Protein AF-0000000075106741 (afdb_homodimer)

Nearest PDB structures (foldseek):
  3rys-assembly2_B  TM=8.899E-01  e=9.550E-18  Paenarthrobacter aurescens TC1
  6ii7-assembly1_A  TM=8.811E-01  e=4.983E-16  Plasmodium falciparum 3D7
  3ewd-assembly1_A  TM=8.974E-01  e=1.372E-15  Plasmodium vivax
  2amx-assembly1_B  TM=8.766E-01  e=8.888E-16  Plasmodium yoelii
  2pgr-assembly1_A  TM=8.559E-01  e=1.923E-15  Plasmodium vivax

pLDDT: mean 95.47, std 5.76, range [39.94, 98.94]

Sequence (836 aa):
MQAKRTFAPNPRYPDEFLRKIPKTDLHCHLDGCVRPATLIELAQEQGVELPTYDVPQLSTCLFKETYANLEEYLRCFAYTCAVLRDPAALERVAYEQAVDQYAVGVRYFETRFAPQLLAIPGKLSVEDILVHVNNGLKRATDEANAADDVQSGAAPVHGYGIIVCAMRFFMPNFGPYYEQFCHVHRYEDNHRLYGLASMALITQAHAAKEAFGLPIVALDIAGAENGFPASDHVEAFAFAHKKFMHKTVHAGEGYGPESIFSAITDLHADRIGHGYHLFHANQVRKDMTDDQKQSYVDGLAQYVADQRTCLEVCVSSNLQTVPEIENDASRHPLTEMLNGKLAVSLCTDNCTVSKTDMFKEVRLAVDALDLSPSELRRVILTGFKRSFMPLPYKQKRAYTHGVIDYYDNLCREYNIQDMQAKRTFAPNPRYPDEFLRKIPKTDLHCHLDGCVRPATLIELAQEQGVELPTYDVPQLSTCLFKETYANLEEYLRCFAYTCAVLRDPAALERVAYEQAVDQYAVGVRYFETRFAPQLLAIPGKLSVEDILVHVNNGLKRATDEANAADDVQSGAAPVHGYGIIVCAMRFFMPNFGPYYEQFCHVHRYEDNHRLYGLASMALITQAHAAKEAFGLPIVALDIAGAENGFPASDHVEAFAFAHKKFMHKTVHAGEGYGPESIFSAITDLHADRIGHGYHLFHANQVRKDMTDDQKQSYVDGLAQYVADQRTCLEVCVSSNLQTVPEIENDASRHPLTEMLNGKLAVSLCTDNCTVSKTDMFKEVRLAVDALDLSPSELRRVILTGFKRSFMPLPYKQKRAYTHGVIDYYDNLCREYNIQD

Solvent-accessible surface area (backbone atoms only — not comparable to full-atom values): 42378 Å² total; per-residue (Å²): 131,83,64,46,76,75,60,69,78,45,83,82,58,54,66,68,57,58,33,58,41,65,31,41,30,75,37,31,31,54,62,31,37,51,49,63,64,56,51,45,53,43,17,64,75,69,71,50,88,62,99,55,84,42,59,74,54,34,48,57,70,61,31,36,87,65,44,84,26,49,72,64,60,52,54,52,44,60,59,41,36,60,49,40,55,34,66,68,44,30,18,49,47,31,20,51,44,42,47,58,44,47,73,35,22,32,28,35,35,26,42,28,43,44,50,58,51,37,19,30,82,97,76,34,48,54,52,52,50,53,51,30,32,47,51,14,34,48,52,34,37,54,57,59,41,66,35,66,50,32,68,73,59,73,38,73,67,55,51,67,29,35,30,46,29,29,56,42,62,84,50,46,86,63,27,60,32,36,34,53,50,44,61,79,45,63,86,50,55,68,58,56,46,36,18,52,51,30,35,54,47,50,56,47,49,51,50,36,24,67,76,67,68,46,55,64,33,29,44,33,41,41,72,62,44,69,93,30,60,59,65,45,36,35,68,28,41,51,51,36,43,70,69,66,39,42,35,36,28,60,21,10,61,72,35,25,33,61,42,40,49,35,30,43,61,54,45,56,37,56,29,31,35,41,38,62,23,47,79,39,39,88,48,49,79,68,96,62,53,70,68,53,31,43,52,50,28,51,49,51,48,44,43,36,37,69,68,50,38,31,27,36,33,27,64,63,38,41,46,26,34,28,63,88,44,65,28,31,63,62,62,47,55,62,64,58,40,56,75,56,63,39,40,40,21,60,22,38,40,22,29,48,48,47,69,44,41,70,37,51,47,51,51,45,47,35,31,46,62,60,54,48,58,63,52,48,50,49,33,40,50,37,28,59,73,70,47,63,66,86,51,62,51,63,58,45,53,52,51,46,51,52,46,51,51,49,40,52,51,49,27,60,75,68,68,54,67,119,130,79,64,46,78,76,60,68,79,44,84,81,58,53,68,69,55,56,34,57,42,65,32,41,29,75,37,31,31,53,62,33,37,51,49,63,65,55,50,46,53,44,17,63,75,70,70,50,87,63,99,55,84,43,58,74,55,34,48,55,70,60,32,36,87,65,44,83,28,48,72,64,60,52,56,53,42,60,58,42,35,58,48,40,55,34,65,70,43,28,20,50,47,31,20,52,44,41,46,58,46,45,72,37,23,32,28,36,35,25,42,29,44,42,50,60,50,38,18,30,81,96,76,35,49,55,53,54,51,54,52,29,30,47,51,13,33,48,52,33,37,53,58,59,40,65,35,66,51,34,69,73,59,74,36,75,66,55,52,66,29,34,29,46,30,31,54,43,61,84,49,47,86,64,26,61,32,36,34,53,50,42,60,78,46,63,87,51,56,67,58,56,47,36,18,51,51,29,33,55,46,50,55,47,51,50,50,38,24,68,75,67,69,46,54,65,33,29,42,33,41,41,70,62,42,70,93,30,60,58,64,43,37,34,67,28,41,51,50,36,43,71,68,66,39,43,35,38,27,61,21,9,62,72,34,27,34,62,40,41,49,34,30,44,61,55,48,57,36,55,28,31,34,39,38,62,24,46,78,39,38,87,48,49,79,70,96,62,54,70,68,53,32,42,52,51,28,51,51,50,48,44,43,36,34,70,67,51,39,30,27,36,32,26,64,63,39,43,47,26,32,27,60,88,45,65,27,30,64,63,62,48,57,60,60,58,39,54,75,55,63,39,42,39,22,61,22,40,41,24,30,47,48,47,70,44,41,68,38,52,48,52,51,43,47,35,30,45,62,61,53,47,56,63,54,47,51,47,31,40,49,37,29,60,72,70,47,65,66,86,48,62,50,64,54,46,52,52,51,46,51,51,44,51,54,49,40,52,51,50,28,60,75,69,67,55,68,117

Organism: Aphanomyces astaci (NCBI:txid112090)

Radius of gyration: 28.32 Å; Cα contacts (8 Å, |Δi|>4): 1610; chains: 2; bounding box: 59×89×72 Å

InterPro domains:
  IPR001365 Adenosine deaminase domain [PF00962] (22-396)
  IPR006330 Adenosine/adenine deaminase [PTHR11409] (16-404)
  IPR032466 Metal-dependent hydrolase [SSF51556] (14-395)

Foldseek 3Di:
DPQPLDFDFDPLDDLVLLQAAEFEFAFEELLLAAQLQLLLVLCVVVVNDDPDSDSVVCCPPLLNQADPAPQSLCVSSLSSLVSLLDLVSLLQSLLVVLLQQVSRRYQEYEYEDALLLNAAPPPRDSLSSLVSSQNNNVVNQVVSCPDPCNVVLVHFGHDYAYEHEQELDDDLVSHNSSVVLCVVCVVDDRLLSSQVRLQVNLVVVVVSCVVPVHRHAEYEYDDAPVPRAPLSNLVSLVVCVVVVHAYEYAAPQNAACVRVVCCCPRNVHLAYEANQRLQPLVRDPDPDDSVVSNVVSVVSLVVQQVSLHEYAHAQLVSLHRPCVCVSQSLSTCVLVCVVSVHHYEYHHNRCSSSVHHSSSRLSSCCRSNVDAPVSSLRRRLSSLVSHSPPDDPVVSVVSSVSSNVSSVVSCVVSVNDD/DPQPLDFDFDPLDDLVLLQAAEFEFAFEELLLAAQLQLLLVLCVVPVNDDPDSDSVVCCPPLQNQADPAPQRLCVSSLSSLVSLLDLVSLLQSLLVVLLQQVSRRYQEYEYEDALLLNAAPPPRDSLSSLVSSQNNNVVNQVVSCPDPCNVVLVHFGHYYAYEHEQELDDDLVSHNSRVVLCVVCVVDDRLLSSQVRLQVNLVVVVVSCVVPVHRHAEYEYDDAPVPRAPLSNLVSLVVCVVVVHAYEYAAPQNAACVRVVCCCPRNVHLAYEACQRLQPLVRDPDPDDSVVSNVVSVVSLVVQQVSLHEYAHAQLVSLRRPCVCVSQSLSTCVLVCVVSVHHYEYHHNRCSSSVHHSSSRLSSCCRSNVDAPVSSLRRRLSSLVSHSPPDDPVVSVVSSVSSNVSSVVSCVVSVNDD

Secondary structure (DSSP, 8-state):
---B---PPPTTS-HHHHHHS-EEEEEEESTT---HHHHHHHHHHHT---S-S-HHHHHHHTS-S--SSHHHHGGGHHHHHHHHSSHHHHHHHHHHHHHHHHHTTEEEEEEEE-HHHH-BTTTB-HHHHHHHHHHHHHHHHHHHHTSHHHHTTSSPPPEEEEEEEEESS--GGG-HHHHHHHHHTTTS-HHHHHHHHHHHHHHHHHHHHHHHT--EEEEEEES--TT--GGGGHHHHHHHHHTT-EEEEEESSSS-HHHHHHHHHTT--SEEEE-GGGG-GGG--SS--HHHHHHHHHHHHHHHHHHTPEEEE-HHHHHHH-GGGTTBGGGSTHHHHHHTT--EEE--B-TTTTT--HHHHHHHHHHHH---HHHHHHHHHHHHHT---SS-HHHHHHHHHHHHHHHHHHHHHTT---/---B---PPPTTS-HHHHHHS-EEEEEEESTT---HHHHHHHHHHHT---S---HHHHHHHTS-S--SSHHHHGGGHHHHHHHHSSHHHHHHHHHHHHHHHHHTTEEEEEEEE-HHHH-BTTTB-HHHHHHHHHHHHHHHHHHHHTSHHHHTTSSPPPEEEEEEEEESS--GGG-HHHHHHHHHTTTS-HHHHHHHHHHHHHHHHHHHHHHHT--EEEEEEES--TT--GGGGHHHHHHHHHTT-EEEEEESSSS-HHHHHHHHHTT--SEEEE-GGGG-GGG--SS--HHHHHHHHHHHHHHHHHHT-EEEE-HHHHHHH-GGGTTBGGGSTHHHHHHTT--EEE--B-TTTTT--HHHHHHHHHHHH---HHHHHHHHHHHHHT---SS-HHHHHHHHHHHHHHHHHHHHHTT---

Structure (mmCIF, N/CA/C/O backbone):
data_AF-0000000075106741-model_v1
#
loop_
_entity.id
_entity.type
_entity.pdbx_description
1 polymer 'adenosine deaminase'
#
loop_
_atom_site.group_PDB
_atom_site.id
_atom_site.type_symbol
_atom_site.label_atom_id
_atom_site.label_alt_id
_atom_site.label_comp_id
_atom_site.label_asym_id
_atom_site.label_entity_id
_atom_site.label_seq_id
_atom_site.pdbx_PDB_ins_code
_atom_site.Cartn_x
_atom_site.Cartn_y
_atom_site.Cartn_z
_atom_site.occupancy
_atom_site.B_iso_or_equiv
_atom_site.auth_seq_id
_atom_site.auth_comp_id
_atom_site.auth_asym_id
_atom_site.auth_atom_id
_atom_site.pdbx_PDB_model_num
ATOM 1 N N . MET A 1 1 ? 27.641 30.562 4.332 1 39.94 1 MET A N 1
ATOM 2 C CA . MET A 1 1 ? 27.297 30.797 2.934 1 39.94 1 MET A CA 1
ATOM 3 C C . MET A 1 1 ? 25.797 31.109 2.791 1 39.94 1 MET A C 1
ATOM 5 O O . MET A 1 1 ? 24.984 30.594 3.555 1 39.94 1 MET A O 1
ATOM 9 N N . GLN A 1 2 ? 25.344 32.188 2.193 1 46.97 2 GLN A N 1
ATOM 10 C CA . GLN A 1 2 ? 23.969 32.656 2.01 1 46.97 2 GLN A CA 1
ATOM 11 C C . GLN A 1 2 ? 23.109 31.547 1.368 1 46.97 2 GLN A C 1
ATOM 13 O O . GLN A 1 2 ? 23.578 30.828 0.483 1 46.97 2 GLN A O 1
ATOM 18 N N . ALA A 1 3 ? 22.016 31.062 2.041 1 59.72 3 ALA A N 1
ATOM 19 C CA . ALA A 1 3 ? 21.078 30.078 1.519 1 59.72 3 ALA A CA 1
ATOM 20 C C . ALA A 1 3 ? 20.672 30.406 0.086 1 59.72 3 ALA A C 1
ATOM 22 O O . ALA A 1 3 ? 20.312 31.547 -0.217 1 59.72 3 ALA A O 1
ATOM 23 N N . LYS A 1 4 ? 21.234 29.734 -0.822 1 64.62 4 LYS A N 1
ATOM 24 C CA . LYS A 1 4 ? 20.766 29.906 -2.191 1 64.62 4 LYS A CA 1
ATOM 25 C C . LYS A 1 4 ? 19.344 29.391 -2.354 1 64.62 4 LYS A C 1
ATOM 27 O O . LYS A 1 4 ? 19.125 28.234 -2.697 1 64.62 4 LYS A O 1
ATOM 32 N N . ARG A 1 5 ? 18.438 30.203 -1.872 1 67.38 5 ARG A N 1
ATOM 33 C CA . ARG A 1 5 ? 17.016 29.875 -1.977 1 67.38 5 ARG A CA 1
ATOM 34 C C . ARG A 1 5 ? 16.375 30.625 -3.139 1 67.38 5 ARG A C 1
ATOM 36 O O . ARG A 1 5 ? 15.195 30.422 -3.447 1 67.38 5 ARG A O 1
ATOM 43 N N . THR A 1 6 ? 17.203 31.438 -3.705 1 74 6 THR A N 1
ATOM 44 C CA . THR A 1 6 ? 16.656 32.219 -4.801 1 74 6 THR A CA 1
ATOM 45 C C . THR A 1 6 ? 17.297 31.828 -6.129 1 74 6 THR A C 1
ATOM 47 O O . THR A 1 6 ? 18.516 31.734 -6.223 1 74 6 THR A O 1
ATOM 50 N N . PHE A 1 7 ? 16.438 31.516 -6.973 1 82.75 7 PHE A N 1
ATOM 51 C CA . PHE A 1 7 ? 16.828 31.109 -8.32 1 82.75 7 PHE A CA 1
ATOM 52 C C . PHE A 1 7 ? 16.172 32 -9.367 1 82.75 7 PHE A C 1
ATOM 54 O O . PHE A 1 7 ? 15.203 32.688 -9.07 1 82.75 7 PHE A O 1
ATOM 61 N N . ALA A 1 8 ? 16.875 31.969 -10.523 1 86.12 8 ALA A N 1
ATOM 62 C CA . ALA A 1 8 ? 16.203 32.625 -11.648 1 86.12 8 ALA A CA 1
ATOM 63 C C . ALA A 1 8 ? 14.867 31.938 -11.945 1 86.12 8 ALA A C 1
ATOM 65 O O . ALA A 1 8 ? 14.773 30.703 -11.945 1 86.12 8 ALA A O 1
ATOM 66 N N . PRO A 1 9 ? 13.859 32.781 -12.117 1 89.94 9 PRO A N 1
ATOM 67 C CA . PRO A 1 9 ? 12.555 32.188 -12.398 1 89.94 9 PRO A CA 1
ATOM 68 C C . PRO A 1 9 ? 12.547 31.359 -13.688 1 89.94 9 PRO A C 1
ATOM 70 O O . PRO A 1 9 ? 13.062 31.812 -14.711 1 89.94 9 PRO A O 1
ATOM 73 N N . ASN A 1 10 ? 12.062 30.172 -13.656 1 92.94 10 ASN A N 1
ATOM 74 C CA . ASN A 1 10 ? 11.82 29.359 -14.836 1 92.94 10 ASN A CA 1
ATOM 75 C C . ASN A 1 10 ? 10.789 30 -15.766 1 92.94 10 ASN A C 1
ATOM 77 O O . ASN A 1 10 ? 9.633 30.188 -15.383 1 92.94 10 ASN A O 1
ATOM 81 N N . PRO A 1 11 ? 11.148 30.359 -16.938 1 92.94 11 PRO A N 1
ATOM 82 C CA . PRO A 1 11 ? 10.273 31.156 -17.797 1 92.94 11 PRO A CA 1
ATOM 83 C C . PRO A 1 11 ? 9.055 30.359 -18.297 1 92.94 11 PRO A C 1
ATOM 85 O O . PRO A 1 11 ? 8.094 30.953 -18.781 1 92.94 11 PRO A O 1
ATOM 88 N N . ARG A 1 12 ? 9 29.109 -18.156 1 94.31 12 ARG A N 1
ATOM 89 C CA . ARG A 1 12 ? 7.887 28.281 -18.609 1 94.31 12 ARG A CA 1
ATOM 90 C C . ARG A 1 12 ? 6.641 28.531 -17.766 1 94.31 12 ARG A C 1
ATOM 92 O O . ARG A 1 12 ? 5.523 28.266 -18.203 1 94.31 12 ARG A O 1
ATOM 99 N N . TYR A 1 13 ? 6.863 29.031 -16.578 1 97.81 13 TYR A N 1
ATOM 100 C CA . TYR A 1 13 ? 5.746 29.078 -15.641 1 97.81 13 TYR A CA 1
ATOM 101 C C . TYR A 1 13 ? 5.52 30.5 -15.125 1 97.81 13 TYR A C 1
ATOM 103 O O . TYR A 1 13 ? 6.191 30.938 -14.188 1 97.81 13 TYR A O 1
ATOM 111 N N . PRO A 1 14 ? 4.496 31.203 -15.656 1 97.12 14 PRO A N 1
ATOM 112 C CA . PRO A 1 14 ? 4.156 32.5 -15.055 1 97.12 14 PRO A CA 1
ATOM 113 C C . PRO A 1 14 ? 3.637 32.344 -13.625 1 97.12 14 PRO A C 1
ATOM 115 O O . PRO A 1 14 ? 3.025 31.344 -13.281 1 97.12 14 PRO A O 1
ATOM 118 N N . ASP A 1 15 ? 3.811 33.344 -12.812 1 96.88 15 ASP A N 1
ATOM 119 C CA . ASP A 1 15 ? 3.385 33.344 -11.422 1 96.88 15 ASP A CA 1
ATOM 120 C C . ASP A 1 15 ? 1.887 33.062 -11.305 1 96.88 15 ASP A C 1
ATOM 122 O O . ASP A 1 15 ? 1.451 32.344 -10.414 1 96.88 15 ASP A O 1
ATOM 126 N N . GLU A 1 16 ? 1.173 33.625 -12.164 1 97.06 16 GLU A N 1
ATOM 127 C CA . GLU A 1 16 ? -0.279 33.5 -12.109 1 97.06 16 GLU A CA 1
ATOM 128 C C . GLU A 1 16 ? -0.699 32.031 -12.297 1 97.06 16 GLU A C 1
ATOM 130 O O . GLU A 1 16 ? -1.611 31.562 -11.625 1 97.06 16 GLU A O 1
ATOM 135 N N . PHE A 1 17 ? -0.03 31.391 -13.227 1 97.81 17 PHE A N 1
ATOM 136 C CA . PHE A 1 17 ? -0.297 29.984 -13.453 1 97.81 17 PHE A CA 1
ATOM 137 C C . PHE A 1 17 ? -0.016 29.172 -12.195 1 97.81 17 PHE A C 1
ATOM 139 O O . PHE A 1 17 ? -0.866 28.391 -11.75 1 97.81 17 PHE A O 1
ATOM 146 N N . LEU A 1 18 ? 1.142 29.375 -11.562 1 98.19 18 LEU A N 1
ATOM 147 C CA . LEU A 1 18 ? 1.545 28.609 -10.391 1 98.19 18 LEU A CA 1
ATOM 148 C C . LEU A 1 18 ? 0.64 28.922 -9.203 1 98.19 18 LEU A C 1
ATOM 150 O O . LEU A 1 18 ? 0.421 28.047 -8.344 1 98.19 18 LEU A O 1
ATOM 154 N N . ARG A 1 19 ? 0.143 30.094 -9.156 1 97.44 19 ARG A N 1
ATOM 155 C CA . ARG A 1 19 ? -0.765 30.453 -8.07 1 97.44 19 ARG A CA 1
ATOM 156 C C . ARG A 1 19 ? -2.121 29.781 -8.242 1 97.44 19 ARG A C 1
ATOM 158 O O . ARG A 1 19 ? -2.775 29.438 -7.262 1 97.44 19 ARG A O 1
ATOM 165 N N . LYS A 1 20 ? -2.551 29.562 -9.477 1 97.25 20 LYS A N 1
ATOM 166 C CA . LYS A 1 20 ? -3.916 29.125 -9.773 1 97.25 20 LYS A CA 1
ATOM 167 C C . LYS A 1 20 ? -4.023 27.609 -9.812 1 97.25 20 LYS A C 1
ATOM 169 O O . LYS A 1 20 ? -5.082 27.047 -9.523 1 97.25 20 LYS A O 1
ATOM 174 N N . ILE A 1 21 ? -2.992 26.984 -10.266 1 98.31 21 ILE A N 1
ATOM 175 C CA . ILE A 1 21 ? -3.111 25.547 -10.398 1 98.31 21 ILE A CA 1
ATOM 176 C C . ILE A 1 21 ? -3.527 24.938 -9.062 1 98.31 21 ILE A C 1
ATOM 178 O O . ILE A 1 21 ? -3.137 25.422 -7.996 1 98.31 21 ILE A O 1
ATOM 182 N N . PRO A 1 22 ? -4.434 23.906 -9.125 1 98.75 22 PRO A N 1
ATOM 183 C CA . PRO A 1 22 ? -4.816 23.234 -7.883 1 98.75 22 PRO A CA 1
ATOM 184 C C . PRO A 1 22 ? -3.645 22.5 -7.227 1 98.75 22 PRO A C 1
ATOM 186 O O . PRO A 1 22 ? -2.836 21.875 -7.918 1 98.75 22 PRO A O 1
ATOM 189 N N . LYS A 1 23 ? -3.527 22.625 -5.961 1 98.75 23 LYS A N 1
ATOM 190 C CA . LYS A 1 23 ? -2.432 22.016 -5.211 1 98.75 23 LYS A CA 1
ATOM 191 C C . LYS A 1 23 ? -2.943 21.328 -3.953 1 98.75 23 LYS A C 1
ATOM 193 O O . LYS A 1 23 ? -4.082 21.547 -3.537 1 98.75 23 LYS A O 1
ATOM 198 N N . THR A 1 24 ? -2.141 20.438 -3.49 1 98.88 24 THR A N 1
ATOM 199 C CA . THR A 1 24 ? -2.307 19.875 -2.156 1 98.88 24 THR A CA 1
ATOM 200 C C . THR A 1 24 ? -1.145 20.281 -1.251 1 98.88 24 THR A C 1
ATOM 202 O O . THR A 1 24 ? -0.092 20.703 -1.734 1 98.88 24 THR A O 1
ATOM 205 N N . ASP A 1 25 ? -1.331 20.312 -0.007 1 98.94 25 ASP A N 1
ATOM 206 C CA . ASP A 1 25 ? -0.294 20.312 1.021 1 98.94 25 ASP A CA 1
ATOM 207 C C . ASP A 1 25 ? -0.521 19.203 2.043 1 98.94 25 ASP A C 1
ATOM 209 O O . ASP A 1 25 ? -1.244 19.391 3.023 1 98.94 25 ASP A O 1
ATOM 213 N N . LEU A 1 26 ? 0.18 18.094 1.817 1 98.94 26 LEU A N 1
ATOM 214 C CA . LEU A 1 26 ? -0.127 16.891 2.574 1 98.94 26 LEU A CA 1
ATOM 215 C C . LEU A 1 26 ? 0.728 16.797 3.834 1 98.94 26 LEU A C 1
ATOM 217 O O . LEU A 1 26 ? 0.576 15.875 4.633 1 98.94 26 LEU A O 1
ATOM 221 N N . HIS A 1 27 ? 1.652 17.734 4.035 1 98.88 27 HIS A N 1
ATOM 222 C CA . HIS A 1 27 ? 2.541 17.828 5.188 1 98.88 27 HIS A CA 1
ATOM 223 C C . HIS A 1 27 ? 2.66 19.266 5.676 1 98.88 27 HIS A C 1
ATOM 225 O O . HIS A 1 27 ? 3.633 19.953 5.363 1 98.88 27 HIS A O 1
ATOM 231 N N . CYS A 1 28 ? 1.723 19.641 6.508 1 98.62 28 CYS A N 1
ATOM 232 C CA . CYS A 1 28 ? 1.64 21.016 7 1 98.62 28 CYS A CA 1
ATOM 233 C C . CYS A 1 28 ? 1.309 21.031 8.492 1 98.62 28 CYS A C 1
ATOM 235 O O . CYS A 1 28 ? 0.235 20.594 8.898 1 98.62 28 CYS A O 1
ATOM 237 N N . HIS A 1 29 ? 2.156 21.562 9.273 1 98.75 29 HIS A N 1
ATOM 238 C CA . HIS A 1 29 ? 1.971 21.594 10.719 1 98.75 29 HIS A CA 1
ATOM 239 C C . HIS A 1 29 ? 1.17 22.812 11.156 1 98.75 29 HIS A C 1
ATOM 241 O O . HIS A 1 29 ? 1.473 23.938 10.742 1 98.75 29 HIS A O 1
ATOM 247 N N . LEU A 1 30 ? 0.253 22.609 11.992 1 98.81 30 LEU A N 1
ATOM 248 C CA . LEU A 1 30 ? -0.552 23.688 12.531 1 98.81 30 LEU A CA 1
ATOM 249 C C . LEU A 1 30 ? 0.31 24.656 13.344 1 98.81 30 LEU A C 1
ATOM 251 O O . LEU A 1 30 ? 0.274 25.859 13.125 1 98.81 30 LEU A O 1
ATOM 255 N N . ASP A 1 31 ? 1.072 24.141 14.25 1 98 31 ASP A N 1
ATOM 256 C CA . ASP A 1 31 ? 1.877 24.922 15.18 1 98 31 ASP A CA 1
ATOM 257 C C . ASP A 1 31 ? 3.053 25.578 14.461 1 98 31 ASP A C 1
ATOM 259 O O . ASP A 1 31 ? 3.676 26.5 15 1 98 31 ASP A O 1
ATOM 263 N N . GLY A 1 32 ? 3.371 25.125 13.258 1 97.5 32 GLY A N 1
ATOM 264 C CA . GLY A 1 32 ? 4.445 25.719 12.477 1 97.5 32 GLY A CA 1
ATOM 265 C C . GLY A 1 32 ? 3.959 26.766 11.492 1 97.5 32 GLY A C 1
ATOM 266 O O . GLY A 1 32 ? 4.754 27.344 10.742 1 97.5 32 GLY A O 1
ATOM 267 N N . CYS A 1 33 ? 2.658 27.016 11.5 1 97.56 33 CYS A N 1
ATOM 268 C CA . CYS A 1 33 ? 2.07 27.938 10.523 1 97.56 33 CYS A CA 1
ATOM 269 C C . CYS A 1 33 ? 1.396 29.109 11.211 1 97.56 33 CYS A C 1
ATOM 271 O O . CYS A 1 33 ? 0.698 29.891 10.562 1 97.56 33 CYS A O 1
ATOM 273 N N . VAL A 1 34 ? 1.618 29.328 12.492 1 97.88 34 VAL A N 1
ATOM 274 C CA . VAL A 1 34 ? 1.037 30.469 13.195 1 97.88 34 VAL A CA 1
ATOM 275 C C . VAL A 1 34 ? 1.608 31.766 12.641 1 97.88 34 VAL A C 1
ATOM 277 O O . VAL A 1 34 ? 2.826 31.953 12.602 1 97.88 34 VAL A O 1
ATOM 280 N N . ARG A 1 35 ? 0.675 32.656 12.242 1 97 35 ARG A N 1
ATOM 281 C CA . ARG A 1 35 ? 1.149 33.969 11.766 1 97 35 ARG A CA 1
ATOM 282 C C . ARG A 1 35 ? 1.922 34.688 12.859 1 97 35 ARG A C 1
ATOM 284 O O . ARG A 1 35 ? 1.515 34.688 14.023 1 97 35 ARG A O 1
ATOM 291 N N . PRO A 1 36 ? 3.07 35.312 12.445 1 95.5 36 PRO A N 1
ATOM 292 C CA . PRO A 1 36 ? 3.857 36.031 13.461 1 95.5 36 PRO A CA 1
ATOM 293 C C . PRO A 1 36 ? 3.035 37.062 14.234 1 95.5 36 PRO A C 1
ATOM 295 O O . PRO A 1 36 ? 3.137 37.125 15.461 1 95.5 36 PRO A O 1
ATOM 298 N N . ALA A 1 37 ? 2.227 37.812 13.555 1 96.38 37 ALA A N 1
ATOM 299 C CA . ALA A 1 37 ? 1.386 38.812 14.211 1 96.38 37 ALA A CA 1
ATOM 300 C C . ALA A 1 37 ? 0.393 38.125 15.164 1 96.38 37 ALA A C 1
ATOM 302 O O . ALA A 1 37 ? 0.146 38.625 16.266 1 96.38 37 ALA A O 1
ATOM 303 N N . THR A 1 38 ? -0.191 37.031 14.734 1 97.81 38 THR A N 1
ATOM 304 C CA . THR A 1 38 ? -1.12 36.281 15.57 1 97.81 38 THR A CA 1
ATOM 305 C C . THR A 1 38 ? -0.415 35.75 16.812 1 97.81 38 THR A C 1
ATOM 307 O O . THR A 1 38 ? -0.968 35.781 17.906 1 97.81 38 THR A O 1
ATOM 310 N N . LEU A 1 39 ? 0.794 35.219 16.641 1 97.38 39 LEU A N 1
ATOM 311 C CA . LEU A 1 39 ? 1.573 34.719 17.766 1 97.38 39 LEU A CA 1
ATOM 312 C C . LEU A 1 39 ? 1.777 35.781 18.828 1 97.38 39 LEU A C 1
ATOM 314 O O . LEU A 1 39 ? 1.59 35.531 20.016 1 97.38 39 LEU A O 1
ATOM 318 N N . ILE A 1 40 ? 2.107 37 18.375 1 96.75 40 ILE A N 1
ATOM 319 C CA . ILE A 1 40 ? 2.365 38.094 19.281 1 96.75 40 ILE A CA 1
ATOM 320 C C . ILE A 1 40 ? 1.081 38.469 20.016 1 96.75 40 ILE A C 1
ATOM 322 O O . ILE A 1 40 ? 1.083 38.656 21.234 1 96.75 40 ILE A O 1
ATOM 326 N N . GLU A 1 41 ? -0 38.594 19.297 1 98 41 GLU A N 1
ATOM 327 C CA . GLU A 1 41 ? -1.278 38.969 19.891 1 98 41 GLU A CA 1
ATOM 328 C C . GLU A 1 41 ? -1.715 37.969 20.938 1 98 41 GLU A C 1
ATOM 330 O O . GLU A 1 41 ? -2.102 38.312 22.047 1 98 41 GLU A O 1
ATOM 335 N N . LEU A 1 42 ? -1.631 36.719 20.562 1 98 42 LEU A N 1
ATOM 336 C CA . LEU A 1 42 ? -2.045 35.656 21.484 1 98 42 LEU A CA 1
ATOM 337 C C . LEU A 1 42 ? -1.137 35.594 22.703 1 98 42 LEU A C 1
ATOM 339 O O . LEU A 1 42 ? -1.604 35.375 23.828 1 98 42 LEU A O 1
ATOM 343 N N . ALA A 1 43 ? 0.165 35.781 22.484 1 97.25 43 ALA A N 1
ATOM 344 C CA . ALA A 1 43 ? 1.121 35.781 23.594 1 97.25 43 ALA A CA 1
ATOM 345 C C . ALA A 1 43 ? 0.81 36.906 24.578 1 97.25 43 ALA A C 1
ATOM 347 O O . ALA A 1 43 ? 0.829 36.688 25.797 1 97.25 43 ALA A O 1
ATOM 348 N N . GLN A 1 44 ? 0.499 38.031 24.078 1 97.06 44 GLN A N 1
ATOM 349 C CA . GLN A 1 44 ? 0.157 39.188 24.922 1 97.06 44 GLN A CA 1
ATOM 350 C C . GLN A 1 44 ? -1.146 38.938 25.688 1 97.06 44 GLN A C 1
ATOM 352 O O . GLN A 1 44 ? -1.232 39.219 26.875 1 97.06 44 GLN A O 1
ATOM 357 N N . GLU A 1 45 ? -2.062 38.438 25 1 97.62 45 GLU A N 1
ATOM 358 C CA . GLU A 1 45 ? -3.365 38.156 25.609 1 97.62 45 GLU A CA 1
ATOM 359 C C . GLU A 1 45 ? -3.252 37.125 26.719 1 97.62 45 GLU A C 1
ATOM 361 O O . GLU A 1 45 ? -3.953 37.219 27.734 1 97.62 45 GLU A O 1
ATOM 366 N N . GLN A 1 46 ? -2.334 36.188 26.516 1 96.94 46 GLN A N 1
ATOM 367 C CA . GLN A 1 46 ? -2.297 35.031 27.406 1 96.94 46 GLN A CA 1
ATOM 368 C C . GLN A 1 46 ? -1.145 35.125 28.406 1 96.94 46 GLN A C 1
ATOM 370 O O . GLN A 1 46 ? -1.016 34.312 29.297 1 96.94 46 GLN A O 1
ATOM 375 N N . GLY A 1 47 ? -0.302 36.094 28.234 1 95.62 47 GLY A N 1
ATOM 376 C CA . GLY A 1 47 ? 0.821 36.312 29.141 1 95.62 47 GLY A CA 1
ATOM 377 C C . GLY A 1 47 ? 1.99 35.375 28.859 1 95.62 47 GLY A C 1
ATOM 378 O O . GLY A 1 47 ? 2.701 34.969 29.781 1 95.62 47 GLY A O 1
ATOM 379 N N . VAL A 1 48 ? 2.113 34.906 27.641 1 94.75 48 VAL A N 1
ATOM 380 C CA . VAL A 1 48 ? 3.262 34.125 27.234 1 94.75 48 VAL A CA 1
ATOM 381 C C . VAL A 1 48 ? 4.414 35.031 26.844 1 94.75 48 VAL A C 1
ATOM 383 O O . VAL A 1 48 ? 4.246 35.938 26.016 1 94.75 48 VAL A O 1
ATOM 386 N N . GLU A 1 49 ? 5.582 34.844 27.391 1 94.19 49 GLU A N 1
ATOM 387 C CA . GLU A 1 49 ? 6.742 35.688 27.109 1 94.19 49 GLU A CA 1
ATOM 388 C C . GLU A 1 49 ? 7.41 35.281 25.797 1 94.19 49 GLU A C 1
ATOM 390 O O . GLU A 1 49 ? 7.73 34.094 25.594 1 94.19 49 GLU A O 1
ATOM 395 N N . LEU A 1 50 ? 7.574 36.188 24.953 1 94.38 50 LEU A N 1
ATOM 396 C CA . LEU A 1 50 ? 8.312 36.031 23.703 1 94.38 50 LEU A CA 1
ATOM 397 C C . LEU A 1 50 ? 9.641 36.75 23.75 1 94.38 50 LEU A C 1
ATOM 399 O O . LEU A 1 50 ? 9.812 37.688 24.531 1 94.38 50 LEU A O 1
ATOM 403 N N . PRO A 1 51 ? 10.578 36.375 22.969 1 92.06 51 PRO A N 1
ATOM 404 C CA . PRO A 1 51 ? 11.852 37.094 22.938 1 92.06 51 PRO A CA 1
ATOM 405 C C . PRO A 1 51 ? 11.688 38.531 22.453 1 92.06 51 PRO A C 1
ATOM 407 O O . PRO A 1 51 ? 12.484 39.406 22.812 1 92.06 51 PRO A O 1
ATOM 410 N N . THR A 1 52 ? 10.727 38.688 21.594 1 92.56 52 THR A N 1
ATOM 411 C CA . THR A 1 52 ? 10.398 40.031 21.094 1 92.56 52 THR A CA 1
ATOM 412 C C . THR A 1 52 ? 8.93 40.125 20.688 1 92.56 52 THR A C 1
ATOM 414 O O . THR A 1 52 ? 8.273 39.094 20.5 1 92.56 52 THR A O 1
ATOM 417 N N . TYR A 1 53 ? 8.469 41.312 20.672 1 93.31 53 TYR A N 1
ATOM 418 C CA . TYR A 1 53 ? 7.086 41.531 20.25 1 93.31 53 TYR A CA 1
ATOM 419 C C . TYR A 1 53 ? 7.027 42.344 18.969 1 93.31 53 TYR A C 1
ATOM 421 O O . TYR A 1 53 ? 5.992 42.938 18.641 1 93.31 53 TYR A O 1
ATOM 429 N N . ASP A 1 54 ? 8.148 42.406 18.312 1 92.56 54 ASP A N 1
ATOM 430 C CA . ASP A 1 54 ? 8.258 43 17 1 92.56 54 ASP A CA 1
ATOM 431 C C . ASP A 1 54 ? 8.227 41.938 15.898 1 92.56 54 ASP A C 1
ATOM 433 O O . ASP A 1 54 ? 9.062 41.031 15.883 1 92.56 54 ASP A O 1
ATOM 437 N N . VAL A 1 55 ? 7.281 42.125 15 1 89.69 55 VAL A N 1
ATOM 438 C CA . VAL A 1 55 ? 7.039 41.094 14 1 89.69 55 VAL A CA 1
ATOM 439 C C . VAL A 1 55 ? 8.305 40.875 13.172 1 89.69 55 VAL A C 1
ATOM 441 O O . VAL A 1 55 ? 8.758 39.719 13.031 1 89.69 55 VAL A O 1
ATOM 444 N N . PRO A 1 56 ? 8.953 41.875 12.68 1 89.5 56 PRO A N 1
ATOM 445 C CA . PRO A 1 56 ? 10.172 41.656 11.906 1 89.5 56 PRO A CA 1
ATOM 446 C C . PRO A 1 56 ? 11.281 41 12.719 1 89.5 56 PRO A C 1
ATOM 448 O O . PRO A 1 56 ? 12 40.125 12.203 1 89.5 56 PRO A O 1
ATOM 451 N N . GLN A 1 57 ? 11.336 41.375 13.953 1 88.88 57 GLN A N 1
ATOM 452 C CA . GLN A 1 57 ? 12.375 40.812 14.805 1 88.88 57 GLN A CA 1
ATOM 453 C C . GLN A 1 57 ? 12.086 39.344 15.148 1 88.88 57 GLN A C 1
ATOM 455 O O . GLN A 1 57 ? 13 38.531 15.266 1 88.88 57 GLN A O 1
ATOM 460 N N . LEU A 1 58 ? 10.867 39.125 15.375 1 88.12 58 LEU A N 1
ATOM 461 C CA . LEU A 1 58 ? 10.469 37.75 15.656 1 88.12 58 LEU A CA 1
ATOM 462 C C . LEU A 1 58 ? 10.852 36.812 14.5 1 88.12 58 LEU A C 1
ATOM 464 O O . LEU A 1 58 ? 11.297 35.688 14.719 1 88.12 58 LEU A O 1
ATOM 468 N N . SER A 1 59 ? 10.75 37.281 13.297 1 83.81 59 SER A N 1
ATOM 469 C CA . SER A 1 59 ? 11.008 36.5 12.086 1 83.81 59 SER A CA 1
ATOM 470 C C . SER A 1 59 ? 12.5 36.25 11.883 1 83.81 59 SER A C 1
ATOM 472 O O . SER A 1 59 ? 12.898 35.375 11.117 1 83.81 59 SER A O 1
ATOM 474 N N . THR A 1 60 ? 13.281 37 12.609 1 82.56 60 THR A N 1
ATOM 475 C CA . THR A 1 60 ? 14.727 36.844 12.469 1 82.56 60 THR A CA 1
ATOM 476 C C . THR A 1 60 ? 15.312 36.094 13.641 1 82.56 60 THR A C 1
ATOM 478 O O . THR A 1 60 ? 16.25 35.281 13.469 1 82.56 60 THR A O 1
ATOM 481 N N . CYS A 1 61 ? 14.672 36.281 14.781 1 84 61 CYS A N 1
ATOM 482 C CA . CYS A 1 61 ? 15.289 35.688 15.953 1 84 61 CYS A CA 1
ATOM 483 C C . CYS A 1 61 ? 14.656 34.344 16.266 1 84 61 CYS A C 1
ATOM 485 O O . CYS A 1 61 ? 15.344 33.406 16.688 1 84 61 CYS A O 1
ATOM 487 N N . LEU A 1 62 ? 13.461 34.25 16.094 1 85.31 62 LEU A N 1
ATOM 488 C CA . LEU A 1 62 ? 12.75 33.031 16.406 1 85.31 62 LEU A CA 1
ATOM 489 C C . LEU A 1 62 ? 12.617 32.156 15.156 1 85.31 62 LEU A C 1
ATOM 491 O O . LEU A 1 62 ? 12.961 30.969 15.195 1 85.31 62 LEU A O 1
ATOM 495 N N . PHE A 1 63 ? 12.156 32.719 14.125 1 88.69 63 PHE A N 1
ATOM 496 C CA . PHE A 1 63 ? 12.031 32 12.852 1 88.69 63 PHE A CA 1
ATOM 497 C C . PHE A 1 63 ? 13.203 32.375 11.938 1 88.69 63 PHE A C 1
ATOM 499 O O . PHE A 1 63 ? 13.039 33.125 10.984 1 88.69 63 PHE A O 1
ATOM 506 N N . LYS A 1 64 ? 14.305 31.672 12.141 1 83.94 64 LYS A N 1
ATOM 507 C CA . LYS A 1 64 ? 15.562 32 11.484 1 83.94 64 LYS A CA 1
ATOM 508 C C . LYS A 1 64 ? 15.594 31.5 10.047 1 83.94 64 LYS A C 1
ATOM 510 O O . LYS A 1 64 ? 14.766 30.672 9.656 1 83.94 64 LYS A O 1
ATOM 515 N N . GLU A 1 65 ? 16.484 32 9.344 1 81.69 65 GLU A N 1
ATOM 516 C CA . GLU A 1 65 ? 16.672 31.578 7.961 1 81.69 65 GLU A CA 1
ATOM 517 C C . GLU A 1 65 ? 17.391 30.219 7.902 1 81.69 65 GLU A C 1
ATOM 519 O O . GLU A 1 65 ? 17.156 29.438 6.984 1 81.69 65 GLU A O 1
ATOM 524 N N . THR A 1 66 ? 18.234 30.109 8.828 1 83.62 66 THR A N 1
ATOM 525 C CA . THR A 1 66 ? 19 28.875 8.867 1 83.62 66 THR A CA 1
ATOM 526 C C . THR A 1 66 ? 19.125 28.359 10.289 1 83.62 66 THR A C 1
ATOM 528 O O . THR A 1 66 ? 19.047 29.125 11.25 1 83.62 66 THR A O 1
ATOM 531 N N . TYR A 1 67 ? 19.281 27.094 10.352 1 88.06 67 TYR A N 1
ATOM 532 C CA . TYR A 1 67 ? 19.469 26.391 11.609 1 88.06 67 TYR A CA 1
ATOM 533 C C . TYR A 1 67 ? 20.609 25.391 11.523 1 88.06 67 TYR A C 1
ATOM 535 O O . TYR A 1 67 ? 21.031 25.016 10.43 1 88.06 67 TYR A O 1
ATOM 543 N N . ALA A 1 68 ? 21.109 25.047 12.68 1 84.56 68 ALA A N 1
ATOM 544 C CA . ALA A 1 68 ? 22.203 24.078 12.703 1 84.56 68 ALA A CA 1
ATOM 545 C C . ALA A 1 68 ? 21.703 22.688 12.359 1 84.56 68 ALA A C 1
ATOM 547 O O . ALA A 1 68 ? 22.422 21.891 11.766 1 84.56 68 ALA A O 1
ATOM 548 N N . ASN A 1 69 ? 20.547 22.391 12.812 1 83.94 69 ASN A N 1
ATOM 549 C CA . ASN A 1 69 ? 19.938 21.078 12.641 1 83.94 69 ASN A CA 1
ATOM 550 C C . ASN A 1 69 ? 18.438 21.094 12.969 1 83.94 69 ASN A C 1
ATOM 552 O O . ASN A 1 69 ? 17.891 22.141 13.289 1 83.94 69 ASN A O 1
ATOM 556 N N . LEU A 1 70 ? 17.828 19.953 12.789 1 85.81 70 LEU A N 1
ATOM 557 C CA . LEU A 1 70 ? 16.391 19.812 13.023 1 85.81 70 LEU A CA 1
ATOM 558 C C . LEU A 1 70 ? 16.047 20.156 14.461 1 85.81 70 LEU A C 1
ATOM 560 O O . LEU A 1 70 ? 15.047 20.844 14.719 1 85.81 70 LEU A O 1
ATOM 564 N N . GLU A 1 71 ? 16.812 19.781 15.43 1 84.75 71 GLU A N 1
ATOM 565 C CA . GLU A 1 71 ? 16.516 20.016 16.844 1 84.75 71 GLU A CA 1
ATOM 566 C C . GLU A 1 71 ? 16.438 21.5 17.156 1 84.75 71 GLU A C 1
ATOM 568 O O . GLU A 1 71 ? 15.555 21.953 17.891 1 84.75 71 GLU A O 1
ATOM 573 N N . GLU A 1 72 ? 17.422 22.25 16.641 1 86.25 72 GLU A N 1
ATOM 574 C CA . GLU A 1 72 ? 17.359 23.703 16.812 1 86.25 72 GLU A CA 1
ATOM 575 C C . GLU A 1 72 ? 16.141 24.297 16.109 1 86.25 72 GLU A C 1
ATOM 577 O O . GLU A 1 72 ? 15.484 25.188 16.656 1 86.25 72 GLU A O 1
ATOM 582 N N . TYR A 1 73 ? 15.867 23.828 14.93 1 88 73 TYR A N 1
ATOM 583 C CA . TYR A 1 73 ? 14.711 24.234 14.141 1 88 73 TYR A CA 1
ATOM 584 C C . TYR A 1 73 ? 13.422 24.094 14.938 1 88 73 TYR A C 1
ATOM 586 O O . TYR A 1 73 ? 12.508 24.906 14.812 1 88 73 TYR A O 1
ATOM 594 N N . LEU A 1 74 ? 13.359 23.141 15.852 1 86.69 74 LEU A N 1
ATOM 595 C CA . LEU A 1 74 ? 12.125 22.766 16.547 1 86.69 74 LEU A CA 1
ATOM 596 C C . LEU A 1 74 ? 11.945 23.594 17.812 1 86.69 74 LEU A C 1
ATOM 598 O O . LEU A 1 74 ? 10.867 23.594 18.406 1 86.69 74 LEU A O 1
ATOM 602 N N . ARG A 1 75 ? 12.852 24.422 18.156 1 85.25 75 ARG A N 1
ATOM 603 C CA . ARG A 1 75 ? 12.828 25.141 19.438 1 85.25 75 ARG A CA 1
ATOM 604 C C . ARG A 1 75 ? 11.703 26.156 19.469 1 85.25 75 ARG A C 1
ATOM 606 O O . ARG A 1 75 ? 11.109 26.406 20.531 1 85.25 75 ARG A O 1
ATOM 613 N N . CYS A 1 76 ? 11.43 26.672 18.359 1 89.44 76 CYS A N 1
ATOM 614 C CA . CYS A 1 76 ? 10.438 27.734 18.297 1 89.44 76 CYS A CA 1
ATOM 615 C C . CYS A 1 76 ? 9.047 27.203 18.625 1 89.44 76 CYS A C 1
ATOM 617 O O . CYS A 1 76 ? 8.148 27.984 18.953 1 89.44 76 CYS A O 1
ATOM 619 N N . PHE A 1 77 ? 8.852 25.922 18.609 1 92.5 77 PHE A N 1
ATOM 620 C CA . PHE A 1 77 ? 7.527 25.328 18.781 1 92.5 77 PHE A CA 1
ATOM 621 C C . PHE A 1 77 ? 7.074 25.422 20.219 1 92.5 77 PHE A C 1
ATOM 623 O O . PHE A 1 77 ? 5.879 25.312 20.516 1 92.5 77 PHE A O 1
ATOM 630 N N . ALA A 1 78 ? 8.016 25.672 21.156 1 92.12 78 ALA A N 1
ATOM 631 C CA . ALA A 1 78 ? 7.637 25.906 22.547 1 92.12 78 ALA A CA 1
ATOM 632 C C . ALA A 1 78 ? 6.723 27.125 22.672 1 92.12 78 ALA A C 1
ATOM 634 O O . ALA A 1 78 ? 5.781 27.109 23.469 1 92.12 78 ALA A O 1
ATOM 635 N N . TYR A 1 79 ? 6.98 28.094 21.875 1 93.38 79 TYR A N 1
ATOM 636 C CA . TYR A 1 79 ? 6.207 29.328 21.922 1 93.38 79 TYR A CA 1
ATOM 637 C C . TYR A 1 79 ? 4.844 29.156 21.266 1 93.38 79 TYR A C 1
ATOM 639 O O . TYR A 1 79 ? 3.822 29.562 21.812 1 93.38 79 TYR A O 1
ATOM 647 N N . THR A 1 80 ? 4.836 28.516 20.094 1 96.19 80 THR A N 1
ATOM 648 C CA . THR A 1 80 ? 3.576 28.359 19.375 1 96.19 80 THR A CA 1
ATOM 649 C C . THR A 1 80 ? 2.646 27.406 20.109 1 96.19 80 THR A C 1
ATOM 651 O O . THR A 1 80 ? 1.442 27.656 20.219 1 96.19 80 THR A O 1
ATOM 654 N N . CYS A 1 81 ? 3.201 26.359 20.703 1 96.44 81 CYS A N 1
ATOM 655 C CA . CYS A 1 81 ? 2.375 25.422 21.469 1 96.44 81 CYS A CA 1
ATOM 656 C C . CYS A 1 81 ? 1.808 26.094 22.719 1 96.44 81 CYS A C 1
ATOM 658 O O . CYS A 1 81 ? 0.669 25.812 23.094 1 96.44 81 CYS A O 1
ATOM 660 N N . ALA A 1 82 ? 2.613 26.938 23.312 1 96.19 82 ALA A N 1
ATOM 661 C CA . ALA A 1 82 ? 2.164 27.625 24.531 1 96.19 82 ALA A CA 1
ATOM 662 C C . ALA A 1 82 ? 0.915 28.453 24.266 1 96.19 82 ALA A C 1
ATOM 664 O O . ALA A 1 82 ? -0.036 28.422 25.047 1 96.19 82 ALA A O 1
ATOM 665 N N . VAL A 1 83 ? 0.877 29.156 23.156 1 97.44 83 VAL A N 1
ATOM 666 C CA . VAL A 1 83 ? -0.252 30.047 22.906 1 97.44 83 VAL A CA 1
ATOM 667 C C . VAL A 1 83 ? -1.44 29.234 22.391 1 97.44 83 VAL A C 1
ATOM 669 O O . VAL A 1 83 ? -2.586 29.672 22.469 1 97.44 83 VAL A O 1
ATOM 672 N N . LEU A 1 84 ? -1.208 28.016 21.875 1 98.44 84 LEU A N 1
ATOM 673 C CA . LEU A 1 84 ? -2.271 27.188 21.312 1 98.44 84 LEU A CA 1
ATOM 674 C C . LEU A 1 84 ? -3.012 26.422 22.406 1 98.44 84 LEU A C 1
ATOM 676 O O . LEU A 1 84 ? -4.07 25.844 22.156 1 98.44 84 LEU A O 1
ATOM 680 N N . ARG A 1 85 ? -2.506 26.469 23.625 1 98 85 ARG A N 1
ATOM 681 C CA . ARG A 1 85 ? -3.195 25.828 24.75 1 98 85 ARG A CA 1
ATOM 682 C C . ARG A 1 85 ? -4.406 26.656 25.172 1 98 85 ARG A C 1
ATOM 684 O O . ARG A 1 85 ? -4.551 26.969 26.359 1 98 85 ARG A O 1
ATOM 691 N N . ASP A 1 86 ? -5.203 26.938 24.203 1 98 86 ASP A N 1
ATOM 692 C CA . ASP A 1 86 ? -6.395 27.766 24.359 1 98 86 ASP A CA 1
ATOM 693 C C . ASP A 1 86 ? -7.398 27.5 23.25 1 98 86 ASP A C 1
ATOM 695 O O . ASP A 1 86 ? -7.043 27.516 22.062 1 98 86 ASP A O 1
ATOM 699 N N . PRO A 1 87 ? -8.68 27.203 23.609 1 98.19 87 PRO A N 1
ATOM 700 C CA . PRO A 1 87 ? -9.68 26.844 22.594 1 98.19 87 PRO A CA 1
ATOM 701 C C . PRO A 1 87 ? -9.828 27.906 21.516 1 98.19 87 PRO A C 1
ATOM 703 O O . PRO A 1 87 ? -9.836 27.578 20.328 1 98.19 87 PRO A O 1
ATOM 706 N N . ALA A 1 88 ? -9.93 29.172 21.938 1 98.5 88 ALA A N 1
ATOM 707 C CA . ALA A 1 88 ? -10.117 30.25 20.969 1 98.5 88 ALA A CA 1
ATOM 708 C C . ALA A 1 88 ? -8.898 30.391 20.062 1 98.5 88 ALA A C 1
ATOM 710 O O . ALA A 1 88 ? -9.031 30.672 18.859 1 98.5 88 ALA A O 1
ATOM 711 N N . ALA A 1 89 ? -7.727 30.25 20.625 1 98.75 89 ALA A N 1
ATOM 712 C CA . ALA A 1 89 ? -6.488 30.312 19.844 1 98.75 89 ALA A CA 1
ATOM 713 C C . ALA A 1 89 ? -6.41 29.188 18.828 1 98.75 89 ALA A C 1
ATOM 715 O O . ALA A 1 89 ? -6 29.391 17.688 1 98.75 89 ALA A O 1
ATOM 716 N N . LEU A 1 90 ? -6.812 27.984 19.25 1 98.88 90 LEU A N 1
ATOM 717 C CA . LEU A 1 90 ? -6.824 26.828 18.359 1 98.88 90 LEU A CA 1
ATOM 718 C C . LEU A 1 90 ? -7.707 27.094 17.141 1 98.88 90 LEU A C 1
ATOM 720 O O . LEU A 1 90 ? -7.297 26.844 16.016 1 98.88 90 LEU A O 1
ATOM 724 N N . GLU A 1 91 ? -8.875 27.594 17.375 1 98.81 91 GLU A N 1
ATOM 725 C CA . GLU A 1 91 ? -9.812 27.859 16.281 1 98.81 91 GLU A CA 1
ATOM 726 C C . GLU A 1 91 ? -9.281 28.953 15.352 1 98.81 91 GLU A C 1
ATOM 728 O O . GLU A 1 91 ? -9.359 28.828 14.125 1 98.81 91 GLU A O 1
ATOM 733 N N . ARG A 1 92 ? -8.727 29.984 15.953 1 98.88 92 ARG A N 1
ATOM 734 C CA . ARG A 1 92 ? -8.227 31.094 15.164 1 98.88 92 ARG A CA 1
ATOM 735 C C . ARG A 1 92 ? -7.082 30.656 14.258 1 98.88 92 ARG A C 1
ATOM 737 O O . ARG A 1 92 ? -7.078 30.953 13.062 1 98.88 92 ARG A O 1
ATOM 744 N N . VAL A 1 93 ? -6.148 29.984 14.859 1 98.88 93 VAL A N 1
ATOM 745 C CA . VAL A 1 93 ? -4.945 29.609 14.125 1 98.88 93 VAL A CA 1
ATOM 746 C C . VAL A 1 93 ? -5.301 28.609 13.031 1 98.88 93 VAL A C 1
ATOM 748 O O . VAL A 1 93 ? -4.777 28.672 11.922 1 98.88 93 VAL A O 1
ATOM 751 N N . ALA A 1 94 ? -6.188 27.672 13.336 1 98.94 94 ALA A N 1
ATOM 752 C CA . ALA A 1 94 ? -6.641 26.719 12.328 1 98.94 94 ALA A CA 1
ATOM 753 C C . ALA A 1 94 ? -7.355 27.438 11.188 1 98.94 94 ALA A C 1
ATOM 755 O O . ALA A 1 94 ? -7.129 27.125 10.016 1 98.94 94 ALA A O 1
ATOM 756 N N . TYR A 1 95 ? -8.195 28.375 11.516 1 98.94 95 TYR A N 1
ATOM 757 C CA . TYR A 1 95 ? -8.883 29.188 10.516 1 98.94 95 TYR A CA 1
ATOM 758 C C . TYR A 1 95 ? -7.891 29.906 9.617 1 98.94 95 TYR A C 1
ATOM 760 O O . TYR A 1 95 ? -8 29.859 8.391 1 98.94 95 TYR A O 1
ATOM 768 N N . GLU A 1 96 ? -6.934 30.562 10.25 1 98.94 96 GLU A N 1
ATOM 769 C CA . GLU A 1 96 ? -5.945 31.328 9.508 1 98.94 96 GLU A CA 1
ATOM 770 C C . GLU A 1 96 ? -5.109 30.438 8.594 1 98.94 96 GLU A C 1
ATOM 772 O O . GLU A 1 96 ? -4.793 30.812 7.465 1 98.94 96 GLU A O 1
ATOM 777 N N . GLN A 1 97 ? -4.77 29.234 9.109 1 98.94 97 GLN A N 1
ATOM 778 C CA . GLN A 1 97 ? -3.996 28.312 8.289 1 98.94 97 GLN A CA 1
ATOM 779 C C . GLN A 1 97 ? -4.758 27.938 7.023 1 98.94 97 GLN A C 1
ATOM 781 O O . GLN A 1 97 ? -4.188 27.922 5.93 1 98.94 97 GLN A O 1
ATOM 786 N N . ALA A 1 98 ? -6.035 27.641 7.18 1 98.94 98 ALA A N 1
ATOM 787 C CA . ALA A 1 98 ? -6.848 27.25 6.031 1 98.94 98 ALA A CA 1
ATOM 788 C C . ALA A 1 98 ? -6.992 28.391 5.043 1 98.94 98 ALA A C 1
ATOM 790 O O . ALA A 1 98 ? -6.855 28.203 3.832 1 98.94 98 ALA A O 1
ATOM 791 N N . VAL A 1 99 ? -7.188 29.562 5.551 1 98.88 99 VAL A N 1
ATOM 792 C CA . VAL A 1 99 ? -7.312 30.75 4.699 1 98.88 99 VAL A CA 1
ATOM 793 C C . VAL A 1 99 ? -6.039 30.922 3.877 1 98.88 99 VAL A C 1
ATOM 795 O O . VAL A 1 99 ? -6.102 31.156 2.668 1 98.88 99 VAL A O 1
ATOM 798 N N . ASP A 1 100 ? -4.945 30.828 4.543 1 98.81 100 ASP A N 1
ATOM 799 C CA . ASP A 1 100 ? -3.664 31.016 3.877 1 98.81 100 ASP A CA 1
ATOM 800 C C . ASP A 1 100 ? -3.42 29.953 2.822 1 98.81 100 ASP A C 1
ATOM 802 O O . ASP A 1 100 ? -2.918 30.234 1.733 1 98.81 100 ASP A O 1
ATOM 806 N N . GLN A 1 101 ? -3.727 28.672 3.154 1 98.75 101 GLN A N 1
ATOM 807 C CA . GLN A 1 101 ? -3.566 27.578 2.197 1 98.75 101 GLN A CA 1
ATOM 808 C C . GLN A 1 101 ? -4.422 27.797 0.955 1 98.75 101 GLN A C 1
ATOM 810 O O . GLN A 1 101 ? -3.934 27.688 -0.171 1 98.75 101 GLN A O 1
ATOM 815 N N . TYR A 1 102 ? -5.699 28.156 1.157 1 98.69 102 TYR A N 1
ATOM 816 C CA . TYR A 1 102 ? -6.648 28.281 0.057 1 98.69 102 TYR A CA 1
ATOM 817 C C . TYR A 1 102 ? -6.316 29.5 -0.803 1 98.69 102 TYR A C 1
ATOM 819 O O . TYR A 1 102 ? -6.559 29.5 -2.014 1 98.69 102 TYR A O 1
ATOM 827 N N . ALA A 1 103 ? -5.641 30.484 -0.265 1 98.12 103 ALA A N 1
ATOM 828 C CA . ALA A 1 103 ? -5.324 31.734 -0.949 1 98.12 103 ALA A CA 1
ATOM 829 C C . ALA A 1 103 ? -4.281 31.516 -2.041 1 98.12 103 ALA A C 1
ATOM 831 O O . ALA A 1 103 ? -4.148 32.344 -2.953 1 98.12 103 ALA A O 1
ATOM 832 N N . VAL A 1 104 ? -3.586 30.391 -1.941 1 98.19 104 VAL A N 1
ATOM 833 C CA . VAL A 1 104 ? -2.52 30.188 -2.916 1 98.19 104 VAL A CA 1
ATOM 834 C C . VAL A 1 104 ? -2.834 28.984 -3.793 1 98.19 104 VAL A C 1
ATOM 836 O O . VAL A 1 104 ? -1.924 28.344 -4.324 1 98.19 104 VAL A O 1
ATOM 839 N N . GLY A 1 105 ? -4.074 28.578 -3.854 1 98.06 105 GLY A N 1
ATOM 840 C CA . GLY A 1 105 ? -4.496 27.578 -4.828 1 98.06 105 GLY A CA 1
ATOM 841 C C . GLY A 1 105 ? -4.598 26.188 -4.246 1 98.06 105 GLY A C 1
ATOM 842 O O . GLY A 1 105 ? -4.961 25.234 -4.949 1 98.06 105 GLY A O 1
ATOM 843 N N . VAL A 1 106 ? -4.34 25.984 -2.955 1 98.88 106 VAL A N 1
ATOM 844 C CA . VAL A 1 106 ? -4.488 24.672 -2.324 1 98.88 106 VAL A CA 1
ATOM 845 C C . VAL A 1 106 ? -5.965 24.297 -2.26 1 98.88 106 VAL A C 1
ATOM 847 O O . VAL A 1 106 ? -6.785 25.062 -1.742 1 98.88 106 VAL A O 1
ATOM 850 N N . ARG A 1 107 ? -6.289 23.203 -2.838 1 98.88 107 ARG A N 1
ATOM 851 C CA . ARG A 1 107 ? -7.668 22.734 -2.85 1 98.88 107 ARG A CA 1
ATOM 852 C C . ARG A 1 107 ? -7.898 21.703 -1.751 1 98.88 107 ARG A C 1
ATOM 854 O O . ARG A 1 107 ? -9.023 21.547 -1.267 1 98.88 107 ARG A O 1
ATOM 861 N N . TYR A 1 108 ? -6.832 21 -1.387 1 98.88 108 TYR A N 1
ATOM 862 C CA . TYR A 1 108 ? -6.883 20.062 -0.276 1 98.88 108 TYR A CA 1
ATOM 863 C C . TYR A 1 108 ? -5.586 20.078 0.52 1 98.88 108 TYR A C 1
ATOM 865 O O . TYR A 1 108 ? -4.496 20.125 -0.059 1 98.88 108 TYR A O 1
ATOM 873 N N . PHE A 1 109 ? -5.68 20.141 1.808 1 98.88 109 PHE A N 1
ATOM 874 C CA . PHE A 1 109 ? -4.477 19.984 2.615 1 98.88 109 PHE A CA 1
ATOM 875 C C . PHE A 1 109 ? -4.762 19.188 3.873 1 98.88 109 PHE A C 1
ATOM 877 O O . PHE A 1 109 ? -5.922 18.984 4.238 1 98.88 109 PHE A O 1
ATOM 884 N N . GLU A 1 110 ? -3.744 18.609 4.441 1 98.94 110 GLU A N 1
ATOM 885 C CA . GLU A 1 110 ? -3.795 17.844 5.68 1 98.94 110 GLU A CA 1
ATOM 886 C C . GLU A 1 110 ? -2.979 18.5 6.781 1 98.94 110 GLU A C 1
ATOM 888 O O . GLU A 1 110 ? -1.747 18.516 6.73 1 98.94 110 GLU A O 1
ATOM 893 N N . THR A 1 111 ? -3.686 19.109 7.707 1 98.81 111 THR A N 1
ATOM 894 C CA . THR A 1 111 ? -3.01 19.734 8.836 1 98.81 111 THR A CA 1
ATOM 895 C C . THR A 1 111 ? -2.59 18.688 9.867 1 98.81 111 THR A C 1
ATOM 897 O O . THR A 1 111 ? -3.326 17.734 10.125 1 98.81 111 THR A O 1
ATOM 900 N N . ARG A 1 112 ? -1.398 18.812 10.344 1 98.81 112 ARG A N 1
ATOM 901 C CA . ARG A 1 112 ? -0.954 17.875 11.383 1 98.81 112 ARG A CA 1
ATOM 902 C C . ARG A 1 112 ? -0.426 18.625 12.602 1 98.81 112 ARG A C 1
ATOM 904 O O . ARG A 1 112 ? 0.075 19.75 12.477 1 98.81 112 ARG A O 1
ATOM 911 N N . PHE A 1 113 ? -0.631 18.094 13.758 1 98.75 113 PHE A N 1
ATOM 912 C CA . PHE A 1 113 ? -0.124 18.609 15.023 1 98.75 113 PHE A CA 1
ATOM 913 C C . PHE A 1 113 ? -0.205 17.547 16.109 1 98.75 113 PHE A C 1
ATOM 915 O O . PHE A 1 113 ? -0.8 16.484 15.906 1 98.75 113 PHE A O 1
ATOM 922 N N . ALA A 1 114 ? 0.486 17.781 17.219 1 98.69 114 ALA A N 1
ATOM 923 C CA . ALA A 1 114 ? 0.451 16.875 18.359 1 98.69 114 ALA A CA 1
ATOM 924 C C . ALA A 1 114 ? -0.518 17.391 19.438 1 98.69 114 ALA A C 1
ATOM 926 O O . ALA A 1 114 ? -0.152 18.219 20.266 1 98.69 114 ALA A O 1
ATOM 927 N N . PRO A 1 115 ? -1.694 16.797 19.469 1 98.69 115 PRO A N 1
ATOM 928 C CA . PRO A 1 115 ? -2.68 17.281 20.438 1 98.69 115 PRO A CA 1
ATOM 929 C C . PRO A 1 115 ? -2.172 17.203 21.875 1 98.69 115 PRO A C 1
ATOM 931 O O . PRO A 1 115 ? -2.523 18.062 22.703 1 98.69 115 PRO A O 1
ATOM 934 N N . GLN A 1 116 ? -1.311 16.297 22.141 1 98.5 116 GLN A N 1
ATOM 935 C CA . GLN A 1 116 ? -0.833 16.094 23.5 1 98.5 116 GLN A CA 1
ATOM 936 C C . GLN A 1 116 ? 0.097 17.219 23.938 1 98.5 116 GLN A C 1
ATOM 938 O O . GLN A 1 116 ? 0.231 17.5 25.125 1 98.5 116 GLN A O 1
ATOM 943 N N . LEU A 1 117 ? 0.72 17.891 23.016 1 98.06 117 LEU A N 1
ATOM 944 C CA . LEU A 1 117 ? 1.518 19.078 23.312 1 98.06 117 LEU A CA 1
ATOM 945 C C . LEU A 1 117 ? 0.629 20.219 23.766 1 98.06 117 LEU A C 1
ATOM 947 O O . LEU A 1 117 ? 1.093 21.141 24.453 1 98.06 117 LEU A O 1
ATOM 951 N N . LEU A 1 118 ? -0.65 20.156 23.438 1 98.56 118 LEU A N 1
ATOM 952 C CA . LEU A 1 118 ? -1.556 21.281 23.609 1 98.56 118 LEU A CA 1
ATOM 953 C C . LEU A 1 118 ? -2.553 21.016 24.734 1 98.56 118 LEU A C 1
ATOM 955 O O . LEU A 1 118 ? -3.219 21.938 25.219 1 98.56 118 LEU A O 1
ATOM 959 N N . ALA A 1 119 ? -2.631 19.812 25.172 1 98.5 119 ALA A N 1
ATOM 960 C CA . ALA A 1 119 ? -3.639 19.406 26.141 1 98.5 119 ALA A CA 1
ATOM 961 C C . ALA A 1 119 ? -3.244 19.844 27.562 1 98.5 119 ALA A C 1
ATOM 963 O O . ALA A 1 119 ? -2.057 19.906 27.891 1 98.5 119 ALA A O 1
ATOM 964 N N . ILE A 1 120 ? -4.266 20.172 28.328 1 97.75 120 ILE A N 1
ATOM 965 C CA . ILE A 1 120 ? -4.148 20.484 29.75 1 97.75 120 ILE A CA 1
ATOM 966 C C . ILE A 1 120 ? -5.078 19.578 30.562 1 97.75 120 ILE A C 1
ATOM 968 O O . ILE A 1 120 ? -6.301 19.75 30.531 1 97.75 120 ILE A O 1
ATOM 972 N N . PRO A 1 121 ? -4.441 18.656 31.234 1 95.94 121 PRO A N 1
ATOM 973 C CA . PRO A 1 121 ? -5.285 17.734 32 1 95.94 121 PRO A CA 1
ATOM 974 C C . PRO A 1 121 ? -6.344 18.438 32.844 1 95.94 121 PRO A C 1
ATOM 976 O O . PRO A 1 121 ? -6.027 19.391 33.562 1 95.94 121 PRO A O 1
ATOM 979 N N . GLY A 1 122 ? -7.555 18.016 32.688 1 95 122 GLY A N 1
ATOM 980 C CA . GLY A 1 122 ? -8.664 18.547 33.438 1 95 122 GLY A CA 1
ATOM 981 C C . GLY A 1 122 ? -9.242 19.828 32.875 1 95 122 GLY A C 1
ATOM 982 O O . GLY A 1 122 ? -10.289 20.297 33.312 1 95 122 GLY A O 1
ATOM 983 N N . LYS A 1 123 ? -8.633 20.375 31.891 1 96.94 123 LYS A N 1
ATOM 984 C CA . LYS A 1 123 ? -9.078 21.672 31.391 1 96.94 123 LYS A CA 1
ATOM 985 C C . LYS A 1 123 ? -9.289 21.625 29.875 1 96.94 123 LYS A C 1
ATOM 987 O O . LYS A 1 123 ? -10.289 22.141 29.375 1 96.94 123 LYS A O 1
ATOM 992 N N . LEU A 1 124 ? -8.391 21.062 29.172 1 98.12 124 LEU A N 1
ATOM 993 C CA . LEU A 1 124 ? -8.398 21 27.719 1 98.12 124 LEU A CA 1
ATOM 994 C C . LEU A 1 124 ? -7.996 19.609 27.234 1 98.12 124 LEU A C 1
ATOM 996 O O . LEU A 1 124 ? -6.805 19.312 27.125 1 98.12 124 LEU A O 1
ATOM 1000 N N . SER A 1 125 ? -8.969 18.797 26.859 1 98 125 SER A N 1
ATOM 1001 C CA . SER A 1 125 ? -8.711 17.406 26.469 1 98 125 SER A CA 1
ATOM 1002 C C . SER A 1 125 ? -8.266 17.297 25.016 1 98 125 SER A C 1
ATOM 1004 O O . SER A 1 125 ? -8.406 18.25 24.25 1 98 125 SER A O 1
ATOM 1006 N N . VAL A 1 126 ? -7.715 16.234 24.656 1 98.12 126 VAL A N 1
ATOM 1007 C CA . VAL A 1 126 ? -7.352 15.938 23.281 1 98.12 126 VAL A CA 1
ATOM 1008 C C . VAL A 1 126 ? -8.578 16.078 22.375 1 98.12 126 VAL A C 1
ATOM 1010 O O . VAL A 1 126 ? -8.5 16.672 21.297 1 98.12 126 VAL A O 1
ATOM 1013 N N . GLU A 1 127 ? -9.664 15.594 22.859 1 98.06 127 GLU A N 1
ATOM 1014 C CA . GLU A 1 127 ? -10.922 15.695 22.125 1 98.06 127 GLU A CA 1
ATOM 1015 C C . GLU A 1 127 ? -11.312 17.156 21.891 1 98.06 127 GLU A C 1
ATOM 1017 O O . GLU A 1 127 ? -11.672 17.531 20.766 1 98.06 127 GLU A O 1
ATOM 1022 N N . ASP A 1 128 ? -11.227 17.906 22.953 1 98.31 128 ASP A N 1
ATOM 1023 C CA . ASP A 1 128 ? -11.531 19.328 22.828 1 98.31 128 ASP A CA 1
ATOM 1024 C C . ASP A 1 128 ? -10.656 20 21.781 1 98.31 128 ASP A C 1
ATOM 1026 O O . ASP A 1 128 ? -11.148 20.797 20.969 1 98.31 128 ASP A O 1
ATOM 1030 N N . ILE A 1 129 ? -9.461 19.719 21.844 1 98.88 129 ILE A N 1
ATOM 1031 C CA . ILE A 1 129 ? -8.492 20.312 20.938 1 98.88 129 ILE A CA 1
ATOM 1032 C C . ILE A 1 129 ? -8.867 19.984 19.484 1 98.88 129 ILE A C 1
ATOM 1034 O O . ILE A 1 129 ? -8.914 20.875 18.641 1 98.88 129 ILE A O 1
ATOM 1038 N N . LEU A 1 130 ? -9.141 18.75 19.203 1 98.88 130 LEU A N 1
ATOM 1039 C CA . LEU A 1 130 ? -9.469 18.281 17.859 1 98.88 130 LEU A CA 1
ATOM 1040 C C . LEU A 1 130 ? -10.75 18.953 17.359 1 98.88 130 LEU A C 1
ATOM 1042 O O . LEU A 1 130 ? -10.844 19.328 16.188 1 98.88 130 LEU A O 1
ATOM 1046 N N . VAL A 1 131 ? -11.711 19.125 18.219 1 98.88 131 VAL A N 1
ATOM 1047 C CA . VAL A 1 131 ? -12.977 19.75 17.859 1 98.88 131 VAL A CA 1
ATOM 1048 C C . VAL A 1 131 ? -12.734 21.234 17.516 1 98.88 131 VAL A C 1
ATOM 1050 O O . VAL A 1 131 ? -13.227 21.719 16.5 1 98.88 131 VAL A O 1
ATOM 1053 N N . HIS A 1 132 ? -11.984 21.938 18.344 1 98.88 132 HIS A N 1
ATOM 1054 C CA . HIS A 1 132 ? -11.742 23.359 18.141 1 98.88 132 HIS A CA 1
ATOM 1055 C C . HIS A 1 132 ? -10.93 23.594 16.859 1 98.88 132 HIS A C 1
ATOM 1057 O O . HIS A 1 132 ? -11.211 24.531 16.109 1 98.88 132 HIS A O 1
ATOM 1063 N N . VAL A 1 133 ? -9.906 22.766 16.625 1 98.94 133 VAL A N 1
ATOM 1064 C CA . VAL A 1 133 ? -9.133 22.859 15.391 1 98.94 133 VAL A CA 1
ATOM 1065 C C . VAL A 1 133 ? -10.055 22.641 14.195 1 98.94 133 VAL A C 1
ATOM 1067 O O . VAL A 1 133 ? -10.031 23.406 13.234 1 98.94 133 VAL A O 1
ATOM 1070 N N . ASN A 1 134 ? -10.875 21.609 14.266 1 98.94 134 ASN A N 1
ATOM 1071 C CA . ASN A 1 134 ? -11.82 21.328 13.188 1 98.94 134 ASN A CA 1
ATOM 1072 C C . ASN A 1 134 ? -12.75 22.516 12.938 1 98.94 134 ASN A C 1
ATOM 1074 O O . ASN A 1 134 ? -13.047 22.844 11.789 1 98.94 134 ASN A O 1
ATOM 1078 N N . ASN A 1 135 ? -13.25 23.109 14.031 1 98.88 135 ASN A N 1
ATOM 1079 C CA . ASN A 1 135 ? -14.164 24.234 13.891 1 98.88 135 ASN A CA 1
ATOM 1080 C C . ASN A 1 135 ? -13.539 25.375 13.086 1 98.88 135 ASN A C 1
ATOM 1082 O O . ASN A 1 135 ? -14.188 25.969 12.227 1 98.88 135 ASN A O 1
ATOM 1086 N N . GLY A 1 136 ? -12.266 25.703 13.383 1 98.94 136 GLY A N 1
ATOM 1087 C CA . GLY A 1 136 ? -11.562 26.734 12.633 1 98.94 136 GLY A CA 1
ATOM 1088 C C . GLY A 1 136 ? -11.367 26.375 11.172 1 98.94 136 GLY A C 1
ATOM 1089 O O . GLY A 1 136 ? -11.625 27.203 10.289 1 98.94 136 GLY A O 1
ATOM 1090 N N . LEU A 1 137 ? -10.969 25.141 10.93 1 98.94 137 LEU A N 1
ATOM 1091 C CA . LEU A 1 137 ? -10.758 24.656 9.57 1 98.94 137 LEU A CA 1
ATOM 1092 C C . LEU A 1 137 ? -12.055 24.656 8.781 1 98.94 137 LEU A C 1
ATOM 1094 O O . LEU A 1 137 ? -12.094 25.094 7.625 1 98.94 137 LEU A O 1
ATOM 1098 N N . LYS A 1 138 ? -13.086 24.172 9.398 1 98.88 138 LYS A N 1
ATOM 1099 C CA . LYS A 1 138 ? -14.391 24.062 8.75 1 98.88 138 LYS A CA 1
ATOM 1100 C C . LYS A 1 138 ? -14.93 25.438 8.359 1 98.88 138 LYS A C 1
ATOM 1102 O O . LYS A 1 138 ? -15.477 25.609 7.27 1 98.88 138 LYS A O 1
ATOM 1107 N N . ARG A 1 139 ? -14.797 26.391 9.266 1 98.88 139 ARG A N 1
ATOM 1108 C CA . ARG A 1 139 ? -15.273 27.734 8.977 1 98.88 139 ARG A CA 1
ATOM 1109 C C . ARG A 1 139 ? -14.578 28.312 7.746 1 98.88 139 ARG A C 1
ATOM 1111 O O . ARG A 1 139 ? -15.234 28.812 6.832 1 98.88 139 ARG A O 1
ATOM 1118 N N . ALA A 1 140 ? -13.258 28.219 7.738 1 98.94 140 ALA A N 1
ATOM 1119 C CA . ALA A 1 140 ? -12.5 28.734 6.602 1 98.94 140 ALA A CA 1
ATOM 1120 C C . ALA A 1 140 ? -12.859 28 5.316 1 98.94 140 ALA A C 1
ATOM 1122 O O . ALA A 1 140 ? -12.953 28.609 4.25 1 98.94 140 ALA A O 1
ATOM 1123 N N . THR A 1 141 ? -13.07 26.703 5.418 1 98.88 141 THR A N 1
ATOM 1124 C CA . THR A 1 141 ? -13.375 25.891 4.254 1 98.88 141 THR A CA 1
ATOM 1125 C C . THR A 1 141 ? -14.758 26.219 3.703 1 98.88 141 THR A C 1
ATOM 1127 O O . THR A 1 141 ? -14.938 26.344 2.49 1 98.88 141 THR A O 1
ATOM 1130 N N . ASP A 1 142 ? -15.703 26.344 4.605 1 98.81 142 ASP A N 1
ATOM 1131 C CA . ASP A 1 142 ? -17.047 26.734 4.195 1 98.81 142 ASP A CA 1
ATOM 1132 C C . ASP A 1 142 ? -17.047 28.078 3.482 1 98.81 142 ASP A C 1
ATOM 1134 O O . ASP A 1 142 ? -17.703 28.25 2.457 1 98.81 142 ASP A O 1
ATOM 1138 N N . GLU A 1 143 ? -16.297 29 4.008 1 98.75 143 GLU A N 1
ATOM 1139 C CA . GLU A 1 143 ? -16.188 30.328 3.398 1 98.75 143 GLU A CA 1
ATOM 1140 C C . GLU A 1 143 ? -15.547 30.25 2.02 1 98.75 143 GLU A C 1
ATOM 1142 O O . GLU A 1 143 ? -16 30.891 1.074 1 98.75 143 GLU A O 1
ATOM 1147 N N . ALA A 1 144 ? -14.484 29.469 1.919 1 98.69 144 ALA A N 1
ATOM 1148 C CA . ALA A 1 144 ? -13.805 29.312 0.639 1 98.69 144 ALA A CA 1
ATOM 1149 C C . ALA A 1 144 ? -14.711 28.656 -0.396 1 98.69 144 ALA A C 1
ATOM 1151 O O . ALA A 1 144 ? -14.695 29.031 -1.571 1 98.69 144 ALA A O 1
ATOM 1152 N N . ASN A 1 145 ? -15.5 27.734 0.018 1 98.62 145 ASN A N 1
ATOM 1153 C CA . ASN A 1 145 ? -16.359 26.969 -0.885 1 98.62 145 ASN A CA 1
ATOM 1154 C C . ASN A 1 145 ? -17.609 27.766 -1.272 1 98.62 145 ASN A C 1
ATOM 1156 O O . ASN A 1 145 ? -18.328 27.375 -2.188 1 98.62 145 ASN A O 1
ATOM 1160 N N . ALA A 1 146 ? -17.859 28.859 -0.592 1 98.38 146 ALA A N 1
ATOM 1161 C CA . ALA A 1 146 ? -18.984 29.734 -0.92 1 98.38 146 ALA A CA 1
ATOM 1162 C C . ALA A 1 146 ? -18.641 30.656 -2.084 1 98.38 146 ALA A C 1
ATOM 1164 O O . ALA A 1 146 ? -19.516 31.312 -2.652 1 98.38 146 ALA A O 1
ATOM 1165 N N . ALA A 1 147 ? -17.406 30.688 -2.438 1 97.12 147 ALA A N 1
ATOM 1166 C CA . ALA A 1 147 ? -16.984 31.531 -3.551 1 97.12 147 ALA A CA 1
ATOM 1167 C C . ALA A 1 147 ? -17.672 31.109 -4.848 1 97.12 147 ALA A C 1
ATOM 1169 O O . ALA A 1 147 ? -17.953 29.922 -5.055 1 97.12 147 ALA A O 1
ATOM 1170 N N . ASP A 1 148 ? -17.844 32 -5.82 1 96.62 148 ASP A N 1
ATOM 1171 C CA . ASP A 1 148 ? -18.609 31.797 -7.043 1 96.62 148 ASP A CA 1
ATOM 1172 C C . ASP A 1 148 ? -17.953 30.734 -7.93 1 96.62 148 ASP A C 1
ATOM 1174 O O . ASP A 1 148 ? -18.656 29.938 -8.547 1 96.62 148 ASP A O 1
ATOM 1178 N N . ASP A 1 149 ? -16.688 30.75 -7.988 1 94.5 149 ASP A N 1
ATOM 1179 C CA . ASP A 1 149 ? -16 29.844 -8.891 1 94.5 149 ASP A CA 1
ATOM 1180 C C . ASP A 1 149 ? -16.125 28.391 -8.406 1 94.5 149 ASP A C 1
ATOM 1182 O O . ASP A 1 149 ? -16.141 27.469 -9.219 1 94.5 149 ASP A O 1
ATOM 1186 N N . VAL A 1 150 ? -16.25 28.219 -7.113 1 97.06 150 VAL A N 1
ATOM 1187 C CA . VAL A 1 150 ? -16.453 26.875 -6.566 1 97.06 150 VAL A CA 1
ATOM 1188 C C . VAL A 1 150 ? -17.922 26.469 -6.707 1 97.06 150 VAL A C 1
ATOM 1190 O O . VAL A 1 150 ? -18.219 25.359 -7.148 1 97.06 150 VAL A O 1
ATOM 1193 N N . GLN A 1 151 ? -18.859 27.391 -6.422 1 97.06 151 GLN A N 1
ATOM 1194 C CA . GLN A 1 151 ? -20.281 27.109 -6.48 1 97.06 151 GLN A CA 1
ATOM 1195 C C . GLN A 1 151 ? -20.719 26.781 -7.906 1 97.06 151 GLN A C 1
ATOM 1197 O O . GLN A 1 151 ? -21.609 25.953 -8.117 1 97.06 151 GLN A O 1
ATOM 1202 N N . SER A 1 152 ? -20.109 27.406 -8.891 1 96.56 152 SER A N 1
ATOM 1203 C CA . SER A 1 152 ? -20.469 27.203 -10.289 1 96.56 152 SER A CA 1
ATOM 1204 C C . SER A 1 152 ? -19.844 25.922 -10.844 1 96.56 152 SER A C 1
ATOM 1206 O O . SER A 1 152 ? -20.219 25.453 -11.914 1 96.56 152 SER A O 1
ATOM 1208 N N . GLY A 1 153 ? -18.797 25.453 -10.125 1 95 153 GLY A N 1
ATOM 1209 C CA . GLY A 1 153 ? -18.094 24.281 -10.594 1 95 153 GLY A CA 1
ATOM 1210 C C . GLY A 1 153 ? -16.891 24.594 -11.461 1 95 153 GLY A C 1
ATOM 1211 O O . GLY A 1 153 ? -16.234 23.703 -11.984 1 95 153 GLY A O 1
ATOM 1212 N N . ALA A 1 154 ? -16.594 25.812 -11.562 1 95.38 154 ALA A N 1
ATOM 1213 C CA . ALA A 1 154 ? -15.469 26.234 -12.383 1 95.38 154 ALA A CA 1
ATOM 1214 C C . ALA A 1 154 ? -14.141 25.844 -11.734 1 95.38 154 ALA A C 1
ATOM 1216 O O . ALA A 1 154 ? -13.148 25.625 -12.43 1 95.38 154 ALA A O 1
ATOM 1217 N N . ALA A 1 155 ? -14.094 25.812 -10.422 1 97.06 155 ALA A N 1
ATOM 1218 C CA . ALA A 1 155 ? -12.914 25.391 -9.664 1 97.06 155 ALA A CA 1
ATOM 1219 C C . ALA A 1 155 ? -13.266 24.266 -8.695 1 97.06 155 ALA A C 1
ATOM 1221 O O . ALA A 1 155 ? -14.398 24.156 -8.234 1 97.06 155 ALA A O 1
ATOM 1222 N N . PRO A 1 156 ? -12.32 23.406 -8.398 1 98.19 156 PRO A N 1
ATOM 1223 C CA . PRO A 1 156 ? -12.602 22.297 -7.469 1 98.19 156 PRO A CA 1
ATOM 1224 C C . PRO A 1 156 ? -12.898 22.781 -6.051 1 98.19 156 PRO A C 1
ATOM 1226 O O . PRO A 1 156 ? -12.383 23.828 -5.633 1 98.19 156 PRO A O 1
ATOM 1229 N N . VAL A 1 157 ? -13.664 22.047 -5.344 1 98.25 157 VAL A N 1
ATOM 1230 C CA . VAL A 1 157 ? -14.031 22.344 -3.963 1 98.25 157 VAL A CA 1
ATOM 1231 C C . VAL A 1 157 ? -12.805 22.219 -3.064 1 98.25 157 VAL A C 1
ATOM 1233 O O . VAL A 1 157 ? -11.875 21.469 -3.367 1 98.25 157 VAL A O 1
ATOM 1236 N N . HIS A 1 158 ? -12.812 23.016 -2.01 1 98.75 158 HIS A N 1
ATOM 1237 C CA . HIS A 1 158 ? -11.758 22.953 -1.004 1 98.75 158 HIS A CA 1
ATOM 1238 C C . HIS A 1 158 ? -12.094 21.938 0.078 1 98.75 158 HIS A C 1
ATOM 1240 O O . HIS A 1 158 ? -13.266 21.688 0.37 1 98.75 158 HIS A O 1
ATOM 1246 N N . GLY A 1 159 ? -11.086 21.312 0.609 1 98.69 159 GLY A N 1
ATOM 1247 C CA . GLY A 1 159 ? -11.234 20.391 1.716 1 98.69 159 GLY A CA 1
ATOM 1248 C C . GLY A 1 159 ? -9.984 20.266 2.564 1 98.69 159 GLY A C 1
ATOM 1249 O O . GLY A 1 159 ? -8.953 20.859 2.248 1 98.69 159 GLY A O 1
ATOM 1250 N N . TYR A 1 160 ? -10.102 19.547 3.666 1 98.88 160 TYR A N 1
ATOM 1251 C CA . TYR A 1 160 ? -8.977 19.344 4.574 1 98.88 160 TYR A CA 1
ATOM 1252 C C . TYR A 1 160 ? -9.102 18.016 5.32 1 98.88 160 TYR A C 1
ATOM 1254 O O . TYR A 1 160 ? -10.164 17.406 5.324 1 98.88 160 TYR A O 1
ATOM 1262 N N . GLY A 1 161 ? -8 17.516 5.785 1 98.81 161 GLY A N 1
ATOM 1263 C CA . GLY A 1 161 ? -7.906 16.438 6.75 1 98.81 161 GLY A CA 1
ATOM 1264 C C . GLY A 1 161 ? -7.031 16.766 7.945 1 98.81 161 GLY A C 1
ATOM 1265 O O . GLY A 1 161 ? -6.211 17.688 7.879 1 98.81 161 GLY A O 1
ATOM 1266 N N . ILE A 1 162 ? -7.266 16.078 9.023 1 98.94 162 ILE A N 1
ATOM 1267 C CA . ILE A 1 162 ? -6.477 16.281 10.234 1 98.94 162 ILE A CA 1
ATOM 1268 C C . ILE A 1 162 ? -5.625 15.047 10.516 1 98.94 162 ILE A C 1
ATOM 1270 O O . ILE A 1 162 ? -6.133 13.922 10.516 1 98.94 162 ILE A O 1
ATOM 1274 N N . ILE A 1 163 ? -4.336 15.25 10.664 1 98.94 163 ILE A N 1
ATOM 1275 C CA . ILE A 1 163 ? -3.408 14.188 11.055 1 98.94 163 ILE A CA 1
ATOM 1276 C C . ILE A 1 163 ? -2.943 14.414 12.492 1 98.94 163 ILE A C 1
ATOM 1278 O O . ILE A 1 163 ? -2.439 15.492 12.828 1 98.94 163 ILE A O 1
ATOM 1282 N N . VAL A 1 164 ? -3.141 13.43 13.391 1 98.88 164 VAL A N 1
ATOM 1283 C CA . VAL A 1 164 ? -2.656 13.539 14.766 1 98.88 164 VAL A CA 1
ATOM 1284 C C . VAL A 1 164 ? -1.235 12.992 14.859 1 98.88 164 VAL A C 1
ATOM 1286 O O . VAL A 1 164 ? -0.954 11.891 14.375 1 98.88 164 VAL A O 1
ATOM 1289 N N . CYS A 1 165 ? -0.408 13.766 15.469 1 98.69 165 CYS A N 1
ATOM 1290 C CA . CYS A 1 165 ? 1.006 13.414 15.547 1 98.69 165 CYS A CA 1
ATOM 1291 C C . CYS A 1 165 ? 1.39 13 16.953 1 98.69 165 CYS A C 1
ATOM 1293 O O . CYS A 1 165 ? 1.184 13.75 17.906 1 98.69 165 CYS A O 1
ATOM 1295 N N . ALA A 1 166 ? 1.904 11.82 17.094 1 98.56 166 ALA A N 1
ATOM 1296 C CA . ALA A 1 166 ? 2.553 11.406 18.328 1 98.56 166 ALA A CA 1
ATOM 1297 C C . ALA A 1 166 ? 4.012 11.859 18.359 1 98.56 166 ALA A C 1
ATOM 1299 O O . ALA A 1 166 ? 4.707 11.805 17.344 1 98.56 166 ALA A O 1
ATOM 1300 N N . MET A 1 167 ? 4.418 12.242 19.484 1 97.62 167 MET A N 1
ATOM 1301 C CA . MET A 1 167 ? 5.805 12.68 19.609 1 97.62 167 MET A CA 1
ATOM 1302 C C . MET A 1 167 ? 6.738 11.484 19.781 1 97.62 167 MET A C 1
ATOM 1304 O O . MET A 1 167 ? 6.5 10.617 20.625 1 97.62 167 MET A O 1
ATOM 1308 N N . ARG A 1 168 ? 7.816 11.5 19.016 1 96.62 168 ARG A N 1
ATOM 1309 C CA . ARG A 1 168 ? 8.828 10.461 19.156 1 96.62 168 ARG A CA 1
ATOM 1310 C C . ARG A 1 168 ? 9.531 10.57 20.5 1 96.62 168 ARG A C 1
ATOM 1312 O O . ARG A 1 168 ? 10 9.57 21.047 1 96.62 168 ARG A O 1
ATOM 1319 N N . PHE A 1 169 ? 9.617 11.781 20.906 1 94.56 169 PHE A N 1
ATOM 1320 C CA . PHE A 1 169 ? 10.305 12.133 22.156 1 94.56 169 PHE A CA 1
ATOM 1321 C C . PHE A 1 169 ? 9.594 13.289 22.844 1 94.56 169 PHE A C 1
ATOM 1323 O O . PHE A 1 169 ? 9.109 14.211 22.203 1 94.56 169 PHE A O 1
ATOM 1330 N N . PHE A 1 170 ? 9.531 13.109 24.156 1 95.31 170 PHE A N 1
ATOM 1331 C CA . PHE A 1 170 ? 9.039 14.234 24.938 1 95.31 170 PHE A CA 1
ATOM 1332 C C . PHE A 1 170 ? 9.609 14.195 26.359 1 95.31 170 PHE A C 1
ATOM 1334 O O . PHE A 1 170 ? 10.07 13.141 26.812 1 95.31 170 PHE A O 1
ATOM 1341 N N . MET A 1 171 ? 9.625 15.32 26.938 1 94.38 171 MET A N 1
ATOM 1342 C CA . MET A 1 171 ? 9.992 15.523 28.344 1 94.38 171 MET A CA 1
ATOM 1343 C C . MET A 1 171 ? 8.844 16.156 29.125 1 94.38 171 MET A C 1
ATOM 1345 O O . MET A 1 171 ? 7.922 16.719 28.531 1 94.38 171 MET A O 1
ATOM 1349 N N . PRO A 1 172 ? 8.945 16.031 30.422 1 95.5 172 PRO A N 1
ATOM 1350 C CA . PRO A 1 172 ? 7.871 16.625 31.234 1 95.5 172 PRO A CA 1
ATOM 1351 C C . PRO A 1 172 ? 7.66 18.109 30.953 1 95.5 172 PRO A C 1
ATOM 1353 O O . PRO A 1 172 ? 6.527 18.594 31 1 95.5 172 PRO A O 1
ATOM 1356 N N . ASN A 1 173 ? 8.648 18.781 30.562 1 94.88 173 ASN A N 1
ATOM 1357 C CA . ASN A 1 173 ? 8.555 20.234 30.406 1 94.88 173 ASN A CA 1
ATOM 1358 C C . ASN A 1 173 ? 8.008 20.609 29.031 1 94.88 173 ASN A C 1
ATOM 1360 O O . ASN A 1 173 ? 7.957 21.797 28.688 1 94.88 173 ASN A O 1
ATOM 1364 N N . PHE A 1 174 ? 7.562 19.641 28.219 1 95.19 174 PHE A N 1
ATOM 1365 C CA . PHE A 1 174 ? 7.004 19.922 26.906 1 95.19 174 PHE A CA 1
ATOM 1366 C C . PHE A 1 174 ? 5.582 20.453 27.016 1 95.19 174 PHE A C 1
ATOM 1368 O O . PHE A 1 174 ? 5.062 21.062 26.078 1 95.19 174 PHE A O 1
ATOM 1375 N N . GLY A 1 175 ? 4.953 20.266 28.188 1 95.25 175 GLY A N 1
ATOM 1376 C CA . GLY A 1 175 ? 3.607 20.75 28.438 1 95.25 175 GLY A CA 1
ATOM 1377 C C . GLY A 1 175 ? 2.926 20.047 29.594 1 95.25 175 GLY A C 1
ATOM 1378 O O . GLY A 1 175 ? 3.434 19.047 30.109 1 95.25 175 GLY A O 1
ATOM 1379 N N . PRO A 1 176 ? 1.817 20.578 29.984 1 97.06 176 PRO A N 1
ATOM 1380 C CA . PRO A 1 176 ? 1.139 20.016 31.156 1 97.06 176 PRO A CA 1
ATOM 1381 C C . PRO A 1 176 ? 0.765 18.547 30.969 1 97.06 176 PRO A C 1
ATOM 1383 O O . PRO A 1 176 ? 0.837 17.766 31.922 1 97.06 176 PRO A O 1
ATOM 1386 N N . TYR A 1 177 ? 0.362 18.156 29.828 1 97.81 177 TYR A N 1
ATOM 1387 C CA . TYR A 1 177 ? -0.021 16.766 29.578 1 97.81 177 TYR A CA 1
ATOM 1388 C C . TYR A 1 177 ? 1.153 15.82 29.812 1 97.81 177 TYR A C 1
ATOM 1390 O O . TYR A 1 177 ? 1.021 14.82 30.531 1 97.81 177 TYR A O 1
ATOM 1398 N N . TYR A 1 178 ? 2.281 16.156 29.266 1 97.62 178 TYR A N 1
ATOM 1399 C CA . TYR A 1 178 ? 3.441 15.273 29.359 1 97.62 178 TYR A CA 1
ATOM 1400 C C . TYR A 1 178 ? 4.012 15.273 30.781 1 97.62 178 TYR A C 1
ATOM 1402 O O . TYR A 1 178 ? 4.539 14.258 31.234 1 97.62 178 TYR A O 1
ATOM 1410 N N . GLU A 1 179 ? 3.889 16.438 31.469 1 97.38 179 GLU A N 1
ATOM 1411 C CA . GLU A 1 179 ? 4.27 16.453 32.875 1 97.38 179 GLU A CA 1
ATOM 1412 C C . GLU A 1 179 ? 3.51 15.398 33.656 1 97.38 179 GLU A C 1
ATOM 1414 O O . GLU A 1 179 ? 4.113 14.594 34.375 1 97.38 179 GLU A O 1
ATOM 1419 N N . GLN A 1 180 ? 2.25 15.398 33.5 1 97.5 180 GLN A N 1
ATOM 1420 C CA . GLN A 1 180 ? 1.411 14.43 34.219 1 97.5 180 GLN A CA 1
ATOM 1421 C C . GLN A 1 180 ? 1.668 13.016 33.719 1 97.5 180 GLN A C 1
ATOM 1423 O O . GLN A 1 180 ? 1.735 12.078 34.531 1 97.5 180 GLN A O 1
ATOM 1428 N N . PHE A 1 181 ? 1.803 12.852 32.438 1 97.31 181 PHE A N 1
ATOM 1429 C CA . PHE A 1 181 ? 1.982 11.531 31.844 1 97.31 181 PHE A CA 1
ATOM 1430 C C . PHE A 1 181 ? 3.271 10.883 32.344 1 97.31 181 PHE A C 1
ATOM 1432 O O . PHE A 1 181 ? 3.283 9.703 32.688 1 97.31 181 PHE A O 1
ATOM 1439 N N . CYS A 1 182 ? 4.305 11.688 32.375 1 97.12 182 CYS A N 1
ATOM 1440 C CA . CYS A 1 182 ? 5.598 11.195 32.812 1 97.12 182 CYS A CA 1
ATOM 1441 C C . CYS A 1 182 ? 5.543 10.844 34.312 1 97.12 182 CYS A C 1
ATOM 1443 O O . CYS A 1 182 ? 6.176 9.875 34.75 1 97.12 182 CYS A O 1
ATOM 1445 N N . HIS A 1 183 ? 4.82 11.617 35.031 1 96.31 183 HIS A N 1
ATOM 1446 C CA . HIS A 1 183 ? 4.676 11.344 36.438 1 96.31 183 HIS A CA 1
ATOM 1447 C C . HIS A 1 183 ? 3.98 10.008 36.688 1 96.31 183 HIS A C 1
ATOM 1449 O O . HIS A 1 183 ? 4.453 9.195 37.5 1 96.31 183 HIS A O 1
ATOM 1455 N N . VAL A 1 184 ? 2.908 9.773 36 1 96.38 184 VAL A N 1
ATOM 1456 C CA . VAL A 1 184 ? 2.102 8.57 36.156 1 96.38 184 VAL A CA 1
ATOM 1457 C C . VAL A 1 184 ? 2.91 7.348 35.719 1 96.38 184 VAL A C 1
ATOM 1459 O O . VAL A 1 184 ? 2.795 6.277 36.312 1 96.38 184 VAL A O 1
ATOM 1462 N N . HIS A 1 185 ? 3.805 7.57 34.688 1 96.81 185 HIS A N 1
ATOM 1463 C CA . HIS A 1 185 ? 4.551 6.457 34.125 1 96.81 185 HIS A CA 1
ATOM 1464 C C . HIS A 1 185 ? 6.031 6.539 34.469 1 96.81 185 HIS A C 1
ATOM 1466 O O . HIS A 1 185 ? 6.891 6.164 33.688 1 96.81 185 HIS A O 1
ATOM 1472 N N . ARG A 1 186 ? 6.328 7.098 35.562 1 93.19 186 ARG A N 1
ATOM 1473 C CA . ARG A 1 186 ? 7.688 7.469 35.969 1 93.19 186 ARG A CA 1
ATOM 1474 C C . ARG A 1 186 ? 8.578 6.238 36.094 1 93.19 186 ARG A C 1
ATOM 1476 O O . ARG A 1 186 ? 9.805 6.348 36.062 1 93.19 186 ARG A O 1
ATOM 1483 N N . TYR A 1 187 ? 8.062 4.961 36.156 1 95.25 187 TYR A N 1
ATOM 1484 C CA . TYR A 1 187 ? 8.883 3.764 36.312 1 95.25 187 TYR A CA 1
ATOM 1485 C C . TYR A 1 187 ? 8.992 3.002 35 1 95.25 187 TYR A C 1
ATOM 1487 O O . TYR A 1 187 ? 9.617 1.942 34.938 1 95.25 187 TYR A O 1
ATOM 1495 N N . GLU A 1 188 ? 8.391 3.553 33.969 1 94 188 GLU A N 1
ATOM 1496 C CA . GLU A 1 188 ? 8.484 2.938 32.625 1 94 188 GLU A CA 1
ATOM 1497 C C . GLU A 1 188 ? 9.828 3.25 31.984 1 94 188 GLU A C 1
ATOM 1499 O O . GLU A 1 188 ? 10.383 4.336 32.188 1 94 188 GLU A O 1
ATOM 1504 N N . ASP A 1 189 ? 10.242 2.25 31.219 1 94.75 189 ASP A N 1
ATOM 1505 C CA . ASP A 1 189 ? 11.352 2.545 30.312 1 94.75 189 ASP A CA 1
ATOM 1506 C C . ASP A 1 189 ? 10.977 3.646 29.328 1 94.75 189 ASP A C 1
ATOM 1508 O O . ASP A 1 189 ? 9.836 3.711 28.859 1 94.75 189 ASP A O 1
ATOM 1512 N N . ASN A 1 190 ? 11.883 4.465 28.953 1 91.62 190 ASN A N 1
ATOM 1513 C CA . ASN A 1 190 ? 11.617 5.617 28.094 1 91.62 190 ASN A CA 1
ATOM 1514 C C . ASN A 1 190 ? 10.977 5.207 26.781 1 91.62 190 ASN A C 1
ATOM 1516 O O . ASN A 1 190 ? 9.992 5.809 26.344 1 91.62 190 ASN A O 1
ATOM 1520 N N . HIS A 1 191 ? 11.516 4.242 26.234 1 93.69 191 HIS A N 1
ATOM 1521 C CA . HIS A 1 191 ? 10.984 3.822 24.953 1 93.69 191 HIS A CA 1
ATOM 1522 C C . HIS A 1 191 ? 9.547 3.326 25.078 1 93.69 191 HIS A C 1
ATOM 1524 O O . HIS A 1 191 ? 8.719 3.568 24.203 1 93.69 191 HIS A O 1
ATOM 1530 N N . ARG A 1 192 ? 9.273 2.654 26.078 1 94.88 192 ARG A N 1
ATOM 1531 C CA . ARG A 1 192 ? 7.906 2.223 26.344 1 94.88 192 ARG A CA 1
ATOM 1532 C C . ARG A 1 192 ? 7 3.416 26.625 1 94.88 192 ARG A C 1
ATOM 1534 O O . ARG A 1 192 ? 5.848 3.441 26.203 1 94.88 192 ARG A O 1
ATOM 1541 N N . LEU A 1 193 ? 7.578 4.379 27.375 1 97.25 193 LEU A N 1
ATOM 1542 C CA . LEU A 1 193 ? 6.848 5.605 27.688 1 97.25 193 LEU A CA 1
ATOM 1543 C C . LEU A 1 193 ? 6.355 6.285 26.406 1 97.25 193 LEU A C 1
ATOM 1545 O O . LEU A 1 193 ? 5.199 6.711 26.344 1 97.25 193 LEU A O 1
ATOM 1549 N N . TYR A 1 194 ? 7.121 6.367 25.406 1 98.06 194 TYR A N 1
ATOM 1550 C CA . TYR A 1 194 ? 6.762 7.012 24.156 1 98.06 194 TYR A CA 1
ATOM 1551 C C . TYR A 1 194 ? 5.66 6.242 23.438 1 98.06 194 TYR A C 1
ATOM 1553 O O . TYR A 1 194 ? 4.719 6.84 22.906 1 98.06 194 TYR A O 1
ATOM 1561 N N . GLY A 1 195 ? 5.758 4.938 23.469 1 98.06 195 GLY A N 1
ATOM 1562 C CA . GLY A 1 195 ? 4.734 4.094 22.875 1 98.06 195 GLY A CA 1
ATOM 1563 C C . GLY A 1 195 ? 3.387 4.215 23.562 1 98.06 195 GLY A C 1
ATOM 1564 O O . GLY A 1 195 ? 2.348 4.254 22.891 1 98.06 195 GLY A O 1
ATOM 1565 N N . LEU A 1 196 ? 3.453 4.273 24.844 1 97.88 196 LEU A N 1
ATOM 1566 C CA . LEU A 1 196 ? 2.227 4.395 25.625 1 97.88 196 LEU A CA 1
ATOM 1567 C C . LEU A 1 196 ? 1.521 5.711 25.328 1 97.88 196 LEU A C 1
ATOM 1569 O O . LEU A 1 196 ? 0.292 5.758 25.234 1 97.88 196 LEU A O 1
ATOM 1573 N N . ALA A 1 197 ? 2.281 6.734 25.172 1 98.44 197 ALA A N 1
ATOM 1574 C CA . ALA A 1 197 ? 1.702 8.039 24.859 1 98.44 197 ALA A CA 1
ATOM 1575 C C . ALA A 1 197 ? 1.045 8.023 23.469 1 98.44 197 ALA A C 1
ATOM 1577 O O . ALA A 1 197 ? -0.031 8.594 23.281 1 98.44 197 ALA A O 1
ATOM 1578 N N . SER A 1 198 ? 1.689 7.363 22.562 1 98.44 198 SER A N 1
ATOM 1579 C CA . SER A 1 198 ? 1.135 7.254 21.219 1 98.44 198 SER A CA 1
ATOM 1580 C C . SER A 1 198 ? -0.173 6.469 21.219 1 98.44 198 SER A C 1
ATOM 1582 O O . SER A 1 198 ? -1.117 6.82 20.516 1 98.44 198 SER A O 1
ATOM 1584 N N . MET A 1 199 ? -0.2 5.418 22 1 98.38 199 MET A N 1
ATOM 1585 C CA . MET A 1 199 ? -1.417 4.621 22.125 1 98.38 199 MET A CA 1
ATOM 1586 C C . MET A 1 199 ? -2.549 5.445 22.719 1 98.38 199 MET A C 1
ATOM 1588 O O . MET A 1 199 ? -3.684 5.391 22.25 1 98.38 199 MET A O 1
ATOM 1592 N N . ALA A 1 200 ? -2.18 6.191 23.766 1 98.31 200 ALA A N 1
ATOM 1593 C CA . ALA A 1 200 ? -3.178 7.055 24.391 1 98.31 200 ALA A CA 1
ATOM 1594 C C . ALA A 1 200 ? -3.725 8.07 23.406 1 98.31 200 ALA A C 1
ATOM 1596 O O . ALA A 1 200 ? -4.934 8.312 23.344 1 98.31 200 ALA A O 1
ATOM 1597 N N . LEU A 1 201 ? -2.885 8.586 22.594 1 98.75 201 LEU A N 1
ATOM 1598 C CA . LEU A 1 201 ? -3.279 9.594 21.609 1 98.75 201 LEU A CA 1
ATOM 1599 C C . LEU A 1 201 ? -4.246 9 20.594 1 98.75 201 LEU A C 1
ATOM 1601 O O . LEU A 1 201 ? -5.328 9.547 20.375 1 98.75 201 LEU A O 1
ATOM 1605 N N . ILE A 1 202 ? -3.857 7.883 20 1 98.75 202 ILE A N 1
ATOM 1606 C CA . ILE A 1 202 ? -4.59 7.375 18.844 1 98.75 202 ILE A CA 1
ATOM 1607 C C . ILE A 1 202 ? -5.953 6.848 19.281 1 98.75 202 ILE A C 1
ATOM 1609 O O . ILE A 1 202 ? -6.938 6.965 18.547 1 98.75 202 ILE A O 1
ATOM 1613 N N . THR A 1 203 ? -6.039 6.266 20.469 1 98.5 203 THR A N 1
ATOM 1614 C CA . THR A 1 203 ? -7.324 5.793 20.969 1 98.5 203 THR A CA 1
ATOM 1615 C C . THR A 1 203 ? -8.273 6.965 21.219 1 98.5 203 THR A C 1
ATOM 1617 O O . THR A 1 203 ? -9.453 6.902 20.875 1 98.5 203 THR A O 1
ATOM 1620 N N . GLN A 1 204 ? -7.73 8.039 21.766 1 98.12 204 GLN A N 1
ATOM 1621 C CA . GLN A 1 204 ? -8.539 9.227 22.031 1 98.12 204 GLN A CA 1
ATOM 1622 C C . GLN A 1 204 ? -8.953 9.898 20.719 1 98.12 204 GLN A C 1
ATOM 1624 O O . GLN A 1 204 ? -10.094 10.336 20.578 1 98.12 204 GLN A O 1
ATOM 1629 N N . ALA A 1 205 ? -8.031 9.984 19.844 1 98.56 205 ALA A N 1
ATOM 1630 C CA . ALA A 1 205 ? -8.32 10.602 18.547 1 98.56 205 ALA A CA 1
ATOM 1631 C C . ALA A 1 205 ? -9.398 9.828 17.797 1 98.56 205 ALA A C 1
ATOM 1633 O O . ALA A 1 205 ? -10.297 10.43 17.188 1 98.56 205 ALA A O 1
ATOM 1634 N N . HIS A 1 206 ? -9.273 8.516 17.781 1 98.19 206 HIS A N 1
ATOM 1635 C CA . HIS A 1 206 ? -10.266 7.684 17.109 1 98.19 206 HIS A CA 1
ATOM 1636 C C . HIS A 1 206 ? -11.641 7.859 17.75 1 98.19 206 HIS A C 1
ATOM 1638 O O . HIS A 1 206 ? -12.656 7.938 17.047 1 98.19 206 HIS A O 1
ATOM 1644 N N . ALA A 1 207 ? -11.695 7.883 19.078 1 97.62 207 ALA A N 1
ATOM 1645 C CA . ALA A 1 207 ? -12.961 8.102 19.781 1 97.62 207 ALA A CA 1
ATOM 1646 C C . ALA A 1 207 ? -13.578 9.445 19.391 1 97.62 207 ALA A C 1
ATOM 1648 O O . ALA A 1 207 ? -14.789 9.531 19.172 1 97.62 207 ALA A O 1
ATOM 1649 N N . ALA A 1 208 ? -12.758 10.445 19.344 1 98.06 208 ALA A N 1
ATOM 1650 C CA . ALA A 1 208 ? -13.227 11.773 18.938 1 98.06 208 ALA A CA 1
ATOM 1651 C C . ALA A 1 208 ? -13.734 11.773 17.5 1 98.06 208 ALA A C 1
ATOM 1653 O O . ALA A 1 208 ? -14.758 12.398 17.203 1 98.06 208 ALA A O 1
ATOM 1654 N N . LYS A 1 209 ? -12.984 11.117 16.641 1 98 209 LYS A N 1
ATOM 1655 C CA . LYS A 1 209 ? -13.391 10.977 15.242 1 98 209 LYS A CA 1
ATOM 1656 C C . LYS A 1 209 ? -14.797 10.414 15.125 1 98 209 LYS A C 1
ATOM 1658 O O . LYS A 1 209 ? -15.641 10.969 14.414 1 98 209 LYS A O 1
ATOM 1663 N N . GLU A 1 210 ? -15.078 9.391 15.828 1 95.56 210 GLU A N 1
ATOM 1664 C CA . GLU A 1 210 ? -16.359 8.703 15.758 1 95.56 210 GLU A CA 1
ATOM 1665 C C . GLU A 1 210 ? -17.469 9.516 16.422 1 95.56 210 GLU A C 1
ATOM 1667 O O . GLU A 1 210 ? -18.562 9.656 15.883 1 95.56 210 GLU A O 1
ATOM 1672 N N . ALA A 1 211 ? -17.156 10.047 17.516 1 96.88 211 ALA A N 1
ATOM 1673 C CA . ALA A 1 211 ? -18.172 10.734 18.328 1 96.88 211 ALA A CA 1
ATOM 1674 C C . ALA A 1 211 ? -18.609 12.039 17.656 1 96.88 211 ALA A C 1
ATOM 1676 O O . ALA A 1 211 ? -19.781 12.43 17.766 1 96.88 211 ALA A O 1
ATOM 1677 N N . PHE A 1 212 ? -17.656 12.672 16.984 1 97.56 212 PHE A N 1
ATOM 1678 C CA . PHE A 1 212 ? -17.953 14.023 16.531 1 97.56 212 PHE A CA 1
ATOM 1679 C C . PHE A 1 212 ? -17.891 14.102 15 1 97.56 212 PHE A C 1
ATOM 1681 O O . PHE A 1 212 ? -18.031 15.188 14.43 1 97.56 212 PHE A O 1
ATOM 1688 N N . GLY A 1 213 ? -17.625 13.023 14.344 1 96.88 213 GLY A N 1
ATOM 1689 C CA . GLY A 1 213 ? -17.562 13.016 12.898 1 96.88 213 GLY A CA 1
ATOM 1690 C C . GLY A 1 213 ? -16.422 13.859 12.352 1 96.88 213 GLY A C 1
ATOM 1691 O O . GLY A 1 213 ? -16.594 14.57 11.352 1 96.88 213 GLY A O 1
ATOM 1692 N N . LEU A 1 214 ? -15.273 13.875 13.031 1 98.5 214 LEU A N 1
ATOM 1693 C CA . LEU A 1 214 ? -14.125 14.688 12.641 1 98.5 214 LEU A CA 1
ATOM 1694 C C . LEU A 1 214 ? -13.336 14.016 11.523 1 98.5 214 LEU A C 1
ATOM 1696 O O . LEU A 1 214 ? -13.18 12.797 11.516 1 98.5 214 LEU A O 1
ATOM 1700 N N . PRO A 1 215 ? -12.844 14.797 10.562 1 98.44 215 PRO A N 1
ATOM 1701 C CA . PRO A 1 215 ? -12.016 14.219 9.492 1 98.44 215 PRO A CA 1
ATOM 1702 C C . PRO A 1 215 ? -10.586 13.945 9.938 1 98.44 215 PRO A C 1
ATOM 1704 O O . PRO A 1 215 ? -9.641 14.438 9.312 1 98.44 215 PRO A O 1
ATOM 1707 N N . ILE A 1 216 ? -10.422 13.172 11 1 98.75 216 ILE A N 1
ATOM 1708 C CA . ILE A 1 216 ? -9.109 12.68 11.398 1 98.75 216 ILE A CA 1
ATOM 1709 C C . ILE A 1 216 ? -8.688 11.539 10.469 1 98.75 216 ILE A C 1
ATOM 1711 O O . ILE A 1 216 ? -9.234 10.43 10.555 1 98.75 216 ILE A O 1
ATOM 1715 N N . VAL A 1 217 ? -7.641 11.789 9.656 1 98.12 217 VAL A N 1
ATOM 1716 C CA . VAL A 1 217 ? -7.465 10.922 8.5 1 98.12 217 VAL A CA 1
ATOM 1717 C C . VAL A 1 217 ? -6.234 10.039 8.695 1 98.12 217 VAL A C 1
ATOM 1719 O O . VAL A 1 217 ? -6.062 9.039 7.988 1 98.12 217 VAL A O 1
ATOM 1722 N N . ALA A 1 218 ? -5.332 10.414 9.68 1 98.69 218 ALA A N 1
ATOM 1723 C CA . ALA A 1 218 ? -4.129 9.602 9.789 1 98.69 218 ALA A CA 1
ATOM 1724 C C . ALA A 1 218 ? -3.438 9.82 11.133 1 98.69 218 ALA A C 1
ATOM 1726 O O . ALA A 1 218 ? -3.73 10.797 11.836 1 98.69 218 ALA A O 1
ATOM 1727 N N . LEU A 1 219 ? -2.596 8.875 11.477 1 98.81 219 LEU A N 1
ATOM 1728 C CA . LEU A 1 219 ? -1.614 8.969 12.555 1 98.81 219 LEU A CA 1
ATOM 1729 C C . LEU A 1 219 ? -0.216 9.211 11.992 1 98.81 219 LEU A C 1
ATOM 1731 O O . LEU A 1 219 ? 0.157 8.625 10.977 1 98.81 219 LEU A O 1
ATOM 1735 N N . ASP A 1 220 ? 0.516 10.102 12.656 1 98.81 220 ASP A N 1
ATOM 1736 C CA . ASP A 1 220 ? 1.914 10.383 12.344 1 98.81 220 ASP A CA 1
ATOM 1737 C C . ASP A 1 220 ? 2.771 10.359 13.609 1 98.81 220 ASP A C 1
ATOM 1739 O O . ASP A 1 220 ? 2.244 10.383 14.719 1 98.81 220 ASP A O 1
ATOM 1743 N N . ILE A 1 221 ? 4.078 10.203 13.438 1 98.44 221 ILE A N 1
ATOM 1744 C CA . ILE A 1 221 ? 5.016 10.523 14.508 1 98.44 221 ILE A CA 1
ATOM 1745 C C . ILE A 1 221 ? 5.973 11.617 14.047 1 98.44 221 ILE A C 1
ATOM 1747 O O . ILE A 1 221 ? 6.352 11.664 12.875 1 98.44 221 ILE A O 1
ATOM 1751 N N . ALA A 1 222 ? 6.258 12.477 14.945 1 94.94 222 ALA A N 1
ATOM 1752 C CA . ALA A 1 222 ? 7.152 13.586 14.641 1 94.94 222 ALA A CA 1
ATOM 1753 C C . ALA A 1 222 ? 8.133 13.836 15.781 1 94.94 222 ALA A C 1
ATOM 1755 O O . ALA A 1 222 ? 8 13.25 16.859 1 94.94 222 ALA A O 1
ATOM 1756 N N . GLY A 1 223 ? 9.102 14.672 15.508 1 92.25 223 GLY A N 1
ATOM 1757 C CA . GLY A 1 223 ? 10.164 14.953 16.453 1 92.25 223 GLY A CA 1
ATOM 1758 C C . GLY A 1 223 ? 11.5 14.359 16.047 1 92.25 223 GLY A C 1
ATOM 1759 O O . GLY A 1 223 ? 11.664 13.922 14.906 1 92.25 223 GLY A O 1
ATOM 1760 N N . ALA A 1 224 ? 12.375 14.344 16.984 1 89.69 224 ALA A N 1
ATOM 1761 C CA . ALA A 1 224 ? 13.727 13.859 16.703 1 89.69 224 ALA A CA 1
ATOM 1762 C C . ALA A 1 224 ? 13.711 12.391 16.281 1 89.69 224 ALA A C 1
ATOM 1764 O O . ALA A 1 224 ? 13 11.578 16.875 1 89.69 224 ALA A O 1
ATOM 1765 N N . GLU A 1 225 ? 14.43 12.086 15.25 1 90.19 225 GLU A N 1
ATOM 1766 C CA . GLU A 1 225 ? 14.492 10.719 14.742 1 90.19 225 GLU A CA 1
ATOM 1767 C C . GLU A 1 225 ? 15.617 9.938 15.406 1 90.19 225 GLU A C 1
ATOM 1769 O O . GLU A 1 225 ? 15.445 8.766 15.758 1 90.19 225 GLU A O 1
ATOM 1774 N N . ASN A 1 226 ? 16.719 10.648 15.586 1 90.62 226 ASN A N 1
ATOM 1775 C CA . ASN A 1 226 ? 17.906 9.992 16.141 1 90.62 226 ASN A CA 1
ATOM 1776 C C . ASN A 1 226 ? 17.688 9.57 17.594 1 90.62 226 ASN A C 1
ATOM 1778 O O . ASN A 1 226 ? 17.438 10.414 18.453 1 90.62 226 ASN A O 1
ATOM 1782 N N . GLY A 1 227 ? 17.781 8.328 17.844 1 92.31 227 GLY A N 1
ATOM 1783 C CA . GLY A 1 227 ? 17.625 7.809 19.188 1 92.31 227 GLY A CA 1
ATOM 1784 C C . GLY A 1 227 ? 16.188 7.473 19.516 1 92.31 227 GLY A C 1
ATOM 1785 O O . GLY A 1 227 ? 15.906 6.895 20.578 1 92.31 227 GLY A O 1
ATOM 1786 N N . PHE A 1 228 ? 15.281 7.762 18.672 1 95.19 228 PHE A N 1
ATOM 1787 C CA . PHE A 1 228 ? 13.859 7.562 18.922 1 95.19 228 PHE A CA 1
ATOM 1788 C C . PHE A 1 228 ? 13.203 6.852 17.734 1 95.19 228 PHE A C 1
ATOM 1790 O O . PHE A 1 228 ? 12.516 7.484 16.922 1 95.19 228 PHE A O 1
ATOM 1797 N N . PRO A 1 229 ? 13.367 5.566 17.688 1 94.44 229 PRO A N 1
ATOM 1798 C CA . PRO A 1 229 ? 12.992 4.781 16.516 1 94.44 229 PRO A CA 1
ATOM 1799 C C . PRO A 1 229 ? 11.477 4.652 16.344 1 94.44 229 PRO A C 1
ATOM 1801 O O . PRO A 1 229 ? 10.734 4.723 17.328 1 94.44 229 PRO A O 1
ATOM 1804 N N . ALA A 1 230 ? 11.039 4.434 15.148 1 96.06 230 ALA A N 1
ATOM 1805 C CA . ALA A 1 230 ? 9.633 4.219 14.805 1 96.06 230 ALA A CA 1
ATOM 1806 C C . ALA A 1 230 ? 9.07 3.016 15.547 1 96.06 230 ALA A C 1
ATOM 1808 O O . ALA A 1 230 ? 7.879 2.986 15.883 1 96.06 230 ALA A O 1
ATOM 1809 N N . SER A 1 231 ? 9.914 2.074 15.875 1 95.44 231 SER A N 1
ATOM 1810 C CA . SER A 1 231 ? 9.477 0.813 16.469 1 95.44 231 SER A CA 1
ATOM 1811 C C . SER A 1 231 ? 8.867 1.032 17.844 1 95.44 231 SER A C 1
ATOM 1813 O O . SER A 1 231 ? 8.133 0.181 18.344 1 95.44 231 SER A O 1
ATOM 1815 N N . ASP A 1 232 ? 9.141 2.158 18.516 1 97.31 232 ASP A N 1
ATOM 1816 C CA . ASP A 1 232 ? 8.547 2.484 19.812 1 97.31 232 ASP A CA 1
ATOM 1817 C C . ASP A 1 232 ? 7.031 2.637 19.703 1 97.31 232 ASP A C 1
ATOM 1819 O O . ASP A 1 232 ? 6.324 2.58 20.719 1 97.31 232 ASP A O 1
ATOM 1823 N N . HIS A 1 233 ? 6.535 2.791 18.5 1 98.5 233 HIS A N 1
ATOM 1824 C CA . HIS A 1 233 ? 5.152 3.211 18.312 1 98.5 233 HIS A CA 1
ATOM 1825 C C . HIS A 1 233 ? 4.344 2.129 17.609 1 98.5 233 HIS A C 1
ATOM 1827 O O . HIS A 1 233 ? 3.236 2.389 17.125 1 98.5 233 HIS A O 1
ATOM 1833 N N . VAL A 1 234 ? 4.805 0.875 17.531 1 97.81 234 VAL A N 1
ATOM 1834 C CA . VAL A 1 234 ? 4.234 -0.211 16.734 1 97.81 234 VAL A CA 1
ATOM 1835 C C . VAL A 1 234 ? 2.805 -0.492 17.203 1 97.81 234 VAL A C 1
ATOM 1837 O O . VAL A 1 234 ? 1.914 -0.727 16.375 1 97.81 234 VAL A O 1
ATOM 1840 N N . GLU A 1 235 ? 2.516 -0.448 18.484 1 97.75 235 GLU A N 1
ATOM 1841 C CA . GLU A 1 235 ? 1.188 -0.768 19 1 97.75 235 GLU A CA 1
ATOM 1842 C C . GLU A 1 235 ? 0.16 0.271 18.562 1 97.75 235 GLU A C 1
ATOM 1844 O O . GLU A 1 235 ? -0.949 -0.078 18.156 1 97.75 235 GLU A O 1
ATOM 1849 N N . ALA A 1 236 ? 0.55 1.537 18.672 1 98.56 236 ALA A N 1
ATOM 1850 C CA . ALA A 1 236 ? -0.35 2.615 18.266 1 98.56 236 ALA A CA 1
ATOM 1851 C C . ALA A 1 236 ? -0.666 2.541 16.781 1 98.56 236 ALA A C 1
ATOM 1853 O O . ALA A 1 236 ? -1.816 2.717 16.375 1 98.56 236 ALA A O 1
ATOM 1854 N N . PHE A 1 237 ? 0.312 2.264 16 1 98.5 237 PHE A N 1
ATOM 1855 C CA . PHE A 1 237 ? 0.125 2.193 14.562 1 98.5 237 PHE A CA 1
ATOM 1856 C C . PHE A 1 237 ? -0.688 0.96 14.18 1 98.5 237 PHE A C 1
ATOM 1858 O O . PHE A 1 237 ? -1.463 0.993 13.227 1 98.5 237 PHE A O 1
ATOM 1865 N N . ALA A 1 238 ? -0.49 -0.144 14.875 1 97.25 238 ALA A N 1
ATOM 1866 C CA . ALA A 1 238 ? -1.324 -1.324 14.664 1 97.25 238 ALA A CA 1
ATOM 1867 C C . ALA A 1 238 ? -2.789 -1.021 14.961 1 97.25 238 ALA A C 1
ATOM 1869 O O . ALA A 1 238 ? -3.684 -1.458 14.234 1 97.25 238 ALA A O 1
ATOM 1870 N N . PHE A 1 239 ? -3.014 -0.279 16.031 1 97.81 239 PHE A N 1
ATOM 1871 C CA . PHE A 1 239 ? -4.371 0.134 16.375 1 97.81 239 PHE A CA 1
ATOM 1872 C C . PHE A 1 239 ? -4.98 0.964 15.25 1 97.81 239 PHE A C 1
ATOM 1874 O O . PHE A 1 239 ? -6.102 0.691 14.812 1 97.81 239 PHE A O 1
ATOM 1881 N N . ALA A 1 240 ? -4.23 1.969 14.812 1 97.44 240 ALA A N 1
ATOM 1882 C CA . ALA A 1 240 ? -4.707 2.812 13.719 1 97.44 240 ALA A CA 1
ATOM 1883 C C . ALA A 1 240 ? -5.039 1.976 12.484 1 97.44 240 ALA A C 1
ATOM 1885 O O . ALA A 1 240 ? -6.074 2.184 11.852 1 97.44 240 ALA A O 1
ATOM 1886 N N . HIS A 1 241 ? -4.148 1.051 12.195 1 95.25 241 HIS A N 1
ATOM 1887 C CA . HIS A 1 241 ? -4.316 0.172 11.039 1 95.25 241 HIS A CA 1
ATOM 1888 C C . HIS A 1 241 ? -5.605 -0.634 11.148 1 95.25 241 HIS A C 1
ATOM 1890 O O . HIS A 1 241 ? 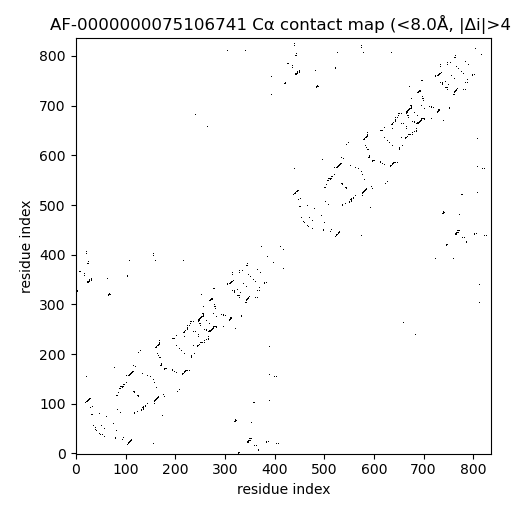-6.363 -0.729 10.18 1 95.25 241 HIS A O 1
ATOM 1896 N N . LYS A 1 242 ? -5.898 -1.155 12.258 1 95.19 242 LYS A N 1
ATOM 1897 C CA . LYS A 1 242 ? -7.059 -2.014 12.469 1 95.19 242 LYS A CA 1
ATOM 1898 C C . LYS A 1 242 ? -8.352 -1.2 12.469 1 95.19 242 LYS A C 1
ATOM 1900 O O . LYS A 1 242 ? -9.438 -1.757 12.32 1 95.19 242 LYS A O 1
ATOM 1905 N N . LYS A 1 243 ? -8.188 0.101 12.656 1 95.12 243 LYS A N 1
ATOM 1906 C CA . LYS A 1 243 ? -9.344 0.992 12.578 1 95.12 243 LYS A CA 1
ATOM 1907 C C . LYS A 1 243 ? -9.445 1.627 11.195 1 95.12 243 LYS A C 1
ATOM 1909 O O . LYS A 1 243 ? -10.234 2.551 10.984 1 95.12 243 LYS A O 1
ATOM 1914 N N . PHE A 1 244 ? -8.617 1.21 10.219 1 91 244 PHE A N 1
ATOM 1915 C CA . PHE A 1 244 ? -8.617 1.617 8.82 1 91 244 PHE A CA 1
ATOM 1916 C C . PHE A 1 244 ? -8.195 3.076 8.68 1 91 244 PHE A C 1
ATOM 1918 O O . PHE A 1 244 ? -8.625 3.764 7.75 1 91 244 PHE A O 1
ATOM 1925 N N . MET A 1 245 ? -7.453 3.58 9.711 1 95.12 245 MET A N 1
ATOM 1926 C CA . MET A 1 245 ? -6.852 4.902 9.578 1 95.12 245 MET A CA 1
ATOM 1927 C C . MET A 1 245 ? -5.574 4.844 8.75 1 95.12 245 MET A C 1
ATOM 1929 O O . MET A 1 245 ? -4.898 3.814 8.719 1 95.12 245 MET A O 1
ATOM 1933 N N . HIS A 1 246 ? -5.32 5.918 8.047 1 97.31 246 HIS A N 1
ATOM 1934 C CA . HIS A 1 246 ? -4.074 5.984 7.301 1 97.31 246 HIS A CA 1
ATOM 1935 C C . HIS A 1 246 ? -2.893 6.273 8.219 1 97.31 246 HIS A C 1
ATOM 1937 O O . HIS A 1 246 ? -3.082 6.637 9.383 1 97.31 246 HIS A O 1
ATOM 1943 N N . LYS A 1 247 ? -1.713 5.988 7.754 1 98.19 247 LYS A N 1
ATOM 1944 C CA . LYS A 1 247 ? -0.488 6.137 8.539 1 98.19 247 LYS A CA 1
ATOM 1945 C C . LYS A 1 247 ? 0.595 6.848 7.73 1 98.19 247 LYS A C 1
ATOM 1947 O O . LYS A 1 247 ? 0.902 6.445 6.605 1 98.19 247 LYS A O 1
ATOM 1952 N N . THR A 1 248 ? 1.103 7.906 8.188 1 98.69 248 THR A N 1
ATOM 1953 C CA . THR A 1 248 ? 2.316 8.539 7.68 1 98.69 248 THR A CA 1
ATOM 1954 C C . THR A 1 248 ? 3.367 8.656 8.781 1 98.69 248 THR A C 1
ATOM 1956 O O . THR A 1 248 ? 3.057 8.492 9.961 1 98.69 248 THR A O 1
ATOM 1959 N N . VAL A 1 249 ? 4.637 8.789 8.383 1 98.75 249 VAL A N 1
ATOM 1960 C CA . VAL A 1 249 ? 5.727 8.773 9.352 1 98.75 249 VAL A CA 1
ATOM 1961 C C . VAL A 1 249 ? 6.832 9.727 8.898 1 98.75 249 VAL A C 1
ATOM 1963 O O . VAL A 1 249 ? 7.355 9.602 7.793 1 98.75 249 VAL A O 1
ATOM 1966 N N . HIS A 1 250 ? 7.102 10.727 9.742 1 98.5 250 HIS A N 1
ATOM 1967 C CA . HIS A 1 250 ? 8.352 11.445 9.508 1 98.5 250 HIS A CA 1
ATOM 1968 C C . HIS A 1 250 ? 9.547 10.492 9.523 1 98.5 250 HIS A C 1
ATOM 1970 O O . HIS A 1 250 ? 9.805 9.828 10.531 1 98.5 250 HIS A O 1
ATOM 1976 N N . ALA A 1 251 ? 10.297 10.508 8.469 1 98.19 251 ALA A N 1
ATOM 1977 C CA . ALA A 1 251 ? 11.461 9.625 8.398 1 98.19 251 ALA A CA 1
ATOM 1978 C C . ALA A 1 251 ? 12.438 10.086 7.32 1 98.19 251 ALA A C 1
ATOM 1980 O O . ALA A 1 251 ? 12.016 10.523 6.242 1 98.19 251 ALA A O 1
ATOM 1981 N N . GLY A 1 252 ? 13.703 9.961 7.598 1 96.62 252 GLY A N 1
ATOM 1982 C CA . GLY A 1 252 ? 14.742 10.242 6.617 1 96.62 252 GLY A CA 1
ATOM 1983 C C . GLY A 1 252 ? 15.094 11.711 6.523 1 96.62 252 GLY A C 1
ATOM 1984 O O . GLY A 1 252 ? 15.602 12.172 5.5 1 96.62 252 GLY A O 1
ATOM 1985 N N . GLU A 1 253 ? 14.719 12.5 7.465 1 94.69 253 GLU A N 1
ATOM 1986 C CA . GLU A 1 253 ? 15.094 13.906 7.555 1 94.69 253 GLU A CA 1
ATOM 1987 C C . GLU A 1 253 ? 16.25 14.102 8.539 1 94.69 253 GLU A C 1
ATOM 1989 O O . GLU A 1 253 ? 17.344 14.523 8.141 1 94.69 253 GLU A O 1
ATOM 1994 N N . GLY A 1 254 ? 16.078 13.703 9.711 1 91.25 254 GLY A N 1
ATOM 1995 C CA . GLY A 1 254 ? 17.062 13.852 10.758 1 91.25 254 GLY A CA 1
ATOM 1996 C C . GLY A 1 254 ? 17.891 12.594 10.984 1 91.25 254 GLY A C 1
ATOM 1997 O O . GLY A 1 254 ? 18.719 12.547 11.891 1 91.25 254 GLY A O 1
ATOM 1998 N N . TYR A 1 255 ? 17.594 11.547 10.25 1 92.31 255 TYR A N 1
ATOM 1999 C CA . TYR A 1 255 ? 18.281 10.266 10.328 1 92.31 255 TYR A CA 1
ATOM 2000 C C . TYR A 1 255 ? 18.344 9.594 8.953 1 92.31 255 TYR A C 1
ATOM 2002 O O . TYR A 1 255 ? 17.594 9.953 8.047 1 92.31 255 TYR A O 1
ATOM 2010 N N . GLY A 1 256 ? 19.141 8.664 8.766 1 94.62 256 GLY A N 1
ATOM 2011 C CA . GLY A 1 256 ? 19.453 8.07 7.48 1 94.62 256 GLY A CA 1
ATOM 2012 C C . GLY A 1 256 ? 18.359 7.156 6.965 1 94.62 256 GLY A C 1
ATOM 2013 O O . GLY A 1 256 ? 17.234 7.176 7.477 1 94.62 256 GLY A O 1
ATOM 2014 N N . PRO A 1 257 ? 18.672 6.375 5.875 1 97.12 257 PRO A N 1
ATOM 2015 C CA . PRO A 1 257 ? 17.719 5.484 5.219 1 97.12 257 PRO A CA 1
ATOM 2016 C C . PRO A 1 257 ? 17.094 4.465 6.18 1 97.12 257 PRO A C 1
ATOM 2018 O O . PRO A 1 257 ? 15.977 4 5.961 1 97.12 257 PRO A O 1
ATOM 2021 N N . GLU A 1 258 ? 17.766 4.18 7.285 1 96.88 258 GLU A N 1
ATOM 2022 C CA . GLU A 1 258 ? 17.281 3.205 8.258 1 96.88 258 GLU A CA 1
ATOM 2023 C C . GLU A 1 258 ? 15.977 3.67 8.898 1 96.88 258 GLU A C 1
ATOM 2025 O O . GLU A 1 258 ? 15.125 2.852 9.242 1 96.88 258 GLU A O 1
ATOM 2030 N N . SER A 1 259 ? 15.844 4.98 9.016 1 97.31 259 SER A N 1
ATOM 2031 C CA . SER A 1 259 ? 14.602 5.52 9.562 1 97.31 259 SER A CA 1
ATOM 2032 C C . SER A 1 259 ? 13.438 5.297 8.609 1 97.31 259 SER A C 1
ATOM 2034 O O . SER A 1 259 ? 12.32 4.996 9.047 1 97.31 259 SER A O 1
ATOM 2036 N N . ILE A 1 260 ? 13.703 5.48 7.332 1 98.06 260 ILE A N 1
ATOM 2037 C CA . ILE A 1 260 ? 12.688 5.234 6.316 1 98.06 260 ILE A CA 1
ATOM 2038 C C . ILE A 1 260 ? 12.328 3.75 6.289 1 98.06 260 ILE A C 1
ATOM 2040 O O . ILE A 1 260 ? 11.148 3.389 6.246 1 98.06 260 ILE A O 1
ATOM 2044 N N . PHE A 1 261 ? 13.414 2.912 6.402 1 97.31 261 PHE A N 1
ATOM 2045 C CA . PHE A 1 261 ? 13.227 1.468 6.445 1 97.31 261 PHE A CA 1
ATOM 2046 C C . PHE A 1 261 ? 12.32 1.073 7.602 1 97.31 261 PHE A C 1
ATOM 2048 O O . PHE A 1 261 ? 11.367 0.309 7.422 1 97.31 261 PHE A O 1
ATOM 2055 N N . SER A 1 262 ? 12.539 1.607 8.758 1 96.75 262 SER A N 1
ATOM 2056 C CA . SER A 1 262 ? 11.758 1.294 9.953 1 96.75 262 SER A CA 1
ATOM 2057 C C . SER A 1 262 ? 10.328 1.813 9.828 1 96.75 262 SER A C 1
ATOM 2059 O O . SER A 1 262 ? 9.383 1.15 10.258 1 96.75 262 SER A O 1
ATOM 2061 N N . ALA A 1 263 ? 10.164 3.016 9.312 1 98 263 ALA A N 1
ATOM 2062 C CA . ALA A 1 263 ? 8.836 3.574 9.094 1 98 263 ALA A CA 1
ATOM 2063 C C . ALA A 1 263 ? 7.977 2.643 8.242 1 98 263 ALA A C 1
ATOM 2065 O O . ALA A 1 263 ? 6.793 2.443 8.531 1 98 263 ALA A O 1
ATOM 2066 N N . ILE A 1 264 ? 8.617 2.064 7.227 1 96.56 264 ILE A N 1
ATOM 2067 C CA . ILE A 1 264 ? 7.914 1.213 6.273 1 96.56 264 ILE A CA 1
ATOM 2068 C C . ILE A 1 264 ? 7.684 -0.167 6.883 1 96.56 264 ILE A C 1
ATOM 2070 O O . ILE A 1 264 ? 6.562 -0.684 6.863 1 96.56 264 ILE A O 1
ATOM 2074 N N . THR A 1 265 ? 8.711 -0.759 7.539 1 95.12 265 THR A N 1
ATOM 2075 C CA . THR A 1 265 ? 8.648 -2.176 7.887 1 95.12 265 THR A CA 1
ATOM 2076 C C . THR A 1 265 ? 8.039 -2.367 9.273 1 95.12 265 THR A C 1
ATOM 2078 O O . THR A 1 265 ? 7.379 -3.377 9.531 1 95.12 265 THR A O 1
ATOM 2081 N N . ASP A 1 266 ? 8.242 -1.41 10.148 1 95.88 266 ASP A N 1
ATOM 2082 C CA . ASP A 1 266 ? 7.723 -1.554 11.5 1 95.88 266 ASP A CA 1
ATOM 2083 C C . ASP A 1 266 ? 6.336 -0.928 11.625 1 95.88 266 ASP A C 1
ATOM 2085 O O . ASP A 1 266 ? 5.453 -1.486 12.281 1 95.88 266 ASP A O 1
ATOM 2089 N N . LEU A 1 267 ? 6.176 0.224 10.938 1 97.5 267 LEU A N 1
ATOM 2090 C CA . LEU A 1 267 ? 4.938 0.962 11.172 1 97.5 267 LEU A CA 1
ATOM 2091 C C . LEU A 1 267 ? 4.012 0.86 9.961 1 97.5 267 LEU A C 1
ATOM 2093 O O . LEU A 1 267 ? 2.867 1.316 10.008 1 97.5 267 LEU A O 1
ATOM 2097 N N . HIS A 1 268 ? 4.5 0.3 8.891 1 95.12 268 HIS A N 1
ATOM 2098 C CA . HIS A 1 268 ? 3.703 0.092 7.688 1 95.12 268 HIS A CA 1
ATOM 2099 C C . HIS A 1 268 ? 3.115 1.405 7.184 1 95.12 268 HIS A C 1
ATOM 2101 O O . HIS A 1 268 ? 1.912 1.492 6.922 1 95.12 268 HIS A O 1
ATOM 2107 N N . ALA A 1 269 ? 3.975 2.361 7.047 1 97.38 269 ALA A N 1
ATOM 2108 C CA . ALA A 1 269 ? 3.592 3.709 6.633 1 97.38 269 ALA A CA 1
ATOM 2109 C C . ALA A 1 269 ? 3.012 3.705 5.223 1 97.38 269 ALA A C 1
ATOM 2111 O O . ALA A 1 269 ? 3.529 3.027 4.332 1 97.38 269 ALA A O 1
ATOM 2112 N N . ASP A 1 270 ? 1.913 4.465 5.027 1 97.06 270 ASP A N 1
ATOM 2113 C CA . ASP A 1 270 ? 1.334 4.688 3.703 1 97.06 270 ASP A CA 1
ATOM 2114 C C . ASP A 1 270 ? 2.094 5.773 2.947 1 97.06 270 ASP A C 1
ATOM 2116 O O . ASP A 1 270 ? 2.156 5.75 1.716 1 97.06 270 ASP A O 1
ATOM 2120 N N . ARG A 1 271 ? 2.586 6.746 3.648 1 98.44 271 ARG A N 1
ATOM 2121 C CA . ARG A 1 271 ? 3.414 7.836 3.141 1 98.44 271 ARG A CA 1
ATOM 2122 C C . ARG A 1 271 ? 4.602 8.094 4.062 1 98.44 271 ARG A C 1
ATOM 2124 O O . ARG A 1 271 ? 4.586 7.703 5.23 1 98.44 271 ARG A O 1
ATOM 2131 N N . ILE A 1 272 ? 5.633 8.695 3.494 1 98.75 272 ILE A N 1
ATOM 2132 C CA . ILE A 1 272 ? 6.82 9.062 4.262 1 98.75 272 ILE A CA 1
ATOM 2133 C C . ILE A 1 272 ? 6.98 10.578 4.27 1 98.75 272 ILE A C 1
ATOM 2135 O O . ILE A 1 272 ? 7.078 11.203 3.211 1 98.75 272 ILE A O 1
ATOM 2139 N N . GLY A 1 273 ? 6.965 11.141 5.445 1 98.5 273 GLY A N 1
ATOM 2140 C CA . GLY A 1 273 ? 7.297 12.547 5.559 1 98.5 273 GLY A CA 1
ATOM 2141 C C . GLY A 1 273 ? 8.758 12.844 5.289 1 98.5 273 GLY A C 1
ATOM 2142 O O . GLY A 1 273 ? 9.641 12.258 5.926 1 98.5 273 GLY A O 1
ATOM 2143 N N . HIS A 1 274 ? 9.039 13.711 4.359 1 97.69 274 HIS A N 1
ATOM 2144 C CA . HIS A 1 274 ? 10.352 14.18 3.934 1 97.69 274 HIS A CA 1
ATOM 2145 C C . HIS A 1 274 ? 11.055 13.141 3.068 1 97.69 274 HIS A C 1
ATOM 2147 O O . HIS A 1 274 ? 11.172 13.312 1.854 1 97.69 274 HIS A O 1
ATOM 2153 N N . GLY A 1 275 ? 11.562 12.055 3.666 1 97.62 275 GLY A N 1
ATOM 2154 C CA . GLY A 1 275 ? 12.25 11.023 2.908 1 97.62 275 GLY A CA 1
ATOM 2155 C C . GLY A 1 275 ? 13.547 11.5 2.283 1 97.62 275 GLY A C 1
ATOM 2156 O O . GLY A 1 275 ? 14.039 10.898 1.327 1 97.62 275 GLY A O 1
ATOM 2157 N N . TYR A 1 276 ? 14.164 12.555 2.797 1 97.5 276 TYR A N 1
ATOM 2158 C CA . TYR A 1 276 ? 15.305 13.242 2.205 1 97.5 276 TYR A CA 1
ATOM 2159 C C . TYR A 1 276 ? 16.469 12.281 1.971 1 97.5 276 TYR A C 1
ATOM 2161 O O . TYR A 1 276 ? 17.094 12.305 0.911 1 97.5 276 TYR A O 1
ATOM 2169 N N . HIS A 1 277 ? 16.734 11.375 2.842 1 97.56 277 HIS A N 1
ATOM 2170 C CA . HIS A 1 277 ? 17.953 10.562 2.814 1 97.56 277 HIS A CA 1
ATOM 2171 C C . HIS A 1 277 ? 17.703 9.219 2.133 1 97.56 277 HIS A C 1
ATOM 2173 O O . HIS A 1 277 ? 18.5 8.289 2.277 1 97.56 277 HIS A O 1
ATOM 2179 N N . LEU A 1 278 ? 16.672 9.102 1.385 1 97.88 278 LEU A N 1
ATOM 2180 C CA . LEU A 1 278 ? 16.281 7.836 0.767 1 97.88 278 LEU A CA 1
ATOM 2181 C C . LEU A 1 278 ? 17.422 7.246 -0.047 1 97.88 278 LEU A C 1
ATOM 2183 O O . LEU A 1 278 ? 17.625 6.031 -0.053 1 97.88 278 LEU A O 1
ATOM 2187 N N . PHE A 1 279 ? 18.234 8.125 -0.687 1 97.06 279 PHE A N 1
ATOM 2188 C CA . PHE A 1 279 ? 19.234 7.641 -1.629 1 97.06 279 PHE A CA 1
ATOM 2189 C C . PHE A 1 279 ? 20.625 7.77 -1.043 1 97.06 279 PHE A C 1
ATOM 2191 O O . PHE A 1 279 ? 21.625 7.543 -1.737 1 97.06 279 PHE A O 1
ATOM 2198 N N . HIS A 1 280 ? 20.766 8.18 0.185 1 96.69 280 HIS A N 1
ATOM 2199 C CA . HIS A 1 280 ? 22.062 8.531 0.738 1 96.69 280 HIS A CA 1
ATOM 2200 C C . HIS A 1 280 ? 22.672 7.363 1.5 1 96.69 280 HIS A C 1
ATOM 2202 O O . HIS A 1 280 ? 22.625 7.32 2.73 1 96.69 280 HIS A O 1
ATOM 2208 N N . ALA A 1 281 ? 23.391 6.539 0.79 1 96.44 281 ALA A N 1
ATOM 2209 C CA . ALA A 1 281 ? 24.016 5.348 1.354 1 96.44 281 ALA A CA 1
ATOM 2210 C C . ALA A 1 281 ? 25.047 5.727 2.42 1 96.44 281 ALA A C 1
ATOM 2212 O O . ALA A 1 281 ? 25.219 5 3.4 1 96.44 281 ALA A O 1
ATOM 2213 N N . ASN A 1 282 ? 25.625 6.863 2.264 1 95.19 282 ASN A N 1
ATOM 2214 C CA . ASN A 1 282 ? 26.672 7.324 3.186 1 95.19 282 ASN A CA 1
ATOM 2215 C C . ASN A 1 282 ? 26.078 7.703 4.543 1 95.19 282 ASN A C 1
ATOM 2217 O O . ASN A 1 282 ? 26.812 7.898 5.512 1 95.19 282 ASN A O 1
ATOM 2221 N N . GLN A 1 283 ? 24.766 7.777 4.641 1 95.12 283 GLN A N 1
ATOM 2222 C CA . GLN A 1 283 ? 24.109 8.133 5.895 1 95.12 283 GLN A CA 1
ATOM 2223 C C . GLN A 1 283 ? 23.656 6.887 6.648 1 95.12 283 GLN A C 1
ATOM 2225 O O . GLN A 1 283 ? 23.094 6.988 7.738 1 95.12 283 GLN A O 1
ATOM 2230 N N . VAL A 1 284 ? 23.922 5.711 6.047 1 96.25 284 VAL A N 1
ATOM 2231 C CA . VAL A 1 284 ? 23.594 4.469 6.742 1 96.25 284 VAL A CA 1
ATOM 2232 C C . VAL A 1 284 ? 24.578 4.254 7.891 1 96.25 284 VAL A C 1
ATOM 2234 O O . VAL A 1 284 ? 25.797 4.254 7.688 1 96.25 284 VAL A O 1
ATOM 2237 N N . ARG A 1 285 ? 24.094 4.074 9.039 1 94.06 285 ARG A N 1
ATOM 2238 C CA . ARG A 1 285 ? 24.938 3.982 10.234 1 94.06 285 ARG A CA 1
ATOM 2239 C C . ARG A 1 285 ? 25.234 2.529 10.586 1 94.06 285 ARG A C 1
ATOM 2241 O O . ARG A 1 285 ? 26.188 2.24 11.305 1 94.06 285 ARG A O 1
ATOM 2248 N N . LYS A 1 286 ? 24.453 1.552 10.102 1 90.88 286 LYS A N 1
ATOM 2249 C CA . LYS A 1 286 ? 24.719 0.135 10.336 1 90.88 286 LYS A CA 1
ATOM 2250 C C . LYS A 1 286 ? 26.109 -0.253 9.859 1 90.88 286 LYS A C 1
ATOM 2252 O O . LYS A 1 286 ? 26.625 0.311 8.891 1 90.88 286 LYS A O 1
ATOM 2257 N N . ASP A 1 287 ? 26.641 -1.23 10.602 1 93.44 287 ASP A N 1
ATOM 2258 C CA . ASP A 1 287 ? 27.953 -1.721 10.227 1 93.44 287 ASP A CA 1
ATOM 2259 C C . ASP A 1 287 ? 27.891 -2.607 8.984 1 93.44 287 ASP A C 1
ATOM 2261 O O . ASP A 1 287 ? 27.609 -3.803 9.086 1 93.44 287 ASP A O 1
ATOM 2265 N N . MET A 1 288 ? 28.125 -1.93 7.867 1 94.06 288 MET A N 1
ATOM 2266 C CA . MET A 1 288 ? 28.078 -2.549 6.543 1 94.06 288 MET A CA 1
ATOM 2267 C C . MET A 1 288 ? 29.172 -2 5.645 1 94.06 288 MET A C 1
ATOM 2269 O O . MET A 1 288 ? 29.672 -0.898 5.871 1 94.06 288 MET A O 1
ATOM 2273 N N . THR A 1 289 ? 29.547 -2.852 4.688 1 96.25 289 THR A N 1
ATOM 2274 C CA . THR A 1 289 ? 30.453 -2.338 3.666 1 96.25 289 THR A CA 1
ATOM 2275 C C . THR A 1 289 ? 29.75 -1.314 2.781 1 96.25 289 THR A C 1
ATOM 2277 O O . THR A 1 289 ? 28.516 -1.254 2.75 1 96.25 289 THR A O 1
ATOM 2280 N N . ASP A 1 290 ? 30.484 -0.54 2.125 1 95.5 290 ASP A N 1
ATOM 2281 C CA . ASP A 1 290 ? 29.906 0.479 1.251 1 95.5 290 ASP A CA 1
ATOM 2282 C C . ASP A 1 290 ? 29.016 -0.151 0.192 1 95.5 290 ASP A C 1
ATOM 2284 O O . ASP A 1 290 ? 27.938 0.381 -0.117 1 95.5 290 ASP A O 1
ATOM 2288 N N . ASP A 1 291 ? 29.469 -1.258 -0.249 1 95.06 291 ASP A N 1
ATOM 2289 C CA . ASP A 1 291 ? 28.672 -1.965 -1.254 1 95.06 291 ASP A CA 1
ATOM 2290 C C . ASP A 1 291 ? 27.359 -2.451 -0.67 1 95.06 291 ASP A C 1
ATOM 2292 O O . ASP A 1 291 ? 26.312 -2.391 -1.336 1 95.06 291 ASP A O 1
ATOM 2296 N N . GLN A 1 292 ? 27.422 -2.906 0.496 1 94.31 292 GLN A N 1
ATOM 2297 C CA . GLN A 1 292 ? 26.234 -3.379 1.18 1 94.31 292 GLN A CA 1
ATOM 2298 C C . GLN A 1 292 ? 25.266 -2.227 1.464 1 94.31 292 GLN A C 1
ATOM 2300 O O . GLN A 1 292 ? 24.047 -2.377 1.328 1 94.31 292 GLN A O 1
ATOM 2305 N N . LYS A 1 293 ? 25.844 -1.063 1.871 1 96.31 293 LYS A N 1
ATOM 2306 C CA . LYS A 1 293 ? 25.031 0.125 2.119 1 96.31 293 LYS A CA 1
ATOM 2307 C C . LYS A 1 293 ? 24.297 0.563 0.854 1 96.31 293 LYS A C 1
ATOM 2309 O O . LYS A 1 293 ? 23.109 0.893 0.899 1 96.31 293 LYS A O 1
ATOM 2314 N N . GLN A 1 294 ? 25 0.481 -0.206 1 96.25 294 GLN A N 1
ATOM 2315 C CA . GLN A 1 294 ? 24.406 0.876 -1.477 1 96.25 294 GLN A CA 1
ATOM 2316 C C . GLN A 1 294 ? 23.281 -0.079 -1.879 1 96.25 294 GLN A C 1
ATOM 2318 O O . GLN A 1 294 ? 22.219 0.356 -2.305 1 96.25 294 GLN A O 1
ATOM 2323 N N . SER A 1 295 ? 23.531 -1.385 -1.727 1 93 295 SER A N 1
ATOM 2324 C CA . SER A 1 295 ? 22.516 -2.389 -2.039 1 93 295 SER A CA 1
ATOM 2325 C C . SER A 1 295 ? 21.266 -2.205 -1.178 1 93 295 SER A C 1
ATOM 2327 O O . SER A 1 295 ? 20.141 -2.354 -1.663 1 93 295 SER A O 1
ATOM 2329 N N . TYR A 1 296 ? 21.531 -1.854 0.041 1 93.38 296 TYR A N 1
ATOM 2330 C CA . TYR A 1 296 ? 20.453 -1.608 0.991 1 93.38 296 TYR A CA 1
ATOM 2331 C C . TYR A 1 296 ? 19.594 -0.431 0.548 1 93.38 296 TYR A C 1
ATOM 2333 O O . TYR A 1 296 ? 18.359 -0.539 0.482 1 93.38 296 TYR A O 1
ATOM 2341 N N . VAL A 1 297 ? 20.188 0.607 0.18 1 96.25 297 VAL A N 1
ATOM 2342 C CA . VAL A 1 297 ? 19.5 1.835 -0.213 1 96.25 297 VAL A CA 1
ATOM 2343 C C . VAL A 1 297 ? 18.797 1.629 -1.553 1 96.25 297 VAL A C 1
ATOM 2345 O O . VAL A 1 297 ? 17.688 2.113 -1.757 1 96.25 297 VAL A O 1
ATOM 2348 N N . ASP A 1 298 ? 19.422 0.901 -2.426 1 95.12 298 ASP A N 1
ATOM 2349 C CA . ASP A 1 298 ? 18.812 0.583 -3.707 1 95.12 298 ASP A CA 1
ATOM 2350 C C . ASP A 1 298 ? 17.547 -0.25 -3.51 1 95.12 298 ASP A C 1
ATOM 2352 O O . ASP A 1 298 ? 16.516 0.008 -4.145 1 95.12 298 ASP A O 1
ATOM 2356 N N . GLY A 1 299 ? 17.656 -1.243 -2.676 1 93.44 299 GLY A N 1
ATOM 2357 C CA . GLY A 1 299 ? 16.5 -2.064 -2.357 1 93.44 299 GLY A CA 1
ATOM 2358 C C . GLY A 1 299 ? 15.359 -1.275 -1.74 1 93.44 299 GLY A C 1
ATOM 2359 O O . GLY A 1 299 ? 14.203 -1.464 -2.107 1 93.44 299 GLY A O 1
ATOM 2360 N N . LEU A 1 300 ? 15.703 -0.375 -0.845 1 95.94 300 LEU A N 1
ATOM 2361 C CA . LEU A 1 300 ? 14.711 0.464 -0.184 1 95.94 300 LEU A CA 1
ATOM 2362 C C . LEU A 1 300 ? 14.016 1.372 -1.189 1 95.94 300 LEU A C 1
ATOM 2364 O O . LEU A 1 300 ? 12.781 1.468 -1.194 1 95.94 300 LEU A O 1
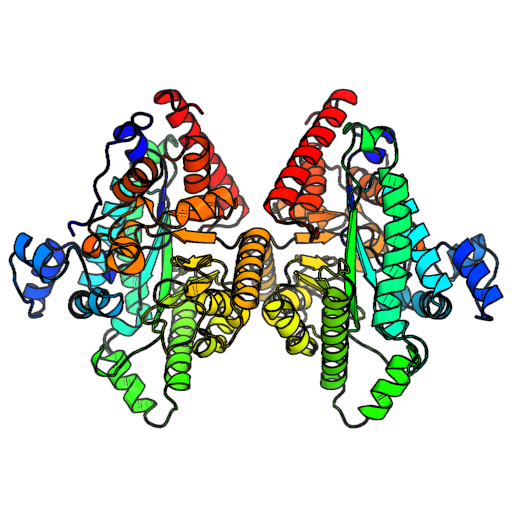ATOM 2368 N N . ALA A 1 301 ? 14.789 1.961 -2.018 1 96.38 301 ALA A N 1
ATOM 2369 C CA . ALA A 1 301 ? 14.234 2.848 -3.037 1 96.38 301 ALA A CA 1
ATOM 2370 C C . ALA A 1 301 ? 13.336 2.08 -4 1 96.38 301 ALA A C 1
ATOM 2372 O O . ALA A 1 301 ? 12.273 2.566 -4.387 1 96.38 301 ALA A O 1
ATOM 2373 N N . GLN A 1 302 ? 13.75 0.904 -4.359 1 94.56 302 GLN A N 1
ATOM 2374 C CA . GLN A 1 302 ? 12.961 0.059 -5.25 1 94.56 302 GLN A CA 1
ATOM 2375 C C . GLN A 1 302 ? 11.633 -0.325 -4.605 1 94.56 302 GLN A C 1
ATOM 2377 O O . GLN A 1 302 ? 10.594 -0.314 -5.266 1 94.56 302 GLN A O 1
ATOM 2382 N N . TYR A 1 303 ? 11.711 -0.652 -3.361 1 93.88 303 TYR A N 1
ATOM 2383 C CA . TYR A 1 303 ? 10.492 -1.005 -2.648 1 93.88 303 TYR A CA 1
ATOM 2384 C C . TYR A 1 303 ? 9.531 0.177 -2.594 1 93.88 303 TYR A C 1
ATOM 2386 O O . TYR A 1 303 ? 8.336 0.023 -2.832 1 93.88 303 TYR A O 1
ATOM 2394 N N . VAL A 1 304 ? 10.055 1.328 -2.307 1 96.62 304 VAL A N 1
ATOM 2395 C CA . VAL A 1 304 ? 9.258 2.551 -2.227 1 96.62 304 VAL A CA 1
ATOM 2396 C C . VAL A 1 304 ? 8.586 2.816 -3.57 1 96.62 304 VAL A C 1
ATOM 2398 O O . VAL A 1 304 ? 7.406 3.188 -3.617 1 96.62 304 VAL A O 1
ATOM 2401 N N . ALA A 1 305 ? 9.297 2.594 -4.602 1 95.69 305 ALA A N 1
ATOM 2402 C CA . ALA A 1 305 ? 8.773 2.789 -5.949 1 95.69 305 ALA A CA 1
ATOM 2403 C C . ALA A 1 305 ? 7.672 1.777 -6.262 1 95.69 305 ALA A C 1
ATOM 2405 O O . ALA A 1 305 ? 6.574 2.152 -6.684 1 95.69 305 ALA A O 1
ATOM 2406 N N . ASP A 1 306 ? 7.898 0.527 -5.957 1 92 306 ASP A N 1
ATOM 2407 C CA . ASP A 1 306 ? 6.988 -0.564 -6.289 1 92 306 ASP A CA 1
ATOM 2408 C C . ASP A 1 306 ? 5.668 -0.427 -5.535 1 92 306 ASP A C 1
ATOM 2410 O O . ASP A 1 306 ? 4.605 -0.731 -6.074 1 92 306 ASP A O 1
ATOM 2414 N N . GLN A 1 307 ? 5.797 0.033 -4.289 1 93.06 307 GLN A N 1
ATOM 2415 C CA . GLN A 1 307 ? 4.617 0.144 -3.439 1 93.06 307 GLN A CA 1
ATOM 2416 C C . GLN A 1 307 ? 3.912 1.48 -3.65 1 93.06 307 GLN A C 1
ATOM 2418 O O . GLN A 1 307 ? 2.84 1.718 -3.09 1 93.06 307 GLN A O 1
ATOM 2423 N N . ARG A 1 308 ? 4.543 2.328 -4.41 1 94.19 308 ARG A N 1
ATOM 2424 C CA . ARG A 1 308 ? 4.027 3.674 -4.637 1 94.19 308 ARG A CA 1
ATOM 2425 C C . ARG A 1 308 ? 3.857 4.426 -3.322 1 94.19 308 ARG A C 1
ATOM 2427 O O . ARG A 1 308 ? 2.887 5.164 -3.145 1 94.19 308 ARG A O 1
ATOM 2434 N N . THR A 1 309 ? 4.738 4.148 -2.357 1 96.62 309 THR A N 1
ATOM 2435 C CA . THR A 1 309 ? 4.781 4.938 -1.131 1 96.62 309 THR A CA 1
ATOM 2436 C C . THR A 1 309 ? 5.121 6.395 -1.437 1 96.62 309 THR A C 1
ATOM 2438 O O . THR A 1 309 ? 6.203 6.691 -1.949 1 96.62 309 THR A O 1
ATOM 2441 N N . CYS A 1 310 ? 4.215 7.258 -1.149 1 98.31 310 CYS A N 1
ATOM 2442 C CA . CYS A 1 310 ? 4.383 8.656 -1.52 1 98.31 310 CYS A CA 1
ATOM 2443 C C . CYS A 1 310 ? 5.316 9.367 -0.546 1 98.31 310 CYS A C 1
ATOM 2445 O O . CYS A 1 310 ? 5.219 9.18 0.667 1 98.31 310 CYS A O 1
ATOM 2447 N N . LEU A 1 311 ? 6.246 10.109 -1.11 1 98.75 311 LEU A N 1
ATOM 2448 C CA . LEU A 1 311 ? 7.133 10.953 -0.318 1 98.75 311 LEU A CA 1
ATOM 2449 C C . LEU A 1 311 ? 6.586 12.375 -0.219 1 98.75 311 LEU A C 1
ATOM 2451 O O . LEU A 1 311 ? 6.246 12.984 -1.235 1 98.75 311 LEU A O 1
ATOM 2455 N N . GLU A 1 312 ? 6.438 12.852 1.017 1 98.88 312 GLU A N 1
ATOM 2456 C CA . GLU A 1 312 ? 6.055 14.234 1.274 1 98.88 312 GLU A CA 1
ATOM 2457 C C . GLU A 1 312 ? 7.277 15.148 1.303 1 98.88 312 GLU A C 1
ATOM 2459 O O . GLU A 1 312 ? 7.898 15.328 2.352 1 98.88 312 GLU A O 1
ATOM 2464 N N . VAL A 1 313 ? 7.535 15.758 0.196 1 98.62 313 VAL A N 1
ATOM 2465 C CA . VAL A 1 313 ? 8.797 16.469 0.024 1 98.62 313 VAL A CA 1
ATOM 2466 C C . VAL A 1 313 ? 8.641 17.922 0.437 1 98.62 313 VAL A C 1
ATOM 2468 O O . VAL A 1 313 ? 7.77 18.625 -0.085 1 98.62 313 VAL A O 1
ATOM 2471 N N . CYS A 1 314 ? 9.445 18.344 1.347 1 97.94 314 CYS A N 1
ATOM 2472 C CA . CYS A 1 314 ? 9.453 19.703 1.86 1 97.94 314 CYS A CA 1
ATOM 2473 C C . CYS A 1 314 ? 10.797 20.375 1.595 1 97.94 314 CYS A C 1
ATOM 2475 O O . CYS A 1 314 ? 11.656 20.438 2.477 1 97.94 314 CYS A O 1
ATOM 2477 N N . VAL A 1 315 ? 10.93 21.016 0.46 1 96.81 315 VAL A N 1
ATOM 2478 C CA . VAL A 1 315 ? 12.219 21.5 -0.007 1 96.81 315 VAL A CA 1
ATOM 2479 C C . VAL A 1 315 ? 12.703 22.641 0.896 1 96.81 315 VAL A C 1
ATOM 2481 O O . VAL A 1 315 ? 13.828 22.609 1.4 1 96.81 315 VAL A O 1
ATOM 2484 N N . SER A 1 316 ? 11.859 23.609 1.163 1 95.38 316 SER A N 1
ATOM 2485 C CA . SER A 1 316 ? 12.227 24.766 1.979 1 95.38 316 SER A CA 1
ATOM 2486 C C . SER A 1 316 ? 12.625 24.328 3.387 1 95.38 316 SER A C 1
ATOM 2488 O O . SER A 1 316 ? 13.633 24.812 3.924 1 95.38 316 SER A O 1
ATOM 2490 N N . SER A 1 317 ? 11.828 23.453 3.932 1 95.5 317 SER A N 1
ATOM 2491 C CA . SER A 1 317 ? 12.125 22.969 5.277 1 95.5 317 SER A CA 1
ATOM 2492 C C . SER A 1 317 ? 13.453 22.219 5.316 1 95.5 317 SER A C 1
ATOM 2494 O O . SER A 1 317 ? 14.25 22.406 6.234 1 95.5 317 SER A O 1
ATOM 2496 N N . ASN A 1 318 ? 13.695 21.375 4.297 1 94.81 318 ASN A N 1
ATOM 2497 C CA . ASN A 1 318 ? 14.922 20.578 4.273 1 94.81 318 ASN A CA 1
ATOM 2498 C C . ASN A 1 318 ? 16.156 21.453 4.113 1 94.81 318 ASN A C 1
ATOM 2500 O O . ASN A 1 318 ? 17.234 21.125 4.613 1 94.81 318 ASN A O 1
ATOM 2504 N N . LEU A 1 319 ? 16.016 22.625 3.502 1 92.81 319 LEU A N 1
ATOM 2505 C CA . LEU A 1 319 ? 17.125 23.578 3.396 1 92.81 319 LEU A CA 1
ATOM 2506 C C . LEU A 1 319 ? 17.547 24.062 4.773 1 92.81 319 LEU A C 1
ATOM 2508 O O . LEU A 1 319 ? 18.703 24.453 4.973 1 92.81 319 LEU A O 1
ATOM 2512 N N . GLN A 1 320 ? 16.641 24.031 5.652 1 92.12 320 GLN A N 1
ATOM 2513 C CA . GLN A 1 320 ? 16.875 24.547 6.992 1 92.12 320 GLN A CA 1
ATOM 2514 C C . GLN A 1 320 ? 17.281 23.438 7.949 1 92.12 320 GLN A C 1
ATOM 2516 O O . GLN A 1 320 ? 18.016 23.672 8.906 1 92.12 320 GLN A O 1
ATOM 2521 N N . THR A 1 321 ? 16.844 22.219 7.656 1 92.19 321 THR A N 1
ATOM 2522 C CA . THR A 1 321 ? 16.953 21.156 8.664 1 92.19 321 THR A CA 1
ATOM 2523 C C . THR A 1 321 ? 18.062 20.188 8.305 1 92.19 321 THR A C 1
ATOM 2525 O O . THR A 1 321 ? 18.5 19.391 9.148 1 92.19 321 THR A O 1
ATOM 2528 N N . VAL A 1 322 ? 18.469 20.234 7.055 1 90.94 322 VAL A N 1
ATOM 2529 C CA . VAL A 1 322 ? 19.469 19.281 6.598 1 90.94 322 VAL A CA 1
ATOM 2530 C C . VAL A 1 322 ? 20.734 20.031 6.18 1 90.94 322 VAL A C 1
ATOM 2532 O O . VAL A 1 322 ? 20.844 20.5 5.043 1 90.94 322 VAL A O 1
ATOM 2535 N N . PRO A 1 323 ? 21.719 20.031 6.984 1 87.31 323 PRO A N 1
ATOM 2536 C CA . PRO A 1 323 ? 22.938 20.797 6.68 1 87.31 323 PRO A CA 1
ATOM 2537 C C . PRO A 1 323 ? 23.656 20.297 5.434 1 87.31 323 PRO A C 1
ATOM 2539 O O . PRO A 1 323 ? 24.297 21.078 4.719 1 87.31 323 PRO A O 1
ATOM 2542 N N . GLU A 1 324 ? 23.469 19.094 5.188 1 85.81 324 GLU A N 1
ATOM 2543 C CA . GLU A 1 324 ? 24.188 18.469 4.094 1 85.81 324 GLU A CA 1
ATOM 2544 C C . GLU A 1 324 ? 23.75 19.031 2.742 1 85.81 324 GLU A C 1
ATOM 2546 O O . GLU A 1 324 ? 24.469 18.891 1.746 1 85.81 324 GLU A O 1
ATOM 2551 N N . ILE A 1 325 ? 22.656 19.641 2.746 1 90.25 325 ILE A N 1
ATOM 2552 C CA . ILE A 1 325 ? 22.141 20.188 1.492 1 90.25 325 ILE A CA 1
ATOM 2553 C C . ILE A 1 325 ? 22.875 21.469 1.142 1 90.25 325 ILE A C 1
ATOM 2555 O O . ILE A 1 325 ? 22.766 21.969 0.016 1 90.25 325 ILE A O 1
ATOM 2559 N N . GLU A 1 326 ? 23.594 22.047 2.113 1 87.31 326 GLU A N 1
ATOM 2560 C CA . GLU A 1 326 ? 24.438 23.234 1.962 1 87.31 326 GLU A CA 1
ATOM 2561 C C . GLU A 1 326 ? 23.625 24.422 1.455 1 87.31 326 GLU A C 1
ATOM 2563 O O . GLU A 1 326 ? 24.078 25.141 0.56 1 87.31 326 GLU A O 1
ATOM 2568 N N . ASN A 1 327 ? 22.453 24.5 1.873 1 86.44 327 ASN A N 1
ATOM 2569 C CA . ASN A 1 327 ? 21.562 25.625 1.614 1 86.44 327 ASN A CA 1
ATOM 2570 C C . ASN A 1 327 ? 21.359 25.859 0.118 1 86.44 327 ASN A C 1
ATOM 2572 O O . ASN A 1 327 ? 21.297 27 -0.337 1 86.44 327 ASN A O 1
ATOM 2576 N N . ASP A 1 328 ? 21.438 24.781 -0.616 1 92.25 328 ASP A N 1
ATOM 2577 C CA . ASP A 1 328 ? 21.25 24.812 -2.064 1 92.25 328 ASP A CA 1
ATOM 2578 C C . ASP A 1 328 ? 20.125 23.875 -2.5 1 92.25 328 ASP A C 1
ATOM 2580 O O . ASP A 1 328 ? 20.328 22.656 -2.613 1 92.25 328 ASP A O 1
ATOM 2584 N N . ALA A 1 329 ? 19.031 24.484 -2.85 1 93.12 329 ALA A N 1
ATOM 2585 C CA . ALA A 1 329 ? 17.828 23.703 -3.186 1 93.12 329 ALA A CA 1
ATOM 2586 C C . ALA A 1 329 ? 18.078 22.828 -4.414 1 93.12 329 ALA A C 1
ATOM 2588 O O . ALA A 1 329 ? 17.406 21.812 -4.598 1 93.12 329 ALA A O 1
ATOM 2589 N N . SER A 1 330 ? 19.016 23.219 -5.301 1 94.12 330 SER A N 1
ATOM 2590 C CA . SER A 1 330 ? 19.281 22.438 -6.504 1 94.12 330 SER A CA 1
ATOM 2591 C C . SER A 1 330 ? 19.922 21.094 -6.164 1 94.12 330 SER A C 1
ATOM 2593 O O . SER A 1 330 ? 19.984 20.203 -7.008 1 94.12 330 SER A O 1
ATOM 2595 N N . ARG A 1 331 ? 20.312 20.969 -4.922 1 94.44 331 ARG A N 1
ATOM 2596 C CA . ARG A 1 331 ? 20.953 19.734 -4.477 1 94.44 331 ARG A CA 1
ATOM 2597 C C . ARG A 1 331 ? 19.938 18.781 -3.85 1 94.44 331 ARG A C 1
ATOM 2599 O O . ARG A 1 331 ? 20.281 17.672 -3.455 1 94.44 331 ARG A O 1
ATOM 2606 N N . HIS A 1 332 ? 18.766 19.219 -3.729 1 96.31 33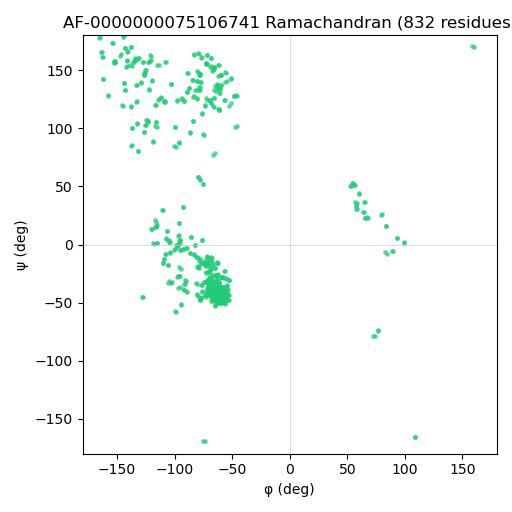2 HIS A N 1
ATOM 2607 C CA . HIS A 1 332 ? 17.734 18.359 -3.125 1 96.31 332 HIS A CA 1
ATOM 2608 C C . HIS A 1 332 ? 17.562 17.078 -3.914 1 96.31 332 HIS A C 1
ATOM 2610 O O . HIS A 1 332 ? 17.578 17.078 -5.145 1 96.31 332 HIS A O 1
ATOM 2616 N N . PRO A 1 333 ? 17.266 15.961 -3.262 1 97 333 PRO A N 1
ATOM 2617 C CA . PRO A 1 333 ? 17.141 14.672 -3.941 1 97 333 PRO A CA 1
ATOM 2618 C C . PRO A 1 333 ? 15.82 14.531 -4.703 1 97 333 PRO A C 1
ATOM 2620 O O . PRO A 1 333 ? 15.555 13.484 -5.305 1 97 333 PRO A O 1
ATOM 2623 N N . LEU A 1 334 ? 15.008 15.531 -4.742 1 97.19 334 LEU A N 1
ATOM 2624 C CA . LEU A 1 334 ? 13.75 15.523 -5.492 1 97.19 334 LEU A CA 1
ATOM 2625 C C . LEU A 1 334 ? 13.992 15.148 -6.949 1 97.19 334 LEU A C 1
ATOM 2627 O O . LEU A 1 334 ? 13.188 14.422 -7.543 1 97.19 334 LEU A O 1
ATOM 2631 N N . THR A 1 335 ? 15.07 15.609 -7.547 1 95.81 335 THR A N 1
ATOM 2632 C CA . THR A 1 335 ? 15.383 15.258 -8.93 1 95.81 335 THR A CA 1
ATOM 2633 C C . THR A 1 335 ? 15.578 13.75 -9.07 1 95.81 335 THR A C 1
ATOM 2635 O O . THR A 1 335 ? 15.062 13.141 -10.008 1 95.81 335 THR A O 1
ATOM 2638 N N . GLU A 1 336 ? 16.297 13.219 -8.133 1 96.38 336 GLU A N 1
ATOM 2639 C CA . GLU A 1 336 ? 16.516 11.773 -8.141 1 96.38 336 GLU A CA 1
ATOM 2640 C C . GLU A 1 336 ? 15.211 11.016 -7.945 1 96.38 336 GLU A C 1
ATOM 2642 O O . GLU A 1 336 ? 14.984 9.977 -8.578 1 96.38 336 GLU A O 1
ATOM 2647 N N . MET A 1 337 ? 14.352 11.492 -7.074 1 97.75 337 MET A N 1
ATOM 2648 C CA . MET A 1 337 ? 13.047 10.891 -6.832 1 97.75 337 MET A CA 1
ATOM 2649 C C . MET A 1 337 ? 12.203 10.891 -8.109 1 97.75 337 MET A C 1
ATOM 2651 O O . MET A 1 337 ? 11.602 9.867 -8.453 1 97.75 337 MET A O 1
ATOM 2655 N N . LEU A 1 338 ? 12.219 11.992 -8.805 1 96.75 338 LEU A N 1
ATOM 2656 C CA . LEU A 1 338 ? 11.414 12.125 -10.016 1 96.75 338 LEU A CA 1
ATOM 2657 C C . LEU A 1 338 ? 11.984 11.266 -11.141 1 96.75 338 LEU A C 1
ATOM 2659 O O . LEU A 1 338 ? 11.227 10.641 -11.891 1 96.75 338 LEU A O 1
ATOM 2663 N N . ASN A 1 339 ? 13.328 11.25 -11.25 1 95.19 339 ASN A N 1
ATOM 2664 C CA . ASN A 1 339 ? 13.969 10.398 -12.242 1 95.19 339 ASN A CA 1
ATOM 2665 C C . ASN A 1 339 ? 13.656 8.922 -12 1 95.19 339 ASN A C 1
ATOM 2667 O O . ASN A 1 339 ? 13.539 8.141 -12.953 1 95.19 339 ASN A O 1
ATOM 2671 N N . GLY A 1 340 ? 13.516 8.602 -10.727 1 94.31 340 GLY A N 1
ATOM 2672 C CA . GLY A 1 340 ? 13.172 7.242 -10.352 1 94.31 340 GLY A CA 1
ATOM 2673 C C . GLY A 1 340 ? 11.688 6.945 -10.445 1 94.31 340 GLY A C 1
ATOM 2674 O O . GLY A 1 340 ? 11.25 5.84 -10.133 1 94.31 340 GLY A O 1
ATOM 2675 N N . LYS A 1 341 ? 10.906 7.898 -10.82 1 95.56 341 LYS A N 1
ATOM 2676 C CA . LYS A 1 341 ? 9.461 7.789 -11 1 95.56 341 LYS A CA 1
ATOM 2677 C C . LYS A 1 341 ? 8.766 7.484 -9.672 1 95.56 341 LYS A C 1
ATOM 2679 O O . LYS A 1 341 ? 7.746 6.793 -9.641 1 95.56 341 LYS A O 1
ATOM 2684 N N . LEU A 1 342 ? 9.367 7.906 -8.609 1 97.25 342 LEU A N 1
ATOM 2685 C CA . LEU A 1 342 ? 8.734 7.746 -7.309 1 97.25 342 LEU A CA 1
ATOM 2686 C C . LEU A 1 342 ? 7.504 8.641 -7.188 1 97.25 342 LEU A C 1
ATOM 2688 O O . LEU A 1 342 ? 7.383 9.641 -7.902 1 97.25 342 LEU A O 1
ATOM 2692 N N . ALA A 1 343 ? 6.555 8.242 -6.355 1 97.69 343 ALA A N 1
ATOM 2693 C CA . ALA A 1 343 ? 5.43 9.109 -5.996 1 97.69 343 ALA A CA 1
ATOM 2694 C C . ALA A 1 343 ? 5.867 10.219 -5.043 1 97.69 343 ALA A C 1
ATOM 2696 O O . ALA A 1 343 ? 6.355 9.938 -3.945 1 97.69 343 ALA A O 1
ATOM 2697 N N . VAL A 1 344 ? 5.684 11.461 -5.504 1 98.44 344 VAL A N 1
ATOM 2698 C CA . VAL A 1 344 ? 6.148 12.609 -4.727 1 98.44 344 VAL A CA 1
ATOM 2699 C C . VAL A 1 344 ? 5.043 13.656 -4.652 1 98.44 344 VAL A C 1
ATOM 2701 O O . VAL A 1 344 ? 4.348 13.914 -5.637 1 98.44 344 VAL A O 1
ATOM 2704 N N . SER A 1 345 ? 4.863 14.211 -3.492 1 98.56 345 SER A N 1
ATOM 2705 C CA . SER A 1 345 ? 4.055 15.406 -3.291 1 98.56 345 SER A CA 1
ATOM 2706 C C . SER A 1 345 ? 4.871 16.516 -2.645 1 98.56 345 SER A C 1
ATOM 2708 O O . SER A 1 345 ? 5.617 16.281 -1.693 1 98.56 345 SER A O 1
ATOM 2710 N N . LEU A 1 346 ? 4.758 17.688 -3.199 1 98.62 346 LEU A N 1
ATOM 2711 C CA . LEU A 1 346 ? 5.391 18.844 -2.559 1 98.62 346 LEU A CA 1
ATOM 2712 C C . LEU A 1 346 ? 4.57 19.312 -1.363 1 98.62 346 LEU A C 1
ATOM 2714 O O . LEU A 1 346 ? 3.338 19.344 -1.418 1 98.62 346 LEU A O 1
ATOM 2718 N N . CYS A 1 347 ? 5.258 19.672 -0.337 1 98.88 347 CYS A N 1
ATOM 2719 C CA . CYS A 1 347 ? 4.621 20.109 0.905 1 98.88 347 CYS A CA 1
ATOM 2720 C C . CYS A 1 347 ? 5.402 21.234 1.552 1 98.88 347 CYS A C 1
ATOM 2722 O O . CYS A 1 347 ? 6.535 21.531 1.159 1 98.88 347 CYS A O 1
ATOM 2724 N N . THR A 1 348 ? 4.855 21.859 2.529 1 98.56 348 THR A N 1
ATOM 2725 C CA . THR A 1 348 ? 5.477 23.047 3.113 1 98.56 348 THR A CA 1
ATOM 2726 C C . THR A 1 348 ? 6.16 22.703 4.434 1 98.56 348 THR A C 1
ATOM 2728 O O . THR A 1 348 ? 7.145 23.344 4.816 1 98.56 348 THR A O 1
ATOM 2731 N N . ASP A 1 349 ? 5.57 21.719 5.141 1 98.25 349 ASP A N 1
ATOM 2732 C CA . ASP A 1 349 ? 5.988 21.391 6.496 1 98.25 349 ASP A CA 1
ATOM 2733 C C . ASP A 1 349 ? 5.551 22.453 7.492 1 98.25 349 ASP A C 1
ATOM 2735 O O . ASP A 1 349 ? 4.441 22.391 8.031 1 98.25 349 ASP A O 1
ATOM 2739 N N . ASN A 1 350 ? 6.254 23.562 7.562 1 97.88 350 ASN A N 1
ATOM 2740 C CA . ASN A 1 350 ? 5.969 24.688 8.445 1 97.88 350 ASN A CA 1
ATOM 2741 C C . ASN A 1 350 ? 6.023 26.016 7.691 1 97.88 350 ASN A C 1
ATOM 2743 O O . ASN A 1 350 ? 7.098 26.594 7.531 1 97.88 350 ASN A O 1
ATOM 2747 N N . CYS A 1 351 ? 4.895 26.594 7.383 1 97.44 351 CYS A N 1
ATOM 2748 C CA . CYS A 1 351 ? 4.844 27.75 6.508 1 97.44 351 CYS A CA 1
ATOM 2749 C C . CYS A 1 351 ? 5.531 28.953 7.156 1 97.44 351 CYS A C 1
ATOM 2751 O O . CYS A 1 351 ? 6.348 29.625 6.523 1 97.44 351 CYS A O 1
ATOM 2753 N N . THR A 1 352 ? 5.238 29.203 8.398 1 96 352 THR A N 1
ATOM 2754 C CA . THR A 1 352 ? 5.793 30.359 9.07 1 96 352 THR A CA 1
ATOM 2755 C C . THR A 1 352 ? 7.273 30.156 9.375 1 96 352 THR A C 1
ATOM 2757 O O . THR A 1 352 ? 8.102 31.031 9.078 1 96 352 THR A O 1
ATOM 2760 N N . VAL A 1 353 ? 7.637 29.047 9.859 1 94.38 353 VAL A N 1
ATOM 2761 C CA . VAL A 1 353 ? 9.008 28.781 10.289 1 94.38 353 VAL A CA 1
ATOM 2762 C C . VAL A 1 353 ? 9.938 28.781 9.07 1 94.38 353 VAL A C 1
ATOM 2764 O O . VAL A 1 353 ? 11.039 29.328 9.133 1 94.38 353 VAL A O 1
ATOM 2767 N N . SER A 1 354 ? 9.414 28.156 7.996 1 94.56 354 SER A N 1
ATOM 2768 C CA . SER A 1 354 ? 10.258 28.031 6.805 1 94.56 354 SER A CA 1
ATOM 2769 C C . SER A 1 354 ? 9.977 29.156 5.82 1 94.56 354 SER A C 1
ATOM 2771 O O . SER A 1 354 ? 10.5 29.156 4.703 1 94.56 354 SER A O 1
ATOM 2773 N N . LYS A 1 355 ? 9.125 30.094 6.168 1 93.12 355 LYS A N 1
ATOM 2774 C CA . LYS A 1 355 ? 8.805 31.266 5.355 1 93.12 355 LYS A CA 1
ATOM 2775 C C . LYS A 1 355 ? 8.391 30.859 3.945 1 93.12 355 LYS A C 1
ATOM 2777 O O . LYS A 1 355 ? 8.938 31.359 2.961 1 93.12 355 LYS A O 1
ATOM 2782 N N . THR A 1 356 ? 7.492 29.953 3.922 1 96.38 356 THR A N 1
ATOM 2783 C CA . THR A 1 356 ? 7.07 29.422 2.629 1 96.38 356 THR A CA 1
ATOM 2784 C C . THR A 1 356 ? 5.562 29.188 2.604 1 96.38 356 THR A C 1
ATOM 2786 O O . THR A 1 356 ? 4.871 29.469 3.582 1 96.38 356 THR A O 1
ATOM 2789 N N . ASP A 1 357 ? 5.02 28.984 1.521 1 98.25 357 ASP A N 1
ATOM 2790 C CA . ASP A 1 357 ? 3.689 28.484 1.202 1 98.25 357 ASP A CA 1
ATOM 2791 C C . ASP A 1 357 ? 3.717 27.625 -0.055 1 98.25 357 ASP A C 1
ATOM 2793 O O . ASP A 1 357 ? 4.781 27.391 -0.636 1 98.25 357 ASP A O 1
ATOM 2797 N N . MET A 1 358 ? 2.6 27.109 -0.399 1 98.69 358 MET A N 1
ATOM 2798 C CA . MET A 1 358 ? 2.625 26.125 -1.479 1 98.69 358 MET A CA 1
ATOM 2799 C C . MET A 1 358 ? 2.957 26.797 -2.811 1 98.69 358 MET A C 1
ATOM 2801 O O . MET A 1 358 ? 3.498 26.156 -3.713 1 98.69 358 MET A O 1
ATOM 2805 N N . PHE A 1 359 ? 2.621 28.078 -3.014 1 98.31 359 PHE A N 1
ATOM 2806 C CA . PHE A 1 359 ? 3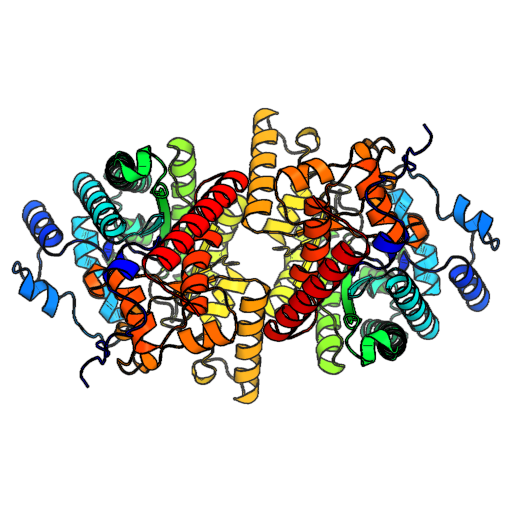.076 28.766 -4.211 1 98.31 359 PHE A CA 1
ATOM 2807 C C . PHE A 1 359 ? 4.598 28.844 -4.246 1 98.31 359 PHE A C 1
ATOM 2809 O O . PHE A 1 359 ? 5.219 28.516 -5.258 1 98.31 359 PHE A O 1
ATOM 2816 N N . LYS A 1 360 ? 5.148 29.234 -3.141 1 97.06 360 LYS A N 1
ATOM 2817 C CA . LYS A 1 360 ? 6.598 29.391 -3.045 1 97.06 360 LYS A CA 1
ATOM 2818 C C . LYS A 1 360 ? 7.312 28.047 -3.186 1 97.06 360 LYS A C 1
ATOM 2820 O O . LYS A 1 360 ? 8.391 27.984 -3.773 1 97.06 360 LYS A O 1
ATOM 2825 N N . GLU A 1 361 ? 6.746 26.984 -2.561 1 97.69 361 GLU A N 1
ATOM 2826 C CA . GLU A 1 361 ? 7.348 25.656 -2.672 1 97.69 361 GLU A CA 1
ATOM 2827 C C . GLU A 1 361 ? 7.402 25.188 -4.125 1 97.69 361 GLU A C 1
ATOM 2829 O O . GLU A 1 361 ? 8.422 24.656 -4.574 1 97.69 361 GLU A O 1
ATOM 2834 N N . VAL A 1 362 ? 6.297 25.359 -4.828 1 98.25 362 VAL A N 1
ATOM 2835 C CA . VAL A 1 362 ? 6.234 24.953 -6.227 1 98.25 362 VAL A CA 1
ATOM 2836 C C . VAL A 1 362 ? 7.188 25.812 -7.059 1 98.25 362 VAL A C 1
ATOM 2838 O O . VAL A 1 362 ? 7.93 25.281 -7.895 1 98.25 362 VAL A O 1
ATOM 2841 N N . ARG A 1 363 ? 7.211 27.125 -6.82 1 97.12 363 ARG A N 1
ATOM 2842 C CA . ARG A 1 363 ? 8.117 28.047 -7.504 1 97.12 363 ARG A CA 1
ATOM 2843 C C . ARG A 1 363 ? 9.57 27.625 -7.289 1 97.12 363 ARG A C 1
ATOM 2845 O O . ARG A 1 363 ? 10.352 27.547 -8.242 1 97.12 363 ARG A O 1
ATOM 2852 N N . LEU A 1 364 ? 9.875 27.344 -6.066 1 96.19 364 LEU A N 1
ATOM 2853 C CA . LEU A 1 364 ? 11.234 26.938 -5.723 1 96.19 364 LEU A CA 1
ATOM 2854 C C . LEU A 1 364 ? 11.617 25.656 -6.457 1 96.19 364 LEU A C 1
ATOM 2856 O O . LEU A 1 364 ? 12.719 25.547 -7.008 1 96.19 364 LEU A O 1
ATOM 2860 N N . ALA A 1 365 ? 10.719 24.703 -6.477 1 96.44 365 ALA A N 1
ATOM 2861 C CA . ALA A 1 365 ? 10.992 23.406 -7.102 1 96.44 365 ALA A CA 1
ATOM 2862 C C . ALA A 1 365 ? 11.203 23.562 -8.609 1 96.44 365 ALA A C 1
ATOM 2864 O O . ALA A 1 365 ? 12.164 23.031 -9.164 1 96.44 365 ALA A O 1
ATOM 2865 N N . VAL A 1 366 ? 10.312 24.328 -9.273 1 96.88 366 VAL A N 1
ATOM 2866 C CA . VAL A 1 366 ? 10.406 24.422 -10.727 1 96.88 366 VAL A CA 1
ATOM 2867 C C . VAL A 1 366 ? 11.625 25.25 -11.117 1 96.88 366 VAL A C 1
ATOM 2869 O O . VAL A 1 366 ? 12.25 25 -12.156 1 96.88 366 VAL A O 1
ATOM 2872 N N . ASP A 1 367 ? 12.023 26.219 -10.297 1 96.25 367 ASP A N 1
ATOM 2873 C CA . ASP A 1 367 ? 13.172 27.078 -10.594 1 96.25 367 ASP A CA 1
ATOM 2874 C C . ASP A 1 367 ? 14.484 26.359 -10.312 1 96.25 367 ASP A C 1
ATOM 2876 O O . ASP A 1 367 ? 15.391 26.359 -11.141 1 96.25 367 ASP A O 1
ATOM 2880 N N . ALA A 1 368 ? 14.547 25.766 -9.172 1 94.81 368 ALA A N 1
ATOM 2881 C CA . ALA A 1 368 ? 15.797 25.188 -8.695 1 94.81 368 ALA A CA 1
ATOM 2882 C C . ALA A 1 368 ? 16.109 23.891 -9.438 1 94.81 368 ALA A C 1
ATOM 2884 O O . ALA A 1 368 ? 17.281 23.562 -9.656 1 94.81 368 ALA A O 1
ATOM 2885 N N . LEU A 1 369 ? 15.062 23.172 -9.812 1 94 369 LEU A N 1
ATOM 2886 C CA . LEU A 1 369 ? 15.289 21.844 -10.352 1 94 369 LEU A CA 1
ATOM 2887 C C . LEU A 1 369 ? 14.859 21.75 -11.812 1 94 369 LEU A C 1
ATOM 2889 O O . LEU A 1 369 ? 14.914 20.688 -12.422 1 94 369 LEU A O 1
ATOM 2893 N N . ASP A 1 370 ? 14.398 22.797 -12.375 1 94.62 370 ASP A N 1
ATOM 2894 C CA . ASP A 1 370 ? 14.016 22.906 -13.781 1 94.62 370 ASP A CA 1
ATOM 2895 C C . ASP A 1 370 ? 13 21.828 -14.156 1 94.62 370 ASP A C 1
ATOM 2897 O O . ASP A 1 370 ? 13.219 21.078 -15.109 1 94.62 370 ASP A O 1
ATOM 2901 N N . LEU A 1 371 ? 11.93 21.766 -13.375 1 96.06 371 LEU A N 1
ATOM 2902 C CA . LEU A 1 371 ? 10.906 20.75 -13.648 1 96.06 371 LEU A CA 1
ATOM 2903 C C . LEU A 1 371 ? 10.234 21.016 -14.984 1 96.06 371 LEU A C 1
ATOM 2905 O O . LEU A 1 371 ? 9.852 22.156 -15.281 1 96.06 371 LEU A O 1
ATOM 2909 N N . SER A 1 372 ? 10.094 19.953 -15.82 1 96.44 372 SER A N 1
ATOM 2910 C CA . SER A 1 372 ? 9.297 20.047 -17.047 1 96.44 372 SER A CA 1
ATOM 2911 C C . SER A 1 372 ? 7.809 20.109 -16.734 1 96.44 372 SER A C 1
ATOM 2913 O O . SER A 1 372 ? 7.391 19.828 -15.609 1 96.44 372 SER A O 1
ATOM 2915 N N . PRO A 1 373 ? 7.004 20.547 -17.703 1 97.31 373 PRO A N 1
ATOM 2916 C CA . PRO A 1 373 ? 5.559 20.578 -17.484 1 97.31 373 PRO A CA 1
ATOM 2917 C C . PRO A 1 373 ? 4.996 19.203 -17.094 1 97.31 373 PRO A C 1
ATOM 2919 O O . PRO A 1 373 ? 4.125 19.109 -16.234 1 97.31 373 PRO A O 1
ATOM 2922 N N . SER A 1 374 ? 5.543 18.172 -17.688 1 96.56 374 SER A N 1
ATOM 2923 C CA . SER A 1 374 ? 5.074 16.828 -17.375 1 96.56 374 SER A CA 1
ATOM 2924 C C . SER A 1 374 ? 5.441 16.438 -15.945 1 96.56 374 SER A C 1
ATOM 2926 O O . SER A 1 374 ? 4.664 15.773 -15.258 1 96.56 374 SER A O 1
ATOM 2928 N N . GLU A 1 375 ? 6.598 16.812 -15.547 1 96.69 375 GLU A N 1
ATOM 2929 C CA . GLU A 1 375 ? 7.031 16.516 -14.18 1 96.69 375 GLU A CA 1
ATOM 2930 C C . GLU A 1 375 ? 6.207 17.297 -13.156 1 96.69 375 GLU A C 1
ATOM 2932 O O . GLU A 1 375 ? 5.789 16.734 -12.141 1 96.69 375 GLU A O 1
ATOM 2937 N N . LEU A 1 376 ? 6.016 18.578 -13.422 1 98.19 376 LEU A N 1
ATOM 2938 C CA . LEU A 1 376 ? 5.199 19.375 -12.523 1 98.19 376 LEU A CA 1
ATOM 2939 C C . LEU A 1 376 ? 3.789 18.812 -12.406 1 98.19 376 LEU A C 1
ATOM 2941 O O . LEU A 1 376 ? 3.256 18.672 -11.305 1 98.19 376 LEU A O 1
ATOM 2945 N N . ARG A 1 377 ? 3.199 18.469 -13.531 1 97.94 377 ARG A N 1
ATOM 2946 C CA . ARG A 1 377 ? 1.864 17.875 -13.562 1 97.94 377 ARG A CA 1
ATOM 2947 C C . ARG A 1 377 ? 1.804 16.625 -12.711 1 97.94 377 ARG A C 1
ATOM 2949 O O . ARG A 1 377 ? 0.864 16.438 -11.93 1 97.94 377 ARG A O 1
ATOM 2956 N N . ARG A 1 378 ? 2.766 15.797 -12.867 1 97 378 ARG A N 1
ATOM 2957 C CA . ARG A 1 378 ? 2.805 14.547 -12.125 1 97 378 ARG A CA 1
ATOM 2958 C C . ARG A 1 378 ? 2.883 14.805 -10.625 1 97 378 ARG A C 1
ATOM 2960 O O . ARG A 1 378 ? 2.17 14.172 -9.836 1 97 378 ARG A O 1
ATOM 2967 N N . VAL A 1 379 ? 3.721 15.703 -10.219 1 98.44 379 VAL A N 1
ATOM 2968 C CA . VAL A 1 379 ? 3.914 16.016 -8.805 1 98.44 379 VAL A CA 1
ATOM 2969 C C . VAL A 1 379 ? 2.615 16.562 -8.219 1 98.44 379 VAL A C 1
ATOM 2971 O O . VAL A 1 379 ? 2.18 16.125 -7.148 1 98.44 379 VAL A O 1
ATOM 2974 N N . ILE A 1 380 ? 1.99 17.469 -8.93 1 98.62 380 ILE A N 1
ATOM 2975 C CA . ILE A 1 380 ? 0.771 18.109 -8.461 1 98.62 380 ILE A CA 1
ATOM 2976 C C . ILE A 1 380 ? -0.35 17.078 -8.344 1 98.62 380 ILE A C 1
ATOM 2978 O O . ILE A 1 380 ? -1.012 16.984 -7.309 1 98.62 380 ILE A O 1
ATOM 2982 N N . LEU A 1 381 ? -0.504 16.328 -9.328 1 98.38 381 LEU A N 1
ATOM 2983 C CA . LEU A 1 381 ? -1.615 15.375 -9.359 1 98.38 381 LEU A CA 1
ATOM 2984 C C . LEU A 1 381 ? -1.389 14.234 -8.367 1 98.38 381 LEU A C 1
ATOM 2986 O O . LEU A 1 381 ? -2.344 13.711 -7.793 1 98.38 381 LEU A O 1
ATOM 2990 N N . THR A 1 382 ? -0.128 13.859 -8.148 1 98.38 382 THR A N 1
ATOM 2991 C CA . THR A 1 382 ? 0.185 12.836 -7.152 1 98.38 382 THR A CA 1
ATOM 2992 C C . THR A 1 382 ? -0.321 13.258 -5.773 1 98.38 382 THR A C 1
ATOM 2994 O O . THR A 1 382 ? -0.793 12.422 -5 1 98.38 382 THR A O 1
ATOM 2997 N N . GLY A 1 383 ? -0.225 14.508 -5.484 1 98.62 383 GLY A N 1
ATOM 2998 C CA . GLY A 1 383 ? -0.75 14.992 -4.219 1 98.62 383 GLY A CA 1
ATOM 2999 C C . GLY A 1 383 ? -2.215 14.656 -4.012 1 98.62 383 GLY A C 1
ATOM 3000 O O . GLY A 1 383 ? -2.619 14.258 -2.92 1 98.62 383 GLY A O 1
ATOM 3001 N N . PHE A 1 384 ? -2.98 14.766 -5.047 1 98.62 384 PHE A N 1
ATOM 3002 C CA . PHE A 1 384 ? -4.406 14.469 -4.957 1 98.62 384 PHE A CA 1
ATOM 3003 C C . PHE A 1 384 ? -4.641 12.961 -4.922 1 98.62 384 PHE A C 1
ATOM 3005 O O . PHE A 1 384 ? -5.43 12.469 -4.117 1 98.62 384 PHE A O 1
ATOM 3012 N N . LYS A 1 385 ? -3.904 12.273 -5.723 1 97.12 385 LYS A N 1
ATOM 3013 C CA . LYS A 1 385 ? -4.094 10.828 -5.824 1 97.12 385 LYS A CA 1
ATOM 3014 C C . LYS A 1 385 ? -3.695 10.125 -4.527 1 97.12 385 LYS A C 1
ATOM 3016 O O . LYS A 1 385 ? -4.301 9.125 -4.148 1 97.12 385 LYS A O 1
ATOM 3021 N N . ARG A 1 386 ? -2.705 10.68 -3.836 1 97.69 386 ARG A N 1
ATOM 3022 C CA . ARG A 1 386 ? -2.154 10 -2.67 1 97.69 386 ARG A CA 1
ATOM 3023 C C . ARG A 1 386 ? -2.6 10.672 -1.377 1 97.69 386 ARG A C 1
ATOM 3025 O O . ARG A 1 386 ? -2.115 10.336 -0.295 1 97.69 386 ARG A O 1
ATOM 3032 N N . SER A 1 387 ? -3.57 11.586 -1.473 1 98.38 387 SER A N 1
ATOM 3033 C CA . SER A 1 387 ? -4.102 12.234 -0.281 1 98.38 387 SER A CA 1
ATOM 3034 C C . SER A 1 387 ? -4.969 11.281 0.532 1 98.38 387 SER A C 1
ATOM 3036 O O . SER A 1 387 ? -5.48 10.297 0.001 1 98.38 387 SER A O 1
ATOM 3038 N N . PHE A 1 388 ? -5.098 11.555 1.794 1 98.06 388 PHE A N 1
ATOM 3039 C CA . PHE A 1 388 ? -5.973 10.805 2.688 1 98.06 388 PHE A CA 1
ATOM 3040 C C . PHE A 1 388 ? -7.348 11.445 2.77 1 98.06 388 PHE A C 1
ATOM 3042 O O . PHE A 1 388 ? -7.996 11.414 3.818 1 98.06 388 PHE A O 1
ATOM 3049 N N . MET A 1 389 ? -7.801 12.078 1.641 1 97.06 389 MET A N 1
ATOM 3050 C CA . MET A 1 389 ? -9.094 12.758 1.604 1 97.06 389 MET A CA 1
ATOM 3051 C C . MET A 1 389 ? -10.18 11.891 2.225 1 97.06 389 MET A C 1
ATOM 3053 O O . MET A 1 389 ? -10.305 10.711 1.899 1 97.06 389 MET A O 1
ATOM 3057 N N . PRO A 1 390 ? -10.914 12.484 3.172 1 95.44 390 PRO A N 1
ATOM 3058 C CA . PRO A 1 390 ? -11.945 11.719 3.867 1 95.44 390 PRO A CA 1
ATOM 3059 C C . PRO A 1 390 ? -13.234 11.586 3.053 1 95.44 390 PRO A C 1
ATOM 3061 O O . PRO A 1 390 ? -14.289 12.047 3.484 1 95.44 390 PRO A O 1
ATOM 3064 N N . LEU A 1 391 ? -13.156 11.023 1.86 1 94.75 391 LEU A N 1
ATOM 3065 C CA . LEU A 1 391 ? -14.258 10.734 0.946 1 94.75 391 LEU A CA 1
ATOM 3066 C C . LEU A 1 391 ? -14.25 9.258 0.54 1 94.75 391 LEU A C 1
ATOM 3068 O O . LEU A 1 391 ? -13.188 8.633 0.488 1 94.75 391 LEU A O 1
ATOM 3072 N N . PRO A 1 392 ? -15.508 8.758 0.327 1 93.69 392 PRO A N 1
ATOM 3073 C CA . PRO A 1 392 ? -15.492 7.445 -0.322 1 93.69 392 PRO A CA 1
ATOM 3074 C C . PRO A 1 392 ? -14.625 7.418 -1.577 1 93.69 392 PRO A C 1
ATOM 3076 O O . PRO A 1 392 ? -14.555 8.406 -2.307 1 93.69 392 PRO A O 1
ATOM 3079 N N . TYR A 1 393 ? -13.961 6.383 -1.822 1 93.5 393 TYR A N 1
ATOM 3080 C CA . TYR A 1 393 ? -12.945 6.289 -2.863 1 93.5 393 TYR A CA 1
ATOM 3081 C C . TYR A 1 393 ? -13.5 6.73 -4.211 1 93.5 393 TYR A C 1
ATOM 3083 O O . TYR A 1 393 ? -12.828 7.434 -4.969 1 93.5 393 TYR A O 1
ATOM 3091 N N . LYS A 1 394 ? -14.727 6.305 -4.566 1 93.19 394 LYS A N 1
ATOM 3092 C CA . LYS A 1 394 ? -15.328 6.668 -5.848 1 93.19 394 LYS A CA 1
ATOM 3093 C C . LYS A 1 394 ? -15.461 8.18 -5.98 1 93.19 394 LYS A C 1
ATOM 3095 O O . LYS A 1 394 ? -15.242 8.742 -7.059 1 93.19 394 LYS A O 1
ATOM 3100 N N . GLN A 1 395 ? -15.836 8.789 -4.879 1 96.12 395 GLN A N 1
ATOM 3101 C CA . GLN A 1 395 ? -15.977 10.242 -4.871 1 96.12 395 GLN A CA 1
ATOM 3102 C C . GLN A 1 395 ? -14.617 10.922 -4.965 1 96.12 395 GLN A C 1
ATOM 3104 O O . GLN A 1 395 ? -14.461 11.93 -5.664 1 96.12 395 GLN A O 1
ATOM 3109 N N . LYS A 1 396 ? -13.656 10.398 -4.242 1 96.31 396 LYS A N 1
ATOM 3110 C CA . LYS A 1 396 ? -12.297 10.938 -4.328 1 96.31 396 LYS A CA 1
ATOM 3111 C C . LYS A 1 396 ? -11.758 10.836 -5.75 1 96.31 396 LYS A C 1
ATOM 3113 O O . LYS A 1 396 ? -11.125 11.773 -6.246 1 96.31 396 LYS A O 1
ATOM 3118 N N . ARG A 1 397 ? -11.969 9.703 -6.363 1 95.25 397 ARG A N 1
ATOM 3119 C CA . ARG A 1 397 ? -11.516 9.5 -7.738 1 95.25 397 ARG A CA 1
ATOM 3120 C C . ARG A 1 397 ? -12.172 10.508 -8.68 1 95.25 397 ARG A C 1
ATOM 3122 O O . ARG A 1 397 ? -11.508 11.078 -9.547 1 95.25 397 ARG A O 1
ATOM 3129 N N . ALA A 1 398 ? -13.492 10.656 -8.531 1 96.5 398 ALA A N 1
ATOM 3130 C CA . ALA A 1 398 ? -14.211 11.633 -9.344 1 96.5 398 ALA A CA 1
ATOM 3131 C C . ALA A 1 398 ? -13.68 13.047 -9.109 1 96.5 398 ALA A C 1
ATOM 3133 O O . ALA A 1 398 ? -13.5 13.812 -10.055 1 96.5 398 ALA A O 1
ATOM 3134 N N . TYR A 1 399 ? -13.438 13.391 -7.84 1 97.94 399 TYR A N 1
ATOM 3135 C CA . TYR A 1 399 ? -12.859 14.68 -7.48 1 97.94 399 TYR A CA 1
ATOM 3136 C C . TYR A 1 399 ? -11.516 14.883 -8.164 1 97.94 399 TYR A C 1
ATOM 3138 O O . TYR A 1 399 ? -11.25 15.945 -8.742 1 97.94 399 TYR A O 1
ATOM 3146 N N . THR A 1 400 ? -10.695 13.867 -8.164 1 97.81 400 THR A N 1
ATOM 3147 C CA . THR A 1 400 ? -9.359 13.945 -8.75 1 97.81 400 THR A CA 1
ATOM 3148 C C . THR A 1 400 ? -9.445 14.141 -10.258 1 97.81 400 THR A C 1
ATOM 3150 O O . THR A 1 400 ? -8.648 14.883 -10.836 1 97.81 400 THR A O 1
ATOM 3153 N N . HIS A 1 401 ? -10.391 13.523 -10.898 1 97 401 HIS A N 1
ATOM 3154 C CA . HIS A 1 401 ? -10.586 13.734 -12.328 1 97 401 HIS A CA 1
ATOM 3155 C C . HIS A 1 401 ? -10.977 15.172 -12.633 1 97 401 HIS A C 1
ATOM 3157 O O . HIS A 1 401 ? -10.531 15.75 -13.625 1 97 401 HIS A O 1
ATOM 3163 N N . GLY A 1 402 ? -11.852 15.68 -11.781 1 97.62 402 GLY A N 1
ATOM 3164 C CA . GLY A 1 402 ? -12.195 17.078 -11.914 1 97.62 402 GLY A CA 1
ATOM 3165 C C . GLY A 1 402 ? -11 18.016 -11.773 1 97.62 402 GLY A C 1
ATOM 3166 O O . GLY A 1 402 ? -10.891 19 -12.5 1 97.62 402 GLY A O 1
ATOM 3167 N N . VAL A 1 403 ? -10.133 17.656 -10.867 1 98.5 403 VAL A N 1
ATOM 3168 C CA . VAL A 1 403 ? -8.922 18.438 -10.633 1 98.5 403 VAL A CA 1
ATOM 3169 C C . VAL A 1 403 ? -8.016 18.375 -11.859 1 98.5 403 VAL A C 1
ATOM 3171 O O . VAL A 1 403 ? -7.41 19.375 -12.242 1 98.5 403 VAL A O 1
ATOM 3174 N N . ILE A 1 404 ? -7.902 17.203 -12.453 1 98.19 404 ILE A N 1
ATOM 3175 C CA . ILE A 1 404 ? -7.094 17.016 -13.656 1 98.19 404 ILE A CA 1
ATOM 3176 C C . ILE A 1 404 ? -7.621 17.906 -14.773 1 98.19 404 ILE A C 1
ATOM 3178 O O . ILE A 1 404 ? -6.848 18.594 -15.453 1 98.19 404 ILE A O 1
ATOM 3182 N N . ASP A 1 405 ? -8.938 17.922 -14.93 1 97.88 405 ASP A N 1
ATOM 3183 C CA . ASP A 1 405 ? -9.547 18.766 -15.945 1 97.88 405 ASP A CA 1
ATOM 3184 C C . ASP A 1 405 ? -9.234 20.234 -15.695 1 97.88 405 ASP A C 1
ATOM 3186 O O . ASP A 1 405 ? -8.906 20.984 -16.625 1 97.88 405 ASP A O 1
ATOM 3190 N N . TYR A 1 406 ? -9.383 20.625 -14.484 1 98.31 406 TYR A N 1
ATOM 3191 C CA . TYR A 1 406 ? -9.102 22 -14.094 1 98.31 406 TYR A CA 1
ATOM 3192 C C . TYR A 1 406 ? -7.648 22.375 -14.383 1 98.31 406 TYR A C 1
ATOM 3194 O O . TYR A 1 406 ? -7.371 23.422 -14.953 1 98.31 406 TYR A O 1
ATOM 3202 N N . TYR A 1 407 ? -6.73 21.516 -14.016 1 98.44 407 TYR A N 1
ATOM 3203 C CA . TYR A 1 407 ? -5.305 21.719 -14.258 1 98.44 407 TYR A CA 1
ATOM 3204 C C . TYR A 1 407 ? -5.02 21.828 -15.75 1 98.44 407 TYR A C 1
ATOM 3206 O O . TYR A 1 407 ? -4.297 22.734 -16.172 1 98.44 407 TYR A O 1
ATOM 3214 N N . ASP A 1 408 ? -5.539 20.922 -16.531 1 97.44 408 ASP A N 1
ATOM 3215 C CA . ASP A 1 408 ? -5.289 20.891 -17.969 1 97.44 408 ASP A CA 1
ATOM 3216 C C . ASP A 1 408 ? -5.852 22.141 -18.656 1 97.44 408 ASP A C 1
ATOM 3218 O O . ASP A 1 408 ? -5.266 22.656 -19.609 1 97.44 408 ASP A O 1
ATOM 3222 N N . ASN A 1 409 ? -6.98 22.562 -18.219 1 97.56 409 ASN A N 1
ATOM 3223 C CA . ASN A 1 409 ? -7.543 23.797 -18.75 1 97.56 409 ASN A CA 1
ATOM 3224 C C . ASN A 1 409 ? -6.613 24.984 -18.5 1 97.56 409 ASN A C 1
ATOM 3226 O O . ASN A 1 409 ? -6.453 25.844 -19.359 1 97.56 409 ASN A O 1
ATOM 3230 N N . LEU A 1 410 ? -6.059 25.047 -17.312 1 97.94 410 LEU A N 1
ATOM 3231 C CA . LEU A 1 410 ? -5.121 26.109 -17 1 97.94 410 LEU A CA 1
ATOM 3232 C C . LEU A 1 410 ? -3.875 26.016 -17.875 1 97.94 410 LEU A C 1
ATOM 3234 O O . LEU A 1 410 ? -3.322 27.031 -18.297 1 97.94 410 LEU A O 1
ATOM 3238 N N . CYS A 1 411 ? -3.406 24.766 -18.109 1 97.94 411 CYS A N 1
ATOM 3239 C CA . CYS A 1 411 ? -2.27 24.594 -19 1 97.94 411 CYS A CA 1
ATOM 3240 C C . CYS A 1 411 ? -2.559 25.172 -20.375 1 97.94 411 CYS A C 1
ATOM 3242 O O . CYS A 1 411 ? -1.694 25.812 -20.984 1 97.94 411 CYS A O 1
ATOM 3244 N N . ARG A 1 412 ? -3.76 24.953 -20.891 1 97.25 412 ARG A N 1
ATOM 3245 C CA . ARG A 1 412 ? -4.16 25.5 -22.188 1 97.25 412 ARG A CA 1
ATOM 3246 C C . ARG A 1 412 ? -4.234 27.016 -22.141 1 97.25 412 ARG A C 1
ATOM 3248 O O . ARG A 1 412 ? -3.736 27.688 -23.047 1 97.25 412 ARG A O 1
ATOM 3255 N N . GLU A 1 413 ? -4.855 27.516 -21.141 1 97.12 413 GLU A N 1
ATOM 3256 C CA . GLU A 1 413 ? -5.043 28.969 -20.984 1 97.12 413 GLU A CA 1
ATOM 3257 C C . GLU A 1 413 ? -3.703 29.688 -20.953 1 97.12 413 GLU A C 1
ATOM 3259 O O . GLU A 1 413 ? -3.566 30.781 -21.531 1 97.12 413 GLU A O 1
ATOM 3264 N N . TYR A 1 414 ? -2.719 29.078 -20.328 1 97.44 414 TYR A N 1
ATOM 3265 C CA . TYR A 1 414 ? -1.442 29.75 -20.125 1 97.44 414 TYR A CA 1
ATOM 3266 C C . TYR A 1 414 ? -0.382 29.203 -21.078 1 97.44 414 TYR A C 1
ATOM 3268 O O . TYR A 1 414 ? 0.798 29.547 -20.953 1 97.44 414 TYR A O 1
ATOM 3276 N N . ASN A 1 415 ? -0.739 28.297 -21.969 1 96.44 415 ASN A N 1
ATOM 3277 C CA . ASN A 1 415 ? 0.113 27.719 -23 1 96.44 415 ASN A CA 1
ATOM 3278 C C . ASN A 1 415 ? 1.316 27 -22.406 1 96.44 415 ASN A C 1
ATOM 3280 O O . ASN A 1 415 ? 2.457 27.266 -22.781 1 96.44 415 ASN A O 1
ATOM 3284 N N . ILE A 1 416 ? 0.99 26.203 -21.312 1 96.62 416 ILE A N 1
ATOM 3285 C CA . ILE A 1 416 ? 2.014 25.344 -20.719 1 96.62 416 ILE A CA 1
ATOM 3286 C C . ILE A 1 416 ? 2.086 24.031 -21.5 1 96.62 416 ILE A C 1
ATOM 3288 O O . ILE A 1 416 ? 1.151 23.219 -21.453 1 96.62 416 ILE A O 1
ATOM 3292 N N . GLN A 1 417 ? 3.064 23.781 -22.297 1 87.25 417 GLN A N 1
ATOM 3293 C CA . GLN A 1 417 ? 3.238 22.594 -23.109 1 87.25 417 GLN A CA 1
ATOM 3294 C C . GLN A 1 417 ? 4.621 21.984 -22.922 1 87.25 417 GLN A C 1
ATOM 3296 O O . GLN A 1 417 ? 5.586 22.688 -22.625 1 87.25 417 GLN A O 1
ATOM 3301 N N . ASP A 1 418 ? 4.605 20.594 -22.875 1 82.5 418 ASP A N 1
ATOM 3302 C CA . ASP A 1 418 ? 5.898 19.922 -22.812 1 82.5 418 ASP A CA 1
ATOM 3303 C C . ASP A 1 418 ? 6.77 20.281 -24.016 1 82.5 418 ASP A C 1
ATOM 3305 O O . ASP A 1 418 ? 6.254 20.547 -25.094 1 82.5 418 ASP A O 1
ATOM 3309 N N . MET B 1 1 ? -28.016 -28.578 -9.203 1 40.75 1 MET B N 1
ATOM 3310 C CA . MET B 1 1 ? -28.281 -27.672 -10.312 1 40.75 1 MET B CA 1
ATOM 3311 C C . MET B 1 1 ? -27.047 -27.516 -11.203 1 40.75 1 MET B C 1
ATOM 3313 O O . MET B 1 1 ? -25.922 -27.562 -10.711 1 40.75 1 MET B O 1
ATOM 3317 N N . GLN B 1 2 ? -26.938 -27.75 -12.453 1 47.22 2 GLN B N 1
ATOM 3318 C CA . GLN B 1 2 ? -25.828 -27.688 -13.398 1 47.22 2 GLN B CA 1
ATOM 3319 C C . GLN B 1 2 ? -25.125 -26.328 -13.305 1 47.22 2 GLN B C 1
ATOM 3321 O O . GLN B 1 2 ? -25.766 -25.297 -13.156 1 47.22 2 GLN B O 1
ATOM 3326 N N . ALA B 1 3 ? -23.844 -26.297 -13.023 1 62.03 3 ALA B N 1
ATOM 3327 C CA . ALA B 1 3 ? -23.016 -25.109 -12.969 1 62.03 3 ALA B CA 1
ATOM 3328 C C . ALA B 1 3 ? -23.234 -24.234 -14.203 1 62.03 3 ALA B C 1
ATOM 3330 O O . ALA B 1 3 ? -23.188 -24.719 -15.328 1 62.03 3 ALA B O 1
ATOM 3331 N N . LYS B 1 4 ? -24.062 -23.125 -14.055 1 65.69 4 LYS B N 1
ATOM 3332 C CA . LYS B 1 4 ? -24.172 -22.188 -15.172 1 65.69 4 LYS B CA 1
ATOM 3333 C C . LYS B 1 4 ? -22.844 -21.5 -15.453 1 65.69 4 LYS B C 1
ATOM 3335 O O . LYS B 1 4 ? -22.578 -20.422 -14.93 1 65.69 4 LYS B O 1
ATOM 3340 N N . ARG B 1 5 ? -21.891 -22.234 -16.172 1 67.38 5 ARG B N 1
ATOM 3341 C CA . ARG B 1 5 ? -20.594 -21.719 -16.547 1 67.38 5 ARG B CA 1
ATOM 3342 C C . ARG B 1 5 ? -20.578 -21.266 -18.016 1 67.38 5 ARG B C 1
ATOM 3344 O O . ARG B 1 5 ? -19.578 -20.719 -18.484 1 67.38 5 ARG B O 1
ATOM 3351 N N . THR B 1 6 ? -21.719 -21.547 -18.578 1 74.06 6 THR B N 1
ATOM 3352 C CA . THR B 1 6 ? -21.766 -21.203 -20 1 74.06 6 THR B CA 1
ATOM 3353 C C . THR B 1 6 ? -22.781 -20.094 -20.25 1 74.06 6 THR B C 1
ATOM 3355 O O . THR B 1 6 ? -23.922 -20.172 -19.781 1 74.06 6 THR B O 1
ATOM 3358 N N . PHE B 1 7 ? -22.281 -19.125 -20.828 1 82.5 7 PHE B N 1
ATOM 3359 C CA . PHE B 1 7 ? -23.062 -17.953 -21.172 1 82.5 7 PHE B CA 1
ATOM 3360 C C . PHE B 1 7 ? -23 -17.688 -22.672 1 82.5 7 PHE B C 1
ATOM 3362 O O . PHE B 1 7 ? -22.125 -18.203 -23.375 1 82.5 7 PHE B O 1
ATOM 3369 N N . ALA B 1 8 ? -24.062 -16.953 -23.094 1 85.69 8 ALA B N 1
ATOM 3370 C CA . ALA B 1 8 ? -23.969 -16.484 -24.469 1 85.69 8 ALA B CA 1
ATOM 3371 C C . ALA B 1 8 ? -22.75 -15.578 -24.656 1 85.69 8 ALA B C 1
ATOM 3373 O O . ALA B 1 8 ? -22.469 -14.734 -23.812 1 85.69 8 ALA B O 1
ATOM 3374 N N . PRO B 1 9 ? -22.047 -15.852 -25.734 1 89.62 9 PRO B N 1
ATOM 3375 C CA . PRO B 1 9 ? -20.859 -15.023 -25.953 1 89.62 9 PRO B CA 1
ATOM 3376 C C . PRO B 1 9 ? -21.203 -13.547 -26.125 1 89.62 9 PRO B C 1
ATOM 3378 O O . PRO B 1 9 ? -22.141 -13.203 -26.859 1 89.62 9 PRO B O 1
ATOM 3381 N N . ASN B 1 10 ? -20.547 -12.68 -25.422 1 92.75 10 ASN B N 1
ATOM 3382 C CA . ASN B 1 10 ? -20.625 -11.234 -25.625 1 92.75 10 ASN B CA 1
ATOM 3383 C C . ASN B 1 10 ? -20.141 -10.836 -27.016 1 92.75 10 ASN B C 1
ATOM 3385 O O . ASN B 1 10 ? -18.969 -11.031 -27.344 1 92.75 10 ASN B O 1
ATOM 3389 N N . PRO B 1 11 ? -20.969 -10.305 -27.828 1 92.69 11 PRO B N 1
ATOM 3390 C CA . PRO B 1 11 ? -20.625 -10.062 -29.234 1 92.69 11 PRO B CA 1
ATOM 3391 C C . PRO B 1 11 ? -19.562 -8.969 -29.391 1 92.69 11 PRO B C 1
ATOM 3393 O O . PRO B 1 11 ? -18.984 -8.836 -30.469 1 92.69 11 PRO B O 1
ATOM 3396 N N . ARG B 1 12 ? -19.266 -8.227 -28.438 1 94.25 12 ARG B N 1
ATOM 3397 C CA . ARG B 1 12 ? -18.281 -7.148 -28.516 1 94.25 12 ARG B CA 1
ATOM 3398 C C . ARG B 1 12 ? -16.859 -7.703 -28.672 1 94.25 12 ARG B C 1
ATOM 3400 O O . ARG B 1 12 ? -15.969 -7.004 -29.141 1 94.25 12 ARG B O 1
ATOM 3407 N N . TYR B 1 13 ? -16.703 -8.93 -28.266 1 97.81 13 TYR B N 1
ATOM 3408 C CA . TYR B 1 13 ? -15.336 -9.438 -28.172 1 97.81 13 TYR B CA 1
ATOM 3409 C C . TYR B 1 13 ? -15.18 -10.727 -28.969 1 97.81 13 TYR B C 1
ATOM 3411 O O . TYR B 1 13 ? -15.516 -11.812 -28.484 1 97.81 13 TYR B O 1
ATOM 3419 N N . PRO B 1 14 ? -14.555 -10.633 -30.172 1 97.06 14 PRO B N 1
ATOM 3420 C CA . PRO B 1 14 ? -14.234 -11.883 -30.859 1 97.06 14 PRO B CA 1
ATOM 3421 C C . PRO B 1 14 ? -13.211 -12.727 -30.125 1 97.06 14 PRO B C 1
ATOM 3423 O O . PRO B 1 14 ? -12.352 -12.188 -29.406 1 97.06 14 PRO B O 1
ATOM 3426 N N . ASP B 1 15 ? -13.234 -14.023 -30.297 1 96.81 15 ASP B N 1
ATOM 3427 C CA . ASP B 1 15 ? -12.32 -14.953 -29.625 1 96.81 15 ASP B CA 1
ATOM 3428 C C . ASP B 1 15 ? -10.867 -14.594 -29.922 1 96.81 15 ASP B C 1
ATOM 3430 O O . ASP B 1 15 ? -10.016 -14.672 -29.031 1 96.81 15 ASP B O 1
ATOM 3434 N N . GLU B 1 16 ? -10.633 -14.234 -31.094 1 97.06 16 GLU B N 1
ATOM 3435 C CA . GLU B 1 16 ? -9.266 -13.938 -31.5 1 97.06 16 GLU B CA 1
ATOM 3436 C C . GLU B 1 16 ? -8.703 -12.75 -30.719 1 97.06 16 GLU B C 1
ATOM 3438 O O . GLU B 1 16 ? -7.539 -12.758 -30.312 1 97.06 16 GLU B O 1
ATOM 3443 N N . PHE B 1 17 ? -9.562 -11.766 -30.562 1 97.81 17 PHE B N 1
ATOM 3444 C CA . PHE B 1 17 ? -9.164 -10.602 -29.766 1 97.81 17 PHE B CA 1
ATOM 3445 C C . PHE B 1 17 ? -8.812 -11.008 -28.344 1 97.81 17 PHE B C 1
ATOM 3447 O O . PHE B 1 17 ? -7.746 -10.664 -27.844 1 97.81 17 PHE B O 1
ATOM 3454 N N . LEU B 1 18 ? -9.664 -11.805 -27.688 1 98.12 18 LEU B N 1
ATOM 3455 C CA . LEU B 1 18 ? -9.461 -12.203 -26.297 1 98.12 18 LEU B CA 1
ATOM 3456 C C . LEU B 1 18 ? -8.25 -13.109 -26.156 1 98.12 18 LEU B C 1
ATOM 3458 O O . LEU B 1 18 ? -7.586 -13.109 -25.109 1 98.12 18 LEU B O 1
ATOM 3462 N N . ARG B 1 19 ? -7.973 -13.844 -27.156 1 97.44 19 ARG B N 1
ATOM 3463 C CA . ARG B 1 19 ? -6.801 -14.711 -27.125 1 97.44 19 ARG B CA 1
ATOM 3464 C C . ARG B 1 19 ? -5.516 -13.898 -27.25 1 97.44 19 ARG B C 1
ATOM 3466 O O . ARG B 1 19 ? -4.492 -14.258 -26.656 1 97.44 19 ARG B O 1
ATOM 3473 N N . LYS B 1 20 ? -5.547 -12.789 -27.969 1 97.19 20 LYS B N 1
ATOM 3474 C CA . LYS B 1 20 ? -4.34 -12.062 -28.344 1 97.19 20 LYS B CA 1
ATOM 3475 C C . LYS B 1 20 ? -4 -10.992 -27.312 1 97.19 20 LYS B C 1
ATOM 3477 O O . LYS B 1 20 ? -2.832 -10.641 -27.141 1 97.19 20 LYS B O 1
ATOM 3482 N N . ILE B 1 21 ? -5.008 -10.422 -26.734 1 98.31 21 ILE B N 1
ATOM 3483 C CA . ILE B 1 21 ? -4.707 -9.328 -25.828 1 98.31 21 ILE B CA 1
ATOM 3484 C C . ILE B 1 21 ? -3.727 -9.812 -24.75 1 98.31 21 ILE B C 1
ATOM 3486 O O . ILE B 1 21 ? -3.771 -10.969 -24.344 1 98.31 21 ILE B O 1
ATOM 3490 N N . PRO B 1 22 ? -2.744 -8.922 -24.406 1 98.75 22 PRO B N 1
ATOM 3491 C CA . PRO B 1 22 ? -1.819 -9.289 -23.328 1 98.75 22 PRO B CA 1
ATOM 3492 C C . PRO B 1 22 ? -2.52 -9.469 -21.984 1 98.75 22 PRO B C 1
ATOM 3494 O O . PRO B 1 22 ? -3.414 -8.688 -21.641 1 98.75 22 PRO B O 1
ATOM 3497 N N . LYS B 1 23 ? -2.178 -10.477 -21.281 1 98.75 23 LYS B N 1
ATOM 3498 C CA . LYS B 1 23 ? -2.795 -10.789 -20 1 98.75 23 LYS B CA 1
ATOM 3499 C C . LYS B 1 23 ? -1.741 -11.141 -18.953 1 98.75 23 LYS B C 1
ATOM 3501 O O . LYS B 1 23 ? -0.583 -11.391 -19.297 1 98.75 23 LYS B O 1
ATOM 3506 N N . THR B 1 24 ? -2.154 -11.031 -17.75 1 98.88 24 THR B N 1
ATOM 3507 C CA . THR B 1 24 ? -1.411 -11.578 -16.625 1 98.88 24 THR B CA 1
ATOM 3508 C C . THR B 1 24 ? -2.203 -12.695 -15.945 1 98.88 24 THR B C 1
ATOM 3510 O O . THR B 1 24 ? -3.414 -12.812 -16.141 1 98.88 24 THR B O 1
ATOM 3513 N N . ASP B 1 25 ? -1.569 -13.578 -15.312 1 98.94 25 ASP B N 1
ATOM 3514 C CA . ASP B 1 25 ? -2.135 -14.5 -14.336 1 98.94 25 ASP B CA 1
ATOM 3515 C C . ASP B 1 25 ? -1.362 -14.445 -13.016 1 98.94 25 ASP B C 1
ATOM 3517 O O . ASP B 1 25 ? -0.362 -15.148 -12.852 1 98.94 25 ASP B O 1
ATOM 3521 N N . LEU B 1 26 ? -1.901 -13.664 -12.086 1 98.94 26 LEU B N 1
ATOM 3522 C CA . LEU B 1 26 ? -1.138 -13.336 -10.883 1 98.94 26 LEU B CA 1
ATOM 3523 C C . LEU B 1 26 ? -1.436 -14.328 -9.766 1 98.94 26 LEU B C 1
ATOM 3525 O O . LEU B 1 26 ? -0.853 -14.242 -8.688 1 98.94 26 LEU B O 1
ATOM 3529 N N . HIS B 1 27 ? -2.359 -15.266 -9.977 1 98.88 27 HIS B N 1
ATOM 3530 C CA . HIS B 1 27 ? -2.756 -16.297 -9.031 1 98.88 27 HIS B CA 1
ATOM 3531 C C . HIS B 1 27 ? -2.924 -17.641 -9.734 1 98.88 27 HIS B C 1
ATOM 3533 O O . HIS B 1 27 ? -4.043 -18.062 -10.047 1 98.88 27 HIS B O 1
ATOM 3539 N N . CYS B 1 28 ? -1.82 -18.328 -9.867 1 98.62 28 CYS B N 1
ATOM 3540 C CA . CYS B 1 28 ? -1.791 -19.594 -10.594 1 98.62 28 CYS B CA 1
ATOM 3541 C C . CYS B 1 28 ? -0.941 -20.625 -9.859 1 98.62 28 CYS B C 1
ATOM 3543 O O . CYS B 1 28 ? 0.266 -20.438 -9.695 1 98.62 28 CYS B O 1
ATOM 3545 N N . HIS B 1 29 ? -1.511 -21.688 -9.461 1 98.75 29 HIS B N 1
ATOM 3546 C CA . HIS B 1 29 ? -0.808 -22.719 -8.703 1 98.75 29 HIS B CA 1
ATOM 3547 C C . HIS B 1 29 ? -0.123 -23.719 -9.625 1 98.75 29 HIS B C 1
ATOM 3549 O O . HIS B 1 29 ? -0.741 -24.234 -10.562 1 98.75 29 HIS B O 1
ATOM 3555 N N . LEU B 1 30 ? 1.065 -24.016 -9.32 1 98.81 30 LEU B N 1
ATOM 3556 C CA . LEU B 1 30 ? 1.816 -25.016 -10.086 1 98.81 30 LEU B CA 1
ATOM 3557 C C . LEU B 1 30 ? 1.17 -26.391 -9.977 1 98.81 30 LEU B C 1
ATOM 3559 O O . LEU B 1 30 ? 0.915 -27.047 -10.984 1 98.81 30 LEU B O 1
ATOM 3563 N N . ASP B 1 31 ? 0.901 -26.812 -8.789 1 98 31 ASP B N 1
ATOM 3564 C CA . ASP B 1 31 ? 0.378 -28.156 -8.508 1 98 31 ASP B CA 1
ATOM 3565 C C . ASP B 1 31 ? -1.074 -28.281 -8.961 1 98 31 ASP B C 1
ATOM 3567 O O . ASP B 1 31 ? -1.601 -29.391 -9.07 1 98 31 ASP B O 1
ATOM 3571 N N . GLY B 1 32 ? -1.731 -27.156 -9.234 1 97.5 32 GLY B N 1
ATOM 3572 C CA . GLY B 1 32 ? -3.102 -27.188 -9.719 1 97.5 32 GLY B CA 1
ATOM 3573 C C . GLY B 1 32 ? -3.201 -27.094 -11.227 1 97.5 32 GLY B C 1
ATOM 3574 O O . GLY B 1 32 ? -4.301 -27.078 -11.781 1 97.5 32 GLY B O 1
ATOM 3575 N N . CYS B 1 33 ? -2.057 -27.062 -11.891 1 97.56 33 CYS B N 1
ATOM 3576 C CA . CYS B 1 33 ? -2.041 -26.875 -13.336 1 97.56 33 CYS B CA 1
ATOM 3577 C C . CYS B 1 33 ? -1.368 -28.047 -14.031 1 97.56 33 CYS B C 1
ATOM 3579 O O . CYS B 1 33 ? -1.107 -28 -15.234 1 97.56 33 CYS B O 1
ATOM 3581 N N . VAL B 1 34 ? -1.136 -29.141 -13.359 1 97.88 34 VAL B N 1
ATOM 3582 C CA . VAL B 1 34 ? -0.532 -30.328 -13.977 1 97.88 34 VAL B CA 1
ATOM 3583 C C . VAL B 1 34 ? -1.479 -30.906 -15.023 1 97.88 34 VAL B C 1
ATOM 3585 O O . VAL B 1 34 ? -2.637 -31.203 -14.727 1 97.88 34 VAL B O 1
ATOM 3588 N N . ARG B 1 35 ? -0.922 -31.062 -16.25 1 97.06 35 ARG B N 1
ATOM 3589 C CA . ARG B 1 35 ? -1.751 -31.688 -17.281 1 97.06 35 ARG B CA 1
ATOM 3590 C C . ARG B 1 35 ? -2.172 -33.094 -16.875 1 97.06 35 ARG B C 1
ATOM 3592 O O . ARG B 1 35 ? -1.365 -33.844 -16.344 1 97.06 35 ARG B O 1
ATOM 3599 N N . PRO B 1 36 ? -3.479 -33.406 -17.141 1 95.56 36 PRO B N 1
ATOM 3600 C CA . PRO B 1 36 ? -3.936 -34.75 -16.766 1 95.56 36 PRO B CA 1
ATOM 3601 C C . PRO B 1 36 ? -3.07 -35.875 -17.359 1 95.56 36 PRO B C 1
ATOM 3603 O O . PRO B 1 36 ? -2.719 -36.812 -16.656 1 95.56 36 PRO B O 1
ATOM 3606 N N . ALA B 1 37 ? -2.711 -35.719 -18.594 1 96.44 37 ALA B N 1
ATOM 3607 C CA . ALA B 1 37 ? -1.863 -36.75 -19.234 1 96.44 37 ALA B CA 1
ATOM 3608 C C . ALA B 1 37 ? -0.492 -36.812 -18.562 1 96.44 37 ALA B C 1
ATOM 3610 O O . ALA B 1 37 ? 0.061 -37.875 -18.375 1 96.44 37 ALA B O 1
ATOM 3611 N N . THR B 1 38 ? 0.063 -35.656 -18.25 1 97.81 38 THR B N 1
ATOM 3612 C CA . THR B 1 38 ? 1.349 -35.594 -17.562 1 97.81 38 THR B CA 1
ATOM 3613 C C . THR B 1 38 ? 1.259 -36.25 -16.188 1 97.81 38 THR B C 1
ATOM 3615 O O . THR B 1 38 ? 2.168 -36.969 -15.766 1 97.81 38 THR B O 1
ATOM 3618 N N . LEU B 1 39 ? 0.181 -35.969 -15.445 1 97.44 39 LEU B N 1
ATOM 3619 C CA . LEU B 1 39 ? -0.025 -36.562 -14.133 1 97.44 39 LEU B CA 1
ATOM 3620 C C . LEU B 1 39 ? 0.003 -38.094 -14.219 1 97.44 39 LEU B C 1
ATOM 3622 O O . LEU B 1 39 ? 0.661 -38.75 -13.406 1 97.44 39 LEU B O 1
ATOM 3626 N N . ILE B 1 40 ? -0.667 -38.625 -15.219 1 96.75 40 ILE B N 1
ATOM 3627 C CA . ILE B 1 40 ? -0.754 -40.062 -15.398 1 96.75 40 ILE B CA 1
ATOM 3628 C C . ILE B 1 40 ? 0.629 -40.625 -15.711 1 96.75 40 ILE B C 1
ATOM 3630 O O . ILE B 1 40 ? 1.057 -41.625 -15.109 1 96.75 40 ILE B O 1
ATOM 3634 N N . GLU B 1 41 ? 1.335 -40.031 -16.625 1 98 41 GLU B N 1
ATOM 3635 C CA . GLU B 1 41 ? 2.66 -40.5 -17.016 1 98 41 GLU B CA 1
ATOM 3636 C C . GLU B 1 41 ? 3.623 -40.5 -15.828 1 98 41 GLU B C 1
ATOM 3638 O O . GLU B 1 41 ? 4.324 -41.469 -15.586 1 98 41 GLU B O 1
ATOM 3643 N N . LEU B 1 42 ? 3.613 -39.375 -15.125 1 98.06 42 LEU B N 1
ATOM 3644 C CA . LEU B 1 42 ? 4.508 -39.25 -13.977 1 98.06 42 LEU B CA 1
ATOM 3645 C C . LEU B 1 42 ? 4.145 -40.25 -12.891 1 98.06 42 LEU B C 1
ATOM 3647 O O . LEU B 1 42 ? 5.027 -40.844 -12.242 1 98.06 42 LEU B O 1
ATOM 3651 N N . ALA B 1 43 ? 2.852 -40.438 -12.656 1 97.25 43 ALA B N 1
ATOM 3652 C CA . ALA B 1 43 ? 2.391 -41.406 -11.648 1 97.25 43 ALA B CA 1
ATOM 3653 C C . ALA B 1 43 ? 2.857 -42.812 -11.984 1 97.25 43 ALA B C 1
ATOM 3655 O O . ALA B 1 43 ? 3.332 -43.531 -11.109 1 97.25 43 ALA B O 1
ATOM 3656 N N . GLN B 1 44 ? 2.752 -43.156 -13.211 1 97.06 44 GLN B N 1
ATOM 3657 C CA . GLN B 1 44 ? 3.184 -44.469 -13.664 1 97.06 44 GLN B CA 1
ATOM 3658 C C . GLN B 1 44 ? 4.695 -44.656 -13.531 1 97.06 44 GLN B C 1
ATOM 3660 O O . GLN B 1 44 ? 5.176 -45.656 -13.055 1 97.06 44 GLN B O 1
ATOM 3665 N N . GLU B 1 45 ? 5.367 -43.688 -13.914 1 97.62 45 GLU B N 1
ATOM 3666 C CA . GLU B 1 45 ? 6.824 -43.688 -13.852 1 97.62 45 GLU B CA 1
ATOM 3667 C C . GLU B 1 45 ? 7.309 -43.812 -12.406 1 97.62 45 GLU B C 1
ATOM 3669 O O . GLU B 1 45 ? 8.312 -44.469 -12.133 1 97.62 45 GLU B O 1
ATOM 3674 N N . GLN B 1 46 ? 6.555 -43.188 -11.508 1 96.94 46 GLN B N 1
ATOM 3675 C CA . GLN B 1 46 ? 7.047 -43.062 -10.141 1 96.94 46 GLN B CA 1
ATOM 3676 C C . GLN B 1 46 ? 6.348 -44.031 -9.195 1 96.94 46 GLN B C 1
ATOM 3678 O O . GLN B 1 46 ? 6.703 -44.125 -8.023 1 96.94 46 GLN B O 1
ATOM 3683 N N . GLY B 1 47 ? 5.355 -44.719 -9.672 1 95.56 47 GLY B N 1
ATOM 3684 C CA . GLY B 1 47 ? 4.633 -45.688 -8.875 1 95.56 47 GLY B CA 1
ATOM 3685 C C . GLY B 1 47 ? 3.617 -45.062 -7.941 1 95.56 47 GLY B C 1
ATOM 3686 O O . GLY B 1 47 ? 3.383 -45.562 -6.844 1 95.56 47 GLY B O 1
ATOM 3687 N N . VAL B 1 48 ? 3.127 -43.906 -8.266 1 94.75 48 VAL B N 1
ATOM 3688 C CA . VAL B 1 48 ? 2.059 -43.25 -7.512 1 94.75 48 VAL B CA 1
ATOM 3689 C C . VAL B 1 48 ? 0.705 -43.781 -7.969 1 94.75 48 VAL B C 1
ATOM 3691 O O . VAL B 1 48 ? 0.401 -43.781 -9.164 1 94.75 48 VAL B O 1
ATOM 3694 N N . GLU B 1 49 ? -0.119 -44.25 -7.078 1 94.25 49 GLU B N 1
ATOM 3695 C CA . GLU B 1 49 ? -1.425 -44.812 -7.414 1 94.25 49 GLU B CA 1
ATOM 3696 C C . GLU B 1 49 ? -2.455 -43.719 -7.645 1 94.25 49 GLU B C 1
ATOM 3698 O O . GLU B 1 49 ? -2.631 -42.844 -6.801 1 94.25 49 GLU B O 1
ATOM 3703 N N . LEU B 1 50 ? -3.059 -43.75 -8.742 1 94.5 50 LEU B N 1
ATOM 3704 C CA . LEU B 1 50 ? -4.164 -42.844 -9.078 1 94.5 50 LEU B CA 1
ATOM 3705 C C . LEU B 1 50 ? -5.488 -43.625 -9.094 1 94.5 50 LEU B C 1
ATOM 3707 O O . LEU B 1 50 ? -5.504 -44.844 -9.234 1 94.5 50 LEU B O 1
ATOM 3711 N N . PRO B 1 51 ? -6.578 -42.938 -8.914 1 92.19 51 PRO B N 1
ATOM 3712 C CA . PRO B 1 51 ? -7.871 -43.625 -8.992 1 92.19 51 PRO B CA 1
ATOM 3713 C C . PRO B 1 51 ? -8.141 -44.25 -10.367 1 92.19 51 PRO B C 1
ATOM 3715 O O . PRO B 1 51 ? -8.883 -45.219 -10.484 1 92.19 51 PRO B O 1
ATOM 3718 N N . THR B 1 52 ? -7.605 -43.562 -11.344 1 92.56 52 THR B N 1
ATOM 3719 C CA . THR B 1 52 ? -7.723 -44.031 -12.719 1 92.56 52 THR B CA 1
ATOM 3720 C C . THR B 1 52 ? -6.547 -43.562 -13.562 1 92.56 52 THR B C 1
ATOM 3722 O O . THR B 1 52 ? -5.848 -42.625 -13.18 1 92.56 52 THR B O 1
ATOM 3725 N N . TYR B 1 53 ? -6.336 -44.25 -14.602 1 93.31 53 TYR B N 1
ATOM 3726 C CA . TYR B 1 53 ? -5.266 -43.875 -15.516 1 93.31 53 TYR B CA 1
ATOM 3727 C C . TYR B 1 53 ? -5.828 -43.5 -16.875 1 93.31 53 TYR B C 1
ATOM 3729 O O . TYR B 1 53 ? -5.098 -43.469 -17.875 1 93.31 53 TYR B O 1
ATOM 3737 N N . ASP B 1 54 ? -7.117 -43.281 -16.875 1 92.62 54 ASP B N 1
ATOM 3738 C CA . ASP B 1 54 ? -7.805 -42.75 -18.062 1 92.62 54 ASP B CA 1
ATOM 3739 C C . ASP B 1 54 ? -8.008 -41.25 -17.953 1 92.62 54 ASP B C 1
ATOM 3741 O O . ASP B 1 54 ? -8.625 -40.75 -17 1 92.62 54 ASP B O 1
ATOM 3745 N N . VAL B 1 55 ? -7.512 -40.562 -18.969 1 89.81 55 VAL B N 1
ATOM 3746 C CA . VAL B 1 55 ? -7.488 -39.094 -18.906 1 89.81 55 VAL B CA 1
ATOM 3747 C C . VAL B 1 55 ? -8.906 -38.562 -18.75 1 89.81 55 VAL B C 1
ATOM 3749 O O . VAL B 1 55 ? -9.188 -37.781 -17.844 1 89.81 55 VAL B O 1
ATOM 3752 N N . PRO B 1 56 ? -9.852 -39 -19.531 1 89.69 56 PRO B N 1
ATOM 3753 C CA . PRO B 1 56 ? -11.227 -38.5 -19.375 1 89.69 56 PRO B CA 1
ATOM 3754 C C . PRO B 1 56 ? -11.82 -38.812 -18.016 1 89.69 56 PRO B C 1
ATOM 3756 O O . PRO B 1 56 ? -12.523 -38 -17.422 1 89.69 56 PRO B O 1
ATOM 3759 N N . GLN B 1 57 ? -11.477 -39.969 -17.531 1 89.06 57 GLN B N 1
ATOM 3760 C CA . GLN B 1 57 ? -12.016 -40.406 -16.234 1 89.06 57 GLN B CA 1
ATOM 3761 C C . GLN B 1 57 ? -11.367 -39.594 -15.102 1 89.06 57 GLN B C 1
ATOM 3763 O O . GLN B 1 57 ? -12.023 -39.281 -14.102 1 89.06 57 GLN B O 1
ATOM 3768 N N . LEU B 1 58 ? -10.133 -39.406 -15.25 1 88.69 58 LEU B N 1
ATOM 3769 C CA . LEU B 1 58 ? -9.43 -38.594 -14.25 1 88.69 58 LEU B CA 1
ATOM 3770 C C . LEU B 1 58 ? -10.055 -37.219 -14.133 1 88.69 58 LEU B C 1
ATOM 3772 O O . LEU B 1 58 ? -10.188 -36.688 -13.023 1 88.69 58 LEU B O 1
ATOM 3776 N N . SER B 1 59 ? -10.477 -36.656 -15.195 1 84.44 59 SER B N 1
ATOM 3777 C CA . SER B 1 59 ? -11.031 -35.281 -15.258 1 84.44 59 SER B CA 1
ATOM 3778 C C . SER B 1 59 ? -12.43 -35.25 -14.656 1 84.44 59 SER B C 1
ATOM 3780 O O . SER B 1 59 ? -12.93 -34.156 -14.328 1 84.44 59 SER B O 1
ATOM 3782 N N . THR B 1 60 ? -12.992 -36.375 -14.461 1 82.75 60 THR B N 1
ATOM 3783 C CA . THR B 1 60 ? -14.336 -36.406 -13.906 1 82.75 60 THR B CA 1
ATOM 3784 C C . THR B 1 60 ? -14.305 -36.844 -12.438 1 82.75 60 THR B C 1
ATOM 3786 O O . THR B 1 60 ? -15.078 -36.344 -11.625 1 82.75 60 THR B O 1
ATOM 3789 N N . CYS B 1 61 ? -13.352 -37.719 -12.164 1 84.25 61 CYS B N 1
ATOM 3790 C CA . CYS B 1 61 ? -13.383 -38.25 -10.805 1 84.25 61 CYS B CA 1
ATOM 3791 C C . CYS B 1 61 ? -12.453 -37.469 -9.883 1 84.25 61 CYS B C 1
ATOM 3793 O O . CYS B 1 61 ? -12.773 -37.25 -8.719 1 84.25 61 CYS B O 1
ATOM 3795 N N . LEU B 1 62 ? -11.43 -37.094 -10.391 1 85.81 62 LEU B N 1
ATOM 3796 C CA . LEU B 1 62 ? -10.453 -36.344 -9.586 1 85.81 62 LEU B CA 1
ATOM 3797 C C . LEU B 1 62 ? -10.648 -34.844 -9.727 1 85.81 62 LEU B C 1
ATOM 3799 O O . LEU B 1 62 ? -10.742 -34.125 -8.727 1 85.81 62 LEU B O 1
ATOM 3803 N N . PHE B 1 63 ? -10.695 -34.406 -10.898 1 88.81 63 PHE B N 1
ATOM 3804 C CA . PHE B 1 63 ? -10.945 -33 -11.195 1 88.81 63 PHE B CA 1
ATOM 3805 C C . PHE B 1 63 ? -12.414 -32.781 -11.555 1 88.81 63 PHE B C 1
ATOM 3807 O O . PHE B 1 63 ? -12.75 -32.594 -12.727 1 88.81 63 PHE B O 1
ATOM 3814 N N . LYS B 1 64 ? -13.227 -32.625 -10.531 1 84.19 64 LYS B N 1
ATOM 3815 C CA . LYS B 1 64 ? -14.68 -32.594 -10.688 1 84.19 64 LYS B CA 1
ATOM 3816 C C . LYS B 1 64 ? -15.148 -31.234 -11.164 1 84.19 64 LYS B C 1
ATOM 3818 O O . LYS B 1 64 ? -14.406 -30.25 -11.102 1 84.19 64 LYS B O 1
ATOM 3823 N N . GLU B 1 65 ? -16.312 -31.219 -11.609 1 81.69 65 GLU B N 1
ATOM 3824 C CA . GLU B 1 65 ? -16.938 -29.969 -12.039 1 81.69 65 GLU B CA 1
ATOM 3825 C C . GLU B 1 65 ? -17.375 -29.125 -10.844 1 81.69 65 GLU B C 1
ATOM 3827 O O . GLU B 1 65 ? -17.375 -27.891 -10.906 1 81.69 65 GLU B O 1
ATOM 3832 N N . THR B 1 66 ? -17.766 -29.844 -9.898 1 83.75 66 THR B N 1
ATOM 3833 C CA . THR B 1 66 ? -18.25 -29.156 -8.703 1 83.75 66 THR B CA 1
ATOM 3834 C C . THR B 1 66 ? -17.75 -29.859 -7.445 1 83.75 66 THR B C 1
ATOM 3836 O O . THR B 1 66 ? -17.438 -31.047 -7.469 1 83.75 66 THR B O 1
ATOM 3839 N N . TYR B 1 67 ? -17.672 -29.078 -6.441 1 88.25 67 TYR B N 1
ATOM 3840 C CA . TYR B 1 67 ? -17.234 -29.547 -5.125 1 88.25 67 TYR B CA 1
ATOM 3841 C C . TYR B 1 67 ? -18.156 -29 -4.031 1 88.25 67 TYR B C 1
ATOM 3843 O O . TYR B 1 67 ? -18.875 -28.031 -4.246 1 88.25 67 TYR B O 1
ATOM 3851 N N . ALA B 1 68 ? -18.125 -29.688 -2.938 1 84.62 68 ALA B N 1
ATOM 3852 C CA . ALA B 1 68 ? -18.938 -29.25 -1.818 1 84.62 68 ALA B CA 1
ATOM 3853 C C . ALA B 1 68 ? -18.375 -27.969 -1.2 1 84.62 68 ALA B C 1
ATOM 3855 O O . ALA B 1 68 ? -19.125 -27.125 -0.71 1 84.62 68 ALA B O 1
ATOM 3856 N N . ASN B 1 69 ? -17.109 -27.891 -1.132 1 84.12 69 ASN B N 1
ATOM 3857 C CA . ASN B 1 69 ? -16.406 -26.766 -0.521 1 84.12 69 ASN B CA 1
ATOM 3858 C C . ASN B 1 69 ? -14.922 -26.766 -0.902 1 84.12 69 ASN B C 1
ATOM 3860 O O . ASN B 1 69 ? -14.469 -27.625 -1.672 1 84.12 69 ASN B O 1
ATOM 3864 N N . LEU B 1 70 ? -14.234 -25.781 -0.43 1 85.94 70 LEU B N 1
ATOM 3865 C CA . LEU B 1 70 ? -12.812 -25.609 -0.714 1 85.94 70 LEU B CA 1
ATOM 3866 C C . LEU B 1 70 ? -12.016 -26.812 -0.253 1 85.94 70 LEU B C 1
ATOM 3868 O O . LEU B 1 70 ? -11.125 -27.297 -0.967 1 85.94 70 LEU B O 1
ATOM 3872 N N . GLU B 1 71 ? -12.281 -27.375 0.879 1 85.12 71 GLU B N 1
ATOM 3873 C CA . GLU B 1 71 ? -11.523 -28.5 1.438 1 85.12 71 GLU B CA 1
ATOM 3874 C C . GLU B 1 71 ? -11.594 -29.719 0.527 1 85.12 71 GLU B C 1
ATOM 3876 O O . GLU B 1 71 ? -10.586 -30.391 0.304 1 85.12 71 GLU B O 1
ATOM 3881 N N . GLU B 1 72 ? -12.805 -30.016 0.049 1 86.44 72 GLU B N 1
ATOM 3882 C CA . GLU B 1 72 ? -12.945 -31.109 -0.91 1 86.44 72 GLU B CA 1
ATOM 3883 C C . GLU B 1 72 ? -12.18 -30.812 -2.197 1 86.44 72 GLU B C 1
ATOM 3885 O O . GLU B 1 72 ? -11.531 -31.703 -2.76 1 86.44 72 GLU B O 1
ATOM 3890 N N . TYR B 1 73 ? -12.289 -29.594 -2.664 1 88.06 73 TYR B N 1
ATOM 3891 C CA . TYR B 1 73 ? -11.602 -29.109 -3.857 1 88.06 73 TYR B CA 1
ATOM 3892 C C . TYR B 1 73 ? -10.102 -29.375 -3.762 1 88.06 73 TYR B C 1
ATOM 3894 O O . TYR B 1 73 ? -9.453 -29.688 -4.762 1 88.06 73 TYR B O 1
ATOM 3902 N N . LEU B 1 74 ? -9.547 -29.375 -2.564 1 86.69 74 LEU B N 1
ATOM 3903 C CA . LEU B 1 74 ? -8.102 -29.406 -2.352 1 86.69 74 LEU B CA 1
ATOM 3904 C C . LEU B 1 74 ? -7.605 -30.844 -2.266 1 86.69 74 LEU B C 1
ATOM 3906 O O . LEU B 1 74 ? -6.398 -31.094 -2.318 1 86.69 74 LEU B O 1
ATOM 3910 N N . ARG B 1 75 ? -8.438 -31.812 -2.314 1 85.38 75 ARG B N 1
ATOM 3911 C CA . ARG B 1 75 ? -8.062 -33.219 -2.082 1 85.38 75 ARG B CA 1
ATOM 3912 C C . ARG B 1 75 ? -7.203 -33.75 -3.221 1 85.38 75 ARG B C 1
ATOM 3914 O O . ARG B 1 75 ? -6.312 -34.562 -2.998 1 85.38 75 ARG B O 1
ATOM 3921 N N . CYS B 1 76 ? -7.449 -33.219 -4.355 1 89.56 76 CYS B N 1
ATOM 3922 C CA . CYS B 1 76 ? -6.75 -33.75 -5.531 1 89.56 76 CYS B CA 1
ATOM 3923 C C . CYS B 1 76 ? -5.27 -33.375 -5.477 1 89.56 76 CYS B C 1
ATOM 3925 O O . CYS B 1 76 ? -4.453 -33.969 -6.176 1 89.56 76 CYS B O 1
ATOM 3927 N N . PHE B 1 77 ? -4.887 -32.469 -4.621 1 92.38 77 PHE B N 1
ATOM 3928 C CA . PHE B 1 77 ? -3.516 -31.984 -4.598 1 92.38 77 PHE B CA 1
ATOM 3929 C C . PHE B 1 77 ? -2.574 -33 -3.98 1 92.38 77 PHE B C 1
ATOM 3931 O O . PHE B 1 77 ? -1.358 -32.938 -4.164 1 92.38 77 PHE B O 1
ATOM 3938 N N . ALA B 1 78 ? -3.125 -34 -3.258 1 92.06 78 ALA B N 1
ATOM 3939 C CA . ALA B 1 78 ? -2.301 -35.094 -2.746 1 92.06 78 ALA B CA 1
ATOM 3940 C C . ALA B 1 78 ? -1.622 -35.844 -3.887 1 92.06 78 ALA B C 1
ATOM 3942 O O . ALA B 1 78 ? -0.465 -36.25 -3.766 1 92.06 78 ALA B O 1
ATOM 3943 N N . TYR B 1 79 ? -2.322 -35.969 -4.961 1 93.44 79 TYR B N 1
ATOM 3944 C CA . TYR B 1 79 ? -1.803 -36.719 -6.105 1 93.44 79 TYR B CA 1
ATOM 3945 C C . TYR B 1 79 ? -0.771 -35.875 -6.867 1 93.44 79 TYR B C 1
ATOM 3947 O O . TYR B 1 79 ? 0.297 -36.375 -7.223 1 93.44 79 TYR B O 1
ATOM 3955 N N . THR B 1 80 ? -1.093 -34.625 -7.109 1 96.25 80 THR B N 1
ATOM 3956 C CA . THR B 1 80 ? -0.184 -33.781 -7.887 1 96.25 80 THR B CA 1
ATOM 3957 C C . THR B 1 80 ? 1.103 -33.531 -7.109 1 96.25 80 THR B C 1
ATOM 3959 O O . THR B 1 80 ? 2.195 -33.562 -7.68 1 96.25 80 THR B O 1
ATOM 3962 N N . CYS B 1 81 ? 0.995 -33.312 -5.801 1 96.44 81 CYS B N 1
ATOM 3963 C CA . CYS B 1 81 ? 2.188 -33.094 -4.992 1 96.44 81 CYS B CA 1
ATOM 3964 C C . CYS B 1 81 ? 3.061 -34.344 -4.945 1 96.44 81 CYS B C 1
ATOM 3966 O O . CYS B 1 81 ? 4.289 -34.25 -4.949 1 96.44 81 CYS B O 1
ATOM 3968 N N . ALA B 1 82 ? 2.402 -35.5 -4.91 1 96.12 82 ALA B N 1
ATOM 3969 C CA . ALA B 1 82 ? 3.148 -36.75 -4.848 1 96.12 82 ALA B CA 1
ATOM 3970 C C . ALA B 1 82 ? 4.051 -36.906 -6.066 1 96.12 82 ALA B C 1
ATOM 3972 O O . ALA B 1 82 ? 5.215 -37.281 -5.941 1 96.12 82 ALA B O 1
ATOM 3973 N N . VAL B 1 83 ? 3.551 -36.594 -7.23 1 97.44 83 VAL B N 1
ATOM 3974 C CA . VAL B 1 83 ? 4.332 -36.812 -8.445 1 97.44 83 VAL B CA 1
ATOM 3975 C C . VAL B 1 83 ? 5.363 -35.688 -8.602 1 97.44 83 VAL B C 1
ATOM 3977 O O . VAL B 1 83 ? 6.363 -35.844 -9.305 1 97.44 83 VAL B O 1
ATOM 3980 N N . LEU B 1 84 ? 5.172 -34.531 -7.945 1 98.38 84 LEU B N 1
ATOM 3981 C CA . LEU B 1 84 ? 6.07 -33.375 -8.086 1 98.38 84 LEU B CA 1
ATOM 3982 C C . LEU B 1 84 ? 7.281 -33.531 -7.168 1 98.38 84 LEU B C 1
ATOM 3984 O O . LEU B 1 84 ? 8.25 -32.781 -7.289 1 98.38 84 LEU B O 1
ATOM 3988 N N . ARG B 1 85 ? 7.277 -34.531 -6.281 1 98 85 ARG B N 1
ATOM 3989 C CA . ARG B 1 85 ? 8.43 -34.781 -5.426 1 98 85 ARG B CA 1
ATOM 3990 C C . ARG B 1 85 ? 9.555 -35.438 -6.207 1 98 85 ARG B C 1
ATOM 3992 O O . ARG B 1 85 ? 10.062 -36.5 -5.809 1 98 85 ARG B O 1
ATOM 3999 N N . ASP B 1 86 ? 9.875 -34.812 -7.285 1 98 86 ASP B N 1
ATOM 4000 C CA . ASP B 1 86 ? 10.883 -35.281 -8.234 1 98 86 ASP B CA 1
ATOM 4001 C C . ASP B 1 86 ? 11.422 -34.125 -9.07 1 98 86 ASP B C 1
ATOM 4003 O O . ASP B 1 86 ? 10.656 -33.344 -9.648 1 98 86 ASP B O 1
ATOM 4007 N N . PRO B 1 87 ? 12.773 -33.969 -9.133 1 98.19 87 PRO B N 1
ATOM 4008 C CA . PRO B 1 87 ? 13.367 -32.844 -9.836 1 98.19 87 PRO B CA 1
ATOM 4009 C C . PRO B 1 87 ? 12.914 -32.719 -11.289 1 98.19 87 PRO B C 1
ATOM 4011 O O . PRO B 1 87 ? 12.523 -31.656 -11.75 1 98.19 87 PRO B O 1
ATOM 4014 N N . ALA B 1 88 ? 12.953 -33.875 -12 1 98.5 88 ALA B N 1
ATOM 4015 C CA . ALA B 1 88 ? 12.586 -33.875 -13.414 1 98.5 88 ALA B CA 1
ATOM 4016 C C . ALA B 1 88 ? 11.109 -33.531 -13.594 1 98.5 88 ALA B C 1
ATOM 4018 O O . ALA B 1 88 ? 10.734 -32.844 -14.547 1 98.5 88 ALA B O 1
ATOM 4019 N N . ALA B 1 89 ? 10.281 -34.031 -12.711 1 98.75 89 ALA B N 1
ATOM 4020 C CA . ALA B 1 89 ? 8.852 -33.75 -12.758 1 98.75 89 ALA B CA 1
ATOM 4021 C C . ALA B 1 89 ? 8.586 -32.25 -12.516 1 98.75 89 ALA B C 1
ATOM 4023 O O . ALA B 1 89 ? 7.75 -31.656 -13.188 1 98.75 89 ALA B O 1
ATOM 4024 N N . LEU B 1 90 ? 9.312 -31.688 -11.555 1 98.88 90 LEU B N 1
ATOM 4025 C CA . LEU B 1 90 ? 9.18 -30.266 -11.258 1 98.88 90 LEU B CA 1
ATOM 4026 C C . LEU B 1 90 ? 9.492 -29.422 -12.484 1 98.88 90 LEU B C 1
ATOM 4028 O O . LEU B 1 90 ? 8.734 -28.5 -12.82 1 98.88 90 LEU B O 1
ATOM 4032 N N . GLU B 1 91 ? 10.555 -29.719 -13.156 1 98.81 91 GLU B N 1
ATOM 4033 C CA . GLU B 1 91 ? 10.953 -28.953 -14.344 1 98.81 91 GLU B CA 1
ATOM 4034 C C . GLU B 1 91 ? 9.938 -29.109 -15.469 1 98.81 91 GLU B C 1
ATOM 4036 O O . GLU B 1 91 ? 9.57 -28.141 -16.125 1 98.81 91 GLU B O 1
ATOM 4041 N N . ARG B 1 92 ? 9.484 -30.328 -15.641 1 98.88 92 ARG B N 1
ATOM 4042 C CA . ARG B 1 92 ? 8.539 -30.594 -16.719 1 98.88 92 ARG B CA 1
ATOM 4043 C C . ARG B 1 92 ? 7.23 -29.844 -16.516 1 98.88 92 ARG B C 1
ATOM 4045 O O . ARG B 1 92 ? 6.734 -29.188 -17.422 1 98.88 92 ARG B O 1
ATOM 4052 N N . VAL B 1 93 ? 6.723 -29.984 -15.328 1 98.88 93 VAL B N 1
ATOM 4053 C CA . VAL B 1 93 ? 5.418 -29.406 -15.039 1 98.88 93 VAL B CA 1
ATOM 4054 C C . VAL B 1 93 ? 5.504 -27.891 -15.094 1 98.88 93 VAL B C 1
ATOM 4056 O O . VAL B 1 93 ? 4.598 -27.219 -15.602 1 98.88 93 VAL B O 1
ATOM 4059 N N . ALA B 1 94 ? 6.586 -27.328 -1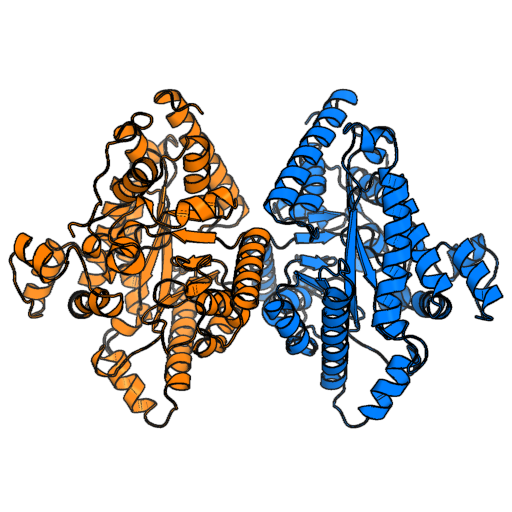4.578 1 98.94 94 ALA B N 1
ATOM 4060 C CA . ALA B 1 94 ? 6.781 -25.875 -14.648 1 98.94 94 ALA B CA 1
ATOM 4061 C C . ALA B 1 94 ? 6.891 -25.406 -16.094 1 98.94 94 ALA B C 1
ATOM 4063 O O . ALA B 1 94 ? 6.305 -24.391 -16.484 1 98.94 94 ALA B O 1
ATOM 4064 N N . TYR B 1 95 ? 7.613 -26.141 -16.891 1 98.94 95 TYR B N 1
ATOM 4065 C CA . TYR B 1 95 ? 7.738 -25.859 -18.312 1 98.94 95 TYR B CA 1
ATOM 4066 C C . TYR B 1 95 ? 6.375 -25.875 -19 1 98.94 95 TYR B C 1
ATOM 4068 O O . TYR B 1 95 ? 6.027 -24.938 -19.719 1 98.94 95 TYR B O 1
ATOM 4076 N N . GLU B 1 96 ? 5.633 -26.922 -18.75 1 98.94 96 GLU B N 1
ATOM 4077 C CA . GLU B 1 96 ? 4.32 -27.078 -19.375 1 98.94 96 GLU B CA 1
ATOM 4078 C C . GLU B 1 96 ? 3.373 -25.969 -18.938 1 98.94 96 GLU B C 1
ATOM 4080 O O . GLU B 1 96 ? 2.6 -25.453 -19.766 1 98.94 96 GLU B O 1
ATOM 4085 N N . GLN B 1 97 ? 3.461 -25.578 -17.656 1 98.94 97 GLN B N 1
ATOM 4086 C CA . GLN B 1 97 ? 2.607 -24.5 -17.172 1 98.94 97 GLN B CA 1
ATOM 4087 C C . GLN B 1 97 ? 2.893 -23.203 -17.938 1 98.94 97 GLN B C 1
ATOM 4089 O O . GLN B 1 97 ? 1.966 -22.5 -18.359 1 98.94 97 GLN B O 1
ATOM 4094 N N . ALA B 1 98 ? 4.164 -22.891 -18.109 1 98.94 98 ALA B N 1
ATOM 4095 C CA . ALA B 1 98 ? 4.543 -21.672 -18.797 1 98.94 98 ALA B CA 1
ATOM 4096 C C . ALA B 1 98 ? 4.117 -21.703 -20.266 1 98.94 98 ALA B C 1
ATOM 4098 O O . ALA B 1 98 ? 3.576 -20.734 -20.797 1 98.94 98 ALA B O 1
ATOM 4099 N N . VAL B 1 99 ? 4.281 -22.828 -20.875 1 98.88 99 VAL B N 1
ATOM 4100 C CA . VAL B 1 99 ? 3.879 -23 -22.281 1 98.88 99 VAL B CA 1
ATOM 4101 C C . VAL B 1 99 ? 2.379 -22.734 -22.406 1 98.88 99 VAL B C 1
ATOM 4103 O O . VAL B 1 99 ? 1.946 -22.016 -23.312 1 98.88 99 VAL B O 1
ATOM 4106 N N . ASP B 1 100 ? 1.655 -23.328 -21.547 1 98.81 100 ASP B N 1
ATOM 4107 C CA . ASP B 1 100 ? 0.202 -23.203 -21.594 1 98.81 100 ASP B CA 1
ATOM 4108 C C . ASP B 1 100 ? -0.232 -21.766 -21.344 1 98.81 100 ASP B C 1
ATOM 4110 O O . ASP B 1 100 ? -1.144 -21.266 -22.016 1 98.81 100 ASP B O 1
ATOM 4114 N N . GLN B 1 101 ? 0.385 -21.078 -20.359 1 98.75 101 GLN B N 1
ATOM 4115 C CA . GLN B 1 101 ? 0.066 -19.688 -20.062 1 98.75 101 GLN B CA 1
ATOM 4116 C C . GLN B 1 101 ? 0.347 -18.812 -21.281 1 98.75 101 GLN B C 1
ATOM 4118 O O . GLN B 1 101 ? -0.5 -18 -21.688 1 98.75 101 GLN B O 1
ATOM 4123 N N . TYR B 1 102 ? 1.53 -18.969 -21.891 1 98.69 102 TYR B N 1
ATOM 4124 C CA . TYR B 1 102 ? 1.964 -18.109 -22.984 1 98.69 102 TYR B CA 1
ATOM 4125 C C . TYR B 1 102 ? 1.139 -18.359 -24.234 1 98.69 102 TYR B C 1
ATOM 4127 O O . TYR B 1 102 ? 0.909 -17.453 -25.031 1 98.69 102 TYR B O 1
ATOM 4135 N N . ALA B 1 103 ? 0.558 -19.531 -24.375 1 98.12 103 ALA B N 1
ATOM 4136 C CA . ALA B 1 103 ? -0.194 -19.938 -25.562 1 98.12 103 ALA B CA 1
ATOM 4137 C C . ALA B 1 103 ? -1.517 -19.188 -25.656 1 98.12 103 ALA B C 1
ATOM 4139 O O . ALA B 1 103 ? -2.115 -19.094 -26.734 1 98.12 103 ALA B O 1
ATOM 4140 N N . VAL B 1 104 ? -1.927 -18.609 -24.531 1 98.12 104 VAL B N 1
ATOM 4141 C CA . VAL B 1 104 ? -3.232 -17.953 -24.578 1 98.12 104 VAL B CA 1
ATOM 4142 C C . VAL B 1 104 ? -3.07 -16.469 -24.328 1 98.12 104 VAL B C 1
ATOM 4144 O O . VAL B 1 104 ? -3.992 -15.797 -23.859 1 98.12 104 VAL B O 1
ATOM 4147 N N . GLY B 1 105 ? -1.891 -15.93 -24.531 1 98.06 105 GLY B N 1
ATOM 4148 C CA . GLY B 1 105 ? -1.697 -14.492 -24.547 1 98.06 105 GLY B CA 1
ATOM 4149 C C . GLY B 1 105 ? -1.158 -13.945 -23.234 1 98.06 105 GLY B C 1
ATOM 4150 O O . GLY B 1 105 ? -0.933 -12.742 -23.109 1 98.06 105 GLY B O 1
ATOM 4151 N N . VAL B 1 106 ? -0.882 -14.781 -22.234 1 98.88 106 VAL B N 1
ATOM 4152 C CA . VAL B 1 106 ? -0.291 -14.328 -20.984 1 98.88 106 VAL B CA 1
ATOM 4153 C C . VAL B 1 106 ? 1.146 -13.875 -21.219 1 98.88 106 VAL B C 1
ATOM 4155 O O . VAL B 1 106 ? 1.959 -14.625 -21.766 1 98.88 106 VAL B O 1
ATOM 4158 N N . ARG B 1 107 ? 1.412 -12.656 -20.891 1 98.88 107 ARG B N 1
ATOM 4159 C CA . ARG B 1 107 ? 2.748 -12.094 -21.078 1 98.88 107 ARG B CA 1
ATOM 4160 C C . ARG B 1 107 ? 3.545 -12.156 -19.781 1 98.88 107 ARG B C 1
ATOM 4162 O O . ARG B 1 107 ? 4.777 -12.211 -19.797 1 98.88 107 ARG B O 1
ATOM 4169 N N . TYR B 1 108 ? 2.82 -12.133 -18.672 1 98.88 108 TYR B N 1
ATOM 4170 C CA . TYR B 1 108 ? 3.441 -12.289 -17.359 1 98.88 108 TYR B CA 1
ATOM 4171 C C . TYR B 1 108 ? 2.547 -13.094 -16.422 1 98.88 108 TYR B C 1
ATOM 4173 O O . TYR B 1 108 ? 1.33 -12.891 -16.391 1 98.88 108 TYR B O 1
ATOM 4181 N N . PHE B 1 109 ? 3.104 -14.047 -15.742 1 98.88 109 PHE B N 1
ATOM 4182 C CA . PHE B 1 109 ? 2.328 -14.727 -14.711 1 98.88 109 PHE B CA 1
ATOM 4183 C C . PHE B 1 109 ? 3.195 -15.039 -13.5 1 98.88 109 PHE B C 1
ATOM 4185 O O . PHE B 1 109 ? 4.422 -14.977 -13.578 1 98.88 109 PHE B O 1
ATOM 4192 N N . GLU B 1 110 ? 2.574 -15.234 -12.375 1 98.94 110 GLU B N 1
ATOM 4193 C CA . GLU B 1 110 ? 3.211 -15.594 -11.109 1 98.94 110 GLU B CA 1
ATOM 4194 C C . GLU B 1 110 ? 2.764 -16.969 -10.641 1 98.94 110 GLU B C 1
ATOM 4196 O O . GLU B 1 110 ? 1.622 -17.141 -10.211 1 98.94 110 GLU B O 1
ATOM 4201 N N . THR B 1 111 ? 3.65 -17.922 -10.789 1 98.81 111 THR B N 1
ATOM 4202 C CA . THR B 1 111 ? 3.348 -19.281 -10.328 1 98.81 111 THR B CA 1
ATOM 4203 C C . THR B 1 111 ? 3.521 -19.375 -8.82 1 98.81 111 THR B C 1
ATOM 4205 O O . THR B 1 111 ? 4.449 -18.797 -8.25 1 98.81 111 THR B O 1
ATOM 4208 N N . ARG B 1 112 ? 2.6 -20 -8.18 1 98.81 112 ARG B N 1
ATOM 4209 C CA . ARG B 1 112 ? 2.734 -20.203 -6.738 1 98.81 112 ARG B CA 1
ATOM 4210 C C . ARG B 1 112 ? 2.578 -21.672 -6.363 1 98.81 112 ARG B C 1
ATOM 4212 O O . ARG B 1 112 ? 1.88 -22.422 -7.051 1 98.81 112 ARG B O 1
ATOM 4219 N N . PHE B 1 113 ? 3.295 -22.094 -5.379 1 98.69 113 PHE B N 1
ATOM 4220 C CA . PHE B 1 113 ? 3.215 -23.438 -4.816 1 98.69 113 PHE B CA 1
ATOM 4221 C C . PHE B 1 113 ? 3.871 -23.5 -3.441 1 98.69 113 PHE B C 1
ATOM 4223 O O . PHE B 1 113 ? 4.52 -22.531 -3.02 1 98.69 113 PHE B O 1
ATOM 4230 N N . ALA B 1 114 ? 3.611 -24.578 -2.703 1 98.69 114 ALA B N 1
ATOM 4231 C CA . ALA B 1 114 ? 4.223 -24.781 -1.393 1 98.69 114 ALA B CA 1
ATOM 4232 C C . ALA B 1 114 ? 5.418 -25.734 -1.492 1 98.69 114 ALA B C 1
ATOM 4234 O O . ALA B 1 114 ? 5.254 -26.953 -1.461 1 98.69 114 ALA B O 1
ATOM 4235 N N . PRO B 1 115 ? 6.605 -25.156 -1.49 1 98.69 115 PRO B N 1
ATOM 4236 C CA . PRO B 1 115 ? 7.785 -26.016 -1.628 1 98.69 115 PRO B CA 1
ATOM 4237 C C . PRO B 1 115 ? 7.871 -27.078 -0.542 1 98.69 115 PRO B C 1
ATOM 4239 O O . PRO B 1 115 ? 8.359 -28.188 -0.796 1 98.69 115 PRO B O 1
ATOM 4242 N N . GLN B 1 116 ? 7.336 -26.797 0.597 1 98.5 116 GLN B N 1
ATOM 4243 C CA . GLN B 1 116 ? 7.445 -27.719 1.72 1 98.5 116 GLN B CA 1
ATOM 4244 C C . GLN B 1 116 ? 6.566 -28.938 1.508 1 98.5 116 GLN B C 1
ATOM 4246 O O . GLN B 1 116 ? 6.844 -30.016 2.059 1 98.5 116 GLN B O 1
ATOM 4251 N N . LEU B 1 117 ? 5.547 -28.844 0.721 1 98.06 117 LEU B N 1
ATOM 4252 C CA . LEU B 1 117 ? 4.73 -30 0.345 1 98.06 117 LEU B CA 1
ATOM 4253 C C . LEU B 1 117 ? 5.516 -30.953 -0.55 1 98.06 117 LEU B C 1
ATOM 4255 O O . LEU B 1 117 ? 5.199 -32.125 -0.627 1 98.06 117 LEU B O 1
ATOM 4259 N N . LEU B 1 118 ? 6.57 -30.438 -1.174 1 98.56 118 LEU B N 1
ATOM 4260 C CA . LEU B 1 118 ? 7.27 -31.188 -2.219 1 98.56 118 LEU B CA 1
ATOM 4261 C C . LEU B 1 118 ? 8.641 -31.641 -1.733 1 98.56 118 LEU B C 1
ATOM 4263 O O . LEU B 1 118 ? 9.281 -32.5 -2.361 1 98.56 118 LEU B O 1
ATOM 4267 N N . ALA B 1 119 ? 9.078 -31.125 -0.642 1 98.5 119 ALA B N 1
ATOM 4268 C CA . ALA B 1 119 ? 10.43 -31.391 -0.15 1 98.5 119 ALA B CA 1
ATOM 4269 C C . ALA B 1 119 ? 10.523 -32.75 0.515 1 98.5 119 ALA B C 1
ATOM 4271 O O . ALA B 1 119 ? 9.555 -33.219 1.111 1 98.5 119 ALA B O 1
ATOM 4272 N N . ILE B 1 120 ? 11.688 -33.375 0.345 1 97.69 120 ILE B N 1
ATOM 4273 C CA . ILE B 1 120 ? 12.055 -34.625 1.005 1 97.69 120 ILE B CA 1
ATOM 4274 C C . ILE B 1 120 ? 13.359 -34.438 1.781 1 97.69 120 ILE B C 1
ATOM 4276 O O . ILE B 1 120 ? 14.43 -34.312 1.188 1 97.69 120 ILE B O 1
ATOM 4280 N N . PRO B 1 121 ? 13.195 -34.406 3.072 1 95.88 121 PRO B N 1
ATOM 4281 C CA . PRO B 1 121 ? 14.398 -34.188 3.873 1 95.88 121 PRO B CA 1
ATOM 4282 C C . PRO B 1 121 ? 15.562 -35.094 3.463 1 95.88 121 PRO B C 1
ATOM 4284 O O . PRO B 1 121 ? 15.383 -36.312 3.328 1 95.88 121 PRO B O 1
ATOM 4287 N N . GLY B 1 122 ? 16.672 -34.5 3.215 1 95 122 GLY B N 1
ATOM 4288 C CA . GLY B 1 122 ? 17.891 -35.219 2.875 1 95 122 GLY B CA 1
ATOM 4289 C C . GLY B 1 122 ? 17.984 -35.562 1.399 1 95 122 GLY B C 1
ATOM 4290 O O . GLY B 1 122 ? 19.031 -36 0.928 1 95 122 GLY B O 1
ATOM 4291 N N . LYS B 1 123 ? 16.953 -35.344 0.664 1 97 123 LYS B N 1
ATOM 4292 C CA . LYS B 1 123 ? 16.953 -35.781 -0.731 1 97 123 LYS B CA 1
ATOM 4293 C C . LYS B 1 123 ? 16.594 -34.625 -1.662 1 97 123 LYS B C 1
ATOM 4295 O O . LYS B 1 123 ? 17.234 -34.438 -2.705 1 97 123 LYS B O 1
ATOM 4300 N N . LEU B 1 124 ? 15.609 -33.875 -1.34 1 98.12 124 LEU B N 1
ATOM 4301 C CA . LEU B 1 124 ? 15.078 -32.781 -2.148 1 98.12 124 LEU B CA 1
ATOM 4302 C C . LEU B 1 124 ? 14.766 -31.562 -1.281 1 98.12 124 LEU B C 1
ATOM 4304 O O . LEU B 1 124 ? 13.688 -31.484 -0.689 1 98.12 124 LEU B O 1
ATOM 4308 N N . SER B 1 125 ? 15.648 -30.578 -1.282 1 98 125 SER B N 1
ATOM 4309 C CA . SER B 1 125 ? 15.508 -29.422 -0.413 1 98 125 SER B CA 1
ATOM 4310 C C . SER B 1 125 ? 14.578 -28.375 -1.023 1 98 125 SER B C 1
ATOM 4312 O O . SER B 1 125 ? 14.266 -28.438 -2.213 1 98 125 SER B O 1
ATOM 4314 N N . VAL B 1 126 ? 14.133 -27.484 -0.273 1 98.12 126 VAL B N 1
ATOM 4315 C CA . VAL B 1 126 ? 13.328 -26.359 -0.742 1 98.12 126 VAL B CA 1
ATOM 4316 C C . VAL B 1 126 ? 14.094 -25.594 -1.828 1 98.12 126 VAL B C 1
ATOM 4318 O O . VAL B 1 126 ? 13.516 -25.234 -2.857 1 98.12 126 VAL B O 1
ATOM 4321 N N . GLU B 1 127 ? 15.344 -25.438 -1.603 1 98.06 127 GLU B N 1
ATOM 4322 C CA . GLU B 1 127 ? 16.203 -24.766 -2.57 1 98.06 127 GLU B CA 1
ATOM 4323 C C . GLU B 1 127 ? 16.219 -25.516 -3.902 1 98.06 127 GLU B C 1
ATOM 4325 O O . GLU B 1 127 ? 16.078 -24.906 -4.965 1 98.06 127 GLU B O 1
ATOM 4330 N N . ASP B 1 128 ? 16.406 -26.797 -3.793 1 98.31 128 ASP B N 1
ATOM 4331 C CA . ASP B 1 128 ? 16.406 -27.625 -4.996 1 98.31 128 ASP B CA 1
ATOM 4332 C C . ASP B 1 128 ? 15.094 -27.469 -5.773 1 98.31 128 ASP B C 1
ATOM 4334 O O . ASP B 1 128 ? 15.109 -27.328 -7 1 98.31 128 ASP B O 1
ATOM 4338 N N . ILE B 1 129 ? 14.086 -27.516 -5.082 1 98.88 129 ILE B N 1
ATOM 4339 C CA . ILE B 1 129 ? 12.758 -27.438 -5.684 1 98.88 129 ILE B CA 1
ATOM 4340 C C . ILE B 1 129 ? 12.617 -26.109 -6.434 1 98.88 129 ILE B C 1
ATOM 4342 O O . ILE B 1 129 ? 12.195 -26.078 -7.59 1 98.88 129 ILE B O 1
ATOM 4346 N N . LEU B 1 130 ? 12.969 -25.016 -5.812 1 98.88 130 LEU B N 1
ATOM 4347 C CA . LEU B 1 130 ? 12.844 -23.688 -6.398 1 98.88 130 LEU B CA 1
ATOM 4348 C C . LEU B 1 130 ? 13.719 -23.562 -7.641 1 98.88 130 LEU B C 1
ATOM 4350 O O . LEU B 1 130 ? 13.305 -22.953 -8.633 1 98.88 130 LEU B O 1
ATOM 4354 N N . VAL B 1 131 ? 14.883 -24.125 -7.625 1 98.88 131 VAL B N 1
ATOM 4355 C CA . VAL B 1 131 ? 15.797 -24.078 -8.766 1 98.88 131 VAL B CA 1
ATOM 4356 C C . VAL B 1 131 ? 15.203 -24.875 -9.93 1 98.88 131 VAL B C 1
ATOM 4358 O O . VAL B 1 131 ? 15.195 -24.391 -11.062 1 98.88 131 VAL B O 1
ATOM 4361 N N . HIS B 1 132 ? 14.703 -26.078 -9.672 1 98.88 132 HIS B N 1
ATOM 4362 C CA . HIS B 1 132 ? 14.164 -26.922 -10.727 1 98.88 132 HIS B CA 1
ATOM 4363 C C . HIS B 1 132 ? 12.914 -26.297 -11.344 1 98.88 132 HIS B C 1
ATOM 4365 O O . HIS B 1 132 ? 12.727 -26.344 -12.562 1 98.88 132 HIS B O 1
ATOM 4371 N N . VAL B 1 133 ? 12.039 -25.75 -10.5 1 98.94 133 VAL B N 1
ATOM 4372 C CA . VAL B 1 133 ? 10.859 -25.062 -11.008 1 98.94 133 VAL B CA 1
ATOM 4373 C C . VAL B 1 133 ? 11.281 -23.891 -11.898 1 98.94 133 VAL B C 1
ATOM 4375 O O . VAL B 1 133 ? 10.773 -23.734 -13.008 1 98.94 133 VAL B O 1
ATOM 4378 N N . ASN B 1 134 ? 12.234 -23.109 -11.422 1 98.94 134 ASN B N 1
ATOM 4379 C CA . ASN B 1 134 ? 12.742 -21.984 -12.211 1 98.94 134 ASN B CA 1
ATOM 4380 C C . ASN B 1 134 ? 13.297 -22.453 -13.555 1 98.94 134 ASN B C 1
ATOM 4382 O O . ASN B 1 134 ? 13.078 -21.797 -14.578 1 98.94 134 ASN B O 1
ATOM 4386 N N . ASN B 1 135 ? 14.055 -23.562 -13.516 1 98.88 135 ASN B N 1
ATOM 4387 C CA . ASN B 1 135 ? 14.648 -24.062 -14.758 1 98.88 135 ASN B CA 1
ATOM 4388 C C . ASN B 1 135 ? 13.586 -24.359 -15.805 1 98.88 135 ASN B C 1
ATOM 4390 O O . ASN B 1 135 ? 13.758 -24.031 -16.984 1 98.88 135 ASN B O 1
ATOM 4394 N N . GLY B 1 136 ? 12.484 -25 -15.398 1 98.94 136 GLY B N 1
ATOM 4395 C CA . GLY B 1 136 ? 11.391 -25.281 -16.328 1 98.94 136 GLY B CA 1
ATOM 4396 C C . GLY B 1 136 ? 10.727 -24.016 -16.844 1 98.94 136 GLY B C 1
ATOM 4397 O O . GLY B 1 136 ? 10.492 -23.891 -18.047 1 98.94 136 GLY B O 1
ATOM 4398 N N . LEU B 1 137 ? 10.484 -23.078 -15.953 1 98.94 137 LEU B N 1
ATOM 4399 C CA . LEU B 1 137 ? 9.859 -21.812 -16.328 1 98.94 137 LEU B CA 1
ATOM 4400 C C . LEU B 1 137 ? 10.75 -21.016 -17.266 1 98.94 137 LEU B C 1
ATOM 4402 O O . LEU B 1 137 ? 10.281 -20.484 -18.266 1 98.94 137 LEU B O 1
ATOM 4406 N N . LYS B 1 138 ? 12 -20.969 -16.938 1 98.88 138 LYS B N 1
ATOM 4407 C CA . LYS B 1 138 ? 12.969 -20.203 -17.734 1 98.88 138 LYS B CA 1
ATOM 4408 C C . LYS B 1 138 ? 13.086 -20.75 -19.141 1 98.88 138 LYS B C 1
ATOM 4410 O O . LYS B 1 138 ? 13.156 -20 -20.109 1 98.88 138 LYS B O 1
ATOM 4415 N N . ARG B 1 139 ? 13.133 -22.062 -19.25 1 98.88 139 ARG B N 1
ATOM 4416 C CA . ARG B 1 139 ? 13.234 -22.688 -20.562 1 98.88 139 ARG B CA 1
ATOM 4417 C C . ARG B 1 139 ? 12.047 -22.312 -21.438 1 98.88 139 ARG B C 1
ATOM 4419 O O . ARG B 1 139 ? 12.227 -21.891 -22.594 1 98.88 139 ARG B O 1
ATOM 4426 N N . ALA B 1 140 ? 10.859 -22.469 -20.906 1 98.94 140 ALA B N 1
ATOM 4427 C CA . ALA B 1 140 ? 9.648 -22.125 -21.656 1 98.94 140 ALA B CA 1
ATOM 4428 C C . ALA B 1 140 ? 9.625 -20.641 -22.016 1 98.94 140 ALA B C 1
ATOM 4430 O O . ALA B 1 140 ? 9.211 -20.281 -23.109 1 98.94 140 ALA B O 1
ATOM 4431 N N . THR B 1 141 ? 10.062 -19.812 -21.109 1 98.88 141 THR B N 1
ATOM 4432 C CA . THR B 1 141 ? 10.047 -18.375 -21.312 1 98.88 141 THR B CA 1
ATOM 4433 C C . THR B 1 141 ? 11.055 -17.969 -22.391 1 98.88 141 THR B C 1
ATOM 4435 O O . THR B 1 141 ? 10.742 -17.141 -23.25 1 98.88 141 THR B O 1
ATOM 4438 N N . ASP B 1 142 ? 12.227 -18.531 -22.312 1 98.81 142 ASP B N 1
ATOM 4439 C CA . ASP B 1 142 ? 13.242 -18.281 -23.328 1 98.81 142 ASP B CA 1
ATOM 4440 C C . ASP B 1 142 ? 12.742 -18.672 -24.703 1 98.81 142 ASP B C 1
ATOM 4442 O O . ASP B 1 142 ? 12.938 -17.938 -25.688 1 98.81 142 ASP B O 1
ATOM 4446 N N . GLU B 1 143 ? 12.109 -19.797 -24.781 1 98.75 143 GLU B N 1
ATOM 4447 C CA . GLU B 1 143 ? 11.562 -20.266 -26.062 1 98.75 143 GLU B CA 1
ATOM 4448 C C . GLU B 1 143 ? 10.469 -19.344 -26.562 1 98.75 143 GLU B C 1
ATOM 4450 O O . GLU B 1 143 ? 10.422 -19.016 -27.75 1 98.75 143 GLU B O 1
ATOM 4455 N N . ALA B 1 144 ? 9.594 -18.922 -25.672 1 98.69 144 ALA B N 1
ATOM 4456 C CA . ALA B 1 144 ? 8.523 -18 -26.062 1 98.69 144 ALA B CA 1
ATOM 4457 C C . ALA B 1 144 ? 9.078 -16.672 -26.531 1 98.69 144 ALA B C 1
ATOM 4459 O O . ALA B 1 144 ? 8.562 -16.078 -27.484 1 98.69 144 ALA B O 1
ATOM 4460 N N . ASN B 1 145 ? 10.109 -16.219 -25.906 1 98.62 145 ASN B N 1
ATOM 4461 C CA . ASN B 1 145 ? 10.688 -14.906 -26.203 1 98.62 145 ASN B CA 1
ATOM 4462 C C . ASN B 1 145 ? 11.539 -14.945 -27.469 1 98.62 145 ASN B C 1
ATOM 4464 O O . ASN B 1 145 ? 11.93 -13.906 -28 1 98.62 145 ASN B O 1
ATOM 4468 N N . ALA B 1 146 ? 11.844 -16.125 -27.969 1 98.38 146 ALA B N 1
ATOM 4469 C CA . ALA B 1 146 ? 12.602 -16.297 -29.203 1 98.38 146 ALA B CA 1
ATOM 4470 C C . ALA B 1 146 ? 11.695 -16.141 -30.422 1 98.38 146 ALA B C 1
ATOM 4472 O O . ALA B 1 146 ? 12.172 -16.016 -31.547 1 98.38 146 ALA B O 1
ATOM 4473 N N . ALA B 1 147 ? 10.438 -16.109 -30.188 1 97.12 147 ALA B N 1
ATOM 4474 C CA . ALA B 1 147 ? 9.492 -15.953 -31.297 1 97.12 147 ALA B CA 1
ATOM 4475 C C . ALA B 1 147 ? 9.703 -14.617 -32 1 97.12 147 ALA B C 1
ATOM 4477 O O . ALA B 1 147 ? 10.086 -13.625 -31.391 1 97.12 147 ALA B O 1
ATOM 4478 N N . ASP B 1 148 ? 9.344 -14.492 -33.281 1 96.62 148 ASP B N 1
ATOM 4479 C CA . ASP B 1 148 ? 9.625 -13.344 -34.125 1 96.62 148 ASP B CA 1
ATOM 4480 C C . ASP B 1 148 ? 8.883 -12.102 -33.656 1 96.62 148 ASP B C 1
ATOM 4482 O O . ASP B 1 148 ? 9.422 -10.992 -33.688 1 96.62 148 ASP B O 1
ATOM 4486 N N . ASP B 1 149 ? 7.688 -12.289 -33.219 1 94.5 149 ASP B N 1
ATOM 4487 C CA . ASP B 1 149 ? 6.883 -11.133 -32.844 1 94.5 149 ASP B CA 1
ATOM 4488 C C . ASP B 1 149 ? 7.43 -10.484 -31.562 1 94.5 149 ASP B C 1
ATOM 4490 O O . ASP B 1 149 ? 7.301 -9.273 -31.375 1 94.5 149 ASP B O 1
ATOM 4494 N N . VAL B 1 150 ? 8.062 -11.273 -30.719 1 97.06 150 VAL B N 1
ATOM 4495 C CA . VAL B 1 150 ? 8.672 -10.734 -29.5 1 97.06 150 VAL B CA 1
ATOM 4496 C C . VAL B 1 150 ? 10.023 -10.109 -29.844 1 97.06 150 VAL B C 1
ATOM 4498 O O . VAL B 1 150 ? 10.328 -8.992 -29.406 1 97.06 150 VAL B O 1
ATOM 4501 N N . GLN B 1 151 ? 10.828 -10.789 -30.688 1 97.06 151 GLN B N 1
ATOM 4502 C CA . GLN B 1 151 ? 12.164 -10.312 -31.047 1 97.06 151 GLN B CA 1
ATOM 4503 C C . GLN B 1 151 ? 12.086 -9 -31.812 1 97.06 151 GLN B C 1
ATOM 4505 O O . GLN B 1 151 ? 12.953 -8.133 -31.672 1 97.06 151 GLN B O 1
ATOM 4510 N N . SER B 1 152 ? 11.055 -8.812 -32.625 1 96.56 152 SER B N 1
ATOM 4511 C CA . SER B 1 152 ? 10.898 -7.605 -33.406 1 96.56 152 SER B CA 1
ATOM 4512 C C . SER B 1 152 ? 10.336 -6.457 -32.594 1 96.56 152 SER B C 1
ATOM 4514 O O . SER B 1 152 ? 10.359 -5.305 -33.031 1 96.56 152 SER B O 1
ATOM 4516 N N . GLY B 1 153 ? 9.727 -6.82 -31.453 1 95.06 153 GLY B N 1
ATOM 4517 C CA . GLY B 1 153 ? 9.109 -5.805 -30.609 1 95.06 153 GLY B CA 1
ATOM 4518 C C . GLY B 1 153 ? 7.633 -5.602 -30.906 1 95.06 153 GLY B C 1
ATOM 4519 O O . GLY B 1 153 ? 6.996 -4.723 -30.312 1 95.06 153 GLY B O 1
ATOM 4520 N N . ALA B 1 154 ? 7.125 -6.391 -31.734 1 95.44 154 ALA B N 1
ATOM 4521 C CA . ALA B 1 154 ? 5.715 -6.27 -32.094 1 95.44 154 ALA B CA 1
ATOM 4522 C C . ALA B 1 154 ? 4.812 -6.699 -30.938 1 95.44 154 ALA B C 1
ATOM 4524 O O . ALA B 1 154 ? 3.686 -6.211 -30.812 1 95.44 154 ALA B O 1
ATOM 4525 N N . ALA B 1 155 ? 5.262 -7.621 -30.125 1 97.06 155 ALA B N 1
ATOM 4526 C CA . ALA B 1 155 ? 4.547 -8.086 -28.938 1 97.06 155 ALA B CA 1
ATOM 4527 C C . ALA B 1 155 ? 5.41 -7.969 -27.688 1 97.06 155 ALA B C 1
ATOM 4529 O O . ALA B 1 155 ? 6.641 -8.039 -27.766 1 97.06 155 ALA B O 1
ATOM 4530 N N . PRO B 1 156 ? 4.805 -7.762 -26.547 1 98.25 156 PRO B N 1
ATOM 4531 C CA . PRO B 1 156 ? 5.594 -7.645 -25.312 1 98.25 156 PRO B CA 1
ATOM 4532 C C . PRO B 1 156 ? 6.305 -8.945 -24.938 1 98.25 156 PRO B C 1
ATOM 4534 O O . PRO B 1 156 ? 5.812 -10.031 -25.25 1 98.25 156 PRO B O 1
ATOM 4537 N N . VAL B 1 157 ? 7.395 -8.82 -24.281 1 98.31 157 VAL B N 1
ATOM 4538 C CA . VAL B 1 157 ? 8.195 -9.953 -23.812 1 98.31 157 VAL B CA 1
ATOM 4539 C C . VAL B 1 157 ? 7.426 -10.727 -22.75 1 98.31 157 VAL B C 1
ATOM 4541 O O . VAL B 1 157 ? 6.594 -10.164 -22.047 1 98.31 157 VAL B O 1
ATOM 4544 N N . HIS B 1 158 ? 7.699 -12.023 -22.703 1 98.75 158 HIS B N 1
ATOM 4545 C CA . HIS B 1 158 ? 7.125 -12.883 -21.688 1 98.75 158 HIS B CA 1
ATOM 4546 C C . HIS B 1 158 ? 8.008 -12.922 -20.438 1 98.75 158 HIS B C 1
ATOM 4548 O O . HIS B 1 158 ? 9.227 -12.773 -20.531 1 98.75 158 HIS B O 1
ATOM 4554 N N . GLY B 1 159 ? 7.391 -13.062 -19.312 1 98.69 159 GLY B N 1
ATOM 4555 C CA . GLY B 1 159 ? 8.094 -13.211 -18.047 1 98.69 159 GLY B CA 1
ATOM 4556 C C . GLY B 1 159 ? 7.289 -13.953 -17 1 98.69 159 GLY B C 1
ATOM 4557 O O . GLY B 1 159 ? 6.129 -14.297 -17.219 1 98.69 159 GLY B O 1
ATOM 4558 N N . TYR B 1 160 ? 7.938 -14.234 -15.867 1 98.88 160 TYR B N 1
ATOM 4559 C CA . TYR B 1 160 ? 7.281 -14.945 -14.773 1 98.88 160 TYR B CA 1
ATOM 4560 C C . TYR B 1 160 ? 7.891 -14.562 -13.43 1 98.88 160 TYR B C 1
ATOM 4562 O O . TYR B 1 160 ? 8.969 -13.969 -13.375 1 98.88 160 TYR B O 1
ATOM 4570 N N . GLY B 1 161 ? 7.141 -14.742 -12.383 1 98.81 161 GLY B N 1
ATOM 4571 C CA . GLY B 1 161 ? 7.598 -14.727 -11 1 98.81 161 GLY B CA 1
ATOM 4572 C C . GLY B 1 161 ? 7.188 -15.953 -10.219 1 98.81 161 GLY B C 1
ATOM 4573 O O . GLY B 1 161 ? 6.254 -16.656 -10.609 1 98.81 161 GLY B O 1
ATOM 4574 N N . ILE B 1 162 ? 7.926 -16.219 -9.18 1 98.94 162 ILE B N 1
ATOM 4575 C CA . ILE B 1 162 ? 7.617 -17.359 -8.32 1 98.94 162 ILE B CA 1
ATOM 4576 C C . ILE B 1 162 ? 7.152 -16.875 -6.953 1 98.94 162 ILE B C 1
ATOM 4578 O O . ILE B 1 162 ? 7.809 -16.031 -6.332 1 98.94 162 ILE B O 1
ATOM 4582 N N . ILE B 1 163 ? 6.008 -17.344 -6.523 1 98.94 163 ILE B N 1
ATOM 4583 C CA . ILE B 1 163 ? 5.484 -17.062 -5.191 1 98.94 163 ILE B CA 1
ATOM 4584 C C . ILE B 1 163 ? 5.555 -18.328 -4.336 1 98.94 163 ILE B C 1
ATOM 4586 O O . ILE B 1 163 ? 5.035 -19.375 -4.727 1 98.94 163 ILE B O 1
ATOM 4590 N N . VAL B 1 164 ? 6.234 -18.266 -3.172 1 98.88 164 VAL B N 1
ATOM 4591 C CA . VAL B 1 164 ? 6.289 -19.406 -2.266 1 98.88 164 VAL B CA 1
ATOM 4592 C C . VAL B 1 164 ? 5.117 -19.344 -1.285 1 98.88 164 VAL B C 1
ATOM 4594 O O . VAL B 1 164 ? 4.871 -18.312 -0.674 1 98.88 164 VAL B O 1
ATOM 4597 N N . CYS B 1 165 ? 4.457 -20.453 -1.173 1 98.62 165 CYS B N 1
ATOM 4598 C CA . CYS B 1 165 ? 3.252 -20.5 -0.351 1 98.62 165 CYS B CA 1
ATOM 4599 C C . CYS B 1 165 ? 3.498 -21.312 0.922 1 98.62 165 CYS B C 1
ATOM 4601 O O . CYS B 1 165 ? 3.914 -22.469 0.861 1 98.62 165 CYS B O 1
ATOM 4603 N N . ALA B 1 166 ? 3.273 -20.688 2.039 1 98.56 166 ALA B N 1
ATOM 4604 C CA . ALA B 1 166 ? 3.215 -21.406 3.305 1 98.56 166 ALA B CA 1
ATOM 4605 C C . ALA B 1 166 ? 1.821 -21.984 3.545 1 98.56 166 ALA B C 1
ATOM 4607 O O . ALA B 1 166 ? 0.816 -21.344 3.246 1 98.56 166 ALA B O 1
ATOM 4608 N N . MET B 1 167 ? 1.801 -23.125 4.074 1 97.56 167 MET B N 1
ATOM 4609 C CA . MET B 1 167 ? 0.508 -23.75 4.359 1 97.56 167 MET B CA 1
ATOM 4610 C C . MET B 1 167 ? -0.075 -23.203 5.664 1 97.56 167 MET B C 1
ATOM 4612 O O . MET B 1 167 ? 0.606 -23.188 6.688 1 97.56 167 MET B O 1
ATOM 4616 N N . ARG B 1 168 ? -1.344 -22.859 5.598 1 96.56 168 ARG B N 1
ATOM 4617 C CA . ARG B 1 168 ? -2.033 -22.438 6.809 1 96.56 168 ARG B CA 1
ATOM 4618 C C . ARG B 1 168 ? -2.193 -23.594 7.789 1 96.56 168 ARG B C 1
ATOM 4620 O O . ARG B 1 168 ? -2.244 -23.375 9 1 96.56 168 ARG B O 1
ATOM 4627 N N . PHE B 1 169 ? -2.326 -24.703 7.191 1 94.5 169 PHE B N 1
ATOM 4628 C CA . PHE B 1 169 ? -2.551 -25.953 7.918 1 94.5 169 PHE B CA 1
ATOM 4629 C C . PHE B 1 169 ? -1.838 -27.109 7.242 1 94.5 169 PHE B C 1
ATOM 4631 O O . PHE B 1 169 ? -1.788 -27.188 6.012 1 94.5 169 PHE B O 1
ATOM 4638 N N . PHE B 1 170 ? -1.262 -27.922 8.109 1 95.25 170 PHE B N 1
ATOM 4639 C CA . PHE B 1 170 ? -0.707 -29.172 7.586 1 95.25 170 PHE B CA 1
ATOM 4640 C C . PHE B 1 170 ? -0.697 -30.25 8.656 1 95.25 170 PHE B C 1
ATOM 4642 O O . PHE B 1 170 ? -0.771 -29.953 9.852 1 95.25 170 PHE B O 1
ATOM 4649 N N . MET B 1 171 ? -0.686 -31.438 8.203 1 94.25 171 MET B N 1
ATOM 4650 C CA . MET B 1 171 ? -0.537 -32.625 9.023 1 94.25 171 MET B CA 1
ATOM 4651 C C . MET B 1 171 ? 0.691 -33.438 8.594 1 94.25 171 MET B C 1
ATOM 4653 O O . MET B 1 171 ? 1.22 -33.219 7.5 1 94.25 171 MET B O 1
ATOM 4657 N N . PRO B 1 172 ? 1.105 -34.312 9.477 1 95.44 172 PRO B N 1
ATOM 4658 C CA . PRO B 1 172 ? 2.283 -35.125 9.133 1 95.44 172 PRO B CA 1
ATOM 4659 C C . PRO B 1 172 ? 2.117 -35.875 7.816 1 95.44 172 PRO B C 1
ATOM 4661 O O . PRO B 1 172 ? 3.088 -36.062 7.074 1 95.44 172 PRO B O 1
ATOM 4664 N N . ASN B 1 173 ? 0.959 -36.219 7.473 1 94.75 173 ASN B N 1
ATOM 4665 C CA . ASN B 1 173 ? 0.742 -37.062 6.305 1 94.75 173 ASN B CA 1
ATOM 4666 C C . ASN B 1 173 ? 0.661 -36.25 5.02 1 94.75 173 ASN B C 1
ATOM 4668 O O . ASN B 1 173 ? 0.379 -36.781 3.951 1 94.75 173 ASN B O 1
ATOM 4672 N N . PHE B 1 174 ? 0.929 -34.906 5.074 1 95.12 174 PHE B N 1
ATOM 4673 C CA . PHE B 1 174 ? 0.907 -34.062 3.893 1 95.12 174 PHE B CA 1
ATOM 4674 C C . PHE B 1 174 ? 2.156 -34.281 3.045 1 95.12 174 PHE B C 1
ATOM 4676 O O . PHE B 1 174 ? 2.182 -33.906 1.867 1 95.12 174 PHE B O 1
ATOM 4683 N N . GLY B 1 175 ? 3.193 -34.906 3.633 1 95.25 175 GLY B N 1
ATOM 4684 C CA . GLY B 1 175 ? 4.434 -35.188 2.93 1 95.25 175 GLY B CA 1
ATOM 4685 C C . GLY B 1 175 ? 5.605 -35.406 3.863 1 95.25 175 GLY B C 1
ATOM 4686 O O . GLY B 1 175 ? 5.5 -35.188 5.07 1 95.25 175 GLY B O 1
ATOM 4687 N N . PRO B 1 176 ? 6.676 -35.844 3.299 1 97 176 PRO B N 1
ATOM 4688 C CA . PRO B 1 176 ? 7.824 -36.219 4.133 1 97 176 PRO B CA 1
ATOM 4689 C C . PRO B 1 176 ? 8.344 -35.031 4.945 1 97 176 PRO B C 1
ATOM 4691 O O . PRO B 1 176 ? 8.766 -35.188 6.094 1 97 176 PRO B O 1
ATOM 4694 N N . TYR B 1 177 ? 8.352 -33.875 4.414 1 97.81 177 TYR B N 1
ATOM 4695 C CA . TYR B 1 177 ? 8.836 -32.688 5.117 1 97.81 177 TYR B CA 1
ATOM 4696 C C . TYR B 1 177 ? 8.016 -32.438 6.371 1 97.81 177 TYR B C 1
ATOM 4698 O O . TYR B 1 177 ? 8.57 -32.25 7.457 1 97.81 177 TYR B O 1
ATOM 4706 N N . TYR B 1 178 ? 6.734 -32.438 6.238 1 97.56 178 TYR B N 1
ATOM 4707 C CA . TYR B 1 178 ? 5.859 -32.094 7.359 1 97.56 178 TYR B CA 1
ATOM 4708 C C . TYR B 1 178 ? 5.863 -33.219 8.398 1 97.56 178 TYR B C 1
ATOM 4710 O O . TYR B 1 178 ? 5.723 -32.969 9.602 1 97.56 178 TYR B O 1
ATOM 4718 N N . GLU B 1 179 ? 6.035 -34.469 7.918 1 97.38 179 GLU B N 1
ATOM 4719 C CA . GLU B 1 179 ? 6.207 -35.562 8.875 1 97.38 179 GLU B CA 1
ATOM 4720 C C . GLU B 1 179 ? 7.375 -35.281 9.82 1 97.38 179 GLU B C 1
ATOM 4722 O O . GLU B 1 179 ? 7.223 -35.375 11.039 1 97.38 179 GLU B O 1
ATOM 4727 N N . GLN B 1 180 ? 8.469 -34.969 9.258 1 97.44 180 GLN B N 1
ATOM 4728 C CA . GLN B 1 180 ? 9.664 -34.688 10.055 1 97.44 180 GLN B CA 1
ATOM 4729 C C . GLN B 1 180 ? 9.484 -33.406 10.875 1 97.44 180 GLN B C 1
ATOM 4731 O O . GLN B 1 180 ? 9.883 -33.375 12.039 1 97.44 180 GLN B O 1
ATOM 4736 N N . PHE B 1 181 ? 8.906 -32.406 10.289 1 97.25 181 PHE B N 1
ATOM 4737 C CA . PHE B 1 181 ? 8.742 -31.109 10.953 1 97.25 181 PHE B CA 1
ATOM 4738 C C . PHE B 1 181 ? 7.867 -31.25 12.188 1 97.25 181 PHE B C 1
ATOM 4740 O O . PHE B 1 181 ? 8.195 -30.703 13.25 1 97.25 181 PHE B O 1
ATOM 4747 N N . CYS B 1 182 ? 6.797 -32 12.023 1 97.12 182 CYS B N 1
ATOM 4748 C CA . CYS B 1 182 ? 5.879 -32.219 13.133 1 97.12 182 CYS B CA 1
ATOM 4749 C C . CYS B 1 182 ? 6.547 -33.031 14.234 1 97.12 182 CYS B C 1
ATOM 4751 O O . CYS B 1 182 ? 6.297 -32.781 15.422 1 97.12 182 CYS B O 1
ATOM 4753 N N . HIS B 1 183 ? 7.34 -33.938 13.828 1 96.31 183 HIS B N 1
ATOM 4754 C CA . HIS B 1 183 ? 8.047 -34.75 14.805 1 96.31 183 HIS B CA 1
ATOM 4755 C C . HIS B 1 183 ? 9 -33.906 15.641 1 96.31 183 HIS B C 1
ATOM 4757 O O . HIS B 1 183 ? 9.008 -34.031 16.875 1 96.31 183 HIS B O 1
ATOM 4763 N N . VAL B 1 184 ? 9.758 -33.062 15.008 1 96.31 184 VAL B N 1
ATOM 4764 C CA . VAL B 1 184 ? 10.758 -32.25 15.664 1 96.31 184 VAL B CA 1
ATOM 4765 C C . VAL B 1 184 ? 10.062 -31.234 16.578 1 96.31 184 VAL B C 1
ATOM 4767 O O . VAL B 1 184 ? 10.578 -30.922 17.656 1 96.31 184 VAL B O 1
ATOM 4770 N N . HIS B 1 185 ? 8.82 -30.797 16.156 1 96.75 185 HIS B N 1
ATOM 4771 C CA . HIS B 1 185 ? 8.109 -29.766 16.906 1 96.75 185 HIS B CA 1
ATOM 4772 C C . HIS B 1 185 ? 6.879 -30.328 17.609 1 96.75 185 HIS B C 1
ATOM 4774 O O . HIS B 1 185 ? 5.859 -29.641 17.719 1 96.75 185 HIS B O 1
ATOM 4780 N N . ARG B 1 186 ? 6.922 -31.531 17.969 1 93.25 186 ARG B N 1
ATOM 4781 C CA . ARG B 1 186 ? 5.762 -32.281 18.438 1 93.25 186 ARG B CA 1
ATOM 4782 C C . ARG B 1 186 ? 5.195 -31.688 19.719 1 93.25 186 ARG B C 1
ATOM 4784 O O . ARG B 1 186 ? 4.047 -31.969 20.078 1 93.25 186 ARG B O 1
ATOM 4791 N N . TYR B 1 187 ? 5.902 -30.781 20.484 1 95.25 187 TYR B N 1
ATOM 4792 C CA . TYR B 1 187 ? 5.41 -30.219 21.734 1 95.25 187 TYR B CA 1
ATOM 4793 C C . TYR B 1 187 ? 4.945 -28.781 21.547 1 95.25 187 TYR B C 1
ATOM 4795 O O . TYR B 1 187 ? 4.527 -28.125 22.5 1 95.25 187 TYR B O 1
ATOM 4803 N N . GLU B 1 188 ? 5.016 -28.312 20.312 1 93.94 188 GLU B N 1
ATOM 4804 C CA . GLU B 1 188 ? 4.543 -26.969 20 1 93.94 188 GLU B CA 1
ATOM 4805 C C . GLU B 1 188 ? 3.02 -26.938 19.891 1 93.94 188 GLU B C 1
ATOM 4807 O O . GLU B 1 188 ? 2.402 -27.891 19.422 1 93.94 188 GLU B O 1
ATOM 4812 N N . ASP B 1 189 ? 2.539 -25.766 20.312 1 94.69 189 ASP B N 1
ATOM 4813 C CA . ASP B 1 189 ? 1.141 -25.516 19.984 1 94.69 189 ASP B CA 1
ATOM 4814 C C . ASP B 1 189 ? 0.926 -25.484 18.484 1 94.69 189 ASP B C 1
ATOM 4816 O O . ASP B 1 189 ? 1.784 -25 17.734 1 94.69 189 ASP B O 1
ATOM 4820 N N . ASN B 1 190 ? -0.179 -25.938 18.016 1 91.31 190 ASN B N 1
ATOM 4821 C CA . ASN B 1 190 ? -0.454 -26.047 16.594 1 91.31 190 ASN B CA 1
ATOM 4822 C C . ASN B 1 190 ? -0.29 -24.719 15.875 1 91.31 190 ASN B C 1
ATOM 4824 O O . ASN B 1 190 ? 0.348 -24.656 14.82 1 91.31 190 ASN B O 1
ATOM 4828 N N . HIS B 1 191 ? -0.819 -23.766 16.453 1 93.5 191 HIS B N 1
ATOM 4829 C CA . HIS B 1 191 ? -0.746 -22.469 15.789 1 93.5 191 HIS B CA 1
ATOM 4830 C C . HIS B 1 191 ? 0.696 -21.984 15.695 1 93.5 191 HIS B C 1
ATOM 4832 O O . HIS B 1 191 ? 1.084 -21.375 14.695 1 93.5 191 HIS B O 1
ATOM 4838 N N . ARG B 1 192 ? 1.433 -22.203 16.656 1 94.81 192 ARG B N 1
ATOM 4839 C CA . ARG B 1 192 ? 2.854 -21.875 16.625 1 94.81 192 ARG B CA 1
ATOM 4840 C C . ARG B 1 192 ? 3.586 -22.719 15.586 1 94.81 192 ARG B C 1
ATOM 4842 O O . ARG B 1 192 ? 4.473 -22.234 14.891 1 94.81 192 ARG B O 1
ATOM 4849 N N . LEU B 1 193 ? 3.174 -24 15.539 1 97.19 193 LEU B N 1
ATOM 4850 C CA . LEU B 1 193 ? 3.752 -24.922 14.578 1 97.19 193 LEU B CA 1
ATOM 4851 C C . LEU B 1 193 ? 3.615 -24.391 13.156 1 97.19 193 LEU B C 1
ATOM 4853 O O . LEU B 1 193 ? 4.57 -24.438 12.375 1 97.19 193 LEU B O 1
ATOM 4857 N N . TYR B 1 194 ? 2.527 -23.859 12.789 1 98 194 TYR B N 1
ATOM 4858 C CA . TYR B 1 194 ? 2.279 -23.328 11.453 1 98 194 TYR B CA 1
ATOM 4859 C C . TYR B 1 194 ? 3.15 -22.109 11.18 1 98 194 TYR B C 1
ATOM 4861 O O . TYR B 1 194 ? 3.713 -21.969 10.086 1 98 194 TYR B O 1
ATOM 4869 N N . GLY B 1 195 ? 3.297 -21.266 12.172 1 98.06 195 GLY B N 1
ATOM 4870 C CA . GLY B 1 195 ? 4.152 -20.109 12.047 1 98.06 195 GLY B CA 1
ATOM 4871 C C . GLY B 1 195 ? 5.617 -20.453 11.867 1 98.06 195 GLY B C 1
ATOM 4872 O O . GLY B 1 195 ? 6.316 -19.828 11.062 1 98.06 195 GLY B O 1
ATOM 4873 N N . LEU B 1 196 ? 6.012 -21.422 12.594 1 97.88 196 LEU B N 1
ATOM 4874 C CA . LEU B 1 196 ? 7.398 -21.859 12.516 1 97.88 196 LEU B CA 1
ATOM 4875 C C . LEU B 1 196 ? 7.711 -22.422 11.125 1 97.88 196 LEU B C 1
ATOM 4877 O O . LEU B 1 196 ? 8.789 -22.172 10.586 1 97.88 196 LEU B O 1
ATOM 4881 N N . ALA B 1 197 ? 6.793 -23.125 10.578 1 98.44 197 ALA B N 1
ATOM 4882 C CA . ALA B 1 197 ? 6.984 -23.672 9.242 1 98.44 197 ALA B CA 1
ATOM 4883 C C . ALA B 1 197 ? 7.074 -22.562 8.195 1 98.44 197 ALA B C 1
ATOM 4885 O O . ALA B 1 197 ? 7.891 -22.641 7.277 1 98.44 197 ALA B O 1
ATOM 4886 N N . SER B 1 198 ? 6.258 -21.578 8.383 1 98.38 198 SER B N 1
ATOM 4887 C CA . SER B 1 198 ? 6.281 -20.438 7.461 1 98.38 198 SER B CA 1
ATOM 4888 C C . SER B 1 198 ? 7.609 -19.688 7.543 1 98.38 198 SER B C 1
ATOM 4890 O O . SER B 1 198 ? 8.148 -19.266 6.52 1 98.38 198 SER B O 1
ATOM 4892 N N . MET B 1 199 ? 8.102 -19.531 8.742 1 98.38 199 MET B N 1
ATOM 4893 C CA . MET B 1 199 ? 9.391 -18.875 8.938 1 98.38 199 MET B CA 1
ATOM 4894 C C . MET B 1 199 ? 10.516 -19.672 8.273 1 98.38 199 MET B C 1
ATOM 4896 O O . MET B 1 199 ? 11.383 -19.109 7.613 1 98.38 199 MET B O 1
ATOM 4900 N N . ALA B 1 200 ? 10.445 -21 8.492 1 98.31 200 ALA B N 1
ATOM 4901 C CA . ALA B 1 200 ? 11.445 -21.859 7.867 1 98.31 200 ALA B CA 1
ATOM 4902 C C . ALA B 1 200 ? 11.398 -21.75 6.348 1 98.31 200 ALA B C 1
ATOM 4904 O O . ALA B 1 200 ? 12.445 -21.656 5.695 1 98.31 200 ALA B O 1
ATOM 4905 N N . LEU B 1 201 ? 10.25 -21.656 5.824 1 98.75 201 LEU B N 1
ATOM 4906 C CA . LEU B 1 201 ? 10.07 -21.562 4.379 1 98.75 201 LEU B CA 1
ATOM 4907 C C . LEU B 1 201 ? 10.672 -20.266 3.84 1 98.75 201 LEU B C 1
ATOM 4909 O O . LEU B 1 201 ? 11.484 -20.297 2.91 1 98.75 201 LEU B O 1
ATOM 4913 N N . ILE B 1 202 ? 10.281 -19.141 4.434 1 98.75 202 ILE B N 1
ATOM 4914 C CA . ILE B 1 202 ? 10.602 -17.859 3.844 1 98.75 202 ILE B CA 1
ATOM 4915 C C . ILE B 1 202 ? 12.102 -17.578 3.975 1 98.75 202 ILE B C 1
ATOM 4917 O O . ILE B 1 202 ? 12.703 -16.969 3.094 1 98.75 202 ILE B O 1
ATOM 4921 N N . THR B 1 203 ? 12.727 -18.031 5.059 1 98.5 203 THR B N 1
ATOM 4922 C CA . THR B 1 203 ? 14.164 -17.844 5.215 1 98.5 203 THR B CA 1
ATOM 4923 C C . THR B 1 203 ? 14.922 -18.656 4.168 1 98.5 203 THR B C 1
ATOM 4925 O O . THR B 1 203 ? 15.883 -18.172 3.57 1 98.5 203 THR B O 1
ATOM 4928 N N . GLN B 1 204 ? 14.453 -19.875 3.922 1 98.06 204 GLN B N 1
ATOM 4929 C CA . GLN B 1 204 ? 15.086 -20.719 2.916 1 98.06 204 GLN B CA 1
ATOM 4930 C C . GLN B 1 204 ? 14.859 -20.156 1.512 1 98.06 204 GLN B C 1
ATOM 4932 O O . GLN B 1 204 ? 15.773 -20.156 0.687 1 98.06 204 GLN B O 1
ATOM 4937 N N . ALA B 1 205 ? 13.688 -19.734 1.278 1 98.56 205 ALA B N 1
ATOM 4938 C CA . ALA B 1 205 ? 13.359 -19.188 -0.033 1 98.56 205 ALA B CA 1
ATOM 4939 C C . ALA B 1 205 ? 14.195 -17.938 -0.32 1 98.56 205 ALA B C 1
ATOM 4941 O O . ALA B 1 205 ? 14.688 -17.75 -1.437 1 98.56 205 ALA B O 1
ATOM 4942 N N . HIS B 1 206 ? 14.289 -17.062 0.664 1 98.19 206 HIS B N 1
ATOM 4943 C CA . HIS B 1 206 ? 15.094 -15.859 0.5 1 98.19 206 HIS B CA 1
ATOM 4944 C C . HIS B 1 206 ? 16.562 -16.203 0.235 1 98.19 206 HIS B C 1
ATOM 4946 O O . HIS B 1 206 ? 17.203 -15.586 -0.613 1 98.19 206 HIS B O 1
ATOM 4952 N N . ALA B 1 207 ? 17.094 -17.156 0.97 1 97.56 207 ALA B N 1
ATOM 4953 C CA . ALA B 1 207 ? 18.469 -17.609 0.756 1 97.56 207 ALA B CA 1
ATOM 4954 C C . ALA B 1 207 ? 18.656 -18.125 -0.665 1 97.56 207 ALA B C 1
ATOM 4956 O O . ALA B 1 207 ? 19.656 -17.828 -1.314 1 97.56 207 ALA B O 1
ATOM 4957 N N . ALA B 1 208 ? 17.719 -18.891 -1.122 1 98 208 ALA B N 1
ATOM 4958 C CA . ALA B 1 208 ? 17.781 -19.422 -2.48 1 98 208 ALA B CA 1
ATOM 4959 C C . ALA B 1 208 ? 17.703 -18.312 -3.514 1 98 208 ALA B C 1
ATOM 4961 O O . ALA B 1 208 ? 18.422 -18.344 -4.52 1 98 208 ALA B O 1
ATOM 4962 N N . LYS B 1 209 ? 16.812 -17.375 -3.266 1 97.94 209 LYS B N 1
ATOM 4963 C CA . LYS B 1 209 ? 16.688 -16.203 -4.137 1 97.94 209 LYS B CA 1
ATOM 4964 C C . LYS B 1 209 ? 18.031 -15.5 -4.32 1 97.94 209 LYS B C 1
ATOM 4966 O O . LYS B 1 209 ? 18.438 -15.219 -5.449 1 97.94 209 LYS B O 1
ATOM 4971 N N . GLU B 1 210 ? 18.719 -15.266 -3.271 1 95.56 210 GLU B N 1
ATOM 4972 C CA . GLU B 1 210 ? 19.984 -14.539 -3.299 1 95.56 210 GLU B CA 1
ATOM 4973 C C . GLU B 1 210 ? 21.094 -15.391 -3.902 1 95.56 210 GLU B C 1
ATOM 4975 O O . GLU B 1 210 ? 21.875 -14.914 -4.73 1 95.56 210 GLU B O 1
ATOM 4980 N N . ALA B 1 211 ? 21.141 -16.594 -3.533 1 96.88 211 ALA B N 1
ATOM 4981 C CA . ALA B 1 211 ? 22.234 -17.469 -3.928 1 96.88 211 ALA B CA 1
ATOM 4982 C C . ALA B 1 211 ? 22.172 -17.781 -5.418 1 96.88 211 ALA B C 1
ATOM 4984 O O . ALA B 1 211 ? 23.203 -17.938 -6.074 1 96.88 211 ALA B O 1
ATOM 4985 N N . PHE B 1 212 ? 20.938 -17.891 -5.922 1 97.56 212 PHE B N 1
ATOM 4986 C CA . PHE B 1 212 ? 20.812 -18.422 -7.273 1 97.56 212 PHE B CA 1
ATOM 4987 C C . PHE B 1 212 ? 20.188 -17.391 -8.203 1 97.56 212 PHE B C 1
ATOM 4989 O O . PHE B 1 212 ? 19.906 -17.688 -9.367 1 97.56 212 PHE B O 1
ATOM 4996 N N . GLY B 1 213 ? 19.875 -16.234 -7.711 1 96.88 213 GLY B N 1
ATOM 4997 C CA . GLY B 1 213 ? 19.266 -15.195 -8.531 1 96.88 213 GLY B CA 1
ATOM 4998 C C . GLY B 1 213 ? 17.891 -15.562 -9.039 1 96.88 213 GLY B C 1
ATOM 4999 O O . GLY B 1 213 ? 17.547 -15.297 -10.195 1 96.88 213 GLY B O 1
ATOM 5000 N N . LEU B 1 214 ? 17.078 -16.266 -8.219 1 98.5 214 LEU B N 1
ATOM 5001 C CA . LEU B 1 214 ? 15.758 -16.734 -8.609 1 98.5 214 LEU B CA 1
ATOM 5002 C C . LEU B 1 214 ? 14.727 -15.609 -8.492 1 98.5 214 LEU B C 1
ATOM 5004 O O . LEU B 1 214 ? 14.789 -14.805 -7.555 1 98.5 214 LEU B O 1
ATOM 5008 N N . PRO B 1 215 ? 13.797 -15.516 -9.43 1 98.44 215 PRO B N 1
ATOM 5009 C CA . PRO B 1 215 ? 12.75 -14.5 -9.336 1 98.44 215 PRO B CA 1
ATOM 5010 C C . PRO B 1 215 ? 11.648 -14.875 -8.344 1 98.44 215 PRO B C 1
ATOM 5012 O O . PRO B 1 215 ? 10.469 -14.922 -8.711 1 98.44 215 PRO B O 1
ATOM 5015 N N . ILE B 1 216 ? 12.031 -15.141 -7.109 1 98.75 216 ILE B N 1
ATOM 5016 C CA . ILE B 1 216 ? 11.062 -15.312 -6.027 1 98.75 216 ILE B CA 1
ATOM 5017 C C . ILE B 1 216 ? 10.531 -13.945 -5.594 1 98.75 216 ILE B C 1
ATOM 5019 O O . ILE B 1 216 ? 11.242 -13.172 -4.957 1 98.75 216 ILE B O 1
ATOM 5023 N N . VAL B 1 217 ? 9.227 -13.711 -5.855 1 98.12 217 VAL B N 1
ATOM 5024 C CA . VAL B 1 217 ? 8.781 -12.328 -5.855 1 98.12 217 VAL B CA 1
ATOM 5025 C C . VAL B 1 217 ? 7.875 -12.078 -4.648 1 98.12 217 VAL B C 1
ATOM 5027 O O . VAL B 1 217 ? 7.621 -10.93 -4.281 1 98.12 217 VAL B O 1
ATOM 5030 N N . ALA B 1 218 ? 7.359 -13.195 -3.998 1 98.69 218 ALA B N 1
ATOM 5031 C CA . ALA B 1 218 ? 6.441 -12.93 -2.895 1 98.69 218 ALA B CA 1
ATOM 5032 C C . ALA B 1 218 ? 6.277 -14.164 -2.012 1 98.69 218 ALA B C 1
ATOM 5034 O O . ALA B 1 218 ? 6.645 -15.273 -2.406 1 98.69 218 ALA B O 1
ATOM 5035 N N . LEU B 1 219 ? 5.793 -13.914 -0.818 1 98.81 219 LEU B N 1
ATOM 5036 C CA . LEU B 1 219 ? 5.281 -14.922 0.109 1 98.81 219 LEU B CA 1
ATOM 5037 C C . LEU B 1 219 ? 3.756 -14.914 0.128 1 98.81 219 LEU B C 1
ATOM 5039 O O . LEU B 1 219 ? 3.133 -13.852 0.088 1 98.81 219 LEU B O 1
ATOM 5043 N N . ASP B 1 220 ? 3.186 -16.109 0.153 1 98.81 220 ASP B N 1
ATOM 5044 C CA . ASP B 1 220 ? 1.746 -16.312 0.288 1 98.81 220 ASP B CA 1
ATOM 5045 C C . ASP B 1 220 ? 1.438 -17.359 1.364 1 98.81 220 ASP B C 1
ATOM 5047 O O . ASP B 1 220 ? 2.33 -18.078 1.808 1 98.81 220 ASP B O 1
ATOM 5051 N N . ILE B 1 221 ? 0.212 -17.344 1.856 1 98.44 221 ILE B N 1
ATOM 5052 C CA . ILE B 1 221 ? -0.298 -18.484 2.611 1 98.44 221 ILE B CA 1
ATOM 5053 C C . ILE 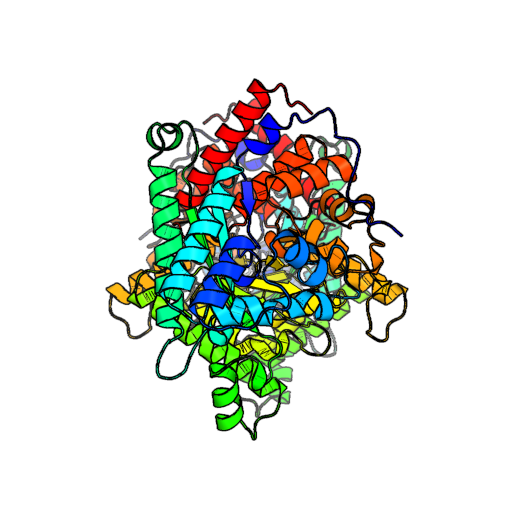B 1 221 ? -1.531 -19.062 1.915 1 98.44 221 ILE B C 1
ATOM 5055 O O . ILE B 1 221 ? -2.324 -18.312 1.333 1 98.44 221 ILE B O 1
ATOM 5059 N N . ALA B 1 222 ? -1.6 -20.328 1.928 1 94.88 222 ALA B N 1
ATOM 5060 C CA . ALA B 1 222 ? -2.719 -21 1.283 1 94.88 222 ALA B CA 1
ATOM 5061 C C . ALA B 1 222 ? -3.227 -22.156 2.143 1 94.88 222 ALA B C 1
ATOM 5063 O O . ALA B 1 222 ? -2.596 -22.531 3.137 1 94.88 222 ALA B O 1
ATOM 5064 N N . GLY B 1 223 ? -4.352 -22.688 1.746 1 92.31 223 GLY B N 1
ATOM 5065 C CA . GLY B 1 223 ? -5.02 -23.75 2.496 1 92.31 223 GLY B CA 1
ATOM 5066 C C . GLY B 1 223 ? -6.293 -23.281 3.176 1 92.31 223 GLY B C 1
ATOM 5067 O O . GLY B 1 223 ? -6.789 -22.188 2.889 1 92.31 223 GLY B O 1
ATOM 5068 N N . ALA B 1 224 ? -6.75 -24.094 4.066 1 89.75 224 ALA B N 1
ATOM 5069 C CA . ALA B 1 224 ? -8.008 -23.797 4.75 1 89.75 224 ALA B CA 1
ATOM 5070 C C . ALA B 1 224 ? -7.898 -22.5 5.551 1 89.75 224 ALA B C 1
ATOM 5072 O O . ALA B 1 224 ? -6.895 -22.25 6.227 1 89.75 224 ALA B O 1
ATOM 5073 N N . GLU B 1 225 ? -8.883 -21.672 5.422 1 90.19 225 GLU B N 1
ATOM 5074 C CA . GLU B 1 225 ? -8.898 -20.391 6.129 1 90.19 225 GLU B CA 1
ATOM 5075 C C . GLU B 1 225 ? -9.547 -20.531 7.504 1 90.19 225 GLU B C 1
ATOM 5077 O O . GLU B 1 225 ? -9.062 -19.969 8.484 1 90.19 225 GLU B O 1
ATOM 5082 N N . ASN B 1 226 ? -10.617 -21.312 7.508 1 90.62 226 ASN B N 1
ATOM 5083 C CA . ASN B 1 226 ? -11.383 -21.469 8.742 1 90.62 226 ASN B CA 1
ATOM 5084 C C . ASN B 1 226 ? -10.578 -22.188 9.812 1 90.62 226 ASN B C 1
ATOM 5086 O O . ASN B 1 226 ? -10.164 -23.328 9.625 1 90.62 226 ASN B O 1
ATOM 5090 N N . GLY B 1 227 ? -10.352 -21.531 10.891 1 92.19 227 GLY B N 1
ATOM 5091 C CA . GLY B 1 227 ? -9.617 -22.125 12 1 92.19 227 GLY B CA 1
ATOM 5092 C C . GLY B 1 227 ? -8.125 -21.906 11.906 1 92.19 227 GLY B C 1
ATOM 5093 O O . GLY B 1 227 ? -7.383 -22.234 12.836 1 92.19 227 GLY B O 1
ATOM 5094 N N . PHE B 1 228 ? -7.672 -21.344 10.867 1 95.19 228 PHE B N 1
ATOM 5095 C CA . PHE B 1 228 ? -6.246 -21.141 10.625 1 95.19 228 PHE B CA 1
ATOM 5096 C C . PHE B 1 228 ? -5.965 -19.703 10.203 1 95.19 228 PHE B C 1
ATOM 5098 O O . PHE B 1 228 ? -5.75 -19.438 9.016 1 95.19 228 PHE B O 1
ATOM 5105 N N . PRO B 1 229 ? -5.906 -18.828 11.156 1 94.5 229 PRO B N 1
ATOM 5106 C CA . PRO B 1 229 ? -5.871 -17.391 10.891 1 94.5 229 PRO B CA 1
ATOM 5107 C C . PRO B 1 229 ? -4.531 -16.938 10.32 1 94.5 229 PRO B C 1
ATOM 5109 O O . PRO B 1 229 ? -3.5 -17.562 10.57 1 94.5 229 PRO B O 1
ATOM 5112 N N . ALA B 1 230 ? -4.535 -15.844 9.609 1 96.06 230 ALA B N 1
ATOM 5113 C CA . ALA B 1 230 ? -3.348 -15.219 9.039 1 96.06 230 ALA B CA 1
ATOM 5114 C C . ALA B 1 230 ? -2.35 -14.844 10.133 1 96.06 230 ALA B C 1
ATOM 5116 O O . ALA B 1 230 ? -1.138 -14.859 9.906 1 96.06 230 ALA B O 1
ATOM 5117 N N . SER B 1 231 ? -2.846 -14.578 11.312 1 95.5 231 SER B N 1
ATOM 5118 C CA . SER B 1 231 ? -2.016 -14.078 12.406 1 95.5 231 SER B CA 1
ATOM 5119 C C . SER B 1 231 ? -0.981 -15.117 12.828 1 95.5 231 SER B C 1
ATOM 5121 O O . SER B 1 231 ? 0.022 -14.773 13.461 1 95.5 231 SER B O 1
ATOM 5123 N N . ASP B 1 232 ? -1.161 -16.422 12.516 1 97.31 232 ASP B N 1
ATOM 5124 C CA . ASP B 1 232 ? -0.195 -17.469 12.828 1 97.31 232 ASP B CA 1
ATOM 5125 C C . ASP B 1 232 ? 1.122 -17.234 12.094 1 97.31 232 ASP B C 1
ATOM 5127 O O . ASP B 1 232 ? 2.152 -17.797 12.461 1 97.31 232 ASP B O 1
ATOM 5131 N N . HIS B 1 233 ? 1.098 -16.391 11.094 1 98.44 233 HIS B N 1
ATOM 5132 C CA . HIS B 1 233 ? 2.219 -16.297 10.164 1 98.44 233 HIS B CA 1
ATOM 5133 C C . HIS B 1 233 ? 2.879 -14.93 10.227 1 98.44 233 HIS B C 1
ATOM 5135 O O . HIS B 1 233 ? 3.668 -14.57 9.352 1 98.44 233 HIS B O 1
ATOM 5141 N N . VAL B 1 234 ? 2.641 -14.094 11.25 1 97.81 234 VAL B N 1
ATOM 5142 C CA . VAL B 1 234 ? 3.051 -12.703 11.352 1 97.81 234 VAL B CA 1
ATOM 5143 C C . VAL B 1 234 ? 4.574 -12.602 11.289 1 97.81 234 VAL B C 1
ATOM 5145 O O . VAL B 1 234 ? 5.121 -11.703 10.648 1 97.81 234 VAL B O 1
ATOM 5148 N N . GLU B 1 235 ? 5.305 -13.508 11.898 1 97.69 235 GLU B N 1
ATOM 5149 C CA . GLU B 1 235 ? 6.762 -13.438 11.938 1 97.69 235 GLU B CA 1
ATOM 5150 C C . GLU B 1 235 ? 7.359 -13.648 10.547 1 97.69 235 GLU B C 1
ATOM 5152 O O . GLU B 1 235 ? 8.281 -12.938 10.148 1 97.69 235 GLU B O 1
ATOM 5157 N N . ALA B 1 236 ? 6.832 -14.648 9.852 1 98.56 236 ALA B N 1
ATOM 5158 C CA . ALA B 1 236 ? 7.324 -14.938 8.508 1 98.56 236 ALA B CA 1
ATOM 5159 C C . ALA B 1 236 ? 7.066 -13.758 7.566 1 98.56 236 ALA B C 1
ATOM 5161 O O . ALA B 1 236 ? 7.938 -13.391 6.77 1 98.56 236 ALA B O 1
ATOM 5162 N N . PHE B 1 237 ? 5.938 -13.188 7.684 1 98.5 237 PHE B N 1
ATOM 5163 C CA . PHE B 1 237 ? 5.582 -12.07 6.816 1 98.5 237 PHE B CA 1
ATOM 5164 C C . PHE B 1 237 ? 6.391 -10.828 7.176 1 98.5 237 PHE B C 1
ATOM 5166 O O . PHE B 1 237 ? 6.734 -10.031 6.301 1 98.5 237 PHE B O 1
ATOM 5173 N N . ALA B 1 238 ? 6.656 -10.609 8.453 1 97.19 238 ALA B N 1
ATOM 5174 C CA . ALA B 1 238 ? 7.539 -9.523 8.867 1 97.19 238 ALA B CA 1
ATOM 5175 C C . ALA B 1 238 ? 8.938 -9.695 8.281 1 97.19 238 ALA B C 1
ATOM 5177 O O . ALA B 1 238 ? 9.555 -8.727 7.828 1 97.19 238 ALA B O 1
ATOM 5178 N N . PHE B 1 239 ? 9.414 -10.93 8.289 1 97.81 239 PHE B N 1
ATOM 5179 C CA . PHE B 1 239 ? 10.711 -11.227 7.691 1 97.81 239 PHE B CA 1
ATOM 5180 C C . PHE B 1 239 ? 10.711 -10.875 6.207 1 97.81 239 PHE B C 1
ATOM 5182 O O . PHE B 1 239 ? 11.617 -10.188 5.723 1 97.81 239 PHE B O 1
ATOM 5189 N N . ALA B 1 240 ? 9.688 -11.359 5.508 1 97.44 240 ALA B N 1
ATOM 5190 C CA . ALA B 1 240 ? 9.578 -11.062 4.078 1 97.44 240 ALA B CA 1
ATOM 5191 C C . ALA B 1 240 ? 9.562 -9.555 3.83 1 97.44 240 ALA B C 1
ATOM 5193 O O . ALA B 1 240 ? 10.234 -9.062 2.922 1 97.44 240 ALA B O 1
ATOM 5194 N N . HIS B 1 241 ? 8.797 -8.867 4.652 1 95.19 241 HIS B N 1
ATOM 5195 C CA . HIS B 1 241 ? 8.672 -7.418 4.543 1 95.19 241 HIS B CA 1
ATOM 5196 C C . HIS B 1 241 ? 10.023 -6.738 4.703 1 95.19 241 HIS B C 1
ATOM 5198 O O . HIS B 1 241 ? 10.375 -5.852 3.918 1 95.19 241 HIS B O 1
ATOM 5204 N N . LYS B 1 242 ? 10.789 -7.133 5.625 1 95.19 242 LYS B N 1
ATOM 5205 C CA . LYS B 1 242 ? 12.078 -6.516 5.93 1 95.19 242 LYS B CA 1
ATOM 5206 C C . LYS B 1 242 ? 13.117 -6.848 4.863 1 95.19 242 LYS B C 1
ATOM 5208 O O . LYS B 1 242 ? 14.148 -6.184 4.766 1 95.19 242 LYS B O 1
ATOM 5213 N N . LYS B 1 243 ? 12.82 -7.895 4.105 1 95.12 243 LYS B N 1
ATOM 5214 C CA . LYS B 1 243 ? 13.695 -8.242 2.986 1 95.12 243 LYS B CA 1
ATOM 5215 C C . LYS B 1 243 ? 13.172 -7.668 1.677 1 95.12 243 LYS B C 1
ATOM 5217 O O . LYS B 1 243 ? 13.656 -8.016 0.599 1 95.12 243 LYS B O 1
ATOM 5222 N N . PHE B 1 244 ? 12.133 -6.816 1.713 1 90.88 244 PHE B N 1
ATOM 5223 C CA . PHE B 1 244 ? 11.539 -6.09 0.597 1 90.88 244 PHE B CA 1
ATOM 5224 C C . PHE B 1 244 ? 10.852 -7.043 -0.373 1 90.88 244 PHE B C 1
ATOM 5226 O O . PHE B 1 244 ? 10.773 -6.766 -1.572 1 90.88 244 PHE B O 1
ATOM 5233 N N . MET B 1 245 ? 10.461 -8.234 0.15 1 95 245 MET B N 1
ATOM 5234 C CA . MET B 1 245 ? 9.641 -9.133 -0.654 1 95 245 MET B CA 1
ATOM 5235 C C . MET B 1 245 ? 8.18 -8.711 -0.623 1 95 245 MET B C 1
ATOM 5237 O O . MET B 1 245 ? 7.727 -8.102 0.347 1 95 245 MET B O 1
ATOM 5241 N N . HIS B 1 246 ? 7.504 -8.992 -1.71 1 97.31 246 HIS B N 1
ATOM 5242 C CA . HIS B 1 246 ? 6.074 -8.711 -1.736 1 97.31 246 HIS B CA 1
ATOM 5243 C C . HIS B 1 246 ? 5.289 -9.766 -0.971 1 97.31 246 HIS B C 1
ATOM 5245 O O . HIS B 1 246 ? 5.832 -10.82 -0.623 1 97.31 246 HIS B O 1
ATOM 5251 N N . LYS B 1 247 ? 4.09 -9.438 -0.595 1 98.12 247 LYS B N 1
ATOM 5252 C CA . LYS B 1 247 ? 3.236 -10.312 0.206 1 98.12 247 LYS B CA 1
ATOM 5253 C C . LYS B 1 247 ? 1.828 -10.391 -0.378 1 98.12 247 LYS B C 1
ATOM 5255 O O . LYS B 1 247 ? 1.202 -9.359 -0.644 1 98.12 247 LYS B O 1
ATOM 5260 N N . THR B 1 248 ? 1.358 -11.523 -0.685 1 98.69 248 THR B N 1
ATOM 5261 C CA . THR B 1 248 ? -0.046 -11.789 -0.98 1 98.69 248 THR B CA 1
ATOM 5262 C C . THR B 1 248 ? -0.614 -12.828 -0.025 1 98.69 248 THR B C 1
ATOM 5264 O O . THR B 1 248 ? 0.136 -13.508 0.683 1 98.69 248 THR B O 1
ATOM 5267 N N . VAL B 1 249 ? -1.948 -12.852 0.113 1 98.75 249 VAL B N 1
ATOM 5268 C CA . VAL B 1 249 ? -2.578 -13.727 1.099 1 98.75 249 VAL B CA 1
ATOM 5269 C C . VAL B 1 249 ? -3.916 -14.227 0.561 1 98.75 249 VAL B C 1
ATOM 5271 O O . VAL B 1 249 ? -4.785 -13.438 0.194 1 98.75 249 VAL B O 1
ATOM 5274 N N . HIS B 1 250 ? -4.023 -15.555 0.443 1 98.5 250 HIS B N 1
ATOM 5275 C CA . HIS B 1 250 ? -5.367 -16.078 0.254 1 98.5 250 HIS B CA 1
ATOM 5276 C C . HIS B 1 250 ? -6.293 -15.648 1.389 1 98.5 250 HIS B C 1
ATOM 5278 O O . HIS B 1 250 ? -6.043 -15.969 2.553 1 98.5 250 HIS B O 1
ATOM 5284 N N . ALA B 1 251 ? -7.379 -15.016 1.04 1 98.19 251 ALA B N 1
ATOM 5285 C CA . ALA B 1 251 ? -8.32 -14.57 2.068 1 98.19 251 ALA B CA 1
ATOM 5286 C C . ALA B 1 251 ? -9.688 -14.266 1.466 1 98.19 251 ALA B C 1
ATOM 5288 O O . ALA B 1 251 ? -9.781 -13.719 0.366 1 98.19 251 ALA B O 1
ATOM 5289 N N . GLY B 1 252 ? -10.711 -14.602 2.191 1 96.62 252 GLY B N 1
ATOM 5290 C CA . GLY B 1 252 ? -12.07 -14.266 1.8 1 96.62 252 GLY B CA 1
ATOM 5291 C C . GLY B 1 252 ? -12.672 -15.258 0.818 1 96.62 252 GLY B C 1
ATOM 5292 O O . GLY B 1 252 ? -13.602 -14.922 0.08 1 96.62 252 GLY B O 1
ATOM 5293 N N . GLU B 1 253 ? -12.109 -16.406 0.663 1 94.69 253 GLU B N 1
ATOM 5294 C CA . GLU B 1 253 ? -12.648 -17.484 -0.154 1 94.69 253 GLU B CA 1
ATOM 5295 C C . GLU B 1 253 ? -13.375 -18.516 0.707 1 94.69 253 GLU B C 1
ATOM 5297 O O . GLU B 1 253 ? -14.586 -18.688 0.579 1 94.69 253 GLU B O 1
ATOM 5302 N N . GLY B 1 254 ? -12.711 -19.062 1.611 1 91.38 254 GLY B N 1
ATOM 5303 C CA . GLY B 1 254 ? -13.25 -20.078 2.49 1 91.38 254 GLY B CA 1
ATOM 5304 C C . GLY B 1 254 ? -13.695 -19.531 3.836 1 91.38 254 GLY B C 1
ATOM 5305 O O . GLY B 1 254 ? -14.109 -20.297 4.715 1 91.38 254 GLY B O 1
ATOM 5306 N N . TYR B 1 255 ? -13.531 -18.234 4.043 1 92.31 255 TYR B N 1
ATOM 5307 C CA . TYR B 1 255 ? -13.906 -17.547 5.27 1 92.31 255 TYR B CA 1
ATOM 5308 C C . TYR B 1 255 ? -14.359 -16.125 4.969 1 92.31 255 TYR B C 1
ATOM 5310 O O . TYR B 1 255 ? -14.07 -15.578 3.9 1 92.31 255 TYR B O 1
ATOM 5318 N N . GLY B 1 256 ? -15.023 -15.508 5.82 1 94.56 256 GLY B N 1
ATOM 5319 C CA . GLY B 1 256 ? -15.688 -14.227 5.613 1 94.56 256 GLY B CA 1
ATOM 5320 C C . GLY B 1 256 ? -14.727 -13.055 5.562 1 94.56 256 GLY B C 1
ATOM 5321 O O . GLY B 1 256 ? -13.516 -13.242 5.422 1 94.56 256 GLY B O 1
ATOM 5322 N N . PRO B 1 257 ? -15.289 -11.805 5.609 1 97.06 257 PRO B N 1
ATOM 5323 C CA . PRO B 1 257 ? -14.516 -10.562 5.512 1 97.06 257 PRO B CA 1
ATOM 5324 C C . PRO B 1 257 ? -13.43 -10.469 6.582 1 97.06 257 PRO B C 1
ATOM 5326 O O . PRO B 1 257 ? -12.406 -9.805 6.371 1 97.06 257 PRO B O 1
ATOM 5329 N N . GLU B 1 258 ? -13.578 -11.18 7.684 1 96.88 258 GLU B N 1
ATOM 5330 C CA . GLU B 1 258 ? -12.609 -11.141 8.773 1 96.88 258 GLU B CA 1
ATOM 5331 C C . GLU B 1 258 ? -11.258 -11.688 8.328 1 96.88 258 GLU B C 1
ATOM 5333 O O . GLU B 1 258 ? -10.211 -11.242 8.805 1 96.88 258 GLU B O 1
ATOM 5338 N N . SER B 1 259 ? -11.305 -12.641 7.406 1 97.31 259 SER B N 1
ATOM 5339 C CA . SER B 1 259 ? -10.062 -13.188 6.875 1 97.31 259 SER B CA 1
ATOM 5340 C C . SER B 1 259 ? -9.312 -12.156 6.043 1 97.31 259 SER B C 1
ATOM 5342 O O . SER B 1 259 ? -8.086 -12.078 6.102 1 97.31 259 SER B O 1
ATOM 5344 N N . ILE B 1 260 ? -10.07 -11.398 5.262 1 98.12 260 ILE B N 1
ATOM 5345 C CA . ILE B 1 260 ? -9.484 -10.328 4.461 1 98.12 260 ILE B CA 1
ATOM 5346 C C . ILE B 1 260 ? -8.922 -9.25 5.383 1 98.12 260 ILE B C 1
ATOM 5348 O O . ILE B 1 260 ? -7.801 -8.773 5.176 1 98.12 260 ILE B O 1
ATOM 5352 N N . PHE B 1 261 ? -9.711 -8.945 6.457 1 97.31 261 PHE B N 1
ATOM 5353 C CA . PHE B 1 261 ? -9.281 -7.973 7.453 1 97.31 261 PHE B CA 1
ATOM 5354 C C . PHE B 1 261 ? -7.953 -8.391 8.078 1 97.31 261 PHE B C 1
ATOM 5356 O O . PHE B 1 261 ? -7.027 -7.582 8.164 1 97.31 261 PHE B O 1
ATOM 5363 N N . SER B 1 262 ? -7.82 -9.617 8.445 1 96.75 262 SER B N 1
ATOM 5364 C CA . SER B 1 262 ? -6.609 -10.125 9.078 1 96.75 262 SER B CA 1
ATOM 5365 C C . SER B 1 262 ? -5.441 -10.148 8.102 1 96.75 262 SER B C 1
ATOM 5367 O O . SER B 1 262 ? -4.309 -9.844 8.477 1 96.75 262 SER B O 1
ATOM 5369 N N . ALA B 1 263 ? -5.691 -10.555 6.875 1 98 263 ALA B N 1
ATOM 5370 C CA . ALA B 1 263 ? -4.648 -10.555 5.852 1 98 263 ALA B CA 1
ATOM 5371 C C . ALA B 1 263 ? -4.027 -9.172 5.699 1 98 263 ALA B C 1
ATOM 5373 O O . ALA B 1 263 ? -2.809 -9.039 5.562 1 98 263 ALA B O 1
ATOM 5374 N N . ILE B 1 264 ? -4.887 -8.164 5.758 1 96.62 264 ILE B N 1
ATOM 5375 C CA . ILE B 1 264 ? -4.461 -6.781 5.555 1 96.62 264 ILE B CA 1
ATOM 5376 C C . ILE B 1 264 ? -3.789 -6.258 6.82 1 96.62 264 ILE B C 1
ATOM 5378 O O . ILE B 1 264 ? -2.686 -5.707 6.766 1 96.62 264 ILE B O 1
ATOM 5382 N N . THR B 1 265 ? -4.387 -6.496 8.016 1 95.12 265 THR B N 1
ATOM 5383 C CA . THR B 1 265 ? -3.961 -5.781 9.211 1 95.12 265 THR B CA 1
ATOM 5384 C C . THR B 1 265 ? -2.852 -6.547 9.93 1 95.12 265 THR B C 1
ATOM 5386 O O . THR B 1 265 ? -1.98 -5.941 10.562 1 95.12 265 THR B O 1
ATOM 5389 N N . ASP B 1 266 ? -2.885 -7.852 9.836 1 95.94 266 ASP B N 1
ATOM 5390 C CA . ASP B 1 266 ? -1.878 -8.641 10.539 1 95.94 266 ASP B CA 1
ATOM 5391 C C . ASP B 1 266 ? -0.668 -8.914 9.648 1 95.94 266 ASP B C 1
ATOM 5393 O O . ASP B 1 266 ? 0.474 -8.852 10.109 1 95.94 266 ASP B O 1
ATOM 5397 N N . LEU B 1 267 ? -0.969 -9.172 8.359 1 97.56 267 LEU B N 1
ATOM 5398 C CA . LEU B 1 267 ? 0.124 -9.617 7.5 1 97.56 267 LEU B CA 1
ATOM 5399 C C . LEU B 1 267 ? 0.534 -8.523 6.523 1 97.56 267 LEU B C 1
ATOM 5401 O O . LEU B 1 267 ? 1.523 -8.664 5.801 1 97.56 267 LEU B O 1
ATOM 5405 N N . HIS B 1 268 ? -0.213 -7.457 6.477 1 95.19 268 HIS B N 1
ATOM 5406 C CA . HIS B 1 268 ? 0.099 -6.316 5.621 1 95.19 268 HIS B CA 1
ATOM 5407 C C . HIS B 1 268 ? 0.232 -6.742 4.164 1 95.19 268 HIS B C 1
ATOM 5409 O O . HIS B 1 268 ? 1.221 -6.414 3.504 1 95.19 268 HIS B O 1
ATOM 5415 N N . ALA B 1 269 ? -0.77 -7.441 3.713 1 97.38 269 ALA B N 1
ATOM 5416 C CA . ALA B 1 269 ? -0.794 -7.988 2.359 1 97.38 269 ALA B CA 1
ATOM 5417 C C . ALA B 1 269 ? -0.788 -6.875 1.315 1 97.38 269 ALA B C 1
ATOM 5419 O O . ALA B 1 269 ? -1.479 -5.867 1.472 1 97.38 269 ALA B O 1
ATOM 5420 N N . ASP B 1 270 ? 0.012 -7.062 0.241 1 97 270 ASP B N 1
ATOM 5421 C CA . ASP B 1 270 ? 0.014 -6.16 -0.908 1 97 270 ASP B CA 1
ATOM 5422 C C . ASP B 1 270 ? -1.141 -6.477 -1.855 1 97 270 ASP B C 1
ATOM 5424 O O . ASP B 1 270 ? -1.648 -5.59 -2.543 1 97 270 ASP B O 1
ATOM 5428 N N . ARG B 1 271 ? -1.492 -7.719 -1.951 1 98.44 271 ARG B N 1
ATOM 5429 C CA . ARG B 1 271 ? -2.621 -8.227 -2.725 1 98.44 271 ARG B CA 1
ATOM 5430 C C . ARG B 1 271 ? -3.406 -9.266 -1.928 1 98.44 271 ARG B C 1
ATOM 5432 O O . ARG B 1 271 ? -2.889 -9.844 -0.968 1 98.44 271 ARG B O 1
ATOM 5439 N N . ILE B 1 272 ? -4.66 -9.438 -2.311 1 98.75 272 ILE B N 1
ATOM 5440 C CA . ILE B 1 272 ? -5.516 -10.438 -1.682 1 98.75 272 ILE B CA 1
ATOM 5441 C C . ILE B 1 272 ? -5.922 -11.492 -2.711 1 98.75 272 ILE B C 1
ATOM 5443 O O . ILE B 1 272 ? -6.508 -11.164 -3.744 1 98.75 272 ILE B O 1
ATOM 5447 N N . GLY B 1 273 ? -5.562 -12.711 -2.432 1 98.5 273 GLY B N 1
ATOM 5448 C CA . GLY B 1 273 ? -6.062 -13.805 -3.256 1 98.5 273 GLY B CA 1
ATOM 5449 C C . GLY B 1 273 ? -7.547 -14.055 -3.076 1 98.5 273 GLY B C 1
ATOM 5450 O O . GLY B 1 273 ? -8.016 -14.266 -1.954 1 98.5 273 GLY B O 1
ATOM 5451 N N . HIS B 1 274 ? -8.305 -14.023 -4.148 1 97.69 274 HIS B N 1
ATOM 5452 C CA . HIS B 1 274 ? -9.742 -14.258 -4.246 1 97.69 274 HIS B CA 1
ATOM 5453 C C . HIS B 1 274 ? -10.531 -13.047 -3.74 1 97.69 274 HIS B C 1
ATOM 5455 O O . HIS B 1 274 ? -11.117 -12.312 -4.531 1 97.69 274 HIS B O 1
ATOM 5461 N N . GLY B 1 275 ? -10.578 -12.828 -2.422 1 97.69 275 GLY B N 1
ATOM 5462 C CA . GLY B 1 275 ? -11.312 -11.703 -1.864 1 97.69 275 GLY B CA 1
ATOM 5463 C C . GLY B 1 275 ? -12.805 -11.789 -2.092 1 97.69 275 GLY B C 1
ATOM 5464 O O . GLY B 1 275 ? -13.508 -10.781 -2.039 1 97.69 275 GLY B O 1
ATOM 5465 N N . TYR B 1 276 ? -13.359 -12.977 -2.32 1 97.56 276 TYR B N 1
ATOM 5466 C CA . TYR B 1 276 ? -14.734 -13.211 -2.74 1 97.56 276 TYR B CA 1
ATOM 5467 C C . TYR B 1 276 ? -15.719 -12.586 -1.753 1 97.56 276 TYR B C 1
ATOM 5469 O O . TYR B 1 276 ? -16.688 -11.953 -2.156 1 97.56 276 TYR B O 1
ATOM 5477 N N . HIS B 1 277 ? -15.492 -12.656 -0.482 1 97.56 277 HIS B N 1
ATOM 5478 C CA . HIS B 1 277 ? -16.484 -12.297 0.537 1 97.56 277 HIS B CA 1
ATOM 5479 C C . HIS B 1 277 ? -16.281 -10.859 1.012 1 97.56 277 HIS B C 1
ATOM 5481 O O . HIS B 1 277 ? -16.797 -10.477 2.061 1 97.56 277 HIS B O 1
ATOM 5487 N N . LEU B 1 278 ? -15.594 -10.062 0.271 1 97.88 278 LEU B N 1
ATOM 5488 C CA . LEU B 1 278 ? -15.25 -8.703 0.669 1 97.88 278 LEU B CA 1
ATOM 5489 C C . LEU B 1 278 ? -16.5 -7.918 1.044 1 97.88 278 LEU B C 1
ATOM 5491 O O . LEU B 1 278 ? -16.484 -7.133 1.996 1 97.88 278 LEU B O 1
ATOM 5495 N N . PHE B 1 279 ? -17.609 -8.18 0.338 1 97.06 279 PHE B N 1
ATOM 5496 C CA . PHE B 1 279 ? -18.797 -7.344 0.507 1 97.06 279 PHE B CA 1
ATOM 5497 C C . PHE B 1 279 ? -19.891 -8.094 1.273 1 97.06 279 PHE B C 1
ATOM 5499 O O . PHE B 1 279 ? -21.016 -7.613 1.393 1 97.06 279 PHE B O 1
ATOM 5506 N N . HIS B 1 280 ? -19.625 -9.266 1.751 1 96.69 280 HIS B N 1
ATOM 5507 C CA . HIS B 1 280 ? -20.672 -10.125 2.305 1 96.69 280 HIS B CA 1
ATOM 5508 C C . HIS B 1 280 ? -20.75 -9.992 3.82 1 96.69 280 HIS B C 1
ATOM 5510 O O . HIS B 1 280 ? -20.219 -10.836 4.551 1 96.69 280 HIS B O 1
ATOM 5516 N N . ALA B 1 281 ? -21.516 -9.039 4.262 1 96.44 281 ALA B N 1
ATOM 5517 C CA . ALA B 1 281 ? -21.688 -8.758 5.684 1 96.44 281 ALA B CA 1
ATOM 5518 C C . ALA B 1 281 ? -22.297 -9.953 6.414 1 96.44 281 ALA B C 1
ATOM 5520 O O . ALA B 1 281 ? -21.969 -10.203 7.578 1 96.44 281 ALA B O 1
ATOM 5521 N N . ASN B 1 282 ? -23.062 -10.703 5.715 1 95.12 282 ASN B N 1
ATOM 5522 C CA . ASN B 1 282 ? -23.75 -11.852 6.309 1 95.12 282 ASN B CA 1
ATOM 5523 C C . ASN B 1 282 ? -22.766 -12.984 6.609 1 95.12 282 ASN B C 1
ATOM 5525 O O . ASN B 1 282 ? -23.109 -13.938 7.305 1 95.12 282 ASN B O 1
ATOM 5529 N N . GLN B 1 283 ? -21.547 -12.883 6.133 1 95.12 283 GLN B N 1
ATOM 5530 C CA . GLN B 1 283 ? -20.547 -13.914 6.363 1 95.12 283 GLN B CA 1
ATOM 5531 C C . GLN B 1 283 ? -19.641 -13.547 7.531 1 95.12 283 GLN B C 1
ATOM 5533 O O . GLN B 1 283 ? -18.719 -14.297 7.883 1 95.12 283 GLN B O 1
ATOM 5538 N N . VAL B 1 284 ? -19.906 -12.367 8.125 1 96.25 284 VAL B N 1
ATOM 5539 C CA . VAL B 1 284 ? -19.156 -11.977 9.312 1 96.25 284 VAL B CA 1
ATOM 5540 C C . VAL B 1 284 ? -19.578 -12.828 10.508 1 96.25 284 VAL B C 1
ATOM 5542 O O . VAL B 1 284 ? -20.766 -12.891 10.828 1 96.25 284 VAL B O 1
ATOM 5545 N N . ARG B 1 285 ? -18.703 -13.461 11.125 1 94 285 ARG B N 1
ATOM 5546 C CA . ARG B 1 285 ? -19 -14.406 12.203 1 94 285 ARG B CA 1
ATOM 5547 C C . ARG B 1 285 ? -18.906 -13.727 13.562 1 94 285 ARG B C 1
ATOM 5549 O O . ARG B 1 285 ? -19.469 -14.211 14.547 1 94 285 ARG B O 1
ATOM 5556 N N . LYS B 1 286 ? -18.188 -12.586 13.695 1 90.94 286 LYS B N 1
ATOM 5557 C CA . LYS B 1 286 ? -18.109 -11.844 14.945 1 90.94 286 LYS B CA 1
ATOM 5558 C C . LYS B 1 286 ? -19.5 -11.477 15.469 1 90.94 286 LYS B C 1
ATOM 5560 O O . LYS B 1 286 ? -20.422 -11.234 14.68 1 90.94 286 LYS B O 1
ATOM 5565 N N . ASP B 1 287 ? -19.547 -11.445 16.797 1 93.38 287 ASP B N 1
ATOM 5566 C CA . ASP B 1 287 ? -20.812 -11.07 17.422 1 93.38 287 ASP B CA 1
ATOM 5567 C C . ASP B 1 287 ? -21.047 -9.562 17.312 1 93.38 287 ASP B C 1
ATOM 5569 O O . ASP B 1 287 ? -20.562 -8.789 18.125 1 93.38 287 ASP B O 1
ATOM 5573 N N . MET B 1 288 ? -21.797 -9.25 16.266 1 94.06 288 MET B N 1
ATOM 5574 C CA . MET B 1 288 ? -22.141 -7.871 15.914 1 94.06 288 MET B CA 1
ATOM 5575 C C . MET B 1 288 ? -23.562 -7.777 15.398 1 94.06 288 MET B C 1
ATOM 5577 O O . MET B 1 288 ? -24.125 -8.766 14.922 1 94.06 288 MET B O 1
ATOM 5581 N N . THR B 1 289 ? -24.125 -6.578 15.602 1 96.25 289 THR B N 1
ATOM 5582 C CA . THR B 1 289 ? -25.422 -6.344 14.969 1 96.25 289 THR B CA 1
ATOM 5583 C C . THR B 1 289 ? -25.281 -6.273 13.445 1 96.25 289 THR B C 1
ATOM 5585 O O . THR B 1 289 ? -24.172 -6.086 12.93 1 96.25 289 THR B O 1
ATOM 5588 N N . ASP B 1 290 ? -26.312 -6.445 12.773 1 95.5 290 ASP B N 1
ATOM 5589 C CA . ASP B 1 290 ? -26.281 -6.402 11.312 1 95.5 290 ASP B CA 1
ATOM 5590 C C . ASP B 1 290 ? -25.75 -5.062 10.812 1 95.5 290 ASP B C 1
ATOM 5592 O O . ASP B 1 290 ? -24.984 -5.016 9.859 1 95.5 290 ASP B O 1
ATOM 5596 N N . ASP B 1 291 ? -26.156 -4.078 11.523 1 95.06 291 ASP B N 1
ATOM 5597 C CA . ASP B 1 291 ? -25.688 -2.746 11.156 1 95.06 291 ASP B CA 1
ATOM 5598 C C . ASP B 1 291 ? -24.172 -2.613 11.359 1 95.06 291 ASP B C 1
ATOM 5600 O O . ASP B 1 291 ? -23.484 -2 10.539 1 95.06 291 ASP B O 1
ATOM 5604 N N . GLN B 1 292 ? -23.734 -3.172 12.391 1 94.31 292 GLN B N 1
ATOM 5605 C CA . GLN B 1 292 ? -22.297 -3.146 12.688 1 94.31 292 GLN B CA 1
ATOM 5606 C C . GLN B 1 292 ? -21.516 -3.963 11.664 1 94.31 292 GLN B C 1
ATOM 5608 O O . GLN B 1 292 ? -20.438 -3.557 11.242 1 94.31 292 GLN B O 1
ATOM 5613 N N . LYS B 1 293 ? -22.078 -5.129 11.273 1 96.25 293 LYS B N 1
ATOM 5614 C CA . LYS B 1 293 ? -21.453 -5.969 10.258 1 96.25 293 LYS B CA 1
ATOM 5615 C C . LYS B 1 293 ? -21.328 -5.227 8.93 1 96.25 293 LYS B C 1
ATOM 5617 O O . LYS B 1 293 ? -20.281 -5.281 8.273 1 96.25 293 LYS B O 1
ATOM 5622 N N . GLN B 1 294 ? -22.359 -4.531 8.633 1 96.25 294 GLN B N 1
ATOM 5623 C CA . GLN B 1 294 ? -22.359 -3.783 7.379 1 96.25 294 GLN B CA 1
ATOM 5624 C C . GLN B 1 294 ? -21.312 -2.66 7.414 1 96.25 294 GLN B C 1
ATOM 5626 O O . GLN B 1 294 ? -20.578 -2.465 6.453 1 96.25 294 GLN B O 1
ATOM 5631 N N . SER B 1 295 ? -21.266 -1.931 8.539 1 93.06 295 SER B N 1
ATOM 5632 C CA . SER B 1 295 ? -20.281 -0.858 8.711 1 93.06 295 SER B CA 1
ATOM 5633 C C . SER B 1 295 ? -18.859 -1.39 8.617 1 93.06 295 SER B C 1
ATOM 5635 O O . SER B 1 295 ? -17.984 -0.749 8.016 1 93.06 295 SER B O 1
ATOM 5637 N N . TYR B 1 296 ? -18.703 -2.543 9.172 1 93.25 296 TYR B N 1
ATOM 5638 C CA . TYR B 1 296 ? -17.406 -3.207 9.148 1 93.25 296 TYR B CA 1
ATOM 5639 C C . TYR B 1 296 ? -16.984 -3.533 7.719 1 93.25 296 TYR B C 1
ATOM 5641 O O . TYR B 1 296 ? -15.867 -3.201 7.305 1 93.25 296 TYR B O 1
ATOM 5649 N N . VAL B 1 297 ? -17.844 -4.078 6.973 1 96.19 297 VAL B N 1
ATOM 5650 C CA . VAL B 1 297 ? -17.562 -4.504 5.605 1 96.19 297 VAL B CA 1
ATOM 5651 C C . VAL B 1 297 ? -17.391 -3.283 4.707 1 96.19 297 VAL B C 1
ATOM 5653 O O . VAL B 1 297 ? -16.531 -3.271 3.824 1 96.19 297 VAL B O 1
ATOM 5656 N N . ASP B 1 298 ? -18.172 -2.268 4.957 1 95.12 298 ASP B N 1
ATOM 5657 C CA . ASP B 1 298 ? -18.016 -1.025 4.203 1 95.12 298 ASP B CA 1
ATOM 5658 C C . ASP B 1 298 ? -16.656 -0.391 4.445 1 95.12 298 ASP B C 1
ATOM 5660 O O . ASP B 1 298 ? -16 0.065 3.504 1 95.12 298 ASP B O 1
ATOM 5664 N N . GLY B 1 299 ? -16.281 -0.34 5.695 1 93.44 299 GLY B N 1
ATOM 5665 C CA . GLY B 1 299 ? -14.969 0.181 6.039 1 93.44 299 GLY B CA 1
ATOM 5666 C C . GLY B 1 299 ? -13.828 -0.603 5.41 1 93.44 299 GLY B C 1
ATOM 5667 O O . GLY B 1 299 ? -12.875 -0.017 4.898 1 93.44 299 GLY B O 1
ATOM 5668 N N . LEU B 1 300 ? -13.961 -1.908 5.418 1 95.88 300 LEU B N 1
ATOM 5669 C CA . LEU B 1 300 ? -12.953 -2.783 4.832 1 95.88 300 LEU B CA 1
ATOM 5670 C C . LEU B 1 300 ? -12.836 -2.553 3.33 1 95.88 300 LEU B C 1
ATOM 5672 O O . LEU B 1 300 ? -11.734 -2.406 2.803 1 95.88 300 LEU B O 1
ATOM 5676 N N . ALA B 1 301 ? -13.953 -2.482 2.705 1 96.44 301 ALA B N 1
ATOM 5677 C CA . ALA B 1 301 ? -13.977 -2.252 1.263 1 96.44 301 ALA B CA 1
ATOM 5678 C C . ALA B 1 301 ? -13.383 -0.889 0.917 1 96.44 301 ALA B C 1
ATOM 5680 O O . ALA B 1 301 ? -12.641 -0.756 -0.058 1 96.44 301 ALA B O 1
ATOM 5681 N N . GLN B 1 302 ? -13.695 0.089 1.708 1 94.56 302 GLN B N 1
ATOM 5682 C CA . GLN B 1 302 ? -13.164 1.432 1.503 1 94.56 302 GLN B CA 1
ATOM 5683 C C . GLN B 1 302 ? -11.648 1.452 1.661 1 94.56 302 GLN B C 1
ATOM 5685 O O . GLN B 1 302 ? -10.945 2.096 0.878 1 94.56 302 GLN B O 1
ATOM 5690 N N . TYR B 1 303 ? -11.203 0.759 2.654 1 93.81 303 TYR B N 1
ATOM 5691 C CA . TYR B 1 303 ? -9.766 0.689 2.869 1 93.81 303 TYR B CA 1
ATOM 5692 C C . TYR B 1 303 ? -9.07 0.015 1.692 1 93.81 303 TYR B C 1
ATOM 5694 O O . TYR B 1 303 ? -8.039 0.495 1.214 1 93.81 303 TYR B O 1
ATOM 5702 N N . VAL B 1 304 ? -9.625 -1.054 1.229 1 96.69 304 VAL B N 1
ATOM 5703 C CA . VAL B 1 304 ? -9.078 -1.802 0.101 1 96.69 304 VAL B CA 1
ATOM 5704 C C . VAL B 1 304 ? -9.008 -0.902 -1.131 1 96.69 304 VAL B C 1
ATOM 5706 O O . VAL B 1 304 ? -8.023 -0.918 -1.863 1 96.69 304 VAL B O 1
ATOM 5709 N N . ALA B 1 305 ? -10 -0.13 -1.319 1 95.69 305 ALA B N 1
ATOM 5710 C CA . ALA B 1 305 ? -10.062 0.796 -2.447 1 95.69 305 ALA B CA 1
ATOM 5711 C C . ALA B 1 305 ? -9.008 1.892 -2.314 1 95.69 305 ALA B C 1
ATOM 5713 O O . ALA B 1 305 ? -8.234 2.129 -3.242 1 95.69 305 ALA B O 1
ATOM 5714 N N . ASP B 1 306 ? -8.898 2.479 -1.144 1 92.06 306 ASP B N 1
ATOM 5715 C CA . ASP B 1 306 ? -8 3.605 -0.894 1 92.06 306 ASP B CA 1
ATOM 5716 C C . ASP B 1 306 ? -6.539 3.193 -1.046 1 92.06 306 ASP B C 1
ATOM 5718 O O . ASP B 1 306 ? -5.719 3.967 -1.546 1 92.06 306 ASP B O 1
ATOM 5722 N N . GLN B 1 307 ? -6.27 1.963 -0.599 1 93.19 307 GLN B N 1
ATOM 5723 C CA . GLN B 1 307 ? -4.895 1.478 -0.622 1 93.19 307 GLN B CA 1
ATOM 5724 C C . GLN B 1 307 ? -4.555 0.847 -1.97 1 93.19 307 GLN B C 1
ATOM 5726 O O . GLN B 1 307 ? -3.406 0.47 -2.215 1 93.19 307 GLN B O 1
ATOM 5731 N N . ARG B 1 308 ? -5.555 0.713 -2.789 1 94.25 308 ARG B N 1
ATOM 5732 C CA . ARG B 1 308 ? -5.402 0.055 -4.082 1 94.25 308 ARG B CA 1
ATOM 5733 C C . ARG B 1 308 ? -4.879 -1.368 -3.914 1 94.25 308 ARG B C 1
ATOM 5735 O O . ARG B 1 308 ? -4.051 -1.828 -4.703 1 94.25 308 ARG B O 1
ATOM 5742 N N . THR B 1 309 ? -5.262 -2.018 -2.818 1 96.62 309 THR B N 1
ATOM 5743 C CA . THR B 1 309 ? -4.977 -3.438 -2.648 1 96.62 309 THR B CA 1
ATOM 5744 C C . THR B 1 309 ? -5.645 -4.262 -3.746 1 96.62 309 THR B C 1
ATOM 5746 O O . THR B 1 309 ? -6.871 -4.285 -3.85 1 96.62 309 THR B O 1
ATOM 5749 N N . CYS B 1 310 ? -4.855 -4.887 -4.543 1 98.38 310 CYS B N 1
ATOM 5750 C CA . CYS B 1 310 ? -5.383 -5.598 -5.703 1 98.38 310 CYS B CA 1
ATOM 5751 C C . CYS B 1 310 ? -5.992 -6.934 -5.293 1 98.38 310 CYS B C 1
ATOM 5753 O O . CYS B 1 310 ? -5.414 -7.66 -4.48 1 98.38 310 CYS B O 1
ATOM 5755 N N . LEU B 1 311 ? -7.172 -7.188 -5.805 1 98.81 311 LEU B N 1
ATOM 5756 C CA . LEU B 1 311 ? -7.828 -8.477 -5.617 1 98.81 311 LEU B CA 1
ATOM 5757 C C . LEU B 1 311 ? -7.531 -9.414 -6.785 1 98.81 311 LEU B C 1
ATOM 5759 O O . LEU B 1 311 ? -7.707 -9.039 -7.945 1 98.81 311 LEU B O 1
ATOM 5763 N N . GLU B 1 312 ? -7.023 -10.594 -6.453 1 98.88 312 GLU B N 1
ATOM 5764 C CA . GLU B 1 312 ? -6.816 -11.656 -7.438 1 98.88 312 GLU B CA 1
ATOM 5765 C C . GLU B 1 312 ? -8.078 -12.492 -7.621 1 98.88 312 GLU B C 1
ATOM 5767 O O . GLU B 1 312 ? -8.289 -13.469 -6.895 1 98.88 312 GLU B O 1
ATOM 5772 N N . VAL B 1 313 ? -8.82 -12.156 -8.617 1 98.62 313 VAL B N 1
ATOM 5773 C CA . VAL B 1 313 ? -10.156 -12.719 -8.758 1 98.62 313 VAL B CA 1
ATOM 5774 C C . VAL B 1 313 ? -10.102 -13.977 -9.625 1 98.62 313 VAL B C 1
ATOM 5776 O O . VAL B 1 313 ? -9.633 -13.93 -10.766 1 98.62 313 VAL B O 1
ATOM 5779 N N . CYS B 1 314 ? -10.578 -15.047 -9.086 1 97.94 314 CYS B N 1
ATOM 5780 C CA . CYS B 1 314 ? -10.625 -16.344 -9.758 1 97.94 314 CYS B CA 1
ATOM 5781 C C . CYS B 1 314 ? -12.062 -16.828 -9.898 1 97.94 314 CYS B C 1
ATOM 5783 O O . CYS B 1 314 ? -12.531 -17.625 -9.086 1 97.94 314 CYS B O 1
ATOM 5785 N N . VAL B 1 315 ? -12.711 -16.453 -10.977 1 96.75 315 VAL B N 1
ATOM 5786 C CA . VAL B 1 315 ? -14.148 -16.672 -11.117 1 96.75 315 VAL B CA 1
ATOM 5787 C C . VAL B 1 315 ? -14.438 -18.172 -11.227 1 96.75 315 VAL B C 1
ATOM 5789 O O . VAL B 1 315 ? -15.266 -18.703 -10.484 1 96.75 315 VAL B O 1
ATOM 5792 N N . SER B 1 316 ? -13.727 -18.875 -12.078 1 95.44 316 SER B N 1
ATOM 5793 C CA . SER B 1 316 ? -13.961 -20.297 -12.289 1 95.44 316 SER B CA 1
ATOM 5794 C C . SER B 1 316 ? -13.727 -21.094 -11.008 1 95.44 316 SER B C 1
ATOM 5796 O O . SER B 1 316 ? -14.516 -21.969 -10.656 1 95.44 316 SER B O 1
ATOM 5798 N N . SER B 1 317 ? -12.648 -20.766 -10.352 1 95.56 317 SER B N 1
ATOM 5799 C CA . SER B 1 317 ? -12.328 -21.453 -9.109 1 95.56 317 SER B CA 1
ATOM 5800 C C . SER B 1 317 ? -13.398 -21.203 -8.047 1 95.56 317 SER B C 1
ATOM 5802 O O . SER B 1 317 ? -13.82 -22.125 -7.348 1 95.56 317 SER B O 1
ATOM 5804 N N . ASN B 1 318 ? -13.859 -19.938 -7.949 1 94.81 318 ASN B N 1
ATOM 5805 C CA . ASN B 1 318 ? -14.844 -19.578 -6.934 1 94.81 318 ASN B CA 1
ATOM 5806 C C . ASN B 1 318 ? -16.188 -20.266 -7.199 1 94.81 318 ASN B C 1
ATOM 5808 O O . ASN B 1 318 ? -16.922 -20.562 -6.262 1 94.81 318 ASN B O 1
ATOM 5812 N N . LEU B 1 319 ? -16.484 -20.594 -8.445 1 92.81 319 LEU B N 1
ATOM 5813 C CA . LEU B 1 319 ? -17.688 -21.344 -8.773 1 92.81 319 LEU B CA 1
ATOM 5814 C C . LEU B 1 319 ? -17.656 -22.734 -8.164 1 92.81 319 LEU B C 1
ATOM 5816 O O . LEU B 1 319 ? -18.688 -23.328 -7.883 1 92.81 319 LEU B O 1
ATOM 5820 N N . GLN B 1 320 ? -16.484 -23.188 -7.957 1 92.25 320 GLN B N 1
ATOM 5821 C CA . GLN B 1 320 ? -16.297 -24.547 -7.453 1 92.25 320 GLN B CA 1
ATOM 5822 C C . GLN B 1 320 ? -16.125 -24.547 -5.938 1 92.25 320 GLN B C 1
ATOM 5824 O O . GLN B 1 320 ? -16.469 -25.516 -5.266 1 92.25 320 GLN B O 1
ATOM 5829 N N . THR B 1 321 ? -15.617 -23.438 -5.398 1 92.25 321 THR B N 1
ATOM 5830 C CA . THR B 1 321 ? -15.156 -23.484 -4.012 1 92.25 321 THR B CA 1
ATOM 5831 C C . THR B 1 321 ? -16.141 -22.75 -3.1 1 92.25 321 THR B C 1
ATOM 5833 O O . THR B 1 321 ? -16.078 -22.891 -1.876 1 92.25 321 THR B O 1
ATOM 5836 N N . VAL B 1 322 ? -16.969 -21.938 -3.711 1 91 322 VAL B N 1
ATOM 5837 C CA . VAL B 1 322 ? -17.906 -21.141 -2.918 1 91 322 VAL B CA 1
ATOM 5838 C C . VAL B 1 322 ? -19.344 -21.547 -3.223 1 91 322 VAL B C 1
ATOM 5840 O O . VAL B 1 322 ? -19.938 -21.078 -4.191 1 91 322 VAL B O 1
ATOM 5843 N N . PRO B 1 323 ? -19.938 -22.297 -2.404 1 87.25 323 PRO B N 1
ATOM 5844 C CA . PRO B 1 323 ? -21.281 -22.797 -2.674 1 87.25 323 PRO B CA 1
ATOM 5845 C C . PRO B 1 323 ? -22.328 -21.688 -2.773 1 87.25 323 PRO B C 1
ATOM 5847 O O . PRO B 1 323 ? -23.297 -21.812 -3.518 1 87.25 323 PRO B O 1
ATOM 5850 N N . GLU B 1 324 ? -22.031 -20.672 -2.131 1 85.75 324 GLU B N 1
ATOM 5851 C CA . GLU B 1 324 ? -23 -19.578 -2.047 1 85.75 324 GLU B CA 1
ATOM 5852 C C . GLU B 1 324 ? -23.188 -18.922 -3.406 1 85.75 324 GLU B C 1
ATOM 5854 O O . GLU B 1 324 ? -24.188 -18.219 -3.623 1 85.75 324 GLU B O 1
ATOM 5859 N N . ILE B 1 325 ? -22.297 -19.156 -4.27 1 90.25 325 ILE B N 1
ATOM 5860 C CA . ILE B 1 325 ? -22.391 -18.531 -5.586 1 90.25 325 ILE B CA 1
ATOM 5861 C C . ILE B 1 325 ? -23.406 -19.281 -6.441 1 90.25 325 ILE B C 1
ATOM 5863 O O . ILE B 1 325 ? -23.828 -18.797 -7.492 1 90.25 325 ILE B O 1
ATOM 5867 N N . GLU B 1 326 ? -23.797 -20.469 -6.008 1 87.25 326 GLU B N 1
ATOM 5868 C CA . GLU B 1 326 ? -24.828 -21.312 -6.629 1 87.25 326 GLU B CA 1
ATOM 5869 C C . GLU B 1 326 ? -24.484 -21.609 -8.086 1 87.25 326 GLU B C 1
ATOM 5871 O O . GLU B 1 326 ? -25.344 -21.531 -8.961 1 87.25 326 GLU B O 1
ATOM 5876 N N . ASN B 1 327 ? -23.266 -21.781 -8.344 1 86.56 327 ASN B N 1
ATOM 5877 C CA . ASN B 1 327 ? -22.75 -22.219 -9.633 1 86.56 327 ASN B CA 1
ATOM 5878 C C . ASN B 1 327 ? -23.172 -21.266 -10.75 1 86.56 327 ASN B C 1
ATOM 5880 O O . ASN B 1 327 ? -23.484 -21.703 -11.859 1 86.56 327 ASN B O 1
ATOM 5884 N N . ASP B 1 328 ? -23.328 -20 -10.383 1 92.19 328 ASP B N 1
ATOM 5885 C CA . ASP B 1 328 ? -23.703 -18.953 -11.32 1 92.19 328 ASP B CA 1
ATOM 5886 C C . ASP B 1 328 ? -22.688 -17.828 -11.328 1 92.19 328 ASP B C 1
ATOM 5888 O O . ASP B 1 328 ? -22.703 -16.953 -10.445 1 92.19 328 ASP B O 1
ATOM 5892 N N . ALA B 1 329 ? -21.906 -17.812 -12.383 1 93.12 329 ALA B N 1
ATOM 5893 C CA . ALA B 1 329 ? -20.812 -16.844 -12.469 1 93.12 329 ALA B CA 1
ATOM 5894 C C . ALA B 1 329 ? -21.344 -15.414 -12.477 1 93.12 329 ALA B C 1
ATOM 5896 O O . ALA B 1 329 ? -20.625 -14.477 -12.109 1 93.12 329 ALA B O 1
ATOM 5897 N N . SER B 1 330 ? -22.594 -15.195 -12.922 1 94.06 330 SER B N 1
ATOM 5898 C CA . SER B 1 330 ? -23.172 -13.852 -12.969 1 94.06 330 SER B CA 1
ATOM 5899 C C . SER B 1 330 ? -23.391 -13.297 -11.57 1 94.06 330 SER B C 1
ATOM 5901 O O . SER B 1 330 ? -23.625 -12.102 -11.398 1 94.06 330 SER B O 1
ATOM 5903 N N . ARG B 1 331 ? -23.266 -14.164 -10.602 1 94.38 331 ARG B N 1
ATOM 5904 C CA . ARG B 1 331 ? -23.469 -13.766 -9.219 1 94.38 331 ARG B CA 1
ATOM 5905 C C . ARG B 1 331 ? -22.141 -13.398 -8.547 1 94.38 331 ARG B C 1
ATOM 5907 O O . ARG B 1 331 ? -22.125 -12.984 -7.387 1 94.38 331 ARG B O 1
ATOM 5914 N N . HIS B 1 332 ? -21.109 -13.57 -9.227 1 96.38 332 HIS B N 1
ATOM 5915 C CA . HIS B 1 332 ? -19.797 -13.258 -8.641 1 96.38 332 HIS B CA 1
ATOM 5916 C C . HIS B 1 332 ? -19.719 -11.789 -8.242 1 96.38 332 HIS B C 1
ATOM 5918 O O . HIS B 1 332 ? -20.188 -10.914 -8.969 1 96.38 332 HIS B O 1
ATOM 5924 N N . PRO B 1 333 ? -19.016 -11.461 -7.16 1 96.94 333 PRO B N 1
ATOM 5925 C CA . PRO B 1 333 ? -18.938 -10.078 -6.676 1 96.94 333 PRO B CA 1
ATOM 5926 C C . PRO B 1 333 ? -18 -9.211 -7.516 1 96.94 333 PRO B C 1
ATOM 5928 O O . PRO B 1 333 ? -17.812 -8.031 -7.215 1 96.94 333 PRO B O 1
ATOM 5931 N N . LEU B 1 334 ? -17.438 -9.719 -8.57 1 97.19 334 LEU B N 1
ATOM 5932 C CA . LEU B 1 334 ? -16.562 -8.969 -9.469 1 97.19 334 LEU B CA 1
ATOM 5933 C C . LEU B 1 334 ? -17.266 -7.703 -9.961 1 97.19 334 LEU B C 1
ATOM 5935 O O . LEU B 1 334 ? -16.641 -6.648 -10.086 1 97.19 334 LEU B O 1
ATOM 5939 N N . THR B 1 335 ? -18.547 -7.77 -10.242 1 95.81 335 THR B N 1
ATOM 5940 C CA . THR B 1 335 ? -19.297 -6.598 -10.68 1 95.81 335 THR B CA 1
ATOM 5941 C C . THR B 1 335 ? -19.281 -5.512 -9.609 1 95.81 335 THR B C 1
ATOM 5943 O O . THR B 1 335 ? -19.047 -4.336 -9.906 1 95.81 335 THR B O 1
ATOM 5946 N N . GLU B 1 336 ? -19.5 -5.945 -8.406 1 96.31 336 GLU B N 1
ATOM 5947 C CA . GLU B 1 336 ? -19.453 -5.004 -7.289 1 96.31 336 GLU B CA 1
ATOM 5948 C C . GLU B 1 336 ? -18.062 -4.41 -7.117 1 96.31 336 GLU B C 1
ATOM 5950 O O . GLU B 1 336 ? -17.922 -3.219 -6.828 1 96.31 336 GLU B O 1
ATOM 5955 N N . MET B 1 337 ? -17.031 -5.211 -7.273 1 97.81 337 MET B N 1
ATOM 5956 C CA . MET B 1 337 ? -15.648 -4.754 -7.184 1 97.81 337 MET B CA 1
ATOM 5957 C C . MET B 1 337 ? -15.359 -3.693 -8.242 1 97.81 337 MET B C 1
ATOM 5959 O O . MET B 1 337 ? -14.766 -2.654 -7.938 1 97.81 337 MET B O 1
ATOM 5963 N N . LEU B 1 338 ? -15.812 -3.936 -9.445 1 96.75 338 LEU B N 1
ATOM 5964 C CA . LEU B 1 338 ? -15.555 -3.02 -10.547 1 96.75 338 LEU B CA 1
ATOM 5965 C C . LEU B 1 338 ? -16.344 -1.728 -10.383 1 96.75 338 LEU B C 1
ATOM 5967 O O . LEU B 1 338 ? -15.836 -0.639 -10.648 1 96.75 338 LEU B O 1
ATOM 5971 N N . ASN B 1 339 ? -17.609 -1.867 -9.93 1 95.19 339 ASN B N 1
ATOM 5972 C CA . ASN B 1 339 ? -18.422 -0.686 -9.664 1 95.19 339 ASN B CA 1
ATOM 5973 C C . ASN B 1 339 ? -17.797 0.187 -8.578 1 95.19 339 ASN B C 1
ATOM 5975 O O . ASN B 1 339 ? -17.922 1.413 -8.617 1 95.19 339 ASN B O 1
ATOM 5979 N N . GLY B 1 340 ? -17.141 -0.49 -7.648 1 94.38 340 GLY B N 1
ATOM 5980 C CA . GLY B 1 340 ? -16.469 0.218 -6.574 1 94.38 340 GLY B CA 1
ATOM 5981 C C . GLY B 1 340 ? -15.094 0.735 -6.973 1 94.38 340 GLY B C 1
ATOM 5982 O O . GLY B 1 340 ? -14.383 1.323 -6.152 1 94.38 340 GLY B O 1
ATOM 5983 N N . LYS B 1 341 ? -14.688 0.495 -8.164 1 95.62 341 LYS B N 1
ATOM 5984 C CA . LYS B 1 341 ? -13.414 0.939 -8.727 1 95.62 341 LYS B CA 1
ATOM 5985 C C . LYS B 1 341 ? -12.242 0.311 -7.992 1 95.62 341 LYS B C 1
ATOM 5987 O O . LYS B 1 341 ? -11.18 0.93 -7.859 1 95.62 341 LYS B O 1
ATOM 5992 N N . LEU B 1 342 ? -12.453 -0.838 -7.453 1 97.31 342 LEU B N 1
ATOM 5993 C CA . LEU B 1 342 ? -11.367 -1.561 -6.809 1 97.31 342 LEU B CA 1
ATOM 5994 C C . LEU B 1 342 ? -10.352 -2.043 -7.84 1 97.31 342 LEU B C 1
ATOM 5996 O O . LEU B 1 342 ? -10.68 -2.188 -9.016 1 97.31 342 LEU B O 1
ATOM 6000 N N . ALA B 1 343 ? -9.102 -2.207 -7.426 1 97.75 343 ALA B N 1
ATOM 6001 C CA . ALA B 1 343 ? -8.086 -2.854 -8.258 1 97.75 343 ALA B CA 1
ATOM 6002 C C . ALA B 1 343 ? -8.32 -4.359 -8.328 1 97.75 343 ALA B C 1
ATOM 6004 O O . ALA B 1 343 ? -8.305 -5.047 -7.301 1 97.75 343 ALA B O 1
ATOM 6005 N N . VAL B 1 344 ? -8.523 -4.844 -9.562 1 98.44 344 VAL B N 1
ATOM 6006 C CA . VAL B 1 344 ? -8.844 -6.25 -9.758 1 98.44 344 VAL B CA 1
ATOM 6007 C C . VAL B 1 344 ? -7.992 -6.828 -10.883 1 98.44 344 VAL B C 1
ATOM 6009 O O . VAL B 1 344 ? -7.77 -6.172 -11.898 1 98.44 344 VAL B O 1
ATOM 6012 N N . SER B 1 345 ? -7.49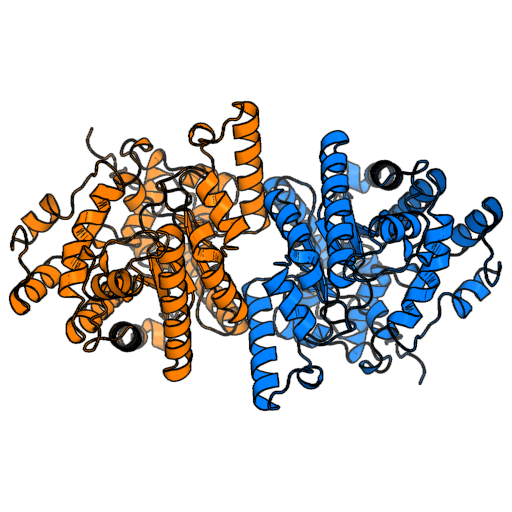2 -8 -10.672 1 98.56 345 SER B N 1
ATOM 6013 C CA . SER B 1 345 ? -6.887 -8.82 -11.719 1 98.56 345 SER B CA 1
ATOM 6014 C C . SER B 1 345 ? -7.582 -10.172 -11.836 1 98.56 345 SER B C 1
ATOM 6016 O O . SER B 1 345 ? -7.871 -10.812 -10.82 1 98.56 345 SER B O 1
ATOM 6018 N N . LEU B 1 346 ? -7.879 -10.555 -13.047 1 98.62 346 LEU B N 1
ATOM 6019 C CA . LEU B 1 346 ? -8.406 -11.891 -13.258 1 98.62 346 LEU B CA 1
ATOM 6020 C C . LEU B 1 346 ? -7.297 -12.938 -13.203 1 98.62 346 LEU B C 1
ATOM 6022 O O . LEU B 1 346 ? -6.195 -12.703 -13.711 1 98.62 346 LEU B O 1
ATOM 6026 N N . CYS B 1 347 ? -7.602 -14.031 -12.602 1 98.88 347 CYS B N 1
ATOM 6027 C CA . CYS B 1 347 ? -6.633 -15.102 -12.414 1 98.88 347 CYS B CA 1
ATOM 6028 C C . CYS B 1 347 ? -7.297 -16.469 -12.555 1 98.88 347 CYS B C 1
ATOM 6030 O O . CYS B 1 347 ? -8.523 -16.578 -12.57 1 98.88 347 CYS B O 1
ATOM 6032 N N . THR B 1 348 ? -6.539 -17.5 -12.625 1 98.56 348 THR B N 1
ATOM 6033 C CA . THR B 1 348 ? -7.09 -18.812 -12.898 1 98.56 348 THR B CA 1
ATOM 6034 C C . THR B 1 348 ? -7.164 -19.641 -11.617 1 98.56 348 THR B C 1
ATOM 6036 O O . THR B 1 348 ? -8.031 -20.516 -11.484 1 98.56 348 THR B O 1
ATOM 6039 N N . ASP B 1 349 ? -6.195 -19.406 -10.734 1 98.25 349 ASP B N 1
ATOM 6040 C CA . ASP B 1 349 ? -6.012 -20.219 -9.531 1 98.25 349 ASP B CA 1
ATOM 6041 C C . ASP B 1 349 ? -5.422 -21.578 -9.883 1 98.25 349 ASP B C 1
ATOM 6043 O O . ASP B 1 349 ? -4.203 -21.734 -9.922 1 98.25 349 ASP B O 1
ATOM 6047 N N . ASN B 1 350 ? -6.223 -22.5 -10.375 1 97.94 350 ASN B N 1
ATOM 6048 C CA . ASN B 1 350 ? -5.824 -23.844 -10.773 1 97.94 350 ASN B CA 1
ATOM 6049 C C . ASN B 1 350 ? -6.379 -24.203 -12.148 1 97.94 350 ASN B C 1
ATOM 6051 O O . ASN B 1 350 ? -7.516 -24.672 -12.266 1 97.94 350 ASN B O 1
ATOM 6055 N N . CYS B 1 351 ? -5.559 -24.188 -13.164 1 97.5 351 CYS B N 1
ATOM 6056 C CA . CYS B 1 351 ? -6.031 -24.328 -14.539 1 97.5 351 CYS B CA 1
ATOM 6057 C C . CYS B 1 351 ? -6.617 -25.719 -14.758 1 97.5 351 CYS B C 1
ATOM 6059 O O . CYS B 1 351 ? -7.711 -25.859 -15.312 1 97.5 351 CYS B O 1
ATOM 6061 N N . THR B 1 352 ? -5.941 -26.734 -14.32 1 96.12 352 THR B N 1
ATOM 6062 C CA . THR B 1 352 ? -6.395 -28.094 -14.562 1 96.12 352 THR B CA 1
ATOM 6063 C C . THR B 1 352 ? -7.598 -28.438 -13.68 1 96.12 352 THR B C 1
ATOM 6065 O O . THR B 1 352 ? -8.609 -28.938 -14.172 1 96.12 352 THR B O 1
ATOM 6068 N N . VAL B 1 353 ? -7.555 -28.078 -12.453 1 94.5 353 VAL B N 1
ATOM 6069 C CA . VAL B 1 353 ? -8.602 -28.438 -11.508 1 94.5 353 VAL B CA 1
ATOM 6070 C C . VAL B 1 353 ? -9.898 -27.734 -11.867 1 94.5 353 VAL B C 1
ATOM 6072 O O . VAL B 1 353 ? -10.977 -28.328 -11.82 1 94.5 353 VAL B O 1
ATOM 6075 N N . SER B 1 354 ? -9.727 -26.438 -12.25 1 94.62 354 SER B N 1
ATOM 6076 C CA . SER B 1 354 ? -10.914 -25.641 -12.547 1 94.62 354 SER B CA 1
ATOM 6077 C C . SER B 1 354 ? -11.219 -25.641 -14.039 1 94.62 354 SER B C 1
ATOM 6079 O O . SER B 1 354 ? -12.109 -24.922 -14.5 1 94.62 354 SER B O 1
ATOM 6081 N N . LYS B 1 355 ? -10.469 -26.391 -14.82 1 93.19 355 LYS B N 1
ATOM 6082 C CA . LYS B 1 355 ? -10.672 -26.547 -16.266 1 93.19 355 LYS B CA 1
ATOM 6083 C C . LYS B 1 355 ? -10.75 -25.188 -16.953 1 93.19 355 LYS B C 1
ATOM 6085 O O . LYS B 1 355 ? -11.703 -24.906 -17.688 1 93.19 355 LYS B O 1
ATOM 6090 N N . THR B 1 356 ? -9.789 -24.406 -16.656 1 96.44 356 THR B N 1
ATOM 6091 C CA . THR B 1 356 ? -9.797 -23.047 -17.188 1 96.44 356 THR B CA 1
ATOM 6092 C C . THR B 1 356 ? -8.391 -22.609 -17.594 1 96.44 356 THR B C 1
ATOM 6094 O O . THR B 1 356 ? -7.438 -23.391 -17.469 1 96.44 356 THR B O 1
ATOM 6097 N N . ASP B 1 357 ? -8.258 -21.609 -18.297 1 98.25 357 ASP B N 1
ATOM 6098 C CA . ASP B 1 357 ? -7.074 -20.812 -18.609 1 98.25 357 ASP B CA 1
ATOM 6099 C C . ASP B 1 357 ? -7.422 -19.328 -18.719 1 98.25 357 ASP B C 1
ATOM 6101 O O . ASP B 1 357 ? -8.57 -18.938 -18.5 1 98.25 357 ASP B O 1
ATOM 6105 N N . MET B 1 358 ? -6.453 -18.562 -18.969 1 98.69 358 MET B N 1
ATOM 6106 C CA . MET B 1 358 ? -6.715 -17.125 -18.891 1 98.69 358 MET B CA 1
ATOM 6107 C C . MET B 1 358 ? -7.621 -16.672 -20.016 1 98.69 358 MET B C 1
ATOM 6109 O O . MET B 1 358 ? -8.344 -15.68 -19.891 1 98.69 358 MET B O 1
ATOM 6113 N N . PHE B 1 359 ? -7.609 -17.328 -21.172 1 98.31 359 PHE B N 1
ATOM 6114 C CA . PHE B 1 359 ? -8.586 -17.016 -22.203 1 98.31 359 PHE B CA 1
ATOM 6115 C C . PHE B 1 359 ? -10 -17.297 -21.719 1 98.31 359 PHE B C 1
ATOM 6117 O O . PHE B 1 359 ? -10.883 -16.453 -21.844 1 98.31 359 PHE B O 1
ATOM 6124 N N . LYS B 1 360 ? -10.156 -18.438 -21.141 1 97.06 360 LYS B N 1
ATOM 6125 C CA . LYS B 1 360 ? -11.477 -18.859 -20.672 1 97.06 360 LYS B CA 1
ATOM 6126 C C . LYS B 1 360 ? -11.953 -17.969 -19.516 1 97.06 360 LYS B C 1
ATOM 6128 O O . LYS B 1 360 ? -13.148 -17.688 -19.406 1 97.06 360 LYS B O 1
ATOM 6133 N N . GLU B 1 361 ? -11.023 -17.609 -18.594 1 97.69 361 GLU B N 1
ATOM 6134 C CA . GLU B 1 361 ? -11.391 -16.734 -17.484 1 97.69 361 GLU B CA 1
ATOM 6135 C C . GLU B 1 361 ? -11.906 -15.391 -17.984 1 97.69 361 GLU B C 1
ATOM 6137 O O . GLU B 1 361 ? -12.906 -14.875 -17.5 1 97.69 361 GLU B O 1
ATOM 6142 N N . VAL B 1 362 ? -11.18 -14.812 -18.938 1 98.25 362 VAL B N 1
ATOM 6143 C CA . VAL B 1 362 ? -11.578 -13.516 -19.5 1 98.25 362 VAL B CA 1
ATOM 6144 C C . VAL B 1 362 ? -12.898 -13.656 -20.234 1 98.25 362 VAL B C 1
ATOM 6146 O O . VAL B 1 362 ? -13.805 -12.828 -20.078 1 98.25 362 VAL B O 1
ATOM 6149 N N . ARG B 1 363 ? -13.055 -14.727 -21.031 1 97.06 363 ARG B N 1
ATOM 6150 C CA . ARG B 1 363 ? -14.297 -15.008 -21.75 1 97.06 363 ARG B CA 1
ATOM 6151 C C . ARG B 1 363 ? -15.469 -15.133 -20.797 1 97.06 363 ARG B C 1
ATOM 6153 O O . ARG B 1 363 ? -16.531 -14.523 -21 1 97.06 363 ARG B O 1
ATOM 6160 N N . LEU B 1 364 ? -15.25 -15.859 -19.75 1 96.19 364 LEU B N 1
ATOM 6161 C CA . LEU B 1 364 ? -16.281 -16.062 -18.75 1 96.19 364 LEU B CA 1
ATOM 6162 C C . LEU B 1 364 ? -16.703 -14.734 -18.125 1 96.19 364 LEU B C 1
ATOM 6164 O O . LEU B 1 364 ? -17.891 -14.453 -17.969 1 96.19 364 LEU B O 1
ATOM 6168 N N . ALA B 1 365 ? -15.719 -13.93 -17.781 1 96.38 365 ALA B N 1
ATOM 6169 C CA . ALA B 1 365 ? -15.984 -12.656 -17.125 1 96.38 365 ALA B CA 1
ATOM 6170 C C . ALA B 1 365 ? -16.766 -11.719 -18.047 1 96.38 365 ALA B C 1
ATOM 6172 O O . ALA B 1 365 ? -17.75 -11.109 -17.625 1 96.38 365 ALA B O 1
ATOM 6173 N N . VAL B 1 366 ? -16.328 -11.602 -19.312 1 96.81 366 VAL B N 1
ATOM 6174 C CA . VAL B 1 366 ? -16.969 -10.633 -20.203 1 96.81 366 VAL B CA 1
ATOM 6175 C C . VAL B 1 366 ? -18.375 -11.125 -20.562 1 96.81 366 VAL B C 1
ATOM 6177 O O . VAL B 1 366 ? -19.297 -10.312 -20.766 1 96.81 366 VAL B O 1
ATOM 6180 N N . ASP B 1 367 ? -18.594 -12.445 -20.625 1 96.12 367 ASP B N 1
ATOM 6181 C CA . ASP B 1 367 ? -19.906 -13 -20.984 1 96.12 367 ASP B CA 1
ATOM 6182 C C . ASP B 1 367 ? -20.875 -12.945 -19.812 1 96.12 367 ASP B C 1
ATOM 6184 O O . ASP B 1 367 ? -22.016 -12.5 -19.953 1 96.12 367 ASP B O 1
ATOM 6188 N N . ALA B 1 368 ? -20.406 -13.375 -18.703 1 94.69 368 ALA B N 1
ATOM 6189 C CA . ALA B 1 368 ? -21.266 -13.539 -17.547 1 94.69 368 ALA B CA 1
ATOM 6190 C C . ALA B 1 368 ? -21.609 -12.188 -16.922 1 94.69 368 ALA B C 1
ATOM 6192 O O . ALA B 1 368 ? -22.703 -12 -16.375 1 94.69 368 ALA B O 1
ATOM 6193 N N . LEU B 1 369 ? -20.656 -11.25 -17.016 1 93.81 369 LEU B N 1
ATOM 6194 C CA . LEU B 1 369 ? -20.844 -10 -16.281 1 93.81 369 LEU B CA 1
ATOM 6195 C C . LEU B 1 369 ? -20.984 -8.828 -17.25 1 93.81 369 LEU B C 1
ATOM 6197 O O . LEU B 1 369 ? -21.078 -7.672 -16.812 1 93.81 369 LEU B O 1
ATOM 6201 N N . ASP B 1 370 ? -20.953 -9.039 -18.484 1 94.56 370 ASP B N 1
ATOM 6202 C CA . ASP B 1 370 ? -21.141 -8.047 -19.547 1 94.56 370 ASP B CA 1
ATOM 6203 C C . ASP B 1 370 ? -20.188 -6.871 -19.375 1 94.56 370 ASP B C 1
ATOM 6205 O O . ASP B 1 370 ? -20.609 -5.715 -19.312 1 94.56 370 ASP B O 1
ATOM 6209 N N . LEU B 1 371 ? -18.906 -7.207 -19.25 1 96 371 LEU B N 1
ATOM 6210 C CA . LEU B 1 371 ? -17.906 -6.164 -19.078 1 96 371 LEU B CA 1
ATOM 6211 C C . LEU B 1 371 ? -17.828 -5.262 -20.297 1 96 371 LEU B C 1
ATOM 6213 O O . LEU B 1 371 ? -17.797 -5.746 -21.438 1 96 371 LEU B O 1
ATOM 6217 N N . SER B 1 372 ? -17.828 -3.912 -20.078 1 96.44 372 SER B N 1
ATOM 6218 C CA . SER B 1 372 ? -17.578 -2.959 -21.156 1 96.44 372 SER B CA 1
ATOM 6219 C C . SER B 1 372 ? -16.125 -2.977 -21.578 1 96.44 372 SER B C 1
ATOM 6221 O O . SER B 1 372 ? -15.266 -3.516 -20.859 1 96.44 372 SER B O 1
ATOM 6223 N N . PRO B 1 373 ? -15.82 -2.436 -22.75 1 97.25 373 PRO B N 1
ATOM 6224 C CA . PRO B 1 373 ? -14.422 -2.365 -23.188 1 97.25 373 PRO B CA 1
ATOM 6225 C C . PRO B 1 373 ? -13.531 -1.624 -22.188 1 97.25 373 PRO B C 1
ATOM 6227 O O . PRO B 1 373 ? -12.398 -2.041 -21.938 1 97.25 373 PRO B O 1
ATOM 6230 N N . SER B 1 374 ? -14.078 -0.597 -21.578 1 96.5 374 SER B N 1
ATOM 6231 C CA . SER B 1 374 ? -13.297 0.159 -20.594 1 96.5 374 SER B CA 1
ATOM 6232 C C . SER B 1 374 ? -13.039 -0.667 -19.344 1 96.5 374 SER B C 1
ATOM 6234 O O . SER B 1 374 ? -11.961 -0.583 -18.75 1 96.5 374 SER B O 1
ATOM 6236 N N . GLU B 1 375 ? -14.008 -1.398 -18.953 1 96.69 375 GLU B N 1
ATOM 6237 C CA . GLU B 1 375 ? -13.852 -2.252 -17.781 1 96.69 375 GLU B CA 1
ATOM 6238 C C . GLU B 1 375 ? -12.852 -3.373 -18.047 1 96.69 375 GLU B C 1
ATOM 6240 O O . GLU B 1 375 ? -11.992 -3.662 -17.203 1 96.69 375 GLU B O 1
ATOM 6245 N N . LEU B 1 376 ? -12.984 -4.012 -19.188 1 98.19 376 LEU B N 1
ATOM 6246 C CA . LEU B 1 376 ? -12.039 -5.066 -19.547 1 98.19 376 LEU B CA 1
ATOM 6247 C C . LEU B 1 376 ? -10.617 -4.527 -19.609 1 98.19 376 LEU B C 1
ATOM 6249 O O . LEU B 1 376 ? -9.695 -5.133 -19.047 1 98.19 376 LEU B O 1
ATOM 6253 N N . ARG B 1 377 ? -10.438 -3.395 -20.25 1 97.88 377 ARG B N 1
ATOM 6254 C CA . ARG B 1 377 ? -9.133 -2.75 -20.328 1 97.88 377 ARG B CA 1
ATOM 6255 C C . ARG B 1 377 ? -8.547 -2.5 -18.953 1 97.88 377 ARG B C 1
ATOM 6257 O O . ARG B 1 377 ? -7.367 -2.771 -18.703 1 97.88 377 ARG B O 1
ATOM 6264 N N . ARG B 1 378 ? -9.352 -2.002 -18.094 1 97.06 378 ARG B N 1
ATOM 6265 C CA . ARG B 1 378 ? -8.898 -1.7 -16.734 1 97.06 378 ARG B CA 1
ATOM 6266 C C . ARG B 1 378 ? -8.453 -2.967 -16.016 1 97.06 378 ARG B C 1
ATOM 6268 O O . ARG B 1 378 ? -7.398 -2.982 -15.367 1 97.06 378 ARG B O 1
ATOM 6275 N N . VAL B 1 379 ? -9.203 -3.998 -16.109 1 98.38 379 VAL B N 1
ATOM 6276 C CA . VAL B 1 379 ? -8.906 -5.258 -15.438 1 98.38 379 VAL B CA 1
ATOM 6277 C C . VAL B 1 379 ? -7.598 -5.828 -15.969 1 98.38 379 VAL B C 1
ATOM 6279 O O . VAL B 1 379 ? -6.727 -6.23 -15.188 1 98.38 379 VAL B O 1
ATOM 6282 N N . ILE B 1 380 ? -7.449 -5.816 -17.266 1 98.62 380 ILE B N 1
ATOM 6283 C CA . ILE B 1 380 ? -6.27 -6.383 -17.906 1 98.62 380 ILE B CA 1
ATOM 6284 C C . ILE B 1 380 ? -5.031 -5.578 -17.516 1 98.62 380 ILE B C 1
ATOM 6286 O O . ILE B 1 380 ? -4.023 -6.145 -17.094 1 98.62 380 ILE B O 1
ATOM 6290 N N . LEU B 1 381 ? -5.129 -4.336 -17.609 1 98.38 381 LEU B N 1
ATOM 6291 C CA . LEU B 1 381 ? -3.967 -3.484 -17.359 1 98.38 381 LEU B CA 1
ATOM 6292 C C . LEU B 1 381 ? -3.613 -3.463 -15.883 1 98.38 381 LEU B C 1
ATOM 6294 O O . LEU B 1 381 ? -2.439 -3.357 -15.523 1 98.38 381 LEU B O 1
ATOM 6298 N N . THR B 1 382 ? -4.621 -3.578 -15.008 1 98.38 382 THR B N 1
ATOM 6299 C CA . THR B 1 382 ? -4.363 -3.66 -13.57 1 98.38 382 THR B CA 1
ATOM 6300 C C . THR B 1 382 ? -3.459 -4.848 -13.25 1 98.38 382 THR B C 1
ATOM 6302 O O . THR B 1 382 ? -2.598 -4.758 -12.375 1 98.38 382 THR B O 1
ATOM 6305 N N . GLY B 1 383 ? -3.643 -5.91 -13.945 1 98.62 383 GLY B N 1
ATOM 6306 C CA . GLY B 1 383 ? -2.773 -7.059 -13.742 1 98.62 383 GLY B CA 1
ATOM 6307 C C . GLY B 1 383 ? -1.303 -6.734 -13.93 1 98.62 383 GLY B C 1
ATOM 6308 O O . GLY B 1 383 ? -0.46 -7.18 -13.148 1 98.62 383 GLY B O 1
ATOM 6309 N N . PHE B 1 384 ? -1.009 -5.941 -14.906 1 98.62 384 PHE B N 1
ATOM 6310 C CA . PHE B 1 384 ? 0.375 -5.562 -15.164 1 98.62 384 PHE B CA 1
ATOM 6311 C C . PHE B 1 384 ? 0.856 -4.531 -14.156 1 98.62 384 PHE B C 1
ATOM 6313 O O . PHE B 1 384 ? 1.961 -4.648 -13.617 1 98.62 384 PHE B O 1
ATOM 6320 N N . LYS B 1 385 ? 0.006 -3.621 -13.844 1 97.19 385 LYS B N 1
ATOM 6321 C CA . LYS B 1 385 ? 0.382 -2.541 -12.938 1 97.19 385 LYS B CA 1
ATOM 6322 C C . LYS B 1 385 ? 0.62 -3.07 -11.523 1 97.19 385 LYS B C 1
ATOM 6324 O O . LYS B 1 385 ? 1.485 -2.568 -10.805 1 97.19 385 LYS B O 1
ATOM 6329 N N . ARG B 1 386 ? -0.122 -4.105 -11.156 1 97.69 386 ARG B N 1
ATOM 6330 C CA . ARG B 1 386 ? -0.077 -4.574 -9.773 1 97.69 386 ARG B CA 1
ATOM 6331 C C . ARG B 1 386 ? 0.694 -5.887 -9.664 1 97.69 386 ARG B C 1
ATOM 6333 O O . ARG B 1 386 ? 0.711 -6.516 -8.602 1 97.69 386 ARG B O 1
ATOM 6340 N N . SER B 1 387 ? 1.388 -6.262 -10.734 1 98.38 387 SER B N 1
ATOM 6341 C CA . SER B 1 387 ? 2.205 -7.469 -10.703 1 98.38 387 SER B CA 1
ATOM 6342 C C . SER B 1 387 ? 3.461 -7.266 -9.859 1 98.38 387 SER B C 1
ATOM 6344 O O . SER B 1 387 ? 3.898 -6.133 -9.648 1 98.38 387 SER B O 1
ATOM 6346 N N . PHE B 1 388 ? 4.008 -8.336 -9.367 1 98.06 388 PHE B N 1
ATOM 6347 C CA . PHE B 1 388 ? 5.266 -8.328 -8.625 1 98.06 388 PHE B CA 1
ATOM 6348 C C . PHE B 1 388 ? 6.445 -8.586 -9.555 1 98.06 388 PHE B C 1
ATOM 6350 O O . PHE B 1 388 ? 7.43 -9.211 -9.156 1 98.06 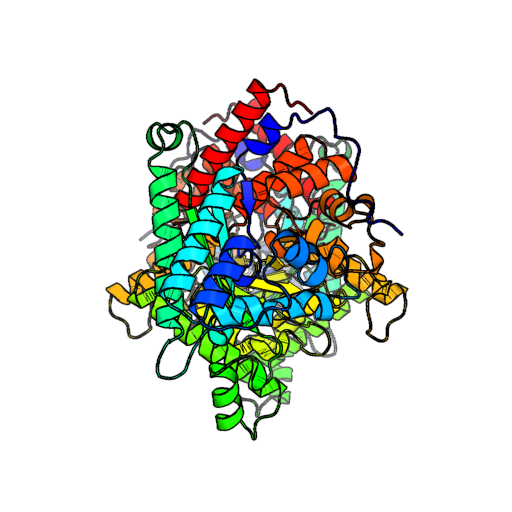388 PHE B O 1
ATOM 6357 N N . MET B 1 389 ? 6.328 -8.117 -10.836 1 97 389 MET B N 1
ATOM 6358 C CA . MET B 1 389 ? 7.379 -8.336 -11.828 1 97 389 MET B CA 1
ATOM 6359 C C . MET B 1 389 ? 8.75 -8.016 -11.242 1 97 389 MET B C 1
ATOM 6361 O O . MET B 1 389 ? 8.938 -6.965 -10.633 1 97 389 MET B O 1
ATOM 6365 N N . PRO B 1 390 ? 9.68 -8.977 -11.391 1 95.38 390 PRO B N 1
ATOM 6366 C CA . PRO B 1 390 ? 11.008 -8.789 -10.82 1 95.38 390 PRO B CA 1
ATOM 6367 C C . PRO B 1 390 ? 11.898 -7.895 -11.68 1 95.38 390 PRO B C 1
ATOM 6369 O O . PRO B 1 390 ? 12.953 -8.336 -12.148 1 95.38 390 PRO B O 1
ATOM 6372 N N . LEU B 1 391 ? 11.484 -6.672 -11.938 1 94.69 391 LEU B N 1
ATOM 6373 C CA . LEU B 1 391 ? 12.195 -5.633 -12.672 1 94.69 391 LEU B CA 1
ATOM 6374 C C . LEU B 1 391 ? 12.289 -4.352 -11.852 1 94.69 391 LEU B C 1
ATOM 6376 O O . LEU B 1 391 ? 11.406 -4.066 -11.039 1 94.69 391 LEU B O 1
ATOM 6380 N N . PRO B 1 392 ? 13.43 -3.646 -12.078 1 93.56 392 PRO B N 1
ATOM 6381 C CA . PRO B 1 392 ? 13.398 -2.299 -11.508 1 93.56 392 PRO B CA 1
ATOM 6382 C C . PRO B 1 392 ? 12.141 -1.523 -11.898 1 93.56 392 PRO B C 1
ATOM 6384 O O . PRO B 1 392 ? 11.648 -1.673 -13.023 1 93.56 392 PRO B O 1
ATOM 6387 N N . TYR B 1 393 ? 11.617 -0.774 -11.055 1 93.44 393 TYR B N 1
ATOM 6388 C CA . TYR B 1 393 ? 10.32 -0.133 -11.219 1 93.44 393 TYR B CA 1
ATOM 6389 C C . TYR B 1 393 ? 10.25 0.636 -12.531 1 93.44 393 TYR B C 1
ATOM 6391 O O . TYR B 1 393 ? 9.234 0.589 -13.234 1 93.44 393 TYR B O 1
ATOM 6399 N N . LYS B 1 394 ? 11.312 1.397 -12.891 1 92.94 394 LYS B N 1
ATOM 6400 C CA . LYS B 1 394 ? 11.32 2.18 -14.117 1 92.94 394 LYS B CA 1
ATOM 6401 C C . LYS B 1 394 ? 11.141 1.281 -15.344 1 92.94 394 LYS B C 1
ATOM 6403 O O . LYS B 1 394 ? 10.445 1.648 -16.297 1 92.94 394 LYS B O 1
ATOM 6408 N N . GLN B 1 395 ? 11.797 0.145 -15.273 1 96.06 395 GLN B N 1
ATOM 6409 C CA . GLN B 1 395 ? 11.68 -0.812 -16.375 1 96.06 395 GLN B CA 1
ATOM 6410 C C . GLN B 1 395 ? 10.289 -1.438 -16.406 1 96.06 395 GLN B C 1
ATOM 6412 O O . GLN B 1 395 ? 9.727 -1.631 -17.484 1 96.06 395 GLN B O 1
ATOM 6417 N N . LYS B 1 396 ? 9.766 -1.767 -15.258 1 96.25 396 LYS B N 1
ATOM 6418 C CA . LYS B 1 396 ? 8.414 -2.299 -15.188 1 96.25 396 LYS B CA 1
ATOM 6419 C C . LYS B 1 396 ? 7.402 -1.301 -15.75 1 96.25 396 LYS B C 1
ATOM 6421 O O . LYS B 1 396 ? 6.488 -1.681 -16.484 1 96.25 396 LYS B O 1
ATOM 6426 N N . ARG B 1 397 ? 7.551 -0.056 -15.367 1 95.12 397 ARG B N 1
ATOM 6427 C CA . ARG B 1 397 ? 6.664 0.991 -15.867 1 95.12 397 ARG B CA 1
ATOM 6428 C C . ARG B 1 397 ? 6.746 1.103 -17.375 1 95.12 397 ARG B C 1
ATOM 6430 O O . ARG B 1 397 ? 5.719 1.229 -18.062 1 95.12 397 ARG B O 1
ATOM 6437 N N . ALA B 1 398 ? 7.984 1.12 -17.906 1 96.44 398 ALA B N 1
ATOM 6438 C CA . ALA B 1 398 ? 8.172 1.169 -19.344 1 96.44 398 ALA B CA 1
ATOM 6439 C C . ALA B 1 398 ? 7.539 -0.042 -20.031 1 96.44 398 ALA B C 1
ATOM 6441 O O . ALA B 1 398 ? 6.895 0.09 -21.062 1 96.44 398 ALA B O 1
ATOM 6442 N N . TYR B 1 399 ? 7.734 -1.229 -19.438 1 97.94 399 TYR B N 1
ATOM 6443 C CA . TYR B 1 399 ? 7.121 -2.453 -19.938 1 97.94 399 TYR B CA 1
ATOM 6444 C C . TYR B 1 399 ? 5.602 -2.324 -19.984 1 97.94 399 TYR B C 1
ATOM 6446 O O . TYR B 1 399 ? 4.973 -2.67 -20.984 1 97.94 399 TYR B O 1
ATOM 6454 N N . THR B 1 400 ? 5.02 -1.786 -18.953 1 97.81 400 THR B N 1
ATOM 6455 C CA . THR B 1 400 ? 3.572 -1.641 -18.844 1 97.81 400 THR B CA 1
ATOM 6456 C C . THR B 1 400 ? 3.053 -0.672 -19.906 1 97.81 400 THR B C 1
ATOM 6458 O O . THR B 1 400 ? 1.986 -0.891 -20.484 1 97.81 400 THR B O 1
ATOM 6461 N N . HIS B 1 401 ? 3.785 0.361 -20.188 1 97 401 HIS B N 1
ATOM 6462 C CA . HIS B 1 401 ? 3.396 1.286 -21.25 1 97 401 HIS B CA 1
ATOM 6463 C C . HIS B 1 401 ? 3.4 0.599 -22.609 1 97 401 HIS B C 1
ATOM 6465 O O . HIS B 1 401 ? 2.523 0.85 -23.438 1 97 401 HIS B O 1
ATOM 6471 N N . GLY B 1 402 ? 4.414 -0.214 -22.797 1 97.62 402 GLY B N 1
ATOM 6472 C CA . GLY B 1 402 ? 4.441 -1.005 -24.031 1 97.62 402 GLY B CA 1
ATOM 6473 C C . GLY B 1 402 ? 3.25 -1.931 -24.156 1 97.62 402 GLY B C 1
ATOM 6474 O O . GLY B 1 402 ? 2.705 -2.092 -25.25 1 97.62 402 GLY B O 1
ATOM 6475 N N . VAL B 1 403 ? 2.854 -2.492 -23.062 1 98.5 403 VAL B N 1
ATOM 6476 C CA . VAL B 1 403 ? 1.703 -3.389 -23.031 1 98.5 403 VAL B CA 1
ATOM 6477 C C . VAL B 1 403 ? 0.433 -2.611 -23.359 1 98.5 403 VAL B C 1
ATOM 6479 O O . VAL B 1 403 ? -0.433 -3.111 -24.078 1 98.5 403 VAL B O 1
ATOM 6482 N N . ILE B 1 404 ? 0.304 -1.415 -22.828 1 98.19 404 ILE B N 1
ATOM 6483 C CA . ILE B 1 404 ? -0.849 -0.562 -23.094 1 98.19 404 ILE B CA 1
ATOM 6484 C C . ILE B 1 404 ? -0.934 -0.265 -24.594 1 98.19 404 ILE B C 1
ATOM 6486 O O . ILE B 1 404 ? -2.006 -0.37 -25.203 1 98.19 404 ILE B O 1
ATOM 6490 N N . ASP B 1 405 ? 0.213 0.067 -25.188 1 97.88 405 ASP B N 1
ATOM 6491 C CA . ASP B 1 405 ? 0.253 0.332 -26.625 1 97.88 405 ASP B CA 1
ATOM 6492 C C . ASP B 1 405 ? -0.19 -0.894 -27.422 1 97.88 405 ASP B C 1
ATOM 6494 O O . ASP B 1 405 ? -0.959 -0.775 -28.375 1 97.88 405 ASP B O 1
ATOM 6498 N N . TYR B 1 406 ? 0.319 -2.008 -27.031 1 98.31 406 TYR B N 1
ATOM 6499 C CA . TYR B 1 406 ? -0.025 -3.264 -27.688 1 98.31 406 TYR B CA 1
ATOM 6500 C C . TYR B 1 406 ? -1.52 -3.543 -27.578 1 98.31 406 TYR B C 1
ATOM 6502 O O . TYR B 1 406 ? -2.162 -3.896 -28.578 1 98.31 406 TYR B O 1
ATOM 6510 N N . TYR B 1 407 ? -2.07 -3.391 -26.406 1 98.44 407 TYR B N 1
ATOM 6511 C CA . TYR B 1 407 ? -3.494 -3.594 -26.156 1 98.44 407 TYR B CA 1
ATOM 6512 C C . TYR B 1 407 ? -4.332 -2.65 -27.016 1 98.44 407 TYR B C 1
ATOM 6514 O O . TYR B 1 407 ? -5.305 -3.072 -27.641 1 98.44 407 TYR B O 1
ATOM 6522 N N . ASP B 1 408 ? -3.992 -1.384 -27.031 1 97.44 408 ASP B N 1
ATOM 6523 C CA . ASP B 1 408 ? -4.746 -0.369 -27.75 1 97.44 408 ASP B CA 1
ATOM 6524 C C . ASP B 1 408 ? -4.699 -0.623 -29.25 1 97.44 408 ASP B C 1
ATOM 6526 O O . ASP B 1 408 ? -5.68 -0.378 -29.969 1 97.44 408 ASP B O 1
ATOM 6530 N N . ASN B 1 409 ? -3.584 -1.034 -29.734 1 97.56 409 ASN B N 1
ATOM 6531 C CA . ASN B 1 409 ? -3.477 -1.399 -31.141 1 97.56 409 ASN B CA 1
ATOM 6532 C C . ASN B 1 409 ? -4.434 -2.533 -31.5 1 97.56 409 ASN B C 1
ATOM 6534 O O . ASN B 1 409 ? -5.047 -2.518 -32.562 1 97.56 409 ASN B O 1
ATOM 6538 N N . LEU B 1 410 ? -4.516 -3.52 -30.641 1 97.94 410 LEU B N 1
ATOM 6539 C CA . LEU B 1 410 ? -5.438 -4.621 -30.875 1 97.94 410 LEU B CA 1
ATOM 6540 C C . LEU B 1 410 ? -6.883 -4.133 -30.844 1 97.94 410 LEU B C 1
ATOM 6542 O O . LEU B 1 410 ? -7.719 -4.609 -31.625 1 97.94 410 LEU B O 1
ATOM 6546 N N . CYS B 1 411 ? -7.18 -3.211 -29.906 1 97.94 411 CYS B N 1
ATOM 6547 C CA . CYS B 1 411 ? -8.523 -2.637 -29.891 1 97.94 411 CYS B CA 1
ATOM 6548 C C . CYS B 1 411 ? -8.867 -1.995 -31.219 1 97.94 411 CYS B C 1
ATOM 6550 O O . CYS B 1 411 ? -9.992 -2.143 -31.719 1 97.94 411 CYS B O 1
ATOM 6552 N N . ARG B 1 412 ? -7.918 -1.274 -31.812 1 97.25 412 ARG B N 1
ATOM 6553 C CA . ARG B 1 412 ? -8.125 -0.639 -33.094 1 97.25 412 ARG B CA 1
ATOM 6554 C C . ARG B 1 412 ? -8.305 -1.681 -34.219 1 97.25 412 ARG B C 1
ATOM 6556 O O . ARG B 1 412 ? -9.203 -1.568 -35.031 1 97.25 412 ARG B O 1
ATOM 6563 N N . GLU B 1 413 ? -7.457 -2.648 -34.219 1 97.06 413 GLU B N 1
ATOM 6564 C CA . GLU B 1 413 ? -7.473 -3.691 -35.219 1 97.06 413 GLU B CA 1
ATOM 6565 C C . GLU B 1 413 ? -8.805 -4.434 -35.25 1 97.06 413 GLU B C 1
ATOM 6567 O O . GLU B 1 413 ? -9.328 -4.777 -36.312 1 97.06 413 GLU B O 1
ATOM 6572 N N . TYR B 1 414 ? -9.359 -4.641 -34.062 1 97.44 414 TYR B N 1
ATOM 6573 C CA . TYR B 1 414 ? -10.562 -5.457 -33.938 1 97.44 414 TYR B CA 1
ATOM 6574 C C . TYR B 1 414 ? -11.797 -4.586 -33.719 1 97.44 414 TYR B C 1
ATOM 6576 O O . TYR B 1 414 ? -12.883 -5.098 -33.438 1 97.44 414 TYR B O 1
ATOM 6584 N N . ASN B 1 415 ? -11.648 -3.271 -33.719 1 96.38 415 ASN B N 1
ATOM 6585 C CA . ASN B 1 415 ? -12.719 -2.283 -33.594 1 96.38 415 ASN B CA 1
ATOM 6586 C C . ASN B 1 415 ? -13.469 -2.43 -32.281 1 96.38 415 ASN B C 1
ATOM 6588 O O . ASN B 1 415 ? -14.695 -2.523 -32.281 1 96.38 415 ASN B O 1
ATOM 6592 N N . ILE B 1 416 ? -12.625 -2.627 -31.188 1 96.62 416 ILE B N 1
ATOM 6593 C CA . ILE B 1 416 ? -13.195 -2.645 -29.844 1 96.62 416 ILE B CA 1
ATOM 6594 C C . ILE B 1 416 ? -13.328 -1.216 -29.328 1 96.62 416 ILE B C 1
ATOM 6596 O O . ILE B 1 416 ? -12.32 -0.545 -29.078 1 96.62 416 ILE B O 1
ATOM 6600 N N . GLN B 1 417 ? -14.469 -0.648 -29.25 1 87.19 417 GLN B N 1
ATOM 6601 C CA . GLN B 1 417 ? -14.734 0.718 -28.812 1 87.19 417 GLN B CA 1
ATOM 6602 C C . GLN B 1 417 ? -15.812 0.75 -27.734 1 87.19 417 GLN B C 1
ATOM 6604 O O . GLN B 1 417 ? -16.703 -0.109 -27.703 1 87.19 417 GLN B O 1
ATOM 6609 N N . ASP B 1 418 ? -15.539 1.652 -26.703 1 82.44 418 ASP B N 1
ATOM 6610 C CA . ASP B 1 418 ? -16.578 1.838 -25.703 1 82.44 418 ASP B CA 1
ATOM 6611 C C . ASP B 1 418 ? -17.891 2.295 -26.328 1 82.44 418 ASP B C 1
ATOM 6613 O O . ASP B 1 418 ? -17.891 2.979 -27.359 1 82.44 418 ASP B O 1
#